Protein AF-0000000068096089 (afdb_homodimer)

Nearest PDB structures (foldseek):
  8eea-assembly1_E  TM=4.273E-01  e=1.072E-08  Escherichia coli
  6p74-assembly1_A-2  TM=4.137E-01  e=1.822E-05  Thermus scotoductus
  3ux8-assembly1_A-2  TM=4.047E-01  e=7.554E-05  Geobacillus sp. Y412MC52
  2vf7-assembly2_C  TM=4.221E-01  e=2.256E-04  Deinococcus radiodurans
  3pih-assembly1_A  TM=4.199E-01  e=9.876E-04  Thermotoga maritima

Foldseek 3Di:
DKEFEDCDDDPFADALYKYWHFDPDDQVPQARFKTWIWTQHRVRDIAGQGIKGKDFQQAADPVPDDPVCRVVNRYDDDDRMDQADDLGMEMEGDALSNLQLLLVDDPVSLVSVCRRRHYCLQPVVSCVVCVPPPCNVRPRCVPPAPCCSPPPSNCSNVVHDPQDKDWKKKWALFAFPVRHIDIDIATFDFPDVVGRQEFEEAADPPLQLLVQVVQCVCQLLVQCPPVPRNHIFIWDQDPVGDTDGDSLLFQEEEEEEADQPDPDADDDPVSGDPRYHYYYHYQWDADPPPPPPPGDIGGDDPVRLLVLQVVLLVQCLHGPSLVLLLVLLVLLCVDVVSVVLVVSCSSVDDQPPPPPPPPCPNVPVSVVSVVSLVPDDPLVNSLSSRLSNCSRPQAARYEYEYEANCVVHDLVSLLSSLVSVSSSCSNHSHHYYYYHHALSSLLSHWQSSYWAWDDDVSRIDIDTFPDTSHNDDRVVSNCRRPVVPVCCDDLNVVLLVLLVVDLDLVVSCVVVVVPDDDVSSVSNVVSNVVVVVD/DKEFEDCDDDPFADALYKYWHFDPDDQVPQARFKTWIWTQHRVRDIAGQGIKGKDFQQADDPVPDDPVCRVVNRYDDDDRMDQADDLGMEMEGDALSNLQLLLVDDPVSLVSVCRRRHYCLQPVVSCVVCVPPPCNVRPRCVPPAPCCSPPPSNCSNVVHDPQDKDWKKKWALFAFPVRHIDIDIATFDFPDVVGRQEFEEAADPPLQLLVQVVQQVCQLLVQCPPPPGSRIFIWDQDPVGDTDGDSLLFQEEEEEEADQPDPDADDDPVSGDPRYHYYYHYQWDADPPPPPPPGDIGGDDPVRLLVLQVVLLVQCLHGPSLVLLLVLLVLLCVDVVSVVLVVSCSSVDDQPPPPPPPPCPNVPVSVVSVVSLVPDDPLVNSLSSRLSNCSRPQAARYEYEYEANCVVHDLVSLLSSLVSVSSSCSNHSHHYYYYHHFLSNLLSHWQSSYWAWDDDVSRIDIDTFPDTSHNDDRVVSNCRRPVVPVCCDDLNVVLLVLLVVDLDLVVSCVVVVVPDDDVSSVSNVVSNVVVVVD

Sequence (1068 aa):
MEFRNVKNVPAQANPKTVYLLKDNWNDWFFWETRFTMFYSDADCMLHKIGELKIAERRMKKESDCTPDEKSSACQPEIPDSFPSLNQDFFSLGQSENYYETLNALPEADKRDILEGIRDCAFNRSIYDTYQNHPAMMESLLRSVSHRTVVDAWHELAYGLEFNKAFHFSYLFPLADYNDDEIRLTFNVTPGNIPASNIQAIIGRNGVGKTTLFAGVIKGIINQKAMEAQHVGLLQVPDEDGQWKNNHTYFSSLTLLSYSPFDRFGPVEANEIPSGVKYQYIGLMIKDEHNPVSQSRLRPKTFDELHYEFCQSMSQCLVGARKQRWQDCLKILENDPLFSEADVSKLADFKPEAHDENAGDQANSWTELVRQFLTKLSSGHLVTLLSITRLIEVTEDRSLTLIDEPEAHLHPPLISAYIRAVSHLMSERNGVAIVATHSPVVLQEVRSDCVWILNRTGKYVSADRPEIETFGENVGTLTREVFSHEVVNTGFYKMINDAAGTYDNFEKLDSYFNNKLGGEARALARTLIKTKNKEMEFRNVKNVPAQANPKTVYLLKDNWNDWFFWETRFTMFYSDADCMLHKIGELKIAERRMKKESDCTPDEKSSACQPEIPDSFPSLNQDFFSLGQSENYYETLNALPEADKRDILEGIRDCAFNRSIYDTYQNHPAMMESLLRSVSHRTVVDAWHELAYGLEFNKAFHFSYLFPLADYNDDEIRLTFNVTPGNIPASNIQAIIGRNGVGKTTLFAGVIKGIINQKAMEAQHVGLLQVPDEDGQWKNNHTYFSSLTLLSYSPFDRFGPVEANEIPSGVKYQYIGLMIKDEHNPVSQSRLRPKTFDELHYEFCQSMSQCLVGARKQRWQDCLKILENDPLFSEADVSKLADFKPEAHDENAGDQANSWTELVRQFLTKLSSGHLVTLLSITRLIEVTEDRSLTLIDEPEAHLHPPLISAYIRAVSHLMSERNGVAIVATHSPVVLQEVRSDCVWILNRTGKYVSADRPEIETFGENVGTLTREVFSHEVVNTGFYKMINDAAGTYDNFEKLDSYFNNKLGGEARALARTLIKTKNKE

InterPro domains:
  IPR003959 ATPase, AAA-type, core [PF13304] (374-442)
  IPR027417 P-loop containing nucleoside triphosphate hydrolase [G3DSA:3.40.50.300] (177-483)
  IPR027417 P-loop containing nucleoside triphosphate hydrolase [SSF52540] (193-454)
  IPR051396 Bacterial Antiviral Defense Nuclease [PTHR43581] (180-459)

Radius of gyration: 33.82 Å; Cα contacts (8 Å, |Δi|>4): 2083; chains: 2; bounding box: 82×102×75 Å

Structure (mmCIF, N/CA/C/O backbone):
data_AF-0000000068096089-model_v1
#
loop_
_entity.id
_entity.type
_entity.pdbx_description
1 polymer 'ATPase AAA-type core domain-containing protein'
#
loop_
_atom_site.group_PDB
_atom_site.id
_atom_site.type_symbol
_atom_site.label_atom_id
_atom_site.label_alt_id
_atom_site.label_comp_id
_atom_site.label_asym_id
_atom_site.label_entity_id
_atom_site.label_seq_id
_atom_site.pdbx_PDB_ins_code
_atom_site.Cartn_x
_atom_site.Cartn_y
_atom_site.Cartn_z
_atom_site.occupancy
_atom_site.B_iso_or_equiv
_atom_site.auth_seq_id
_atom_site.auth_comp_id
_atom_site.auth_asym_id
_atom_site.auth_atom_id
_atom_site.pdbx_PDB_model_num
ATOM 1 N N . MET A 1 1 ? 7.812 46.281 28.625 1 88.94 1 MET A N 1
ATOM 2 C CA . MET A 1 1 ? 8.469 45.094 28.125 1 88.94 1 MET A CA 1
ATOM 3 C C . MET A 1 1 ? 9.977 45.281 28.047 1 88.94 1 MET A C 1
ATOM 5 O O . MET A 1 1 ? 10.445 46.344 27.656 1 88.94 1 MET A O 1
ATOM 9 N N . GLU A 1 2 ? 10.75 44.438 28.562 1 93.69 2 GLU A N 1
ATOM 10 C CA . GLU A 1 2 ? 12.203 44.5 28.5 1 93.69 2 GLU A CA 1
ATOM 11 C C . GLU A 1 2 ? 12.773 43.438 27.594 1 93.69 2 GLU A C 1
ATOM 13 O O . GLU A 1 2 ? 12.305 42.281 27.609 1 93.69 2 GLU A O 1
ATOM 18 N N . PHE A 1 3 ? 13.688 43.844 26.781 1 96.44 3 PHE A N 1
ATOM 19 C CA . PHE A 1 3 ? 14.391 42.938 25.906 1 96.44 3 PHE A CA 1
ATOM 20 C C . PHE A 1 3 ? 15.828 42.719 26.359 1 96.44 3 PHE A C 1
ATOM 22 O O . PHE A 1 3 ? 16.484 43.688 26.781 1 96.44 3 PHE A O 1
ATOM 29 N N . ARG A 1 4 ? 16.281 41.531 26.297 1 94.94 4 ARG A N 1
ATOM 30 C CA . ARG A 1 4 ? 17.656 41.219 26.672 1 94.94 4 ARG A CA 1
ATOM 31 C C . ARG A 1 4 ? 18.328 40.344 25.625 1 94.94 4 ARG A C 1
ATOM 33 O O . ARG A 1 4 ? 17.734 39.344 25.172 1 94.94 4 ARG A O 1
ATOM 40 N N . ASN A 1 5 ? 19.469 40.719 25.219 1 93.94 5 ASN A N 1
ATOM 41 C CA . ASN A 1 5 ? 20.328 39.906 24.359 1 93.94 5 ASN A CA 1
ATOM 42 C C . ASN A 1 5 ? 21.219 38.969 25.172 1 93.94 5 ASN A C 1
ATOM 44 O O . ASN A 1 5 ? 22.078 39.438 25.938 1 93.94 5 ASN A O 1
ATOM 48 N N . VAL A 1 6 ? 21.047 37.688 25.016 1 91.5 6 VAL A N 1
ATOM 49 C CA . VAL A 1 6 ? 21.719 36.75 25.922 1 91.5 6 VAL A CA 1
ATOM 50 C C . VAL A 1 6 ? 22.453 35.688 25.094 1 91.5 6 VAL A C 1
ATOM 52 O O . VAL A 1 6 ? 22.094 35.438 23.953 1 91.5 6 VAL A O 1
ATOM 55 N N . LYS A 1 7 ? 23.469 35.094 25.688 1 87.44 7 LYS A N 1
ATOM 56 C CA . LYS A 1 7 ? 24.203 34 25.062 1 87.44 7 LYS A CA 1
ATOM 57 C C . LYS A 1 7 ? 23.578 32.656 25.406 1 87.44 7 LYS A C 1
ATOM 59 O O . LYS A 1 7 ? 23.719 31.688 24.641 1 87.44 7 LYS A O 1
ATOM 64 N N . ASN A 1 8 ? 22.953 32.688 26.594 1 87.44 8 ASN A N 1
ATOM 65 C CA . ASN A 1 8 ? 22.234 31.484 27.047 1 87.44 8 ASN A CA 1
ATOM 66 C C . ASN A 1 8 ? 20.906 31.844 27.703 1 87.44 8 ASN A C 1
ATOM 68 O O . ASN A 1 8 ? 20.766 32.938 28.234 1 87.44 8 ASN A O 1
ATOM 72 N N . VAL A 1 9 ? 20 30.953 27.562 1 83.94 9 VAL A N 1
ATOM 73 C CA . VAL A 1 9 ? 18.719 31.172 28.203 1 83.94 9 VAL A CA 1
ATOM 74 C C . VAL A 1 9 ? 18.891 31.172 29.719 1 83.94 9 VAL A C 1
ATOM 76 O O . VAL A 1 9 ? 19.484 30.25 30.297 1 83.94 9 VAL A O 1
ATOM 79 N N . PRO A 1 10 ? 18.469 32.188 30.328 1 82.25 10 PRO A N 1
ATOM 80 C CA . PRO A 1 10 ? 18.656 32.25 31.781 1 82.25 10 PRO A CA 1
ATOM 81 C C . PRO A 1 10 ? 17.828 31.219 32.531 1 82.25 10 PRO A C 1
ATOM 83 O O . PRO A 1 10 ? 16.719 30.875 32.125 1 82.25 10 PRO A O 1
ATOM 86 N N . ALA A 1 11 ? 18.438 30.672 33.562 1 80.81 11 ALA A N 1
ATOM 87 C CA . ALA A 1 11 ? 17.75 29.734 34.438 1 80.81 11 ALA A CA 1
ATOM 88 C C . ALA A 1 11 ? 16.562 30.391 35.125 1 80.81 11 ALA A C 1
ATOM 90 O O . ALA A 1 11 ? 15.508 29.766 35.281 1 80.81 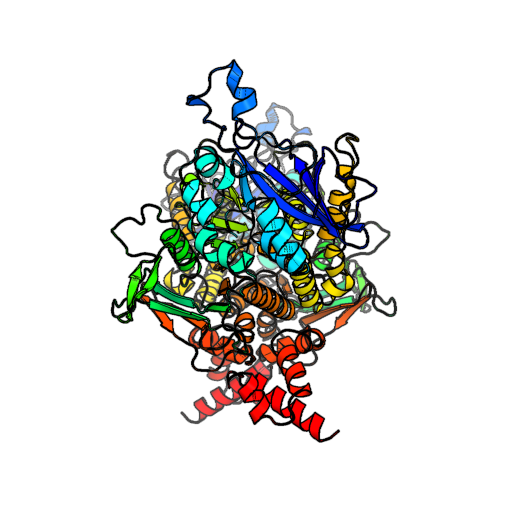11 ALA A O 1
ATOM 91 N N . GLN A 1 12 ? 16.844 31.625 35.562 1 81.94 12 GLN A N 1
ATOM 92 C CA . GLN A 1 12 ? 15.781 32.406 36.188 1 81.94 12 GLN A CA 1
ATOM 93 C C . GLN A 1 12 ? 15.398 33.594 35.312 1 81.94 12 GLN A C 1
ATOM 95 O O . GLN A 1 12 ? 16.234 34.469 35.062 1 81.94 12 GLN A O 1
ATOM 100 N N . ALA A 1 13 ? 14.148 33.562 34.812 1 85 13 ALA A N 1
ATOM 101 C CA . ALA A 1 13 ? 13.703 34.594 33.906 1 85 13 ALA A CA 1
ATOM 102 C C . ALA A 1 13 ? 13.008 35.719 34.656 1 85 13 ALA A C 1
ATOM 104 O O . ALA A 1 13 ? 12.43 35.531 35.719 1 85 13 ALA A O 1
ATOM 105 N N . ASN A 1 14 ? 13.234 36.969 34.219 1 91.19 14 ASN A N 1
ATOM 106 C CA . ASN A 1 14 ? 12.523 38.156 34.719 1 91.19 14 ASN A CA 1
ATOM 107 C C . ASN A 1 14 ? 11.117 38.25 34.125 1 91.19 14 ASN A C 1
ATOM 109 O O . ASN A 1 14 ? 10.867 37.75 33.031 1 91.19 14 ASN A O 1
ATOM 113 N N . PRO A 1 15 ? 10.211 38.719 34.938 1 92.81 15 PRO A N 1
ATOM 114 C CA . PRO A 1 15 ? 8.852 38.875 34.406 1 92.81 15 PRO A CA 1
ATOM 115 C C . PRO A 1 15 ? 8.773 39.844 33.25 1 92.81 15 PRO A C 1
ATOM 117 O O . PRO A 1 15 ? 9.469 40.875 33.25 1 92.81 15 PRO A O 1
ATOM 120 N N . LYS A 1 16 ? 7.969 39.594 32.312 1 93.94 16 LYS A N 1
ATOM 121 C CA . LYS A 1 16 ? 7.684 40.438 31.156 1 93.94 16 LYS A CA 1
ATOM 122 C C . LYS A 1 16 ? 8.969 40.812 30.438 1 93.94 16 LYS A C 1
ATOM 124 O O . LYS A 1 16 ? 9.211 42 30.188 1 93.94 16 LYS A O 1
ATOM 129 N N . THR A 1 17 ? 9.75 39.844 30.156 1 95.31 17 THR A N 1
ATOM 130 C CA . THR A 1 17 ? 11.047 40.062 29.516 1 95.31 17 THR A CA 1
ATOM 131 C C . THR A 1 17 ? 11.203 39.125 28.297 1 95.31 17 THR A C 1
ATOM 133 O O . THR A 1 17 ? 10.82 37.969 28.344 1 95.31 17 THR A O 1
ATOM 136 N N . VAL A 1 18 ? 11.68 39.688 27.234 1 96.38 18 VAL A N 1
ATOM 137 C CA . VAL A 1 18 ? 11.977 38.938 26.016 1 96.38 18 VAL A CA 1
ATOM 138 C C . VAL A 1 18 ? 13.477 38.688 25.922 1 96.38 18 VAL A C 1
ATOM 140 O O . VAL A 1 18 ? 14.289 39.594 26.078 1 96.38 18 VAL A O 1
ATOM 143 N N . TYR A 1 19 ? 13.844 37.5 25.766 1 95.12 19 TYR A N 1
ATOM 144 C CA . TYR A 1 19 ? 15.234 37.094 25.625 1 95.12 19 TYR A CA 1
ATOM 145 C C . TYR A 1 19 ? 15.555 36.75 24.172 1 95.12 19 TYR A C 1
ATOM 147 O O . TYR A 1 19 ? 14.844 35.938 23.562 1 95.12 19 TYR A O 1
ATOM 155 N N . LEU A 1 20 ? 16.547 37.312 23.625 1 94.75 20 LEU A N 1
ATOM 156 C CA . LEU A 1 20 ? 17.031 37.031 22.281 1 94.75 20 LEU A CA 1
ATOM 157 C C . LEU A 1 20 ? 18.328 36.25 22.328 1 94.75 20 LEU A C 1
ATOM 159 O O . LEU A 1 20 ? 19.344 36.75 22.828 1 94.75 20 LEU A O 1
ATOM 163 N N . LEU A 1 21 ? 18.266 35.094 21.875 1 92.44 21 LEU A N 1
ATOM 164 C CA . LEU A 1 21 ? 19.438 34.219 21.844 1 92.44 21 LEU A CA 1
ATOM 165 C C . LEU A 1 21 ? 20.031 34.188 20.438 1 92.44 21 LEU A C 1
ATOM 167 O O . LEU A 1 21 ? 19.375 33.75 19.5 1 92.44 21 LEU A O 1
ATOM 171 N N . LYS A 1 22 ? 21.25 34.562 20.328 1 87.06 22 LYS A N 1
ATOM 172 C CA . LYS A 1 22 ? 21.906 34.531 19.031 1 87.06 22 LYS A CA 1
ATOM 173 C C . LYS A 1 22 ? 22.266 33.125 18.609 1 87.06 22 LYS A C 1
ATOM 175 O O . LYS A 1 22 ? 22.766 32.344 19.422 1 87.06 22 LYS A O 1
ATOM 180 N N . ASP A 1 23 ? 21.797 32.75 17.469 1 75.81 23 ASP A N 1
ATOM 181 C CA . ASP A 1 23 ? 22.141 31.438 16.906 1 75.81 23 ASP A CA 1
ATOM 182 C C . ASP A 1 23 ? 23.438 31.516 16.109 1 75.81 23 ASP A C 1
ATOM 184 O O . ASP A 1 23 ? 23.688 32.5 15.422 1 75.81 23 ASP A O 1
ATOM 188 N N . ASN A 1 24 ? 24.484 30.797 16.516 1 61 24 ASN A N 1
ATOM 189 C CA . ASN A 1 24 ? 25.781 30.844 15.859 1 61 24 ASN A CA 1
ATOM 190 C C . ASN A 1 24 ? 25.688 30.375 14.406 1 61 24 ASN A C 1
ATOM 192 O O . ASN A 1 24 ? 26.703 30.031 13.797 1 61 24 ASN A O 1
ATOM 196 N N . TRP A 1 25 ? 24.594 30.406 13.883 1 56.5 25 TRP A N 1
ATOM 197 C CA . TRP A 1 25 ? 24.484 30 12.484 1 56.5 25 TRP A CA 1
ATOM 198 C C . TRP A 1 25 ? 24.766 31.156 11.547 1 56.5 25 TRP A C 1
ATOM 200 O O . TRP A 1 25 ? 24.297 32.281 11.758 1 56.5 25 TRP A O 1
ATOM 210 N N . ASN A 1 26 ? 25.766 31 10.727 1 54.31 26 ASN A N 1
ATOM 211 C CA . ASN A 1 26 ? 26.078 31.953 9.672 1 54.31 26 ASN A CA 1
ATOM 212 C C . ASN A 1 26 ? 25.234 31.703 8.422 1 54.31 26 ASN A C 1
ATOM 214 O O . ASN A 1 26 ? 25.266 30.609 7.855 1 54.31 26 ASN A O 1
ATOM 218 N N . ASP A 1 27 ? 24.25 32.562 8.195 1 55 27 ASP A N 1
ATOM 219 C CA . ASP A 1 27 ? 23.469 32.5 6.969 1 55 27 ASP A CA 1
ATOM 220 C C . ASP A 1 27 ? 24.344 32.688 5.738 1 55 27 ASP A C 1
ATOM 222 O O . ASP A 1 27 ? 24.734 33.812 5.414 1 55 27 ASP A O 1
ATOM 226 N N . TRP A 1 28 ? 24.656 31.656 4.949 1 51.09 28 TRP A N 1
ATOM 227 C CA . TRP A 1 28 ? 25.5 31.562 3.762 1 51.09 28 TRP A CA 1
ATOM 228 C C . TRP A 1 28 ? 26.844 32.25 3.984 1 51.09 28 TRP A C 1
ATOM 230 O O . TRP A 1 28 ? 27.266 33.062 3.158 1 51.09 28 TRP A O 1
ATOM 240 N N . PHE A 1 29 ? 27.359 32.125 5.211 1 61.69 29 PHE A N 1
ATOM 241 C CA . PHE A 1 29 ? 28.734 32.375 5.602 1 61.69 29 PHE A CA 1
ATOM 242 C C . PHE A 1 29 ? 28.984 33.875 5.707 1 61.69 29 PHE A C 1
ATOM 244 O O . PHE A 1 29 ? 30.125 34.344 5.574 1 61.69 29 PHE A O 1
ATOM 251 N N . PHE A 1 30 ? 27.969 34.719 5.746 1 77.12 30 PHE A N 1
ATOM 252 C CA . PHE A 1 30 ? 28.25 36.156 5.902 1 77.12 30 PHE A CA 1
ATOM 253 C C . PHE A 1 30 ? 27.297 36.781 6.914 1 77.12 30 PHE A C 1
ATOM 255 O O . PHE A 1 30 ? 27.719 37.25 7.969 1 77.12 30 PHE A O 1
ATOM 262 N N . TRP A 1 31 ? 26 36.562 6.75 1 86.69 31 TRP A N 1
ATOM 263 C CA . TRP A 1 31 ? 25.031 37.281 7.562 1 86.69 31 TRP A CA 1
ATOM 264 C C . TRP A 1 31 ? 24.812 36.594 8.898 1 86.69 31 TRP A C 1
ATOM 266 O O . TRP A 1 31 ? 24.578 35.375 8.945 1 86.69 31 TRP A O 1
ATOM 276 N N . GLU A 1 32 ? 24.938 37.219 9.945 1 88.44 32 GLU A N 1
ATOM 277 C CA . GLU A 1 32 ? 24.656 36.719 11.289 1 88.44 32 GLU A CA 1
ATOM 278 C C . GLU A 1 32 ? 23.438 37.438 11.883 1 88.44 32 GLU A C 1
ATOM 280 O O . GLU A 1 32 ? 23.562 38.156 12.883 1 88.44 32 GLU A O 1
ATOM 285 N N . THR A 1 33 ? 22.266 37.188 11.336 1 91.56 33 THR A N 1
ATOM 286 C CA . THR A 1 33 ? 21.047 37.938 11.688 1 91.56 33 THR A CA 1
ATOM 287 C C . THR A 1 33 ? 20.078 37.031 12.453 1 91.56 33 THR A C 1
ATOM 289 O O . THR A 1 33 ? 19.016 37.5 12.891 1 91.56 33 THR A O 1
ATOM 292 N N . ARG A 1 34 ? 20.344 35.781 12.656 1 91.81 34 ARG A N 1
ATOM 293 C CA . ARG A 1 34 ? 19.391 34.812 13.172 1 91.81 34 ARG A CA 1
ATOM 294 C C . ARG A 1 34 ? 19.391 34.781 14.695 1 91.81 34 ARG A C 1
ATOM 296 O O . ARG A 1 34 ? 20.469 34.719 15.32 1 91.81 34 ARG A O 1
ATOM 303 N N . PHE A 1 35 ? 18.281 34.938 15.312 1 92.88 35 PHE A N 1
ATOM 304 C CA . PHE A 1 35 ? 18.078 34.875 16.75 1 92.88 35 PHE A CA 1
ATOM 305 C C . PHE A 1 35 ? 16.906 33.938 17.094 1 92.88 35 PHE A C 1
ATOM 307 O O . PHE A 1 35 ? 16.047 33.719 16.266 1 92.88 35 PHE A O 1
ATOM 314 N N . THR A 1 36 ? 16.938 33.406 18.297 1 92.69 36 THR A N 1
ATOM 315 C CA . THR A 1 36 ? 15.789 32.719 18.859 1 92.69 36 THR A CA 1
ATOM 316 C C . THR A 1 36 ? 15.172 33.531 19.984 1 92.69 36 THR A C 1
ATOM 318 O O . THR A 1 36 ? 15.867 33.969 20.906 1 92.69 36 THR A O 1
ATOM 321 N N . MET A 1 37 ? 13.938 33.75 19.859 1 94.44 37 MET A N 1
ATOM 322 C CA . MET A 1 37 ? 13.242 34.594 20.844 1 94.44 37 MET A CA 1
ATOM 323 C C . MET A 1 37 ? 12.586 33.75 21.922 1 94.44 37 MET A C 1
ATOM 325 O O . MET A 1 37 ? 11.93 32.75 21.609 1 94.44 37 MET A O 1
ATOM 329 N N . PHE A 1 38 ? 12.82 34.094 23.125 1 94.44 38 PHE A N 1
ATOM 330 C CA . PHE A 1 38 ? 12.117 33.562 24.281 1 94.44 38 PHE A CA 1
ATOM 331 C C . PHE A 1 38 ? 11.383 34.656 25.031 1 94.44 38 PHE A C 1
ATOM 333 O O . PHE A 1 38 ? 11.867 35.812 25.109 1 94.44 38 PHE A O 1
ATOM 340 N N . TYR A 1 39 ? 10.18 34.375 25.547 1 95.12 39 TYR A N 1
ATOM 341 C CA . TYR A 1 39 ? 9.391 35.344 26.297 1 95.12 39 TYR A CA 1
ATOM 342 C C . TYR A 1 39 ? 9.055 34.812 27.688 1 95.12 39 TYR A C 1
ATOM 344 O O . TYR A 1 39 ? 8.57 33.688 27.828 1 95.12 39 TYR A O 1
ATOM 352 N N . SER A 1 40 ? 9.445 35.531 28.625 1 94.81 40 SER A N 1
ATOM 353 C CA . SER A 1 40 ? 9.055 35.25 30 1 94.81 40 SER A CA 1
ATOM 354 C C . SER A 1 40 ? 7.801 36.031 30.391 1 94.81 40 SER A C 1
ATOM 356 O O . SER A 1 40 ? 7.797 37.281 30.375 1 94.81 40 SER A O 1
ATOM 358 N N . ASP A 1 41 ? 6.824 35.312 30.828 1 92.69 41 ASP A N 1
ATOM 359 C CA . ASP A 1 41 ? 5.559 35.969 31.125 1 92.69 41 ASP A CA 1
ATOM 360 C C . ASP A 1 41 ? 5.578 36.594 32.531 1 92.69 41 ASP A C 1
ATOM 362 O O . ASP A 1 41 ? 6.633 36.688 33.156 1 92.69 41 ASP A O 1
ATOM 366 N N . ALA A 1 42 ? 4.391 37.125 32.938 1 91.44 42 ALA A N 1
ATOM 367 C CA . ALA A 1 42 ? 4.273 37.812 34.25 1 91.44 42 ALA A CA 1
ATOM 368 C C . ALA A 1 42 ? 4.605 36.844 35.375 1 91.44 42 ALA A C 1
ATOM 370 O O . ALA A 1 42 ? 5.082 37.281 36.438 1 91.44 42 ALA A O 1
ATOM 371 N N . ASP A 1 43 ? 4.414 35.5 35.219 1 92.25 43 ASP A N 1
ATOM 372 C CA . ASP A 1 43 ? 4.672 34.5 36.25 1 92.25 43 ASP A CA 1
ATOM 373 C C . ASP A 1 43 ? 6.074 33.906 36.094 1 92.25 43 ASP A C 1
ATOM 375 O O . ASP A 1 43 ? 6.391 32.875 36.688 1 92.25 43 ASP A O 1
ATOM 379 N N . CYS A 1 44 ? 6.895 34.438 35.156 1 89.19 44 CYS A N 1
ATOM 380 C CA . CYS A 1 44 ? 8.281 34.062 34.938 1 89.19 44 CYS A CA 1
ATOM 381 C C . CYS A 1 44 ? 8.367 32.688 34.25 1 89.19 44 CYS A C 1
ATOM 383 O O . CYS A 1 44 ? 9.336 31.969 34.438 1 89.19 44 CYS A O 1
ATOM 385 N N . MET A 1 45 ? 7.289 32.406 33.625 1 90.12 45 MET A N 1
ATOM 386 C CA . MET A 1 45 ? 7.336 31.203 32.812 1 90.12 45 MET A CA 1
ATOM 387 C C . MET A 1 45 ? 7.918 31.5 31.438 1 90.12 45 MET A C 1
ATOM 389 O O . MET A 1 45 ? 7.441 32.406 30.734 1 90.12 45 MET A O 1
ATOM 393 N N . LEU A 1 46 ? 8.852 30.734 31.031 1 90.19 46 LEU A N 1
ATOM 394 C CA . LEU A 1 46 ? 9.57 30.953 29.781 1 90.19 46 LEU A CA 1
ATOM 395 C C . LEU A 1 46 ? 8.883 30.219 28.625 1 90.19 46 LEU A C 1
ATOM 397 O O . LEU A 1 46 ? 8.625 29.016 28.703 1 90.19 46 LEU A O 1
ATOM 401 N N . HIS A 1 47 ? 8.586 30.969 27.625 1 89.62 47 HIS A N 1
ATOM 402 C CA . HIS A 1 47 ? 7.996 30.438 26.406 1 89.62 47 HIS A CA 1
ATOM 403 C C . HIS A 1 47 ? 8.922 30.625 25.203 1 89.62 47 HIS A C 1
ATOM 405 O O . HIS A 1 47 ? 9.367 31.75 24.938 1 89.62 47 HIS A O 1
ATOM 411 N N . LYS A 1 48 ? 9.234 29.578 24.594 1 89.94 48 LYS A N 1
ATOM 412 C CA . LYS A 1 48 ? 9.961 29.719 23.328 1 89.94 48 LYS A CA 1
ATOM 413 C C . LYS A 1 48 ? 9.031 30.203 22.219 1 89.94 48 LYS A C 1
ATOM 415 O O . LYS A 1 48 ? 8.047 29.531 21.891 1 89.94 48 LYS A O 1
ATOM 420 N N . ILE A 1 49 ? 9.289 31.312 21.625 1 91.25 49 ILE A N 1
ATOM 421 C CA . ILE A 1 49 ? 8.43 31.906 20.609 1 91.25 49 ILE A CA 1
ATOM 422 C C . ILE A 1 49 ? 8.844 31.391 19.234 1 91.25 49 ILE A C 1
ATOM 424 O O . ILE A 1 49 ? 8.023 30.859 18.484 1 91.25 49 ILE A O 1
ATOM 428 N N . GLY A 1 50 ? 10.148 31.547 18.938 1 90.06 50 GLY A N 1
ATOM 429 C CA . GLY A 1 50 ? 10.625 31.078 17.641 1 90.06 50 GLY A CA 1
ATOM 430 C C . GLY A 1 50 ? 11.836 31.828 17.141 1 90.06 50 GLY A C 1
ATOM 431 O O . GLY A 1 50 ? 12.461 32.594 17.891 1 90.06 50 GLY A O 1
ATOM 432 N N . GLU A 1 51 ? 12.07 31.562 15.852 1 90.06 51 GLU A N 1
ATOM 433 C CA . GLU A 1 51 ? 13.242 32.156 15.234 1 90.06 51 GLU A CA 1
ATOM 434 C C . GLU A 1 51 ? 12.883 33.469 14.539 1 90.06 51 GLU A C 1
ATOM 436 O O . GLU A 1 51 ? 11.82 33.594 13.93 1 90.06 51 GLU A O 1
ATOM 441 N N . LEU A 1 52 ? 13.734 34.375 14.703 1 93.75 52 LEU A N 1
ATOM 442 C CA . LEU A 1 52 ? 13.609 35.656 13.992 1 93.75 52 LEU A CA 1
ATOM 443 C C . LEU A 1 52 ? 14.977 36.125 13.516 1 93.75 52 LEU A C 1
ATOM 445 O O . LEU A 1 52 ? 16.016 35.656 13.992 1 93.75 52 LEU A O 1
ATOM 449 N N . LYS A 1 53 ? 14.945 36.938 12.539 1 94.31 53 LYS A N 1
ATOM 450 C CA . LYS A 1 53 ? 16.156 37.594 12.062 1 94.31 53 LYS A CA 1
ATOM 451 C C . LYS A 1 53 ? 16.094 39.094 12.305 1 94.31 53 LYS A C 1
ATOM 453 O O . LYS A 1 53 ? 15.039 39.719 12.102 1 94.31 53 LYS A O 1
ATOM 458 N N . ILE A 1 54 ? 17.172 39.656 12.828 1 95.81 54 ILE A N 1
ATOM 459 C CA . ILE A 1 54 ? 17.266 41.094 13.109 1 95.81 54 ILE A CA 1
ATOM 460 C C . ILE A 1 54 ? 18.422 41.688 12.312 1 95.81 54 ILE A C 1
ATOM 462 O O . ILE A 1 54 ? 19.516 41.125 12.273 1 95.81 54 ILE A O 1
ATOM 466 N N . ALA A 1 55 ? 18.094 42.75 11.656 1 95.75 55 ALA A N 1
ATOM 467 C CA . ALA A 1 55 ? 19.109 43.469 10.891 1 95.75 55 ALA A CA 1
ATOM 468 C C . ALA A 1 55 ? 19.141 44.938 11.258 1 95.75 55 ALA A C 1
ATOM 470 O O . ALA A 1 55 ? 18.266 45.438 11.977 1 95.75 55 ALA A O 1
ATOM 471 N N . GLU A 1 56 ? 20.219 45.594 10.836 1 95.81 56 GLU A N 1
ATOM 472 C CA . GLU A 1 56 ? 20.453 47 11.117 1 95.81 56 GLU A CA 1
ATOM 473 C C . GLU A 1 56 ? 20.828 47.75 9.852 1 95.81 56 GLU A C 1
ATOM 475 O O . GLU A 1 56 ? 21.453 47.219 8.945 1 95.81 56 GLU A O 1
ATOM 480 N N . ARG A 1 57 ? 20.469 48.969 9.844 1 94.38 57 ARG A N 1
ATOM 481 C CA . ARG A 1 57 ? 20.641 49.812 8.664 1 94.38 57 ARG A CA 1
ATOM 482 C C . ARG A 1 57 ? 22.094 49.844 8.227 1 94.38 57 ARG A C 1
ATOM 484 O O . ARG A 1 57 ? 22.391 49.906 7.031 1 94.38 57 ARG A O 1
ATOM 491 N N . ARG A 1 58 ? 23 49.812 9.102 1 92.44 58 ARG A N 1
ATOM 492 C CA . ARG A 1 58 ? 24.406 50 8.805 1 92.44 58 ARG A CA 1
ATOM 493 C C . ARG A 1 58 ? 25 48.781 8.117 1 92.44 58 ARG A C 1
ATOM 495 O O . ARG A 1 58 ? 26.094 48.844 7.535 1 92.44 58 ARG A O 1
ATOM 502 N N . MET A 1 59 ? 24.328 47.688 8.148 1 93 59 MET A N 1
ATOM 503 C CA . MET A 1 59 ? 24.844 46.438 7.617 1 93 59 MET A CA 1
ATOM 504 C C . MET A 1 59 ? 24.984 46.5 6.098 1 93 59 MET A C 1
ATOM 506 O O . MET A 1 59 ? 24.203 47.188 5.434 1 93 59 MET A O 1
ATOM 510 N N . LYS A 1 60 ? 26.031 45.906 5.543 1 89.81 60 LYS A N 1
ATOM 511 C CA . LYS A 1 60 ? 26.312 45.938 4.109 1 89.81 60 LYS A CA 1
ATOM 512 C C . LYS A 1 60 ? 26.625 44.531 3.57 1 89.81 60 LYS A C 1
ATOM 514 O O . LYS A 1 60 ? 26.953 43.625 4.336 1 89.81 60 LYS A O 1
ATOM 519 N N . LYS A 1 61 ? 26.547 44.469 2.279 1 87.62 61 LYS A N 1
ATOM 520 C CA . LYS A 1 61 ? 26.875 43.219 1.622 1 87.62 61 LYS A CA 1
ATOM 521 C C . LYS A 1 61 ? 28.375 42.938 1.66 1 87.62 61 LYS A C 1
ATOM 523 O O . LYS A 1 61 ? 29.172 43.875 1.72 1 87.62 61 LYS A O 1
ATOM 528 N N . GLU A 1 62 ? 28.625 41.719 1.574 1 82.88 62 GLU A N 1
ATOM 529 C CA . GLU A 1 62 ? 30.016 41.281 1.658 1 82.88 62 GLU A CA 1
ATOM 530 C C . GLU A 1 62 ? 30.875 41.969 0.604 1 82.88 62 GLU A C 1
ATOM 532 O O . GLU A 1 62 ? 32 42.375 0.879 1 82.88 62 GLU A O 1
ATOM 537 N N . SER A 1 63 ? 30.328 42.125 -0.588 1 81.69 63 SER A N 1
ATOM 538 C CA . SER A 1 63 ? 31.078 42.688 -1.714 1 81.69 63 SER A CA 1
ATOM 539 C C . SER A 1 63 ? 31.406 44.156 -1.477 1 81.69 63 SER A C 1
ATOM 541 O O . SER A 1 63 ? 32.375 44.688 -2.051 1 81.69 63 SER A O 1
ATOM 543 N N . ASP A 1 64 ? 30.625 44.75 -0.606 1 85 64 ASP A N 1
ATOM 544 C CA . ASP A 1 64 ? 30.781 46.188 -0.402 1 85 64 ASP A CA 1
ATOM 545 C C . ASP A 1 64 ? 31.594 46.469 0.853 1 85 64 ASP A C 1
ATOM 547 O O . ASP A 1 64 ? 31.766 47.625 1.239 1 85 64 ASP A O 1
ATOM 551 N N . CYS A 1 65 ? 32 45.406 1.438 1 82.69 65 CYS A N 1
ATOM 552 C CA . CYS A 1 65 ? 32.719 45.594 2.707 1 82.69 65 CYS A CA 1
ATOM 553 C C . CYS A 1 65 ? 34.219 45.5 2.518 1 82.69 65 CYS A C 1
ATOM 555 O O . CYS A 1 65 ? 34.688 44.75 1.68 1 82.69 65 CYS A O 1
ATOM 557 N N . THR A 1 66 ? 34.969 46.438 3.195 1 80.88 66 THR A N 1
ATOM 558 C CA . THR A 1 66 ? 36.406 46.25 3.354 1 80.88 66 THR A CA 1
ATOM 559 C C . THR A 1 66 ? 36.688 45.094 4.312 1 80.88 66 THR A C 1
ATOM 561 O O . THR A 1 66 ? 35.844 44.719 5.113 1 80.88 66 THR A O 1
ATOM 564 N N . PRO A 1 67 ? 37.844 44.438 4.176 1 81 67 PRO A N 1
ATOM 565 C CA . PRO A 1 67 ? 38.188 43.281 5.039 1 81 67 PRO A CA 1
ATOM 566 C C . PRO A 1 67 ? 38 43.594 6.52 1 81 67 PRO A C 1
ATOM 568 O O . PRO A 1 67 ? 37.594 42.719 7.293 1 81 67 PRO A O 1
ATOM 571 N N . ASP A 1 68 ? 38.188 44.812 6.93 1 78.62 68 ASP A N 1
ATOM 572 C CA . ASP A 1 68 ? 38.094 45.188 8.336 1 78.62 68 ASP A CA 1
ATOM 573 C C . ASP A 1 68 ? 36.625 45.375 8.758 1 78.62 68 ASP A C 1
ATOM 575 O O . ASP A 1 68 ? 36.312 45.281 9.945 1 78.62 68 ASP A O 1
ATOM 579 N N . GLU A 1 69 ? 35.812 45.625 7.77 1 80.56 69 GLU A N 1
ATOM 580 C CA . GLU A 1 69 ? 34.406 45.938 8.062 1 80.56 69 GLU A CA 1
ATOM 581 C C . GLU A 1 69 ? 33.562 44.688 8.023 1 80.56 69 GLU A C 1
ATOM 583 O O . GLU A 1 69 ? 32.375 44.719 8.414 1 80.56 69 GLU A O 1
ATOM 588 N N . LYS A 1 70 ? 34.094 43.625 7.547 1 79 70 LYS A N 1
ATOM 589 C CA . LYS A 1 70 ? 33.312 42.438 7.293 1 79 70 LYS A CA 1
ATOM 590 C C . LYS A 1 70 ? 32.688 41.875 8.586 1 79 70 LYS A C 1
ATOM 592 O O . LYS A 1 70 ? 31.531 41.469 8.594 1 79 70 LYS A O 1
ATOM 597 N N . SER A 1 71 ? 33.469 42.062 9.617 1 79.12 71 SER A N 1
ATOM 598 C CA . SER A 1 71 ? 33.031 41.469 10.883 1 79.12 71 SER A CA 1
ATOM 599 C C . SER A 1 71 ? 31.891 42.281 11.477 1 79.12 71 SER A C 1
ATOM 601 O O . SER A 1 71 ? 31 41.688 12.102 1 79.12 71 SER A O 1
ATOM 603 N N . SER A 1 72 ? 31.891 43.5 11.188 1 82.62 72 SER A N 1
ATOM 604 C CA . SER A 1 72 ? 30.844 44.344 11.766 1 82.62 72 SER A CA 1
ATOM 605 C C . SER A 1 72 ? 29.656 44.5 10.82 1 82.62 72 SER A C 1
ATOM 607 O O . SER A 1 72 ? 28.531 44.75 11.266 1 82.62 72 SER A O 1
ATOM 609 N N . ALA A 1 73 ? 29.859 44.312 9.617 1 86.56 73 ALA A N 1
ATOM 610 C CA . ALA A 1 73 ? 28.828 44.562 8.617 1 86.56 73 ALA A CA 1
ATOM 611 C C . ALA A 1 73 ? 27.859 43.375 8.523 1 86.56 73 ALA A C 1
ATOM 613 O O . ALA A 1 73 ? 26.734 43.531 8.047 1 86.56 73 ALA A O 1
ATOM 614 N N . CYS A 1 74 ? 28.312 42.281 9.047 1 87.88 74 CYS A N 1
ATOM 615 C CA . CYS A 1 74 ? 27.531 41.094 8.828 1 87.88 74 CYS A CA 1
ATOM 616 C C . CYS A 1 74 ? 26.562 40.844 9.969 1 87.88 74 CYS A C 1
ATOM 618 O O . CYS A 1 74 ? 25.688 39.969 9.875 1 87.88 74 CYS A O 1
ATOM 620 N N . GLN A 1 75 ? 26.719 41.594 11.102 1 90.44 75 GLN A N 1
ATOM 621 C CA . GLN A 1 75 ? 25.875 41.344 12.266 1 90.44 75 GLN A CA 1
ATOM 622 C C . GLN A 1 75 ? 25.312 42.656 12.828 1 90.44 75 GLN A C 1
ATOM 624 O O . GLN A 1 75 ? 25.953 43.688 12.773 1 90.44 75 GLN A O 1
ATOM 629 N N . PRO A 1 76 ? 24.109 42.594 13.352 1 92.75 76 PRO A N 1
ATOM 630 C CA . PRO A 1 76 ? 23.547 43.781 14.016 1 92.75 76 PRO A CA 1
ATOM 631 C C . PRO A 1 76 ? 24.141 44 15.406 1 92.75 76 PRO A C 1
ATOM 633 O O . PRO A 1 76 ? 24.5 43.031 16.094 1 92.75 76 PRO A O 1
ATOM 636 N N . GLU A 1 77 ? 24.312 45.219 15.789 1 92.25 77 GLU A N 1
ATOM 637 C CA . GLU A 1 77 ? 24.781 45.562 17.125 1 92.25 77 GLU A CA 1
ATOM 638 C C . GLU A 1 77 ? 23.609 45.812 18.078 1 92.25 77 GLU A C 1
ATOM 640 O O . GLU A 1 77 ? 23.297 46.938 18.391 1 92.25 77 GLU A O 1
ATOM 645 N N . ILE A 1 78 ? 23.125 44.75 18.594 1 94.06 78 ILE A N 1
ATOM 646 C CA . ILE A 1 78 ? 21.984 44.812 19.484 1 94.06 78 ILE A CA 1
ATOM 647 C C . ILE A 1 78 ? 22.453 45.125 20.906 1 94.06 78 ILE A C 1
ATOM 649 O O . ILE A 1 78 ? 23.391 44.469 21.406 1 94.06 78 ILE A O 1
ATOM 653 N N . PRO A 1 79 ? 21.859 46.094 21.531 1 93.62 79 PRO A N 1
ATOM 654 C CA . PRO A 1 79 ? 22.219 46.344 22.922 1 93.62 79 PRO A CA 1
ATOM 655 C C . PRO A 1 79 ? 21.922 45.188 23.859 1 93.62 79 PRO A C 1
ATOM 657 O O . PRO A 1 79 ? 21.078 44.344 23.547 1 93.62 79 PRO A O 1
ATOM 660 N N . ASP A 1 80 ? 22.609 45.125 24.953 1 93.56 80 ASP A N 1
ATOM 661 C CA . ASP A 1 80 ? 22.438 44.062 25.922 1 93.56 80 ASP A CA 1
ATOM 662 C C . ASP A 1 80 ? 21.016 44.062 26.5 1 93.56 80 ASP A C 1
ATOM 664 O O . ASP A 1 80 ? 20.422 43.031 26.703 1 93.56 80 ASP A O 1
ATOM 668 N N . SER A 1 81 ? 20.562 45.25 26.766 1 94.88 81 SER A N 1
ATOM 669 C CA . SER A 1 81 ? 19.203 45.438 27.234 1 94.88 81 SER A CA 1
ATOM 670 C C . SER A 1 81 ? 18.562 46.688 26.625 1 94.88 81 SER A C 1
ATOM 672 O O . SER A 1 81 ? 19.234 47.719 26.453 1 94.88 81 SER A O 1
ATOM 674 N N . PHE A 1 82 ? 17.281 46.562 26.234 1 94.69 82 PHE A N 1
ATOM 675 C CA . PHE A 1 82 ? 16.609 47.688 25.625 1 94.69 82 PHE A CA 1
ATOM 676 C C . PHE A 1 82 ? 15.094 47.562 25.734 1 94.69 82 PHE A C 1
ATOM 678 O O . PHE A 1 82 ? 14.578 46.438 25.75 1 94.69 82 PHE A O 1
ATOM 685 N N . PRO A 1 83 ? 14.422 48.656 25.875 1 94.38 83 PRO A N 1
ATOM 686 C CA . PRO A 1 83 ? 12.961 48.594 25.844 1 94.38 83 PRO A CA 1
ATOM 687 C C . PRO A 1 83 ? 12.391 48.406 24.438 1 94.38 83 PRO A C 1
ATOM 689 O O . PRO A 1 83 ? 11.391 47.719 24.25 1 94.38 83 PRO A O 1
ATOM 692 N N . SER A 1 84 ? 12.992 49.062 23.484 1 95.44 84 SER A N 1
ATOM 693 C CA . SER A 1 84 ? 12.648 48.938 22.078 1 95.44 84 SER A CA 1
ATOM 694 C C . SER A 1 84 ? 13.859 49.25 21.188 1 95.44 84 SER A C 1
ATOM 696 O O . SER A 1 84 ? 14.734 50.031 21.562 1 95.44 84 SER A O 1
ATOM 698 N N . LEU A 1 85 ? 13.891 48.594 20.109 1 95.31 85 LEU A N 1
ATOM 699 C CA . LEU A 1 85 ? 14.969 48.875 19.156 1 95.31 85 LEU A CA 1
ATOM 700 C C . LEU A 1 85 ? 14.734 50.188 18.438 1 95.31 85 LEU A C 1
ATOM 702 O O . LEU A 1 85 ? 13.594 50.594 18.203 1 95.31 85 LEU A O 1
ATOM 706 N N . ASN A 1 86 ? 15.852 50.844 18.156 1 93.75 86 ASN A N 1
ATOM 707 C CA . ASN A 1 86 ? 15.727 52.125 17.5 1 93.75 86 ASN A CA 1
ATOM 708 C C . ASN A 1 86 ? 15.367 51.969 16.016 1 93.75 86 ASN A C 1
ATOM 710 O O . ASN A 1 86 ? 15.219 50.844 15.531 1 93.75 86 ASN A O 1
ATOM 714 N N . GLN A 1 87 ? 15.242 53.094 15.289 1 93.62 87 GLN A N 1
ATOM 715 C CA . GLN A 1 87 ? 14.688 53.125 13.938 1 93.62 87 GLN A CA 1
ATOM 716 C C . GLN A 1 87 ? 15.641 52.469 12.938 1 93.62 87 GLN A C 1
ATOM 718 O O . GLN A 1 87 ? 15.234 52.125 11.828 1 93.62 87 GLN A O 1
ATOM 723 N N . ASP A 1 88 ? 16.812 52.25 13.367 1 94.88 88 ASP A N 1
ATOM 724 C CA . ASP A 1 88 ? 17.797 51.688 12.445 1 94.88 88 ASP A CA 1
ATOM 725 C C . ASP A 1 88 ? 17.672 50.156 12.352 1 94.88 88 ASP A C 1
ATOM 727 O O . ASP A 1 88 ? 18.234 49.531 11.453 1 94.88 88 ASP A O 1
ATOM 731 N N . PHE A 1 89 ? 16.938 49.625 13.188 1 97.31 89 PHE A N 1
ATOM 732 C CA . PHE A 1 89 ? 16.828 48.156 13.227 1 97.31 89 PHE A CA 1
ATOM 733 C C . PHE A 1 89 ? 15.523 47.719 12.57 1 97.31 89 PHE A C 1
ATOM 735 O O . PHE A 1 89 ? 14.555 48.469 12.5 1 97.31 89 PHE A O 1
ATOM 742 N N . PHE A 1 90 ? 15.492 46.531 12 1 97 90 PHE A N 1
ATOM 743 C CA . PHE A 1 90 ? 14.305 45.875 11.484 1 97 90 PHE A CA 1
ATOM 744 C C . PHE A 1 90 ? 14.414 44.344 11.664 1 97 90 PHE A C 1
ATOM 746 O O . PHE A 1 90 ? 15.516 43.812 11.625 1 97 90 PHE A O 1
ATOM 753 N N . SER A 1 91 ? 13.289 43.75 11.93 1 97 91 SER A N 1
ATOM 754 C CA . SER A 1 91 ? 13.281 42.312 12.211 1 97 91 SER A CA 1
ATOM 755 C C . SER A 1 91 ? 12.133 41.625 11.5 1 97 91 SER A C 1
ATOM 757 O O . SER A 1 91 ? 11.188 42.281 11.047 1 97 91 SER A O 1
ATOM 759 N N . LEU A 1 92 ? 12.289 40.344 11.312 1 95 92 LEU A N 1
ATOM 760 C CA . LEU A 1 92 ? 11.273 39.531 10.656 1 95 92 LEU A CA 1
ATOM 761 C C . LEU A 1 92 ? 11.266 38.125 11.219 1 95 92 LEU A C 1
ATOM 763 O O . LEU A 1 92 ? 12.305 37.469 11.281 1 95 92 LEU A O 1
ATOM 767 N N . GLY A 1 93 ? 10.086 37.75 11.688 1 92.81 93 GLY A N 1
ATOM 768 C CA . GLY A 1 93 ? 9.961 36.344 12.023 1 92.81 93 GLY A CA 1
ATOM 769 C C . GLY A 1 93 ? 10.258 35.406 10.852 1 92.81 93 GLY A C 1
ATOM 770 O O . GLY A 1 93 ? 10.07 35.781 9.695 1 92.81 93 GLY A O 1
ATOM 771 N N . GLN A 1 94 ? 10.648 34.188 11.141 1 87.19 94 GLN A N 1
ATOM 772 C CA . GLN A 1 94 ? 11.109 33.312 10.062 1 87.19 94 GLN A CA 1
ATOM 773 C C . GLN A 1 94 ? 10.086 32.219 9.781 1 87.19 94 GLN A C 1
ATOM 775 O O . GLN A 1 94 ? 10.289 31.406 8.891 1 87.19 94 GLN A O 1
ATOM 780 N N . SER A 1 95 ? 9.055 32.281 10.516 1 84.62 95 SER A N 1
ATOM 781 C CA . SER A 1 95 ? 8.016 31.281 10.281 1 84.62 95 SER A CA 1
ATOM 782 C C . SER A 1 95 ? 6.645 31.797 10.703 1 84.62 95 SER A C 1
ATOM 784 O O . SER A 1 95 ? 6.551 32.75 11.461 1 84.62 95 SER A O 1
ATOM 786 N N . GLU A 1 96 ? 5.641 31.188 10.133 1 83.56 96 GLU A N 1
ATOM 787 C CA . GLU A 1 96 ? 4.277 31.5 10.547 1 83.56 96 GLU A CA 1
ATOM 788 C C . GLU A 1 96 ? 4.059 31.156 12.023 1 83.56 96 GLU A C 1
ATOM 790 O O . GLU A 1 96 ? 3.316 31.859 12.719 1 83.56 96 GLU A O 1
ATOM 795 N N . ASN A 1 97 ? 4.734 30.156 12.438 1 85.06 97 ASN A N 1
ATOM 796 C CA . ASN A 1 97 ? 4.629 29.703 13.82 1 85.06 97 ASN A CA 1
ATOM 797 C C . ASN A 1 97 ? 5.062 30.797 14.797 1 85.06 97 ASN A C 1
ATOM 799 O O . ASN A 1 97 ? 4.52 30.906 15.898 1 85.06 97 ASN A O 1
ATOM 803 N N . TYR A 1 98 ? 6 31.609 14.375 1 90 98 TYR A N 1
ATOM 804 C CA . TYR A 1 98 ? 6.477 32.719 15.18 1 90 98 TYR A CA 1
ATOM 805 C C . TYR A 1 98 ? 5.34 33.688 15.508 1 90 98 TYR A C 1
ATOM 807 O O . TYR A 1 98 ? 5.102 34 16.672 1 90 98 TYR A O 1
ATOM 815 N N . TYR A 1 99 ? 4.566 34.031 14.594 1 89.69 99 TYR A N 1
ATOM 816 C CA . TYR A 1 99 ? 3.48 35 14.766 1 89.69 99 TYR A CA 1
ATOM 817 C C . TYR A 1 99 ? 2.293 34.344 15.477 1 89.69 99 TYR A C 1
ATOM 819 O O . TYR A 1 99 ? 1.637 34.969 16.297 1 89.69 99 TYR A O 1
ATOM 827 N N . GLU A 1 100 ? 2.066 33.094 15.133 1 87.31 100 GLU A N 1
ATOM 828 C CA . GLU A 1 100 ? 0.975 32.375 15.781 1 87.31 100 GLU A CA 1
ATOM 829 C C . GLU A 1 100 ? 1.23 32.219 17.281 1 87.31 100 GLU A C 1
ATOM 831 O O . GLU A 1 100 ? 0.305 32.344 18.094 1 87.31 100 GLU A O 1
ATOM 836 N N . THR A 1 101 ? 2.445 31.922 17.578 1 88.81 101 THR A N 1
ATOM 837 C CA . THR A 1 101 ? 2.816 31.781 18.984 1 88.81 101 THR A CA 1
ATOM 838 C C . THR A 1 101 ? 2.67 33.125 19.719 1 88.81 101 THR A C 1
ATOM 840 O O . THR A 1 101 ? 2.219 33.156 20.859 1 88.81 101 THR A O 1
ATOM 843 N N . LEU A 1 102 ? 3.002 34.156 19.078 1 92.5 102 LEU A N 1
ATOM 844 C CA . LEU A 1 102 ? 2.844 35.469 19.656 1 92.5 102 LEU A CA 1
ATOM 845 C C . LEU A 1 102 ? 1.37 35.812 19.859 1 92.5 102 LEU A C 1
ATOM 847 O O . LEU A 1 102 ? 1.009 36.5 20.828 1 92.5 102 LEU A O 1
ATOM 851 N N . ASN A 1 103 ? 0.537 35.281 18.953 1 89.38 103 ASN A N 1
ATOM 852 C CA . ASN A 1 103 ? -0.896 35.531 19.031 1 89.38 103 ASN A CA 1
ATOM 853 C C . ASN A 1 103 ? -1.524 34.844 20.234 1 89.38 103 ASN A C 1
ATOM 855 O O . ASN A 1 103 ? -2.621 35.188 20.656 1 89.38 103 ASN A O 1
ATOM 859 N N . ALA A 1 104 ? -0.868 33.844 20.734 1 87.31 104 ALA A N 1
ATOM 860 C CA . ALA A 1 104 ? -1.363 33.125 21.891 1 87.31 104 ALA A CA 1
ATOM 861 C C . ALA A 1 104 ? -1.096 33.906 23.172 1 87.31 104 ALA A C 1
ATOM 863 O O . ALA A 1 104 ? -1.67 33.625 24.234 1 87.31 104 ALA A O 1
ATOM 864 N N . LEU A 1 105 ? -0.25 34.969 23.125 1 90.38 105 LEU A N 1
ATOM 865 C CA . LEU A 1 105 ? 0.058 35.844 24.266 1 90.38 105 LEU A CA 1
ATOM 866 C C . LEU A 1 105 ? -1 36.938 24.422 1 90.38 105 LEU A C 1
ATOM 868 O O . LEU A 1 105 ? -1.777 37.188 23.5 1 90.38 105 LEU A O 1
ATOM 872 N N . PRO A 1 106 ? -1.095 37.438 25.609 1 90.5 106 PRO A N 1
ATOM 873 C CA . PRO A 1 106 ? -1.98 38.594 25.75 1 90.5 106 PRO A CA 1
ATOM 874 C C . PRO A 1 106 ? -1.699 39.688 24.734 1 90.5 106 PRO A C 1
ATOM 876 O O . PRO A 1 106 ? -0.538 39.969 24.406 1 90.5 106 PRO A O 1
ATOM 879 N N . GLU A 1 107 ? -2.701 40.312 24.203 1 91.38 107 GLU A N 1
ATOM 880 C CA . GLU A 1 107 ? -2.615 41.281 23.109 1 91.38 107 GLU A CA 1
ATOM 881 C C . GLU A 1 107 ? -1.621 42.375 23.422 1 91.38 107 GLU A C 1
ATOM 883 O O . GLU A 1 107 ? -0.88 42.812 22.531 1 91.38 107 GLU A O 1
ATOM 888 N N . ALA A 1 108 ? -1.665 42.844 24.609 1 92.69 108 ALA A N 1
ATOM 889 C CA . ALA A 1 108 ? -0.771 43.938 24.984 1 92.69 108 ALA A CA 1
ATOM 890 C C . ALA A 1 108 ? 0.69 43.531 24.891 1 92.69 108 ALA A C 1
ATOM 892 O O . ALA A 1 108 ? 1.535 44.281 24.406 1 92.69 108 ALA A O 1
ATOM 893 N N . ASP A 1 109 ? 0.954 42.375 25.359 1 94.56 109 ASP A N 1
ATOM 894 C CA . ASP A 1 109 ? 2.32 41.875 25.328 1 94.56 109 ASP A CA 1
ATOM 895 C C . ASP A 1 109 ? 2.781 41.625 23.891 1 94.56 109 ASP A C 1
ATOM 897 O O . ASP A 1 109 ? 3.918 41.938 23.547 1 94.56 109 ASP A O 1
ATOM 901 N N . LYS A 1 110 ? 1.928 41.031 23.156 1 94.69 110 LYS A N 1
ATOM 902 C CA . LYS A 1 110 ? 2.234 40.781 21.75 1 94.69 110 LYS A CA 1
ATOM 903 C C . LYS A 1 110 ? 2.602 42.062 21.016 1 94.69 110 LYS A C 1
ATOM 905 O O . LYS A 1 110 ? 3.607 42.125 20.312 1 94.69 110 LYS A O 1
ATOM 910 N N . ARG A 1 111 ? 1.796 43.031 21.188 1 93.75 111 ARG A N 1
ATOM 911 C CA . ARG A 1 111 ? 2.025 44.312 20.516 1 93.75 111 ARG A CA 1
ATOM 912 C C . ARG A 1 111 ? 3.34 44.938 20.984 1 93.75 111 ARG A C 1
ATOM 914 O O . ARG A 1 111 ? 4.094 45.469 20.156 1 93.75 111 ARG A O 1
ATOM 921 N N . ASP A 1 112 ? 3.564 44.875 22.281 1 95.25 112 ASP A N 1
ATOM 922 C CA . ASP A 1 112 ? 4.805 45.438 22.828 1 95.25 112 ASP A CA 1
ATOM 923 C C . ASP A 1 112 ? 6.023 44.719 22.219 1 95.25 112 ASP A C 1
ATOM 925 O O . ASP A 1 112 ? 7.031 45.375 21.922 1 95.25 112 ASP A O 1
ATOM 929 N N . ILE A 1 113 ? 5.914 43.469 22.062 1 96.31 113 ILE A N 1
ATOM 930 C CA . ILE A 1 113 ? 7.027 42.688 21.547 1 96.31 113 ILE A CA 1
ATOM 931 C C . ILE A 1 113 ? 7.277 43.062 20.094 1 96.31 113 ILE A C 1
ATOM 933 O O . ILE A 1 113 ? 8.406 43.344 19.703 1 96.31 113 ILE A O 1
ATOM 937 N N . LEU A 1 114 ? 6.199 43.031 19.297 1 96.38 114 LEU A N 1
ATOM 938 C CA . LEU A 1 114 ? 6.332 43.25 17.859 1 96.38 114 LEU A CA 1
ATOM 939 C C . LEU A 1 114 ? 6.77 44.688 17.562 1 96.38 114 LEU A C 1
ATOM 941 O O . LEU A 1 114 ? 7.547 44.906 16.641 1 96.38 114 LEU A O 1
ATOM 945 N N . GLU A 1 115 ? 6.297 45.562 18.344 1 95.25 115 GLU A N 1
ATOM 946 C CA . GLU A 1 115 ? 6.715 46.969 18.188 1 95.25 115 GLU A CA 1
ATOM 947 C C . GLU A 1 115 ? 8.141 47.188 18.688 1 95.25 115 GLU A C 1
ATOM 949 O O . GLU A 1 115 ? 8.922 47.906 18.062 1 95.25 115 GLU A O 1
ATOM 954 N N . GLY A 1 116 ? 8.422 46.531 19.781 1 95.69 116 GLY A N 1
ATOM 955 C CA . GLY A 1 116 ? 9.734 46.688 20.375 1 95.69 116 GLY A CA 1
ATOM 956 C C . GLY A 1 116 ? 10.859 46.156 19.516 1 95.69 116 GLY A C 1
ATOM 957 O O . GLY A 1 116 ? 11.969 46.688 19.531 1 95.69 116 GLY A O 1
ATOM 958 N N . ILE A 1 117 ? 10.578 45.094 18.875 1 96.62 117 ILE A N 1
ATOM 959 C CA . ILE A 1 117 ? 11.617 44.469 18.062 1 96.62 117 ILE A CA 1
ATOM 960 C C . ILE A 1 117 ? 11.555 45 16.641 1 96.62 117 ILE A C 1
ATOM 962 O O . ILE A 1 117 ? 12.344 44.594 15.781 1 96.62 117 ILE A O 1
ATOM 966 N N . ARG A 1 118 ? 10.57 45.875 16.297 1 96 118 ARG A N 1
ATOM 967 C CA . ARG A 1 118 ? 10.375 46.5 15 1 96 118 ARG A CA 1
ATOM 968 C C . ARG A 1 118 ? 10.164 45.469 13.906 1 96 118 ARG A C 1
ATOM 970 O O . ARG A 1 118 ? 10.883 45.469 12.898 1 96 118 ARG A O 1
ATOM 977 N N . ASP A 1 119 ? 9.195 44.719 14.156 1 96.69 119 ASP A N 1
ATOM 978 C CA . ASP A 1 119 ? 8.852 43.656 13.234 1 96.69 119 ASP A CA 1
ATOM 979 C C . ASP A 1 119 ? 8.273 44.188 11.938 1 96.69 119 ASP A C 1
ATOM 981 O O . ASP A 1 119 ? 7.332 45 11.953 1 96.69 119 ASP A O 1
ATOM 985 N N . CYS A 1 120 ? 8.797 43.656 10.836 1 94.94 120 CYS A N 1
ATOM 986 C CA . CYS A 1 120 ? 8.445 44.156 9.508 1 94.94 120 CYS A CA 1
ATOM 987 C C . CYS A 1 120 ? 7.059 43.656 9.094 1 94.94 120 CYS A C 1
ATOM 989 O O . CYS A 1 120 ? 6.395 44.312 8.281 1 94.94 120 CYS A O 1
ATOM 991 N N . ALA A 1 121 ? 6.637 42.562 9.547 1 93.25 121 ALA A N 1
ATOM 992 C CA . ALA A 1 121 ? 5.316 42.062 9.203 1 93.25 121 ALA A CA 1
ATOM 993 C C . ALA A 1 121 ? 4.219 42.812 9.945 1 93.25 121 ALA A C 1
ATOM 995 O O . ALA A 1 121 ? 3.129 43.031 9.406 1 93.25 121 ALA A O 1
ATOM 996 N N . PHE A 1 122 ? 4.484 43.188 11.141 1 93.62 122 PHE A N 1
ATOM 997 C CA . PHE A 1 122 ? 3.523 43.938 11.953 1 93.62 122 PHE A CA 1
ATOM 998 C C . PHE A 1 122 ? 3.393 45.375 11.469 1 93.62 122 PHE A C 1
ATOM 1000 O O . PHE A 1 122 ? 2.283 45.906 11.383 1 93.62 122 PHE A O 1
ATOM 1007 N N . ASN A 1 123 ? 4.512 45.969 11.25 1 93.5 123 ASN A N 1
ATOM 1008 C CA . ASN A 1 123 ? 4.543 47.312 10.719 1 93.5 123 ASN A CA 1
ATOM 1009 C C . ASN A 1 123 ? 5.043 47.344 9.273 1 93.5 123 ASN A C 1
ATOM 1011 O O . ASN A 1 123 ? 6.254 47.375 9.031 1 93.5 123 ASN A O 1
ATOM 1015 N N . ARG A 1 124 ? 4.188 47.5 8.406 1 91.44 124 ARG A N 1
ATOM 1016 C CA . ARG A 1 124 ? 4.496 47.438 6.977 1 91.44 124 ARG A CA 1
ATOM 1017 C C . ARG A 1 124 ? 5.391 48.594 6.555 1 91.44 124 ARG A C 1
ATOM 1019 O O . ARG A 1 124 ? 6.109 48.5 5.559 1 91.44 124 ARG A O 1
ATOM 1026 N N . SER A 1 125 ? 5.312 49.688 7.223 1 93.12 125 SER A N 1
ATOM 1027 C CA . SER A 1 125 ? 6.148 50.812 6.879 1 93.12 125 SER A CA 1
ATOM 1028 C C . SER A 1 125 ? 7.629 50.5 7.027 1 93.12 125 SER A C 1
ATOM 1030 O O . SER A 1 125 ? 8.461 50.969 6.254 1 93.12 125 SER A O 1
ATOM 1032 N N . ILE A 1 126 ? 7.898 49.719 8.023 1 94.88 126 ILE A N 1
ATOM 1033 C CA . ILE A 1 126 ? 9.281 49.312 8.227 1 94.88 126 ILE A CA 1
ATOM 1034 C C . ILE A 1 126 ? 9.727 48.438 7.055 1 94.88 126 ILE A C 1
ATOM 1036 O O . ILE A 1 126 ? 10.828 48.594 6.535 1 94.88 126 ILE A O 1
ATOM 1040 N N . TYR A 1 127 ? 8.836 47.5 6.688 1 94.25 127 TYR A N 1
ATOM 1041 C CA . TYR A 1 127 ? 9.125 46.625 5.551 1 94.25 127 TYR A CA 1
ATOM 1042 C C . TYR A 1 127 ? 9.383 47.469 4.293 1 94.25 127 TYR A C 1
ATOM 1044 O O . TYR A 1 127 ? 10.344 47.219 3.559 1 94.25 127 TYR A O 1
ATOM 1052 N N . ASP A 1 128 ? 8.547 48.438 4.043 1 92.94 128 ASP A N 1
ATOM 1053 C CA . ASP A 1 128 ? 8.648 49.281 2.85 1 92.94 128 ASP A CA 1
ATOM 1054 C C . ASP A 1 128 ? 9.953 50.062 2.852 1 92.94 128 ASP A C 1
ATOM 1056 O O . ASP A 1 128 ? 10.555 50.281 1.798 1 92.94 128 ASP A O 1
ATOM 1060 N N . THR A 1 129 ? 10.367 50.5 3.967 1 93.69 129 THR A N 1
ATOM 1061 C CA . THR A 1 129 ? 11.578 51.312 4.113 1 93.69 129 THR A CA 1
ATOM 1062 C C . THR A 1 129 ? 12.82 50.469 3.812 1 93.69 129 THR A C 1
ATOM 1064 O O . THR A 1 129 ? 13.766 50.938 3.191 1 93.69 129 THR A O 1
ATOM 1067 N N . TYR A 1 130 ? 12.797 49.188 4.188 1 94.31 130 TYR A N 1
ATOM 1068 C CA . TYR A 1 130 ? 14.031 48.438 4.152 1 94.31 130 TYR A CA 1
ATOM 1069 C C . TYR A 1 130 ? 13.938 47.281 3.139 1 94.31 130 TYR A C 1
ATOM 1071 O O . TYR A 1 130 ? 14.812 46.438 3.084 1 94.31 130 TYR A O 1
ATOM 1079 N N . GLN A 1 131 ? 12.922 47.219 2.334 1 91.62 131 GLN A N 1
ATOM 1080 C CA . GLN A 1 131 ? 12.672 46.094 1.425 1 91.62 131 GLN A CA 1
ATOM 1081 C C . GLN A 1 131 ? 13.844 45.875 0.469 1 91.62 131 GLN A C 1
ATOM 1083 O O . GLN A 1 131 ? 14.125 44.75 0.053 1 91.62 131 GLN A O 1
ATOM 1088 N N . ASN A 1 132 ? 14.586 46.969 0.156 1 90.75 132 ASN A N 1
ATOM 1089 C CA . ASN A 1 132 ? 15.688 46.875 -0.792 1 90.75 132 ASN A CA 1
ATOM 1090 C C . ASN A 1 132 ? 17.031 46.812 -0.079 1 90.75 132 ASN A C 1
ATOM 1092 O O . ASN A 1 132 ? 18.078 46.844 -0.725 1 90.75 132 ASN A O 1
ATOM 1096 N N . HIS A 1 133 ? 17.031 46.844 1.198 1 93.19 133 HIS A N 1
ATOM 1097 C CA . HIS A 1 133 ? 18.266 46.719 1.952 1 93.19 133 HIS A CA 1
ATOM 1098 C C . HIS A 1 133 ? 18.906 45.375 1.718 1 93.19 133 HIS A C 1
ATOM 1100 O O . HIS A 1 133 ? 18.219 44.344 1.639 1 93.19 133 HIS A O 1
ATOM 1106 N N . PRO A 1 134 ? 20.203 45.312 1.599 1 91.06 134 PRO A N 1
ATOM 1107 C CA . PRO A 1 134 ? 20.891 44.031 1.305 1 91.06 134 PRO A CA 1
ATOM 1108 C C . PRO A 1 134 ? 20.609 42.969 2.354 1 91.06 134 PRO A C 1
ATOM 1110 O O . PRO A 1 134 ? 20.406 41.781 2.008 1 91.06 134 PRO A O 1
ATOM 1113 N N . ALA A 1 135 ? 20.594 43.312 3.578 1 92.25 135 ALA A N 1
ATOM 1114 C CA . ALA A 1 135 ? 20.344 42.344 4.641 1 92.25 135 ALA A CA 1
ATOM 1115 C C . ALA A 1 135 ? 18.922 41.812 4.562 1 92.25 135 ALA A C 1
ATOM 1117 O O . ALA A 1 135 ? 18.672 40.656 4.938 1 92.25 135 ALA A O 1
ATOM 1118 N N . MET A 1 136 ? 18 42.625 4.164 1 92.44 136 MET A N 1
ATOM 1119 C CA . MET A 1 136 ? 16.625 42.188 3.982 1 92.44 136 MET A CA 1
ATOM 1120 C C . MET A 1 136 ? 16.516 41.188 2.828 1 92.44 136 MET A C 1
ATOM 1122 O O . MET A 1 136 ? 15.984 40.094 2.994 1 92.44 136 MET A O 1
ATOM 1126 N N . MET A 1 137 ? 17.109 41.5 1.755 1 86.69 137 MET A N 1
ATOM 1127 C CA . MET A 1 137 ? 17 40.719 0.525 1 86.69 137 MET A CA 1
ATOM 1128 C C . MET A 1 137 ? 17.781 39.438 0.633 1 86.69 137 MET A C 1
ATOM 1130 O O . MET A 1 137 ? 17.312 38.375 0.192 1 86.69 137 MET A O 1
ATOM 1134 N N . GLU A 1 138 ? 18.891 39.531 1.262 1 85.88 138 GLU A N 1
ATOM 1135 C CA . GLU A 1 138 ? 19.797 38.375 1.209 1 85.88 138 GLU A CA 1
ATOM 1136 C C . GLU A 1 138 ? 19.641 37.5 2.457 1 85.88 138 GLU A C 1
ATOM 1138 O O . GLU A 1 138 ? 20.062 36.344 2.465 1 85.88 138 GLU A O 1
ATOM 1143 N N . SER A 1 139 ? 19.078 38 3.502 1 88.75 139 SER A N 1
ATOM 1144 C CA . SER A 1 139 ? 19.047 37.219 4.742 1 88.75 139 SER A CA 1
ATOM 1145 C C . SER A 1 139 ? 17.609 37.062 5.242 1 88.75 139 SER A C 1
ATOM 1147 O O . SER A 1 139 ? 17.062 35.969 5.199 1 88.75 139 SER A O 1
ATOM 1149 N N . LEU A 1 140 ? 16.953 38.188 5.629 1 90.44 140 LEU A N 1
ATOM 1150 C CA . LEU A 1 140 ? 15.641 38.094 6.266 1 90.44 140 LEU A CA 1
ATOM 1151 C C . LEU A 1 140 ? 14.633 37.438 5.336 1 90.44 140 LEU A C 1
ATOM 1153 O O . LEU A 1 140 ? 13.781 36.656 5.789 1 90.44 140 LEU A O 1
ATOM 1157 N N . LEU A 1 141 ? 14.789 37.688 4.012 1 83.31 141 LEU A N 1
ATOM 1158 C CA . LEU A 1 141 ? 13.82 37.156 3.051 1 83.31 141 LEU A CA 1
ATOM 1159 C C . LEU A 1 141 ? 14.383 35.938 2.309 1 83.31 141 LEU A C 1
ATOM 1161 O O . LEU A 1 141 ? 13.844 35.562 1.275 1 83.31 141 LEU A O 1
ATOM 1165 N N . ARG A 1 142 ? 15.422 35.469 2.775 1 74.75 142 ARG A N 1
ATOM 1166 C CA . ARG A 1 142 ? 16.078 34.375 2.07 1 74.75 142 ARG A CA 1
ATOM 1167 C C . ARG A 1 142 ? 15.117 33.188 1.896 1 74.75 142 ARG A C 1
ATOM 1169 O O . ARG A 1 142 ? 15.094 32.562 0.838 1 74.75 142 ARG A O 1
ATOM 1176 N N . SER A 1 143 ? 14.43 32.906 2.934 1 69.31 143 SER A N 1
ATOM 1177 C CA . SER A 1 143 ? 13.562 31.719 2.893 1 69.31 143 SER A CA 1
ATOM 1178 C C . SER A 1 143 ? 12.094 32.125 2.957 1 69.31 143 SER A C 1
ATOM 1180 O O . SER A 1 143 ? 11.227 31.266 3.193 1 69.31 143 SER A O 1
ATOM 1182 N N . VAL A 1 144 ? 11.852 33.438 2.914 1 77.69 144 VAL A N 1
ATOM 1183 C CA . VAL A 1 144 ? 10.484 33.938 3.033 1 77.69 144 VAL A CA 1
ATOM 1184 C C . VAL A 1 144 ? 10.18 34.875 1.863 1 77.69 144 VAL A C 1
ATOM 1186 O O . VAL A 1 144 ? 11 35.719 1.498 1 77.69 144 VAL A O 1
ATOM 1189 N N . SER A 1 145 ? 9.031 34.656 1.339 1 74.31 145 SER A N 1
ATOM 1190 C CA . SER A 1 145 ? 8.664 35.5 0.197 1 74.31 145 SER A CA 1
ATOM 1191 C C . SER A 1 145 ? 8.086 36.812 0.648 1 74.31 145 SER A C 1
ATOM 1193 O O . SER A 1 145 ? 7.535 36.938 1.748 1 74.31 145 SER A O 1
ATOM 1195 N N . HIS A 1 146 ? 8.297 37.812 -0.248 1 76.75 146 HIS A N 1
ATOM 1196 C CA . HIS A 1 146 ? 7.695 39.125 -0.025 1 76.75 146 HIS A CA 1
ATOM 1197 C C . HIS A 1 146 ? 6.188 39 0.172 1 76.75 146 HIS A C 1
ATOM 1199 O O . HIS A 1 146 ? 5.629 39.625 1.079 1 76.75 146 HIS A O 1
ATOM 1205 N N . ARG A 1 147 ? 5.602 38.188 -0.601 1 72.81 147 ARG A N 1
ATOM 1206 C CA . ARG A 1 147 ? 4.148 38.031 -0.555 1 72.81 147 ARG A CA 1
ATOM 1207 C C . ARG A 1 147 ? 3.701 37.469 0.791 1 72.81 147 ARG A C 1
ATOM 1209 O O . ARG A 1 147 ? 2.684 37.906 1.339 1 72.81 147 ARG A O 1
ATOM 1216 N N . THR A 1 148 ? 4.422 36.625 1.276 1 78.12 148 THR A N 1
ATOM 1217 C CA . THR A 1 148 ? 4.09 36 2.551 1 78.12 148 THR A CA 1
ATOM 1218 C C . THR A 1 148 ? 4.125 37.031 3.682 1 78.12 148 THR A C 1
ATOM 1220 O O . THR A 1 148 ? 3.244 37.031 4.543 1 78.12 148 THR A O 1
ATOM 1223 N N . VAL A 1 149 ? 5.098 37.875 3.623 1 84.88 149 VAL A N 1
ATOM 1224 C CA . VAL A 1 149 ? 5.273 38.875 4.688 1 84.88 149 VAL A CA 1
ATOM 1225 C C . VAL A 1 149 ? 4.145 39.906 4.637 1 84.88 149 VAL A C 1
ATOM 1227 O O . VAL A 1 149 ? 3.518 40.188 5.656 1 84.88 149 VAL A O 1
ATOM 1230 N N . VAL A 1 150 ? 3.848 40.312 3.445 1 81.25 150 VAL A N 1
ATOM 1231 C CA . VAL A 1 150 ? 2.955 41.469 3.295 1 81.25 150 VAL A CA 1
ATOM 1232 C C . VAL A 1 150 ? 1.503 41 3.381 1 81.25 150 VAL A C 1
ATOM 1234 O O . VAL A 1 150 ? 0.656 41.688 3.945 1 81.25 150 VAL A O 1
ATOM 1237 N N . ASP A 1 151 ? 1.196 39.906 2.902 1 73.62 151 ASP A N 1
ATOM 1238 C CA . ASP A 1 151 ? -0.192 39.469 2.828 1 73.62 151 ASP A CA 1
ATOM 1239 C C . ASP A 1 151 ? -0.543 38.562 4.008 1 73.62 151 ASP A C 1
ATOM 1241 O O . ASP A 1 151 ? -1.475 38.844 4.762 1 73.62 151 ASP A O 1
ATOM 1245 N N . ALA A 1 152 ? 0.199 37.594 4.254 1 76.56 152 ALA A N 1
ATOM 1246 C CA . ALA A 1 152 ? -0.172 36.562 5.227 1 76.56 152 ALA A CA 1
ATOM 1247 C C . ALA A 1 152 ? 0.315 36.938 6.625 1 76.56 152 ALA A C 1
ATOM 1249 O O . ALA A 1 152 ? -0.476 37 7.57 1 76.56 152 ALA A O 1
ATOM 1250 N N . TRP A 1 153 ? 1.568 37.281 6.758 1 86.88 153 TRP A N 1
ATOM 1251 C CA . TRP A 1 153 ? 2.143 37.469 8.086 1 86.88 153 TRP A CA 1
ATOM 1252 C C . TRP A 1 153 ? 1.706 38.812 8.688 1 86.88 153 TRP A C 1
ATOM 1254 O O . TRP A 1 153 ? 1.587 38.938 9.914 1 86.88 153 TRP A O 1
ATOM 1264 N N . HIS A 1 154 ? 1.44 39.719 7.793 1 87.25 154 HIS A N 1
ATOM 1265 C CA . HIS A 1 154 ? 0.914 41 8.305 1 87.25 154 HIS A CA 1
ATOM 1266 C C . HIS A 1 154 ? -0.431 40.781 8.992 1 87.25 154 HIS A C 1
ATOM 1268 O O . HIS A 1 154 ? -0.646 41.281 10.102 1 87.25 154 HIS A O 1
ATOM 1274 N N . GLU A 1 155 ? -1.301 40.062 8.328 1 82.81 155 GLU A N 1
ATOM 1275 C CA . GLU A 1 155 ? -2.607 39.75 8.906 1 82.81 155 GLU A CA 1
ATOM 1276 C C . GLU A 1 155 ? -2.471 38.906 10.156 1 82.81 155 GLU A C 1
ATOM 1278 O O . GLU A 1 155 ? -3.176 39.125 11.148 1 82.81 155 GLU A O 1
ATOM 1283 N N . LEU A 1 156 ? -1.636 38 10.086 1 84.62 156 LEU A N 1
ATOM 1284 C CA . LEU A 1 156 ? -1.399 37.125 11.219 1 84.62 156 LEU A CA 1
ATOM 1285 C C . LEU A 1 156 ? -0.86 37.906 12.414 1 84.62 156 LEU A C 1
ATOM 1287 O O . LEU A 1 156 ? -1.21 37.594 13.555 1 84.62 156 LEU A O 1
ATOM 1291 N N . ALA A 1 157 ? 0.02 38.812 12.117 1 87.25 157 ALA A N 1
ATOM 1292 C CA . ALA A 1 157 ? 0.616 39.625 13.188 1 87.25 157 ALA A CA 1
ATOM 1293 C C . ALA A 1 157 ? -0.442 40.469 13.898 1 87.25 157 ALA A C 1
ATOM 1295 O O . ALA A 1 157 ? -0.306 40.75 15.086 1 87.25 157 ALA A O 1
ATOM 1296 N N . TYR A 1 158 ? -1.526 40.719 13.125 1 85 158 TYR A N 1
ATOM 1297 C CA . TYR A 1 158 ? -2.611 41.5 13.727 1 85 158 TYR A CA 1
ATOM 1298 C C . TYR A 1 158 ? -3.656 40.562 14.336 1 85 158 TYR A C 1
ATOM 1300 O O . TYR A 1 158 ? -4.672 41.031 14.867 1 85 158 TYR A O 1
ATOM 1308 N N . GLY A 1 159 ? -3.455 39.312 14.281 1 76.56 159 GLY A N 1
ATOM 1309 C CA . GLY A 1 159 ? -4.34 38.312 14.898 1 76.56 159 GLY A CA 1
ATOM 1310 C C . GLY A 1 159 ? -5.531 37.969 14.023 1 76.56 159 GLY A C 1
ATOM 1311 O O . GLY A 1 159 ? -6.52 37.406 14.516 1 76.56 159 GLY A O 1
ATOM 1312 N N . LEU A 1 160 ? -5.555 38.438 12.828 1 71 160 LEU A N 1
ATOM 1313 C CA . LEU A 1 160 ? -6.68 38.156 11.945 1 71 160 LEU A CA 1
ATOM 1314 C C . LEU A 1 160 ? -6.57 36.75 11.367 1 71 160 LEU A C 1
ATOM 1316 O O . LEU A 1 160 ? -5.465 36.25 11.133 1 71 160 LEU A O 1
ATOM 1320 N N . GLU A 1 161 ? -7.703 36.094 11.539 1 63.97 161 GLU A N 1
ATOM 1321 C CA . GLU A 1 161 ? -7.75 34.719 11.031 1 63.97 161 GLU A CA 1
ATOM 1322 C C . GLU A 1 161 ? -7.852 34.688 9.516 1 63.97 161 GLU A C 1
ATOM 1324 O O . GLU A 1 161 ? -8.492 35.562 8.914 1 63.97 161 GLU A O 1
ATOM 1329 N N . PHE A 1 162 ? -6.91 33.969 8.906 1 63.28 162 PHE A N 1
ATOM 1330 C CA . PHE A 1 162 ? -6.91 33.906 7.449 1 63.28 162 PHE A CA 1
ATOM 1331 C C . PHE A 1 162 ? -7.609 32.656 6.945 1 63.28 162 PHE A C 1
ATOM 1333 O O . PHE A 1 162 ? -6.961 31.734 6.43 1 63.28 162 PHE A O 1
ATOM 1340 N N . ASN A 1 163 ? -8.828 32.406 7.352 1 75.44 163 ASN A N 1
ATOM 1341 C CA . ASN A 1 163 ? -9.469 31.281 6.664 1 75.44 163 ASN A CA 1
ATOM 1342 C C . ASN A 1 163 ? -10.242 31.75 5.434 1 75.44 163 ASN A C 1
ATOM 1344 O O . ASN A 1 163 ? -11.375 32.219 5.555 1 75.44 163 ASN A O 1
ATOM 1348 N N . LYS A 1 164 ? -9.5 31.75 4.297 1 80.75 164 LYS A N 1
ATOM 1349 C CA . LYS A 1 164 ? -10.109 32.188 3.047 1 80.75 164 LYS A CA 1
ATOM 1350 C C . LYS A 1 164 ? -10.531 31 2.193 1 80.75 164 LYS A C 1
ATOM 1352 O O . LYS A 1 164 ? -9.977 29.906 2.324 1 80.75 164 LYS A O 1
ATOM 1357 N N . ALA A 1 165 ? -11.539 31.281 1.43 1 89.31 165 ALA A N 1
ATOM 1358 C CA . ALA A 1 165 ? -12.031 30.25 0.514 1 89.31 165 ALA A CA 1
ATOM 1359 C C . ALA A 1 165 ? -11.062 30.047 -0.649 1 89.31 165 ALA A C 1
ATOM 1361 O O . ALA A 1 165 ? -10.266 30.922 -0.959 1 89.31 165 ALA A O 1
ATOM 1362 N N . PHE A 1 166 ? -11.023 28.906 -1.181 1 91.94 166 PHE A N 1
ATOM 1363 C CA . PHE A 1 166 ? -10.234 28.578 -2.367 1 91.94 166 PHE A CA 1
ATOM 1364 C C . PHE A 1 166 ? -11.148 28.234 -3.541 1 91.94 166 PHE A C 1
ATOM 1366 O O . PHE A 1 166 ? -12.172 27.578 -3.365 1 91.94 166 PHE A O 1
ATOM 1373 N N . HIS A 1 167 ? -10.906 28.797 -4.617 1 92.44 167 HIS A N 1
ATOM 1374 C CA . HIS A 1 167 ? -11.555 28.469 -5.883 1 92.44 167 HIS A CA 1
ATOM 1375 C C . HIS A 1 167 ? -10.547 28.438 -7.023 1 92.44 167 HIS A C 1
ATOM 1377 O O . HIS A 1 167 ? -10.148 29.469 -7.543 1 92.44 167 HIS A O 1
ATOM 1383 N N . PHE A 1 168 ? -10.195 27.234 -7.406 1 91.69 168 PHE A N 1
ATOM 1384 C CA . PHE A 1 168 ? -9.172 27.078 -8.438 1 91.69 168 PHE A CA 1
ATOM 1385 C C . PHE A 1 168 ? -9.445 25.844 -9.281 1 91.69 168 PHE A C 1
ATOM 1387 O O . PHE A 1 168 ? -10.352 25.062 -8.984 1 91.69 168 PHE A O 1
ATOM 1394 N N . SER A 1 169 ? -8.773 25.797 -10.406 1 91.06 169 SER A N 1
ATOM 1395 C CA . SER A 1 169 ? -8.953 24.656 -11.305 1 91.06 169 SER A CA 1
ATOM 1396 C C . SER A 1 169 ? -7.621 24.219 -11.898 1 91.06 169 SER A C 1
ATOM 1398 O O . SER A 1 169 ? -6.641 24.953 -11.867 1 91.06 169 SER A O 1
ATOM 1400 N N . TYR A 1 170 ? -7.707 23 -12.242 1 86.38 170 TYR A N 1
ATOM 1401 C CA . TYR A 1 170 ? -6.57 22.406 -12.922 1 86.38 170 TYR A CA 1
ATOM 1402 C C . TYR A 1 170 ? -6.996 21.781 -14.25 1 86.38 170 TYR A C 1
ATOM 1404 O O . TYR A 1 170 ? -8.039 21.125 -14.328 1 86.38 170 TYR A O 1
ATOM 1412 N N . LEU A 1 171 ? -6.137 22.078 -15.234 1 82.06 171 LEU A N 1
ATOM 1413 C CA . LEU A 1 171 ? -6.402 21.469 -16.531 1 82.06 171 LEU A CA 1
ATOM 1414 C C . LEU A 1 171 ? -5.613 20.188 -16.703 1 82.06 171 LEU A C 1
ATOM 1416 O O . LEU A 1 171 ? -4.383 20.188 -16.609 1 82.06 171 LEU A O 1
ATOM 1420 N N . PHE A 1 172 ? -6.391 19.141 -16.953 1 77.06 172 PHE A N 1
ATOM 1421 C CA . PHE A 1 172 ? -5.762 17.844 -17.156 1 77.06 172 PHE A CA 1
ATOM 1422 C C . PHE A 1 172 ? -5 17.812 -18.484 1 77.06 172 PHE A C 1
ATOM 1424 O O . PHE A 1 172 ? -5.465 18.359 -19.484 1 77.06 172 PHE A O 1
ATOM 1431 N N . PRO A 1 173 ? -3.824 17.203 -18.578 1 70.38 173 PRO A N 1
ATOM 1432 C CA . PRO A 1 173 ? -3.014 17.203 -19.797 1 70.38 173 PRO A CA 1
ATOM 1433 C C . PRO A 1 173 ? -3.635 16.359 -20.906 1 70.38 173 PRO A C 1
ATOM 1435 O O . PRO A 1 173 ? -3.305 16.547 -22.094 1 70.38 173 PRO A O 1
ATOM 1438 N N . LEU A 1 174 ? -4.523 15.422 -20.594 1 72.81 174 LEU A N 1
ATOM 1439 C CA . LEU A 1 174 ? -5.145 14.562 -21.594 1 72.81 174 LEU A CA 1
ATOM 1440 C C . LEU A 1 174 ? -6.547 15.055 -21.938 1 72.81 174 LEU A C 1
ATOM 1442 O O . LEU A 1 174 ? -7.172 15.766 -21.156 1 72.81 174 LEU A O 1
ATOM 1446 N N . ALA A 1 175 ? -6.941 14.711 -23.188 1 74.88 175 ALA A N 1
ATOM 1447 C CA . ALA A 1 175 ? -8.258 15.141 -23.656 1 74.88 175 ALA A CA 1
ATOM 1448 C C . ALA A 1 175 ? -9.273 14.008 -23.531 1 74.88 175 ALA A C 1
ATOM 1450 O O . ALA A 1 175 ? -8.914 12.859 -23.281 1 74.88 175 ALA A O 1
ATOM 1451 N N . ASP A 1 176 ? -10.508 14.375 -23.531 1 77.94 176 ASP A N 1
ATOM 1452 C CA . ASP A 1 176 ? -11.578 13.375 -23.484 1 77.94 176 ASP A CA 1
ATOM 1453 C C . ASP A 1 176 ? -11.859 12.805 -24.859 1 77.94 176 ASP A C 1
ATOM 1455 O O . ASP A 1 176 ? -11.109 13.062 -25.812 1 77.94 176 ASP A O 1
ATOM 1459 N N . TYR A 1 177 ? -12.859 11.961 -24.859 1 75.12 177 TYR A N 1
ATOM 1460 C CA . TYR A 1 177 ? -13.188 11.266 -26.094 1 75.12 177 TYR A CA 1
ATOM 1461 C C . TYR A 1 177 ? -13.531 12.258 -27.203 1 75.12 177 TYR A C 1
ATOM 1463 O O . TYR A 1 177 ? -13.336 11.969 -28.391 1 75.12 177 TYR A O 1
ATOM 1471 N N . ASN A 1 178 ? -14.023 13.453 -26.828 1 78.44 178 ASN A N 1
ATOM 1472 C CA . ASN A 1 178 ? -14.367 14.484 -27.812 1 78.44 178 ASN A CA 1
ATOM 1473 C C . ASN A 1 178 ? -13.211 15.461 -28.031 1 78.44 178 ASN A C 1
ATOM 1475 O O . ASN A 1 178 ? -13.391 16.516 -28.641 1 78.44 178 ASN A O 1
ATOM 1479 N N . ASP A 1 179 ? -12.078 15.172 -27.438 1 76.44 179 ASP A N 1
ATOM 1480 C CA . ASP A 1 179 ? -10.875 15.992 -27.531 1 76.44 179 ASP A CA 1
ATOM 1481 C C . ASP A 1 179 ? -11.062 17.312 -26.797 1 76.44 179 ASP A C 1
ATOM 1483 O O . ASP A 1 179 ? -10.484 18.328 -27.172 1 76.44 179 ASP A O 1
ATOM 1487 N N . ASP A 1 180 ? -12 17.219 -25.906 1 82.75 180 ASP A N 1
ATOM 1488 C CA . ASP A 1 180 ? -12.219 18.406 -25.078 1 82.75 180 ASP A CA 1
ATOM 1489 C C . ASP A 1 180 ? -11.297 18.391 -23.859 1 82.75 180 ASP A C 1
ATOM 1491 O O . ASP A 1 180 ? -10.859 17.328 -23.406 1 82.75 180 ASP A O 1
ATOM 1495 N N . GLU A 1 181 ? -11.008 19.609 -23.484 1 82.62 181 GLU A N 1
ATOM 1496 C CA . GLU A 1 181 ? -10.195 19.75 -22.281 1 82.62 181 GLU A CA 1
ATOM 1497 C C . GLU A 1 181 ? -10.961 19.297 -21.047 1 82.62 181 GLU A C 1
ATOM 1499 O O . GLU A 1 181 ? -12.18 19.453 -20.969 1 82.62 181 GLU A O 1
ATOM 1504 N N . ILE A 1 182 ? -10.211 18.703 -20.188 1 86.19 182 ILE A N 1
ATOM 1505 C CA . ILE A 1 182 ? -10.781 18.281 -18.922 1 86.19 182 ILE A CA 1
ATOM 1506 C C . ILE A 1 182 ? -10.32 19.203 -17.797 1 86.19 182 ILE A C 1
ATOM 1508 O O . ILE A 1 182 ? -9.125 19.297 -17.516 1 86.19 182 ILE A O 1
ATOM 1512 N N . ARG A 1 183 ? -11.242 19.922 -17.25 1 89.12 183 ARG A N 1
ATOM 1513 C CA . ARG A 1 183 ? -10.961 20.844 -16.156 1 89.12 183 ARG A CA 1
ATOM 1514 C C . ARG A 1 183 ? -11.477 20.297 -14.82 1 89.12 183 ARG A C 1
ATOM 1516 O O . ARG A 1 183 ? -12.664 19.969 -14.703 1 89.12 183 ARG A O 1
ATOM 1523 N N . LEU A 1 184 ? -10.586 20.156 -13.898 1 92.44 184 LEU A N 1
ATOM 1524 C CA . LEU A 1 184 ? -10.969 19.797 -12.539 1 92.44 184 LEU A CA 1
ATOM 1525 C C . LEU A 1 184 ? -11.094 21.047 -11.664 1 92.44 184 LEU A C 1
ATOM 1527 O O . LEU A 1 184 ? -10.109 21.75 -11.445 1 92.44 184 LEU A O 1
ATOM 1531 N N . THR A 1 185 ? -12.242 21.281 -11.219 1 94 185 THR A N 1
ATOM 1532 C CA . THR A 1 185 ? -12.469 22.453 -10.383 1 94 185 THR A CA 1
ATOM 1533 C C . THR A 1 185 ? -12.484 22.078 -8.906 1 94 185 THR A C 1
ATOM 1535 O O . THR A 1 185 ? -13.031 21.031 -8.531 1 94 185 THR A O 1
ATOM 1538 N N . PHE A 1 186 ? -11.867 22.906 -8.102 1 95.12 186 PHE A N 1
ATOM 1539 C CA . PHE A 1 186 ? -11.781 22.688 -6.66 1 95.12 186 PHE A CA 1
ATOM 1540 C C . PHE A 1 186 ? -12.305 23.906 -5.898 1 95.12 186 PHE A C 1
ATOM 1542 O O . PHE A 1 186 ? -11.867 25.031 -6.133 1 95.12 186 PHE A O 1
ATOM 1549 N N . ASN A 1 187 ? -13.258 23.625 -5.098 1 94.88 187 ASN A N 1
ATOM 1550 C CA . ASN A 1 187 ? -13.844 24.656 -4.254 1 94.88 187 ASN A CA 1
ATOM 1551 C C . ASN A 1 187 ? -13.742 24.297 -2.775 1 94.88 187 ASN A C 1
ATOM 1553 O O . ASN A 1 187 ? -14.086 23.188 -2.377 1 94.88 187 ASN A O 1
ATOM 1557 N N . VAL A 1 188 ? -13.172 25.172 -2.008 1 94.5 188 VAL A N 1
ATOM 1558 C CA . VAL A 1 188 ? -13.055 24.969 -0.567 1 94.5 188 VAL A CA 1
ATOM 1559 C C . VAL A 1 188 ? -13.68 26.156 0.167 1 94.5 188 VAL A C 1
ATOM 1561 O O . VAL A 1 188 ? -13.297 27.312 -0.061 1 94.5 188 VAL A O 1
ATOM 1564 N N . THR A 1 189 ? -14.625 25.875 0.953 1 91.56 189 THR A N 1
ATOM 1565 C CA . THR A 1 189 ? -15.281 26.891 1.767 1 91.56 189 THR A CA 1
ATOM 1566 C C . THR A 1 189 ? -15.008 26.656 3.25 1 91.56 189 THR A C 1
ATOM 1568 O O . THR A 1 189 ? -15.414 25.641 3.803 1 91.56 189 THR A O 1
ATOM 1571 N N . PRO A 1 190 ? -14.398 27.625 3.863 1 88.56 190 PRO A N 1
ATOM 1572 C CA . PRO A 1 190 ? -14.109 27.469 5.289 1 88.56 190 PRO A CA 1
ATOM 1573 C C . PRO A 1 190 ? -15.375 27.297 6.133 1 88.56 190 PRO A C 1
ATOM 1575 O O . PRO A 1 190 ? -16.391 27.953 5.863 1 88.56 190 PRO A O 1
ATOM 1578 N N . GLY A 1 191 ? -15.422 26.422 7.086 1 85.88 191 GLY A N 1
ATOM 1579 C CA . GLY A 1 191 ? -16.531 26.266 8.023 1 85.88 191 GLY A CA 1
ATOM 1580 C C . GLY A 1 191 ? -17.516 25.203 7.605 1 85.88 191 GLY A C 1
ATOM 1581 O O . GLY A 1 191 ? -18.375 24.812 8.398 1 85.88 191 GLY A O 1
ATOM 1582 N N . ASN A 1 192 ? -17.422 24.812 6.367 1 89.25 192 ASN A N 1
ATOM 1583 C CA . ASN A 1 192 ? -18.297 23.719 5.926 1 89.25 192 ASN A CA 1
ATOM 1584 C C . ASN A 1 192 ? -18.109 22.484 6.789 1 89.25 192 ASN A C 1
ATOM 1586 O O . ASN A 1 192 ? -17 22.172 7.219 1 89.25 192 ASN A O 1
ATOM 1590 N N . ILE A 1 193 ? -19.25 21.781 7.039 1 91.56 193 ILE A N 1
ATOM 1591 C CA . ILE A 1 193 ? -19.25 20.469 7.664 1 91.56 193 ILE A CA 1
ATOM 1592 C C . ILE A 1 193 ? -20.062 19.5 6.816 1 91.56 193 ILE A C 1
ATOM 1594 O O . ILE A 1 193 ? -21.266 19.719 6.582 1 91.56 193 ILE A O 1
ATOM 1598 N N . PRO A 1 194 ? -19.516 18.391 6.398 1 93.38 194 PRO A N 1
ATOM 1599 C CA . PRO A 1 194 ? -18.109 18.047 6.484 1 93.38 194 PRO A CA 1
ATOM 1600 C C . PRO A 1 194 ? -17.203 19.031 5.746 1 93.38 194 PRO A C 1
ATOM 1602 O O . PRO A 1 194 ? -17.641 19.656 4.777 1 93.38 194 PRO A O 1
ATOM 1605 N N . ALA A 1 195 ? -16.016 19.125 6.23 1 94.19 195 ALA A N 1
ATOM 1606 C CA . ALA A 1 195 ? -15.07 20.109 5.684 1 94.19 195 ALA A CA 1
ATOM 1607 C C . ALA A 1 195 ? -14.797 19.828 4.207 1 94.19 195 ALA A C 1
ATOM 1609 O O . ALA A 1 195 ? -14.766 18.672 3.777 1 94.19 195 ALA A O 1
ATOM 1610 N N . SER A 1 196 ? -14.602 20.891 3.471 1 95.94 196 SER A N 1
ATOM 1611 C CA . SER A 1 196 ? -14.336 20.766 2.041 1 95.94 196 SER A CA 1
ATOM 1612 C C . SER A 1 196 ? -12.852 20.922 1.738 1 95.94 196 SER A C 1
ATOM 1614 O O . SER A 1 196 ? -12.453 21.016 0.574 1 95.94 196 SER A O 1
ATOM 1616 N N . ASN A 1 197 ? -12.023 20.922 2.762 1 96 197 ASN A N 1
ATOM 1617 C CA . ASN A 1 197 ? -10.602 21.203 2.59 1 96 197 ASN A CA 1
ATOM 1618 C C . ASN A 1 197 ? -9.828 19.969 2.152 1 96 197 ASN A C 1
ATOM 1620 O O . ASN A 1 197 ? -8.633 20.031 1.866 1 96 197 ASN A O 1
ATOM 1624 N N . ILE A 1 198 ? -10.492 18.812 2.115 1 97.62 198 ILE A N 1
ATOM 1625 C CA . ILE A 1 198 ? -9.938 17.609 1.52 1 97.62 198 ILE A CA 1
ATOM 1626 C C . ILE A 1 198 ? -10.648 17.312 0.201 1 97.62 198 ILE A C 1
ATOM 1628 O O . ILE A 1 198 ? -11.867 17.094 0.178 1 97.62 198 ILE A O 1
ATOM 1632 N N . GLN A 1 199 ? -9.883 17.344 -0.824 1 97.75 199 GLN A N 1
ATOM 1633 C CA . GLN A 1 199 ? -10.367 17 -2.156 1 97.75 199 GLN A CA 1
ATOM 1634 C C . GLN A 1 199 ? -9.82 15.656 -2.609 1 97.75 199 GLN A C 1
ATOM 1636 O O . GLN A 1 199 ? -8.633 15.383 -2.459 1 97.75 199 GLN A O 1
ATOM 1641 N N . ALA A 1 200 ? -10.703 14.812 -3.137 1 97.81 200 ALA A N 1
ATOM 1642 C CA . ALA A 1 200 ? -10.25 13.469 -3.494 1 97.81 200 ALA A CA 1
ATOM 1643 C C . ALA A 1 200 ? -10.336 13.242 -5 1 97.81 200 ALA A C 1
ATOM 1645 O O . ALA A 1 200 ? -11.305 13.664 -5.645 1 97.81 200 ALA A O 1
ATOM 1646 N N . ILE A 1 201 ? -9.32 12.75 -5.551 1 96.5 201 ILE A N 1
ATOM 1647 C CA . ILE A 1 201 ? -9.281 12.234 -6.91 1 96.5 201 ILE A CA 1
ATOM 1648 C C . ILE A 1 201 ? -9.117 10.711 -6.879 1 96.5 201 ILE A C 1
ATOM 1650 O O . ILE A 1 201 ? -8.078 10.203 -6.449 1 96.5 201 ILE A O 1
ATOM 1654 N N . ILE A 1 202 ? -10.125 9.992 -7.344 1 96.5 202 ILE A N 1
ATOM 1655 C CA . ILE A 1 202 ? -10.094 8.539 -7.242 1 96.5 202 ILE A CA 1
ATOM 1656 C C . ILE A 1 202 ? -10.195 7.926 -8.641 1 96.5 202 ILE A C 1
ATOM 1658 O O . ILE A 1 202 ? -10.742 8.539 -9.555 1 96.5 202 ILE A O 1
ATOM 1662 N N . GLY A 1 203 ? -9.617 6.793 -8.797 1 92.19 203 GLY A N 1
ATOM 1663 C CA . GLY A 1 203 ? -9.641 6.035 -10.039 1 92.19 203 GLY A CA 1
ATOM 1664 C C . GLY A 1 203 ? -8.773 4.793 -9.992 1 92.19 203 GLY A C 1
ATOM 1665 O O . GLY A 1 203 ? -8.055 4.562 -9.016 1 92.19 203 GLY A O 1
ATOM 1666 N N . ARG A 1 204 ? -8.828 4.082 -11.039 1 89.31 204 ARG A N 1
ATOM 1667 C CA . ARG A 1 204 ? -8.055 2.85 -11.148 1 89.31 204 ARG A CA 1
ATOM 1668 C C . ARG A 1 204 ? -6.562 3.146 -11.219 1 89.31 204 ARG A C 1
ATOM 1670 O O . ARG A 1 204 ? -6.16 4.285 -11.461 1 89.31 204 ARG A O 1
ATOM 1677 N N . ASN A 1 205 ? -5.84 2.018 -11.047 1 85.69 205 ASN A N 1
ATOM 1678 C CA . ASN A 1 205 ? -4.398 2.154 -11.242 1 85.69 205 ASN A CA 1
ATOM 1679 C C . ASN A 1 205 ? -4.07 2.539 -12.688 1 85.69 205 ASN A C 1
ATOM 1681 O O . ASN A 1 205 ? -4.68 2.025 -13.625 1 85.69 205 ASN A O 1
ATOM 1685 N N . GLY A 1 206 ? -3.193 3.516 -12.836 1 81.44 206 GLY A N 1
ATOM 1686 C CA . GLY A 1 206 ? -2.713 3.867 -14.164 1 81.44 206 GLY A CA 1
ATOM 1687 C C . GLY A 1 206 ? -3.637 4.82 -14.898 1 81.44 206 GLY A C 1
ATOM 1688 O O . GLY A 1 206 ? -3.424 5.113 -16.078 1 81.44 206 GLY A O 1
ATOM 1689 N N . VAL A 1 207 ? -4.625 5.309 -14.227 1 84.19 207 VAL A N 1
ATOM 1690 C CA . VAL A 1 207 ? -5.609 6.148 -14.906 1 84.19 207 VAL A CA 1
ATOM 1691 C C . VAL A 1 207 ? -5.039 7.551 -15.109 1 84.19 207 VAL A C 1
ATOM 1693 O O . VAL A 1 207 ? -5.555 8.32 -15.922 1 84.19 207 VAL A O 1
ATOM 1696 N N . GLY A 1 208 ? -3.994 7.898 -14.305 1 80.44 208 GLY A N 1
ATOM 1697 C CA . GLY A 1 208 ? -3.363 9.188 -14.531 1 80.44 208 GLY A CA 1
ATOM 1698 C C . GLY A 1 208 ? -3.273 10.039 -13.273 1 80.44 208 GLY A C 1
ATOM 1699 O O . GLY A 1 208 ? -2.977 11.234 -13.344 1 80.44 208 GLY A O 1
ATOM 1700 N N . LYS A 1 209 ? -3.504 9.539 -12.094 1 85.75 209 LYS A N 1
ATOM 1701 C CA . LYS A 1 209 ? -3.471 10.289 -10.844 1 85.75 209 LYS A CA 1
ATOM 1702 C C . LYS A 1 209 ? -2.076 10.844 -10.578 1 85.75 209 LYS A C 1
ATOM 1704 O O . LYS A 1 209 ? -1.926 12.023 -10.242 1 85.75 209 LYS A O 1
ATOM 1709 N N . THR A 1 210 ? -1.057 9.961 -10.789 1 78.06 210 THR A N 1
ATOM 1710 C CA . THR A 1 210 ? 0.322 10.391 -10.578 1 78.06 210 THR A CA 1
ATOM 1711 C C . THR A 1 210 ? 0.729 11.43 -11.617 1 78.06 210 THR A C 1
ATOM 1713 O O . THR A 1 210 ? 1.466 12.367 -11.305 1 78.06 210 THR A O 1
ATOM 1716 N N . THR A 1 211 ? 0.268 11.281 -12.805 1 76.44 211 THR A N 1
ATOM 1717 C CA . THR A 1 211 ? 0.536 12.25 -13.867 1 76.44 211 THR A CA 1
ATOM 1718 C C . THR A 1 211 ? -0.1 13.594 -13.539 1 76.44 211 THR A C 1
ATOM 1720 O O . THR A 1 211 ? 0.481 14.648 -13.828 1 76.44 211 THR A O 1
ATOM 1723 N N . LEU A 1 212 ? -1.263 13.477 -13.023 1 81.94 212 LEU A N 1
ATOM 1724 C CA . LEU A 1 212 ? -1.943 14.695 -12.602 1 81.94 212 LEU A CA 1
ATOM 1725 C C . LEU A 1 212 ? -1.125 15.438 -11.555 1 81.94 212 LEU A C 1
ATOM 1727 O O . LEU A 1 212 ? -0.925 16.656 -11.656 1 81.94 212 LEU A O 1
ATOM 1731 N N . PHE A 1 213 ? -0.631 14.766 -10.57 1 84.88 213 PHE A N 1
ATOM 1732 C CA . PHE A 1 213 ? 0.155 15.391 -9.508 1 84.88 213 PHE A CA 1
ATOM 1733 C C . PHE A 1 213 ? 1.444 15.977 -10.07 1 84.88 213 PHE A C 1
ATOM 1735 O O . PHE A 1 213 ? 1.839 17.094 -9.703 1 84.88 213 PHE A O 1
ATOM 1742 N N . ALA A 1 214 ? 2.07 15.211 -10.977 1 78.56 214 ALA A N 1
ATOM 1743 C CA . ALA A 1 214 ? 3.275 15.719 -11.625 1 78.56 214 ALA A CA 1
ATOM 1744 C C . ALA A 1 214 ? 2.977 16.984 -12.422 1 78.56 214 ALA A C 1
ATOM 1746 O O . ALA A 1 214 ? 3.773 17.922 -12.414 1 78.56 214 ALA A O 1
ATOM 1747 N N . GLY A 1 215 ? 1.872 16.969 -13.047 1 77.44 215 GLY A N 1
ATOM 1748 C CA . GLY A 1 215 ? 1.453 18.141 -13.805 1 77.44 215 GLY A CA 1
ATOM 1749 C C . GLY A 1 215 ? 1.208 19.359 -12.922 1 77.44 215 GLY A C 1
ATOM 1750 O O . GLY A 1 215 ? 1.623 20.469 -13.266 1 77.44 215 GLY A O 1
ATOM 1751 N N . VAL A 1 216 ? 0.534 19.141 -11.82 1 79.56 216 VAL A N 1
ATOM 1752 C CA . VAL A 1 216 ? 0.259 20.219 -10.883 1 79.56 216 VAL A CA 1
ATOM 1753 C C . VAL A 1 216 ? 1.572 20.812 -10.367 1 79.56 216 VAL A C 1
ATOM 1755 O O . VAL A 1 216 ? 1.732 22.031 -10.32 1 79.56 216 VAL A O 1
ATOM 1758 N N . ILE A 1 217 ? 2.475 19.953 -10.062 1 79.69 217 ILE A N 1
ATOM 1759 C CA . ILE A 1 217 ? 3.756 20.391 -9.508 1 79.69 217 ILE A CA 1
ATOM 1760 C C . ILE A 1 217 ? 4.531 21.172 -10.562 1 79.69 217 ILE A C 1
ATOM 1762 O O . ILE A 1 217 ? 5.043 22.266 -10.289 1 79.69 217 ILE A O 1
ATOM 1766 N N . LYS A 1 218 ? 4.582 20.641 -11.664 1 74.88 218 LYS A N 1
ATOM 1767 C CA . LYS A 1 218 ? 5.297 21.297 -12.758 1 74.88 218 LYS A CA 1
ATOM 1768 C C . LYS A 1 218 ? 4.672 22.656 -13.086 1 74.88 218 LYS A C 1
ATOM 1770 O O . LYS A 1 218 ? 5.383 23.609 -13.43 1 74.88 218 LYS A O 1
ATOM 1775 N N . GLY A 1 219 ? 3.402 22.719 -13.078 1 71.75 219 GLY A N 1
ATOM 1776 C CA . GLY A 1 219 ? 2.709 23.969 -13.328 1 71.75 219 GLY A CA 1
ATOM 1777 C C . GLY A 1 219 ? 3.018 25.031 -12.305 1 71.75 219 GLY A C 1
ATOM 1778 O O . GLY A 1 219 ? 3.172 26.203 -12.641 1 71.75 219 GLY A O 1
ATOM 1779 N N . ILE A 1 220 ? 3.125 24.641 -11.148 1 72.81 220 ILE A N 1
ATOM 1780 C CA . ILE A 1 220 ? 3.336 25.578 -10.055 1 72.81 220 ILE A CA 1
ATOM 1781 C C . ILE A 1 220 ? 4.805 26 -10.008 1 72.81 220 ILE A C 1
ATOM 1783 O O . ILE A 1 220 ? 5.121 27.172 -9.789 1 72.81 220 ILE A O 1
ATOM 1787 N N . ILE A 1 221 ? 5.797 25.062 -10.18 1 66.62 221 ILE A N 1
ATOM 1788 C CA . ILE A 1 221 ? 7.219 25.375 -10.102 1 66.62 221 ILE A CA 1
ATOM 1789 C C . ILE A 1 221 ? 7.695 25.953 -11.43 1 66.62 221 ILE A C 1
ATOM 1791 O O . ILE A 1 221 ? 8.82 26.469 -11.523 1 66.62 221 ILE A O 1
ATOM 1795 N N . ASN A 1 222 ? 6.859 26.5 -12.156 1 58.81 222 ASN A N 1
ATOM 1796 C CA . ASN A 1 222 ? 7.109 27.172 -13.43 1 58.81 222 ASN A CA 1
ATOM 1797 C C . ASN A 1 222 ? 8.25 26.516 -14.195 1 58.81 222 ASN A C 1
ATOM 1799 O O . ASN A 1 222 ? 9.086 27.203 -14.789 1 58.81 222 ASN A O 1
ATOM 1803 N N . GLN A 1 223 ? 8.805 25.484 -13.75 1 51.75 223 GLN A N 1
ATOM 1804 C CA . GLN A 1 223 ? 9.797 24.938 -14.672 1 51.75 223 GLN A CA 1
ATOM 1805 C C . GLN A 1 223 ? 9.25 24.891 -16.094 1 51.75 223 GLN A C 1
ATOM 1807 O O . GLN A 1 223 ? 8.039 24.797 -16.297 1 51.75 223 GLN A O 1
ATOM 1812 N N . LYS A 1 224 ? 10.141 25.422 -17.109 1 43.94 224 LYS A N 1
ATOM 1813 C CA . LYS A 1 224 ? 9.789 25.406 -18.531 1 43.94 224 LYS A CA 1
ATOM 1814 C C . LYS A 1 224 ? 8.664 24.422 -18.812 1 43.94 224 LYS A C 1
ATOM 1816 O O . LYS A 1 224 ? 8.898 23.219 -18.938 1 43.94 224 LYS A O 1
ATOM 1821 N N . ALA A 1 225 ? 7.691 24.719 -18.078 1 43.03 225 ALA A N 1
ATOM 1822 C CA . ALA A 1 225 ? 6.508 24.031 -18.594 1 43.03 225 ALA A CA 1
ATOM 1823 C C . ALA A 1 225 ? 6.586 23.859 -20.109 1 43.03 225 ALA A C 1
ATOM 1825 O O . ALA A 1 225 ? 6.773 24.828 -20.844 1 43.03 225 ALA A O 1
ATOM 1826 N N . MET A 1 226 ? 7.262 23.141 -20.625 1 37.72 226 MET A N 1
ATOM 1827 C CA . MET A 1 226 ? 7.266 23.109 -22.094 1 37.72 226 MET A CA 1
ATOM 1828 C C . MET A 1 226 ? 5.984 23.719 -22.641 1 37.72 226 MET A C 1
ATOM 1830 O O . MET A 1 226 ? 4.887 23.375 -22.203 1 37.72 226 MET A O 1
ATOM 1834 N N . GLU A 1 227 ? 5.969 25.172 -23.234 1 38.19 227 GLU A N 1
ATOM 1835 C CA . GLU A 1 227 ? 4.969 25.75 -24.125 1 38.19 227 GLU A CA 1
ATOM 1836 C C . GLU A 1 227 ? 4.027 24.672 -24.672 1 38.19 227 GLU A C 1
ATOM 1838 O O . GLU A 1 227 ? 2.885 24.969 -25.031 1 38.19 227 GLU A O 1
ATOM 1843 N N . ALA A 1 228 ? 4.672 23.859 -25.422 1 39.25 228 ALA A N 1
ATOM 1844 C CA . ALA A 1 228 ? 3.791 23.031 -26.25 1 39.25 228 ALA A CA 1
ATOM 1845 C C . ALA A 1 228 ? 2.672 22.422 -25.406 1 39.25 228 ALA A C 1
ATOM 1847 O O . ALA A 1 228 ? 1.506 22.438 -25.812 1 39.25 228 ALA A O 1
ATOM 1848 N N . GLN A 1 229 ? 2.855 21.203 -24.719 1 41.38 229 GLN A N 1
ATOM 1849 C CA . GLN A 1 229 ? 1.693 20.531 -24.141 1 41.38 229 GLN A CA 1
ATOM 1850 C C . GLN A 1 229 ? 1.305 21.141 -22.797 1 41.38 229 GLN A C 1
ATOM 1852 O O . GLN A 1 229 ? 2.145 21.281 -21.906 1 41.38 229 GLN A O 1
ATOM 1857 N N . HIS A 1 230 ? 0.743 22.391 -22.578 1 43.75 230 HIS A N 1
ATOM 1858 C CA . HIS A 1 230 ? -0.056 22.922 -21.484 1 43.75 230 HIS A CA 1
ATOM 1859 C C . HIS A 1 230 ? -0.316 21.875 -20.422 1 43.75 230 HIS A C 1
ATOM 1861 O O . HIS A 1 230 ? -1.469 21.547 -20.141 1 43.75 230 HIS A O 1
ATOM 1867 N N . VAL A 1 231 ? 0.391 21.016 -20.094 1 49.53 231 VAL A N 1
ATOM 1868 C CA . VAL A 1 231 ? 0.094 19.984 -19.094 1 49.53 231 VAL A CA 1
ATOM 1869 C C . VAL A 1 231 ? 0.207 20.578 -17.703 1 49.53 231 VAL A C 1
ATOM 1871 O O . VAL A 1 231 ? 1.167 21.297 -17.391 1 49.53 231 VAL A O 1
ATOM 1874 N N . GLY A 1 232 ? -0.859 20.875 -16.906 1 58.94 232 GLY A N 1
ATOM 1875 C CA . GLY A 1 232 ? -1.184 21 -15.492 1 58.94 232 GLY A CA 1
ATOM 1876 C C . GLY A 1 232 ? -1.204 22.438 -15.008 1 58.94 232 GLY A C 1
ATOM 1877 O O . GLY A 1 232 ? -0.606 22.766 -13.984 1 58.94 232 GLY A O 1
ATOM 1878 N N . LEU A 1 233 ? -1.918 23.406 -15.703 1 69.25 233 LEU A N 1
ATOM 1879 C CA . LEU A 1 233 ? -1.947 24.812 -15.281 1 69.25 233 LEU A CA 1
ATOM 1880 C C . LEU A 1 233 ? -2.975 25.016 -14.172 1 69.25 233 LEU A C 1
ATOM 1882 O O . LEU A 1 233 ? -4.117 24.562 -14.281 1 69.25 233 LEU A O 1
ATOM 1886 N N . LEU A 1 234 ? -2.439 25.609 -13.125 1 80.38 234 LEU A N 1
ATOM 1887 C CA . LEU A 1 234 ? -3.33 26.062 -12.062 1 80.38 234 LEU A CA 1
ATOM 1888 C C . LEU A 1 234 ? -4.02 27.375 -12.453 1 80.38 234 LEU A C 1
ATOM 1890 O O . LEU A 1 234 ? -3.352 28.359 -12.742 1 80.38 234 LEU A O 1
ATOM 1894 N N . GLN A 1 235 ? -5.328 27.328 -12.547 1 86.44 235 GLN A N 1
ATOM 1895 C CA . GLN A 1 235 ? -6.09 28.5 -12.992 1 86.44 235 GLN A CA 1
ATOM 1896 C C . GLN A 1 235 ? -7.059 28.969 -11.906 1 86.44 235 GLN A C 1
ATOM 1898 O O . GLN A 1 235 ? -7.566 28.156 -11.133 1 86.44 235 GLN A O 1
ATOM 1903 N N . VAL A 1 236 ? -7.145 30.266 -11.852 1 89.19 236 VAL A N 1
ATOM 1904 C CA . VAL A 1 236 ? -8.062 30.906 -10.914 1 89.19 236 VAL A CA 1
ATOM 1905 C C . VAL A 1 236 ? -8.969 31.891 -11.664 1 89.19 236 VAL A C 1
ATOM 1907 O O . VAL A 1 236 ? -8.531 32.531 -12.617 1 89.19 236 VAL A O 1
ATOM 1910 N N . PRO A 1 237 ? -10.25 31.828 -11.305 1 88.56 237 PRO A N 1
ATOM 1911 C CA . PRO A 1 237 ? -11.148 32.75 -11.992 1 88.56 237 PRO A CA 1
ATOM 1912 C C . PRO A 1 237 ? -10.812 34.219 -11.695 1 88.56 237 PRO A C 1
ATOM 1914 O O . PRO A 1 237 ? -10.484 34.562 -10.555 1 88.56 237 PRO A O 1
ATOM 1917 N N . ASP A 1 238 ? -10.875 35.031 -12.742 1 85.75 238 ASP A N 1
ATOM 1918 C CA . ASP A 1 238 ? -10.695 36.469 -12.562 1 85.75 238 ASP A CA 1
ATOM 1919 C C . ASP A 1 238 ? -12.016 37.156 -12.211 1 85.75 238 ASP A C 1
ATOM 1921 O O . ASP A 1 238 ? -13 36.5 -11.891 1 85.75 238 ASP A O 1
ATOM 1925 N N . GLU A 1 239 ? -11.969 38.438 -12.195 1 83.62 239 GLU A N 1
ATOM 1926 C CA . GLU A 1 239 ? -13.141 39.219 -11.812 1 83.62 239 GLU A CA 1
ATOM 1927 C C . GLU A 1 239 ? -14.312 38.938 -12.75 1 83.62 239 GLU A C 1
ATOM 1929 O O . GLU A 1 239 ? -15.469 39 -12.336 1 83.62 239 GLU A O 1
ATOM 1934 N N . ASP A 1 240 ? -14.062 38.531 -13.977 1 87.06 240 ASP A N 1
ATOM 1935 C CA . ASP A 1 240 ? -15.094 38.281 -14.969 1 87.06 240 ASP A CA 1
ATOM 1936 C C . ASP A 1 240 ? -15.461 36.781 -15.008 1 87.06 240 ASP A C 1
ATOM 1938 O O . ASP A 1 240 ? -16.281 36.375 -15.828 1 87.06 240 ASP A O 1
ATOM 1942 N N . GLY A 1 241 ? -14.766 36.031 -14.195 1 86 241 GLY A N 1
ATOM 1943 C CA . GLY A 1 241 ? -15.07 34.625 -14.117 1 86 241 GLY A CA 1
ATOM 1944 C C . GLY A 1 241 ? -14.258 33.781 -15.094 1 86 241 GLY A C 1
ATOM 1945 O O . GLY A 1 241 ? -14.484 32.594 -15.227 1 86 241 GLY A O 1
ATOM 1946 N N . GLN A 1 242 ? -13.391 34.469 -15.766 1 88.94 242 GLN A N 1
ATOM 1947 C CA . GLN A 1 242 ? -12.57 33.719 -16.734 1 88.94 242 GLN A CA 1
ATOM 1948 C C . GLN A 1 242 ? -11.359 33.094 -16.062 1 88.94 242 GLN A C 1
ATOM 1950 O O . GLN A 1 242 ? -10.727 33.719 -15.195 1 88.94 242 GLN A O 1
ATOM 1955 N N . TRP A 1 243 ? -11.031 31.906 -16.391 1 87.94 243 TRP A N 1
ATOM 1956 C CA . TRP A 1 243 ? -9.914 31.172 -15.797 1 87.94 243 TRP A CA 1
ATOM 1957 C C . TRP A 1 243 ? -8.578 31.688 -16.297 1 87.94 243 TRP A C 1
ATOM 1959 O O . TRP A 1 243 ? -8.359 31.797 -17.516 1 87.94 243 TRP A O 1
ATOM 1969 N N . LYS A 1 244 ? -7.746 32.094 -15.414 1 84.81 244 LYS A N 1
ATOM 1970 C CA . LYS A 1 244 ? -6.406 32.594 -15.75 1 84.81 244 LYS A CA 1
ATOM 1971 C C . LYS A 1 244 ? -5.34 31.844 -14.945 1 84.81 244 LYS A C 1
ATOM 1973 O O . LYS A 1 244 ? -5.574 31.453 -13.797 1 84.81 244 LYS A O 1
ATOM 1978 N N . ASN A 1 245 ? -4.246 31.719 -15.539 1 79.69 245 ASN A N 1
ATOM 1979 C CA . ASN A 1 245 ? -3.133 31.078 -14.859 1 79.69 245 ASN A CA 1
ATOM 1980 C C . ASN A 1 245 ? -2.635 31.906 -13.68 1 79.69 245 ASN A C 1
ATOM 1982 O O . ASN A 1 245 ? -2.5 33.125 -13.789 1 79.69 245 ASN A O 1
ATOM 1986 N N . ASN A 1 246 ? -2.543 31.281 -12.531 1 79.12 246 ASN A N 1
ATOM 1987 C CA . ASN A 1 246 ? -2.004 31.922 -11.336 1 79.12 246 ASN A CA 1
ATOM 1988 C C . ASN A 1 246 ? -1.078 30.984 -10.57 1 79.12 246 ASN A C 1
ATOM 1990 O O . ASN A 1 246 ? -1.523 30.25 -9.68 1 79.12 246 ASN A O 1
ATOM 1994 N N . HIS A 1 247 ? 0.178 31.062 -10.742 1 70.12 247 HIS A N 1
ATOM 1995 C CA . HIS A 1 247 ? 1.146 30.172 -10.125 1 70.12 247 HIS A CA 1
ATOM 1996 C C . HIS A 1 247 ? 1.428 30.578 -8.68 1 70.12 247 HIS A C 1
ATOM 1998 O O . HIS A 1 247 ? 2.014 29.812 -7.914 1 70.12 247 HIS A O 1
ATOM 2004 N N . THR A 1 248 ? 0.952 31.734 -8.289 1 71.88 248 THR A N 1
ATOM 2005 C CA . THR A 1 248 ? 1.242 32.219 -6.945 1 71.88 248 THR A CA 1
ATOM 2006 C C . THR A 1 248 ? -0 32.125 -6.062 1 71.88 248 THR A C 1
ATOM 2008 O O . THR A 1 248 ? -0.07 32.781 -5.016 1 71.88 248 THR A O 1
ATOM 2011 N N . TYR A 1 249 ? -0.949 31.391 -6.629 1 80.62 249 TYR A N 1
ATOM 2012 C CA . TYR A 1 249 ? -2.193 31.266 -5.875 1 80.62 249 TYR A CA 1
ATOM 2013 C C . TYR A 1 249 ? -1.942 30.641 -4.508 1 80.62 249 TYR A C 1
ATOM 2015 O O . TYR A 1 249 ? -2.572 31.031 -3.52 1 80.62 249 TYR A O 1
ATOM 2023 N N . PHE A 1 250 ? -0.99 29.688 -4.461 1 83.75 250 PHE A N 1
ATOM 2024 C CA . PHE A 1 250 ? -0.596 29.047 -3.215 1 83.75 250 PHE A CA 1
ATOM 2025 C C . PHE A 1 250 ? 0.805 29.484 -2.799 1 83.75 250 PHE A C 1
ATOM 2027 O O . PHE A 1 250 ? 1.679 29.672 -3.648 1 83.75 250 PHE A O 1
ATOM 2034 N N . SER A 1 251 ? 0.984 29.625 -1.531 1 77.19 251 SER A N 1
ATOM 2035 C CA . SER A 1 251 ? 2.279 30.031 -1.004 1 77.19 251 SER A CA 1
ATOM 2036 C C . SER A 1 251 ? 3.215 28.844 -0.83 1 77.19 251 SER A C 1
ATOM 2038 O O . SER A 1 251 ? 4.438 29 -0.812 1 77.19 251 SER A O 1
ATOM 2040 N N . SER A 1 252 ? 2.578 27.719 -0.701 1 83.62 252 SER A N 1
ATOM 2041 C CA . SER A 1 252 ? 3.391 26.531 -0.498 1 83.62 252 SER A CA 1
ATOM 2042 C C . SER A 1 252 ? 2.742 25.312 -1.132 1 83.62 252 SER A C 1
ATOM 2044 O O . SER A 1 252 ? 1.515 25.203 -1.171 1 83.62 252 SER A O 1
ATOM 2046 N N . LEU A 1 253 ? 3.65 24.5 -1.693 1 88.69 253 LEU A N 1
ATOM 2047 C CA . LEU A 1 253 ? 3.242 23.234 -2.291 1 88.69 253 LEU A CA 1
ATOM 2048 C C . LEU A 1 253 ? 3.979 22.062 -1.646 1 88.69 253 LEU A C 1
ATOM 2050 O O . LEU A 1 253 ? 5.207 22.078 -1.541 1 88.69 253 LEU A O 1
ATOM 2054 N N . THR A 1 254 ? 3.172 21.109 -1.113 1 92 254 THR A N 1
ATOM 2055 C CA . THR A 1 254 ? 3.76 19.938 -0.498 1 92 254 THR A CA 1
ATOM 2056 C C . THR A 1 254 ? 3.277 18.656 -1.195 1 92 254 THR A C 1
ATOM 2058 O O . THR A 1 254 ? 2.08 18.5 -1.448 1 92 254 THR A O 1
ATOM 2061 N N . LEU A 1 255 ? 4.203 17.859 -1.616 1 92.44 255 LEU A N 1
ATOM 2062 C CA . LEU A 1 255 ? 3.871 16.531 -2.125 1 92.44 255 LEU A CA 1
ATOM 2063 C C . LEU A 1 255 ? 4.176 15.453 -1.086 1 92.44 255 LEU A C 1
ATOM 2065 O O . LEU A 1 255 ? 5.305 15.352 -0.6 1 92.44 255 LEU A O 1
ATOM 2069 N N . LEU A 1 256 ? 3.166 14.742 -0.728 1 94.31 256 LEU A N 1
ATOM 2070 C CA . LEU A 1 256 ? 3.297 13.633 0.211 1 94.31 256 LEU A CA 1
ATOM 2071 C C . LEU A 1 256 ? 3.078 12.297 -0.492 1 94.31 256 LEU A C 1
ATOM 2073 O O . LEU A 1 256 ? 1.991 12.039 -1.013 1 94.31 256 LEU A O 1
ATOM 2077 N N . SER A 1 257 ? 4.145 11.484 -0.567 1 90.25 257 SER A N 1
ATOM 2078 C CA . SER A 1 257 ? 4.059 10.164 -1.185 1 90.25 257 SER A CA 1
ATOM 2079 C C . SER A 1 257 ? 5.07 9.203 -0.572 1 90.25 257 SER A C 1
ATOM 2081 O O . SER A 1 257 ? 6.262 9.508 -0.496 1 90.25 257 SER A O 1
ATOM 2083 N N . TYR A 1 258 ? 4.637 8.039 -0.159 1 86.06 258 TYR A N 1
ATOM 2084 C CA . TYR A 1 258 ? 5.547 7.051 0.412 1 86.06 258 TYR A CA 1
ATOM 2085 C C . TYR A 1 258 ? 5.605 5.797 -0.453 1 86.06 258 TYR A C 1
ATOM 2087 O O . TYR A 1 258 ? 5.902 4.707 0.042 1 86.06 258 TYR A O 1
ATOM 2095 N N . SER A 1 259 ? 5.344 5.922 -1.688 1 79.19 259 SER A N 1
ATOM 2096 C CA . SER A 1 259 ? 5.473 4.805 -2.619 1 79.19 259 SER A CA 1
ATOM 2097 C C . SER A 1 259 ? 6.93 4.57 -3.006 1 79.19 259 SER A C 1
ATOM 2099 O O . SER A 1 259 ? 7.645 5.516 -3.346 1 79.19 259 SER A O 1
ATOM 2101 N N . PRO A 1 260 ? 7.363 3.336 -2.953 1 78 260 PRO A N 1
ATOM 2102 C CA . PRO A 1 260 ? 8.734 3.035 -3.373 1 78 260 PRO A CA 1
ATOM 2103 C C . PRO A 1 260 ? 8.914 3.092 -4.887 1 78 260 PRO A C 1
ATOM 2105 O O . PRO A 1 260 ? 10.039 3.014 -5.383 1 78 260 PRO A O 1
ATOM 2108 N N . PHE A 1 261 ? 7.879 3.326 -5.598 1 73.56 261 PHE A N 1
ATOM 2109 C CA . PHE A 1 261 ? 7.934 3.287 -7.055 1 73.56 261 PHE A CA 1
ATOM 2110 C C . PHE A 1 261 ? 7.727 4.676 -7.645 1 73.56 261 PHE A C 1
ATOM 2112 O O . PHE A 1 261 ? 7.539 4.824 -8.852 1 73.56 261 PHE A O 1
ATOM 2119 N N . ASP A 1 262 ? 7.809 5.605 -6.723 1 72.19 262 ASP A N 1
ATOM 2120 C CA . ASP A 1 262 ? 7.617 6.98 -7.168 1 72.19 262 ASP A CA 1
ATOM 2121 C C . ASP A 1 262 ? 8.688 7.387 -8.172 1 72.19 262 ASP A C 1
ATOM 2123 O O . ASP A 1 262 ? 9.867 7.059 -8 1 72.19 262 ASP A O 1
ATOM 2127 N N . ARG A 1 263 ? 8.195 8.047 -9.172 1 64.56 263 ARG A N 1
ATOM 2128 C CA . ARG A 1 263 ? 9.109 8.547 -10.188 1 64.56 263 ARG A CA 1
ATOM 2129 C C . ARG A 1 263 ? 9.383 10.039 -9.992 1 64.56 263 ARG A C 1
ATOM 2131 O O . ARG A 1 263 ? 10.266 10.602 -10.641 1 64.56 263 ARG A O 1
ATOM 2138 N N . PHE A 1 264 ? 8.492 10.625 -9.164 1 65.12 264 PHE A N 1
ATOM 2139 C CA . PHE A 1 264 ? 8.68 12.039 -8.867 1 65.12 264 PHE A CA 1
ATOM 2140 C C . PHE A 1 264 ? 9.227 12.227 -7.457 1 65.12 264 PHE A C 1
ATOM 2142 O O . PHE A 1 264 ? 8.805 11.547 -6.523 1 65.12 264 PHE A O 1
ATOM 2149 N N . GLY A 1 265 ? 10.344 12.773 -7.34 1 64.75 265 GLY A N 1
ATOM 2150 C CA . GLY A 1 265 ? 11 12.984 -6.059 1 64.75 265 GLY A CA 1
ATOM 2151 C C . GLY A 1 265 ? 11.281 14.445 -5.77 1 64.75 265 GLY A C 1
ATOM 2152 O O . GLY A 1 265 ? 10.57 15.336 -6.254 1 64.75 265 GLY A O 1
ATOM 2153 N N . PRO A 1 266 ? 12.133 14.711 -4.934 1 67.62 266 PRO A N 1
ATOM 2154 C CA . PRO A 1 266 ? 12.5 16.078 -4.559 1 67.62 266 PRO A CA 1
ATOM 2155 C C . PRO A 1 266 ? 12.992 16.906 -5.742 1 67.62 266 PRO A C 1
ATOM 2157 O O . PRO A 1 266 ? 13.547 16.344 -6.695 1 67.62 266 PRO A O 1
ATOM 2160 N N . VAL A 1 267 ? 12.516 18.031 -5.781 1 69.12 267 VAL A N 1
ATOM 2161 C CA . VAL A 1 267 ? 12.922 18.969 -6.824 1 69.12 267 VAL A CA 1
ATOM 2162 C C . VAL A 1 267 ? 14.062 19.844 -6.312 1 69.12 267 VAL A C 1
ATOM 2164 O O . VAL A 1 267 ? 14.102 20.188 -5.129 1 69.12 267 VAL A O 1
ATOM 2167 N N . GLU A 1 268 ? 14.922 20.062 -7.141 1 64.88 268 GLU A N 1
ATOM 2168 C CA . GLU A 1 268 ? 16.047 20.922 -6.777 1 64.88 268 GLU A CA 1
ATOM 2169 C C . GLU A 1 268 ? 15.594 22.359 -6.543 1 64.88 268 GLU A C 1
ATOM 2171 O O . GLU A 1 268 ? 14.672 22.844 -7.199 1 64.88 268 GLU A O 1
ATOM 2176 N N . ALA A 1 269 ? 16.219 22.984 -5.633 1 62.44 269 ALA A N 1
ATOM 2177 C CA . ALA A 1 269 ? 15.883 24.344 -5.207 1 62.44 269 ALA A CA 1
ATOM 2178 C C . ALA A 1 269 ? 15.906 25.312 -6.383 1 62.44 269 ALA A C 1
ATOM 2180 O O . ALA A 1 269 ? 15.094 26.234 -6.453 1 62.44 269 ALA A O 1
ATOM 2181 N N . ASN A 1 270 ? 16.812 25.062 -7.246 1 60.66 270 ASN A N 1
ATOM 2182 C CA . ASN A 1 270 ? 16.969 25.984 -8.367 1 60.66 270 ASN A CA 1
ATOM 2183 C C . ASN A 1 270 ? 15.805 25.891 -9.344 1 60.66 270 ASN A C 1
ATOM 2185 O O . ASN A 1 270 ? 15.594 26.781 -10.156 1 60.66 270 ASN A O 1
ATOM 2189 N N . GLU A 1 271 ? 15.094 24.906 -9.172 1 64.81 271 GLU A N 1
ATOM 2190 C CA . GLU A 1 271 ? 13.969 24.688 -10.078 1 64.81 271 GLU A CA 1
ATOM 2191 C C . GLU A 1 271 ? 12.68 25.266 -9.492 1 64.81 271 GLU A C 1
ATOM 2193 O O . GLU A 1 271 ? 11.656 25.312 -10.18 1 64.81 271 GLU A O 1
ATOM 2198 N N . ILE A 1 272 ? 12.828 25.75 -8.328 1 67.25 272 ILE A N 1
ATOM 2199 C CA . ILE A 1 272 ? 11.641 26.266 -7.641 1 67.25 272 ILE A CA 1
ATOM 2200 C C . ILE A 1 272 ? 11.539 27.766 -7.84 1 67.25 272 ILE A C 1
ATOM 2202 O O . ILE A 1 272 ? 12.484 28.5 -7.559 1 67.25 272 ILE A O 1
ATOM 2206 N N . PRO A 1 273 ? 10.391 28.125 -8.547 1 62.66 273 PRO A N 1
ATOM 2207 C CA . PRO A 1 273 ? 10.219 29.562 -8.711 1 62.66 273 PRO A CA 1
ATOM 2208 C C . PRO A 1 273 ? 10.273 30.328 -7.387 1 62.66 273 PRO A C 1
ATOM 2210 O O . PRO A 1 273 ? 9.977 29.75 -6.336 1 62.66 273 PRO A O 1
ATOM 2213 N N . SER A 1 274 ? 10.586 31.594 -7.551 1 60.75 274 SER A N 1
ATOM 2214 C CA . SER A 1 274 ? 10.648 32.438 -6.375 1 60.75 274 SER A CA 1
ATOM 2215 C C . SER A 1 274 ? 9.266 32.656 -5.758 1 60.75 274 SER A C 1
ATOM 2217 O O . SER A 1 274 ? 8.273 32.781 -6.473 1 60.75 274 SER A O 1
ATOM 2219 N N . GLY A 1 275 ? 9.094 32.438 -4.555 1 62.28 275 GLY A N 1
ATOM 2220 C CA . GLY A 1 275 ? 7.871 32.75 -3.834 1 62.28 275 GLY A CA 1
ATOM 2221 C C . GLY A 1 275 ? 7.094 31.516 -3.424 1 62.28 275 GLY A C 1
ATOM 2222 O O . GLY A 1 275 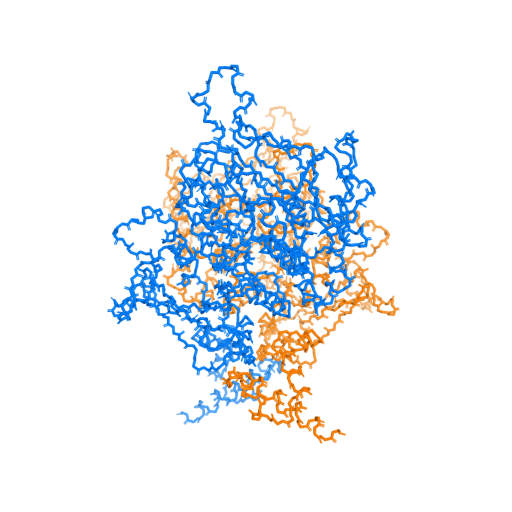? 6.137 31.609 -2.648 1 62.28 275 GLY A O 1
ATOM 2223 N N . VAL A 1 276 ? 7.41 30.375 -4.113 1 70.19 276 VAL A N 1
ATOM 2224 C CA . VAL A 1 276 ? 6.68 29.172 -3.721 1 70.19 276 VAL A CA 1
ATOM 2225 C C . VAL A 1 276 ? 7.629 28.188 -3.037 1 70.19 276 VAL A C 1
ATOM 2227 O O . VAL A 1 276 ? 8.734 27.938 -3.527 1 70.19 276 VAL A O 1
ATOM 2230 N N . LYS A 1 277 ? 7.195 27.828 -1.895 1 77.06 277 LYS A N 1
ATOM 2231 C CA . LYS A 1 277 ? 7.949 26.812 -1.183 1 77.06 277 LYS A CA 1
ATOM 2232 C C . LYS A 1 277 ? 7.484 25.406 -1.573 1 77.06 277 LYS A C 1
ATOM 2234 O O . LYS A 1 277 ? 6.281 25.141 -1.598 1 77.06 277 LYS A O 1
ATOM 2239 N N . TYR A 1 278 ? 8.383 24.641 -2.049 1 82.31 278 TYR A N 1
ATOM 2240 C CA . TYR A 1 278 ? 8.055 23.266 -2.404 1 82.31 278 TYR A CA 1
ATOM 2241 C C . TYR A 1 278 ? 8.703 22.281 -1.435 1 82.31 278 TYR A C 1
ATOM 2243 O O . TYR A 1 278 ? 9.891 22.391 -1.126 1 82.31 278 TYR A O 1
ATOM 2251 N N . GLN A 1 279 ? 7.871 21.453 -0.915 1 85.44 279 GLN A N 1
ATOM 2252 C CA . GLN A 1 279 ? 8.359 20.438 0.014 1 85.44 279 GLN A CA 1
ATOM 2253 C C . GLN A 1 279 ? 7.945 19.047 -0.431 1 85.44 279 GLN A C 1
ATOM 2255 O O . GLN A 1 279 ? 6.816 18.844 -0.884 1 85.44 279 GLN A O 1
ATOM 2260 N N . TYR A 1 280 ? 8.898 18.141 -0.397 1 89.06 280 TYR A N 1
ATOM 2261 C CA . TYR A 1 280 ? 8.617 16.719 -0.644 1 89.06 280 TYR A CA 1
ATOM 2262 C C . TYR A 1 280 ? 8.703 15.922 0.646 1 89.06 280 TYR A C 1
ATOM 2264 O O . TYR A 1 280 ? 9.727 15.953 1.339 1 89.06 280 TYR A O 1
ATOM 2272 N N . ILE A 1 281 ? 7.621 15.273 0.981 1 91.88 281 ILE A N 1
ATOM 2273 C CA . ILE A 1 281 ? 7.57 14.344 2.1 1 91.88 281 ILE A CA 1
ATOM 2274 C C . ILE A 1 281 ? 7.371 12.922 1.577 1 91.88 281 ILE A C 1
ATOM 2276 O O . ILE A 1 281 ? 6.324 12.602 1.013 1 91.88 281 ILE A O 1
ATOM 2280 N N . GLY A 1 282 ? 8.383 12.109 1.702 1 89.31 282 GLY A N 1
ATOM 2281 C CA . GLY A 1 282 ? 8.188 10.781 1.153 1 89.31 282 GLY A CA 1
ATOM 2282 C C . GLY A 1 282 ? 9.375 9.859 1.395 1 89.31 282 GLY A C 1
ATOM 2283 O O . GLY A 1 282 ? 10.203 10.125 2.262 1 89.31 282 GLY A O 1
ATOM 2284 N N . LEU A 1 283 ? 9.352 8.742 0.66 1 86.38 283 LEU A N 1
ATOM 2285 C CA . LEU A 1 283 ? 10.297 7.656 0.878 1 86.38 283 LEU A CA 1
ATOM 2286 C C . LEU A 1 283 ? 11.539 7.832 0.007 1 86.38 283 LEU A C 1
ATOM 2288 O O . LEU A 1 283 ? 12.594 7.262 0.295 1 86.38 283 LEU A O 1
ATOM 2292 N N . MET A 1 284 ? 11.438 8.617 -0.999 1 83.31 284 MET A N 1
ATOM 2293 C CA . MET A 1 284 ? 12.508 8.625 -1.997 1 83.31 284 MET A CA 1
ATOM 2294 C C . MET A 1 284 ? 13.477 9.773 -1.74 1 83.31 284 MET A C 1
ATOM 2296 O O . MET A 1 284 ? 13.078 10.828 -1.246 1 83.31 284 MET A O 1
ATOM 2300 N N . ILE A 1 285 ? 14.703 9.547 -2.033 1 81.75 285 ILE A N 1
ATOM 2301 C CA . ILE A 1 285 ? 15.742 10.57 -1.957 1 81.75 285 ILE A CA 1
ATOM 2302 C C . ILE A 1 285 ? 16.672 10.453 -3.162 1 81.75 285 ILE A C 1
ATOM 2304 O O . ILE A 1 285 ? 16.781 9.391 -3.773 1 81.75 285 ILE A O 1
ATOM 2308 N N . LYS A 1 286 ? 17.281 11.57 -3.486 1 76.81 286 LYS A N 1
ATOM 2309 C CA . LYS A 1 286 ? 18.219 11.539 -4.598 1 76.81 286 LYS A CA 1
ATOM 2310 C C . LYS A 1 286 ? 19.484 10.758 -4.227 1 76.81 286 LYS A C 1
ATOM 2312 O O . LYS A 1 286 ? 19.984 10.883 -3.109 1 76.81 286 LYS A O 1
ATOM 2317 N N . ASP A 1 287 ? 19.859 9.789 -5.145 1 68.94 287 ASP A N 1
ATOM 2318 C CA . ASP A 1 287 ? 21.062 8.992 -4.91 1 68.94 287 ASP A CA 1
ATOM 2319 C C . ASP A 1 287 ? 22.328 9.781 -5.242 1 68.94 287 ASP A C 1
ATOM 2321 O O . ASP A 1 287 ? 22.609 10.047 -6.414 1 68.94 287 ASP A O 1
ATOM 2325 N N . GLU A 1 288 ? 22.984 10.367 -4.301 1 60.66 288 GLU A N 1
ATOM 2326 C CA . GLU A 1 288 ? 24.172 11.188 -4.531 1 60.66 288 GLU A CA 1
ATOM 2327 C C . GLU A 1 288 ? 25.359 10.336 -4.953 1 60.66 288 GLU A C 1
ATOM 2329 O O . GLU A 1 288 ? 26.312 10.836 -5.559 1 60.66 288 GLU A O 1
ATOM 2334 N N . HIS A 1 289 ? 25.531 9.102 -4.668 1 54.38 289 HIS A N 1
ATOM 2335 C CA . HIS A 1 289 ? 26.75 8.312 -4.855 1 54.38 289 HIS A CA 1
ATOM 2336 C C . HIS A 1 289 ? 26.844 7.77 -6.277 1 54.38 289 HIS A C 1
ATOM 2338 O O . HIS A 1 289 ? 27.844 7.172 -6.656 1 54.38 289 HIS A O 1
ATOM 2344 N N . ASN A 1 290 ? 26 7.707 -7.086 1 49.84 290 ASN A N 1
ATOM 2345 C CA . ASN A 1 290 ? 26.203 7.203 -8.438 1 49.84 290 ASN A CA 1
ATOM 2346 C C . ASN A 1 290 ? 26.297 8.344 -9.453 1 49.84 290 ASN A C 1
ATOM 2348 O O . ASN A 1 290 ? 25.281 8.914 -9.844 1 49.84 290 ASN A O 1
ATOM 2352 N N . PRO A 1 291 ? 27.594 8.82 -9.656 1 43.97 291 PRO A N 1
ATOM 2353 C CA . PRO A 1 291 ? 27.891 9.953 -10.539 1 43.97 291 PRO A CA 1
ATOM 2354 C C . PRO A 1 291 ? 27.328 9.773 -11.945 1 43.97 291 PRO A C 1
ATOM 2356 O O . PRO A 1 291 ? 27.297 10.727 -12.727 1 43.97 291 PRO A O 1
ATOM 2359 N N . VAL A 1 292 ? 27.688 8.609 -12.547 1 42.84 292 VAL A N 1
ATOM 2360 C CA . VAL A 1 292 ? 27.453 8.586 -13.984 1 42.84 292 VAL A CA 1
ATOM 2361 C C . VAL A 1 292 ? 26.031 9.055 -14.289 1 42.84 292 VAL A C 1
ATOM 2363 O O . VAL A 1 292 ? 25.812 9.789 -15.25 1 42.84 292 VAL A O 1
ATOM 2366 N N . SER A 1 293 ? 25.016 8.148 -14.031 1 43.34 293 SER A N 1
ATOM 2367 C CA . SER A 1 293 ? 23.688 8.438 -14.539 1 43.34 293 SER A CA 1
ATOM 2368 C C . SER A 1 293 ? 22.938 9.383 -13.602 1 43.34 293 SER A C 1
ATOM 2370 O O . SER A 1 293 ? 22.953 9.203 -12.383 1 43.34 293 SER A O 1
ATOM 2372 N N . GLN A 1 294 ? 22.75 10.664 -13.859 1 45.47 294 GLN A N 1
ATOM 2373 C CA . GLN A 1 294 ? 22.047 11.773 -13.227 1 45.47 294 GLN A CA 1
ATOM 2374 C C . GLN A 1 294 ? 21.156 11.281 -12.086 1 45.47 294 GLN A C 1
ATOM 2376 O O . GLN A 1 294 ? 21.109 10.086 -11.805 1 45.47 294 GLN A O 1
ATOM 2381 N N . SER A 1 295 ? 19.625 11.594 -12.141 1 52.62 295 SER A N 1
ATOM 2382 C CA . SER A 1 295 ? 18.406 11.844 -11.383 1 52.62 295 SER A CA 1
ATOM 2383 C C . SER A 1 295 ? 17.844 10.555 -10.797 1 52.62 295 SER A C 1
ATOM 2385 O O . SER A 1 295 ? 16.641 10.297 -10.867 1 52.62 295 SER A O 1
ATOM 2387 N N . ARG A 1 296 ? 18.719 9.641 -10.273 1 65.06 296 ARG A N 1
ATOM 2388 C CA . ARG A 1 296 ? 18.078 8.398 -9.867 1 65.06 296 ARG A CA 1
ATOM 2389 C C . ARG A 1 296 ? 17.594 8.477 -8.422 1 65.06 296 ARG A C 1
ATOM 2391 O O . ARG A 1 296 ? 18.312 8.969 -7.551 1 65.06 296 ARG A O 1
ATOM 2398 N N . LEU A 1 297 ? 16.359 8.211 -8.109 1 76.88 297 LEU A N 1
ATOM 2399 C CA . LEU A 1 297 ? 15.695 8.188 -6.816 1 76.88 297 LEU A CA 1
ATOM 2400 C C . LEU A 1 297 ? 15.859 6.828 -6.141 1 76.88 297 LEU A C 1
ATOM 2402 O O . LEU A 1 297 ? 15.867 5.793 -6.812 1 76.88 297 LEU A O 1
ATOM 2406 N N . ARG A 1 298 ? 16.297 6.828 -4.91 1 77.88 298 ARG A N 1
ATOM 2407 C CA . ARG A 1 298 ? 16.328 5.625 -4.086 1 77.88 298 ARG A CA 1
ATOM 2408 C C . ARG A 1 298 ? 15.461 5.793 -2.838 1 77.88 298 ARG A C 1
ATOM 2410 O O . ARG A 1 298 ? 15.281 6.91 -2.35 1 77.88 298 ARG A O 1
ATOM 2417 N N . PRO A 1 299 ? 14.977 4.734 -2.338 1 80.75 299 PRO A N 1
ATOM 2418 C CA . PRO A 1 299 ? 14.211 4.844 -1.094 1 80.75 299 PRO A CA 1
ATOM 2419 C C . PRO A 1 299 ? 15.094 5.129 0.119 1 80.75 299 PRO A C 1
ATOM 2421 O O . PRO A 1 299 ? 16.234 4.672 0.176 1 80.75 299 PRO A O 1
ATOM 2424 N N . LYS A 1 300 ? 14.594 5.891 1.09 1 83.56 300 LYS A N 1
ATOM 2425 C CA . LYS A 1 300 ? 15.273 6.203 2.344 1 83.56 300 LYS A CA 1
ATOM 2426 C C . LYS A 1 300 ? 15.406 4.961 3.221 1 83.56 300 LYS A C 1
ATOM 2428 O O . LYS A 1 300 ? 14.531 4.098 3.219 1 83.56 300 LYS A O 1
ATOM 2433 N N . THR A 1 301 ? 16.469 4.902 3.98 1 80.62 301 THR A N 1
ATOM 2434 C CA . THR A 1 301 ? 16.641 3.883 5.008 1 80.62 301 THR A CA 1
ATOM 2435 C C . THR A 1 301 ? 15.883 4.27 6.277 1 80.62 301 THR A C 1
ATOM 2437 O O . THR A 1 301 ? 15.445 5.41 6.422 1 80.6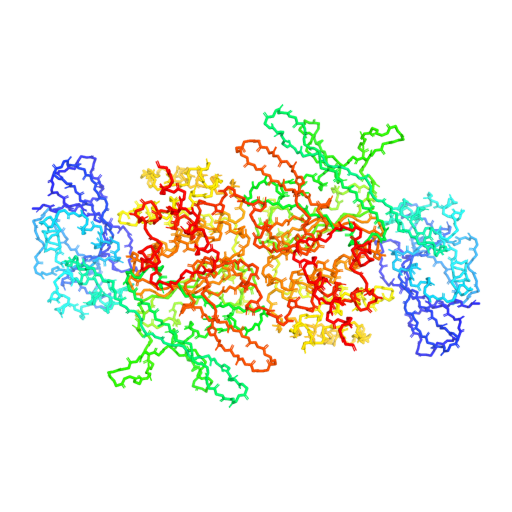2 301 THR A O 1
ATOM 2440 N N . PHE A 1 302 ? 15.766 3.361 7.191 1 82.75 302 PHE A N 1
ATOM 2441 C CA . PHE A 1 302 ? 15.117 3.643 8.469 1 82.75 302 PHE A CA 1
ATOM 2442 C C . PHE A 1 302 ? 15.867 4.723 9.234 1 82.75 302 PHE A C 1
ATOM 2444 O O . PHE A 1 302 ? 15.258 5.551 9.906 1 82.75 302 PHE A O 1
ATOM 2451 N N . ASP A 1 303 ? 17.156 4.691 9.102 1 83.62 303 ASP A N 1
ATOM 2452 C CA . ASP A 1 303 ? 17.969 5.684 9.797 1 83.62 303 ASP A CA 1
ATOM 2453 C C . ASP A 1 303 ? 17.688 7.09 9.281 1 83.62 303 ASP A C 1
ATOM 2455 O O . ASP A 1 303 ? 17.625 8.047 10.055 1 83.62 303 ASP A O 1
ATOM 2459 N N . GLU A 1 304 ? 17.547 7.16 8.062 1 86.69 304 GLU A N 1
ATOM 2460 C CA . GLU A 1 304 ? 17.234 8.453 7.449 1 86.69 304 GLU A CA 1
ATOM 2461 C C . GLU A 1 304 ? 15.844 8.93 7.836 1 86.69 304 GLU A C 1
ATOM 2463 O O . GLU A 1 304 ? 15.641 10.125 8.086 1 86.69 304 GLU A O 1
ATOM 2468 N N . LEU A 1 305 ? 14.922 8.031 7.867 1 88.81 305 LEU A N 1
ATOM 2469 C CA . LEU A 1 305 ? 13.562 8.367 8.281 1 88.81 305 LEU A CA 1
ATOM 2470 C C . LEU A 1 305 ? 13.539 8.797 9.742 1 88.81 305 LEU A C 1
ATOM 2472 O O . LEU A 1 305 ? 12.844 9.75 10.102 1 88.81 305 LEU A O 1
ATOM 2476 N N . HIS A 1 306 ? 14.305 8.078 10.555 1 89.69 306 HIS A N 1
ATOM 2477 C CA . HIS A 1 306 ? 14.422 8.406 11.969 1 89.69 306 HIS A CA 1
ATOM 2478 C C . HIS A 1 306 ? 15 9.797 12.164 1 89.69 306 HIS A C 1
ATOM 2480 O O . HIS A 1 306 ? 14.5 10.578 12.977 1 89.69 306 HIS A O 1
ATOM 2486 N N . TYR A 1 307 ? 15.992 10.078 11.445 1 89.94 307 TYR A N 1
ATOM 2487 C CA . TYR A 1 307 ? 16.625 11.391 11.531 1 89.94 307 TYR A CA 1
ATOM 2488 C C . TYR A 1 307 ? 15.656 12.492 11.133 1 89.94 307 TYR A C 1
ATOM 2490 O O . TYR A 1 307 ? 15.523 13.492 11.836 1 89.94 307 TYR A O 1
ATOM 2498 N N . GLU A 1 308 ? 15 12.273 10.047 1 90 308 GLU A N 1
ATOM 2499 C CA . GLU A 1 308 ? 14.031 13.25 9.562 1 90 308 GLU A CA 1
ATOM 2500 C C . GLU A 1 308 ? 12.906 13.469 10.578 1 90 308 GLU A C 1
ATOM 2502 O O . GLU A 1 308 ? 12.461 14.602 10.773 1 90 308 GLU A O 1
ATOM 2507 N N . PHE A 1 309 ? 12.523 12.383 11.156 1 93.44 309 PHE A N 1
ATOM 2508 C CA . PHE A 1 309 ? 11.453 12.484 12.141 1 93.44 309 PHE A CA 1
ATOM 2509 C C . PHE A 1 309 ? 11.906 13.305 13.344 1 93.44 309 PHE A C 1
ATOM 2511 O O . PHE A 1 309 ? 11.156 14.148 13.844 1 93.44 309 PHE A O 1
ATOM 2518 N N . CYS A 1 310 ? 13.055 13.062 13.812 1 90.06 310 CYS A N 1
ATOM 2519 C CA . CYS A 1 310 ? 13.578 13.789 14.969 1 90.06 310 CYS A CA 1
ATOM 2520 C C . CYS A 1 310 ? 13.68 15.281 14.672 1 90.06 310 CYS A C 1
ATOM 2522 O O . CYS A 1 310 ? 13.359 16.109 15.523 1 90.06 310 CYS A O 1
ATOM 2524 N N . GLN A 1 311 ? 14.078 15.594 13.484 1 88.44 311 GLN A N 1
ATOM 2525 C CA . GLN A 1 311 ? 14.156 17 13.086 1 88.44 311 GLN A CA 1
ATOM 2526 C C . GLN A 1 311 ? 12.781 17.641 13.062 1 88.44 311 GLN A C 1
ATOM 2528 O O . GLN A 1 311 ? 12.594 18.734 13.602 1 88.44 311 GLN A O 1
ATOM 2533 N N . SER A 1 312 ? 11.852 16.922 12.484 1 91.94 312 SER A N 1
ATOM 2534 C CA . SER A 1 312 ? 10.484 17.453 12.398 1 91.94 312 SER A CA 1
ATOM 2535 C C . SER A 1 312 ? 9.852 17.547 13.781 1 91.94 312 SER A C 1
ATOM 2537 O O . SER A 1 312 ? 9.141 18.516 14.07 1 91.94 312 SER A O 1
ATOM 2539 N N . MET A 1 313 ? 10.094 16.578 14.547 1 91.44 313 MET A N 1
ATOM 2540 C CA . MET A 1 313 ? 9.547 16.562 15.898 1 91.44 313 MET A CA 1
ATOM 2541 C C . MET A 1 313 ? 10.055 17.75 16.703 1 91.44 313 MET A C 1
ATOM 2543 O O . MET A 1 313 ? 9.289 18.375 17.438 1 91.44 313 MET A O 1
ATOM 2547 N N . SER A 1 314 ? 11.289 18.078 16.562 1 85.94 314 SER A N 1
ATOM 2548 C CA . SER A 1 314 ? 11.875 19.203 17.281 1 85.94 314 SER A CA 1
ATOM 2549 C C . SER A 1 314 ? 11.188 20.516 16.891 1 85.94 314 SER A C 1
ATOM 2551 O O . SER A 1 314 ? 11.016 21.391 17.734 1 85.94 314 SER A O 1
ATOM 2553 N N . GLN A 1 315 ? 10.789 20.578 15.656 1 83.81 315 GLN A N 1
ATOM 2554 C CA . GLN A 1 315 ? 10.086 21.766 15.188 1 83.81 315 GLN A CA 1
ATOM 2555 C C . GLN A 1 315 ? 8.648 21.797 15.688 1 83.81 315 GLN A C 1
ATOM 2557 O O . GLN A 1 315 ? 8.094 22.859 15.969 1 83.81 315 GLN A O 1
ATOM 2562 N N . CYS A 1 316 ? 8.055 20.672 15.82 1 90 316 CYS A N 1
ATOM 2563 C CA . CYS A 1 316 ? 6.656 20.562 16.203 1 90 316 CYS A CA 1
ATOM 2564 C C . CYS A 1 316 ? 6.484 20.797 17.703 1 90 316 CYS A C 1
ATOM 2566 O O . CYS A 1 316 ? 5.375 21.062 18.172 1 90 316 CYS A O 1
ATOM 2568 N N . LEU A 1 317 ? 7.594 20.766 18.422 1 86.38 317 LEU A N 1
ATOM 2569 C CA . LEU A 1 317 ? 7.516 20.906 19.875 1 86.38 317 LEU A CA 1
ATOM 2570 C C . LEU A 1 317 ? 7.543 22.375 20.281 1 86.38 317 LEU A C 1
ATOM 2572 O O . LEU A 1 317 ? 7.488 22.703 21.469 1 86.38 317 LEU A O 1
ATOM 2576 N N . VAL A 1 318 ? 7.457 23.234 19.359 1 77.56 318 VAL A N 1
ATOM 2577 C CA . VAL A 1 318 ? 7.645 24.656 19.656 1 77.56 318 VAL A CA 1
ATOM 2578 C C . VAL A 1 318 ? 6.355 25.422 19.344 1 77.56 318 VAL A C 1
ATOM 2580 O O . VAL A 1 318 ? 5.812 25.312 18.25 1 77.56 318 VAL A O 1
ATOM 2583 N N . GLY A 1 319 ? 5.828 26.141 20.344 1 78.75 319 GLY A N 1
ATOM 2584 C CA . GLY A 1 319 ? 4.793 27.141 20.125 1 78.75 319 GLY A CA 1
ATOM 2585 C C . GLY A 1 319 ? 3.471 26.547 19.688 1 78.75 319 GLY A C 1
ATOM 2586 O O . GLY A 1 319 ? 2.994 25.562 20.266 1 78.75 319 GLY A O 1
ATOM 2587 N N . ALA A 1 320 ? 2.857 27.203 18.672 1 80.12 320 ALA A N 1
ATOM 2588 C CA . ALA A 1 320 ? 1.53 26.828 18.188 1 80.12 320 ALA A CA 1
ATOM 2589 C C . ALA A 1 320 ? 1.556 25.469 17.5 1 80.12 320 ALA A C 1
ATOM 2591 O O . ALA A 1 320 ? 0.557 24.75 17.5 1 80.12 320 ALA A O 1
ATOM 2592 N N . ARG A 1 321 ? 2.695 25.141 16.969 1 86.56 321 ARG A N 1
ATOM 2593 C CA . ARG A 1 321 ? 2.83 23.859 16.312 1 86.56 321 ARG A CA 1
ATOM 2594 C C . ARG A 1 321 ? 2.629 22.703 17.297 1 86.56 321 ARG A C 1
ATOM 2596 O O . ARG A 1 321 ? 2.096 21.656 16.922 1 86.56 321 ARG A O 1
ATOM 2603 N N . LYS A 1 322 ? 3.055 22.922 18.453 1 87.81 322 LYS A N 1
ATOM 2604 C CA . LYS A 1 322 ? 2.922 21.891 19.469 1 87.81 322 LYS A CA 1
ATOM 2605 C C . LYS A 1 322 ? 1.459 21.531 19.688 1 87.81 322 LYS A C 1
ATOM 2607 O O . LYS A 1 322 ? 1.112 20.344 19.75 1 87.81 322 LYS A O 1
ATOM 2612 N N . GLN A 1 323 ? 0.665 22.5 19.812 1 88.12 323 GLN A N 1
ATOM 2613 C CA . GLN A 1 323 ? -0.757 22.25 20.031 1 88.12 323 GLN A CA 1
ATOM 2614 C C . GLN A 1 323 ? -1.391 21.562 18.812 1 88.12 323 GLN A C 1
ATOM 2616 O O . GLN A 1 323 ? -2.195 20.641 18.969 1 88.12 323 GLN A O 1
ATOM 2621 N N . ARG A 1 324 ? -1.065 22.047 17.672 1 91.38 324 ARG A N 1
ATOM 2622 C CA . ARG A 1 324 ? -1.586 21.422 16.453 1 91.38 324 ARG A CA 1
ATOM 2623 C C . ARG A 1 324 ? -1.183 19.953 16.359 1 91.38 324 ARG A C 1
ATOM 2625 O O . ARG A 1 324 ? -1.99 19.109 15.977 1 91.38 324 ARG A O 1
ATOM 2632 N N . TRP A 1 325 ? 0.089 19.734 16.656 1 94.44 325 TRP A N 1
ATOM 2633 C CA . TRP A 1 325 ? 0.598 18.375 16.625 1 94.44 325 TRP A CA 1
ATOM 2634 C C . TRP A 1 325 ? -0.145 17.5 17.625 1 94.44 325 TRP A C 1
ATOM 2636 O O . TRP A 1 325 ? -0.586 16.391 17.297 1 94.44 325 TRP A O 1
ATOM 2646 N N . GLN A 1 326 ? -0.347 17.969 18.828 1 94.31 326 GLN A N 1
ATOM 2647 C CA . GLN A 1 326 ? -1.055 17.234 19.859 1 94.31 326 GLN A CA 1
ATOM 2648 C C . GLN A 1 326 ? -2.484 16.922 19.438 1 94.31 326 GLN A C 1
ATOM 2650 O O . GLN A 1 326 ? -2.973 15.812 19.672 1 94.31 326 GLN A O 1
ATOM 2655 N N . ASP A 1 327 ? -3.139 17.875 18.875 1 94.62 327 ASP A N 1
ATOM 2656 C CA . ASP A 1 327 ? -4.508 17.672 18.406 1 94.62 327 ASP A CA 1
ATOM 2657 C C . ASP A 1 327 ? -4.582 16.547 17.375 1 94.62 327 ASP A C 1
ATOM 2659 O O . ASP A 1 327 ? -5.457 15.688 17.453 1 94.62 327 ASP A O 1
ATOM 2663 N N . CYS A 1 328 ? -3.693 16.594 16.406 1 96.12 328 CYS A N 1
ATOM 2664 C CA . CYS A 1 328 ? -3.678 15.578 15.367 1 96.12 328 CYS A CA 1
ATOM 2665 C C . CYS A 1 328 ? -3.352 14.211 15.945 1 96.12 328 CYS A C 1
ATOM 2667 O O . CYS A 1 328 ? -3.941 13.203 15.547 1 96.12 328 CYS A O 1
ATOM 2669 N N . LEU A 1 329 ? -2.383 14.18 16.891 1 96.31 329 LEU A N 1
ATOM 2670 C CA . LEU A 1 329 ? -2.018 12.914 17.516 1 96.31 329 LEU A CA 1
ATOM 2671 C C . LEU A 1 329 ? -3.188 12.344 18.312 1 96.31 329 LEU A C 1
ATOM 2673 O O . LEU A 1 329 ? -3.389 11.125 18.344 1 96.31 329 LEU A O 1
ATOM 2677 N N . LYS A 1 330 ? -3.984 13.18 18.922 1 94.5 330 LYS A N 1
ATOM 2678 C CA . LYS A 1 330 ? -5.164 12.727 19.656 1 94.5 330 LYS A CA 1
ATOM 2679 C C . LYS A 1 330 ? -6.195 12.109 18.719 1 94.5 330 LYS A C 1
ATOM 2681 O O . LYS A 1 330 ? -6.859 11.133 19.062 1 94.5 330 LYS A O 1
ATOM 2686 N N . ILE A 1 331 ? -6.363 12.703 17.562 1 93.56 331 ILE A N 1
ATOM 2687 C CA . ILE A 1 331 ? -7.262 12.148 16.562 1 93.56 331 ILE A CA 1
ATOM 2688 C C . ILE A 1 331 ? -6.789 10.758 16.156 1 93.56 331 ILE A C 1
ATOM 2690 O O . ILE A 1 331 ? -7.594 9.828 16.031 1 93.56 331 ILE A O 1
ATOM 2694 N N . LEU A 1 332 ? -5.457 10.609 15.977 1 93.62 332 LEU A N 1
ATOM 2695 C CA . LEU A 1 332 ? -4.883 9.328 15.57 1 93.62 332 LEU A CA 1
ATOM 2696 C C . LEU A 1 332 ? -5.039 8.289 16.672 1 93.62 332 LEU A C 1
ATOM 2698 O O . LEU A 1 332 ? -5.051 7.086 16.391 1 93.62 332 LEU A O 1
ATOM 2702 N N . GLU A 1 333 ? -5.137 8.727 17.922 1 92.19 333 GLU A N 1
ATOM 2703 C CA . GLU A 1 333 ? -5.262 7.812 19.047 1 92.19 333 GLU A CA 1
ATOM 2704 C C . GLU A 1 333 ? -6.617 7.113 19.047 1 92.19 333 GLU A C 1
ATOM 2706 O O . GLU A 1 333 ? -6.879 6.25 19.891 1 92.19 333 GLU A O 1
ATOM 2711 N N . ASN A 1 334 ? -7.469 7.473 18.156 1 85.62 334 ASN A N 1
ATOM 2712 C CA . ASN A 1 334 ? -8.672 6.668 17.953 1 85.62 334 ASN A CA 1
ATOM 2713 C C . ASN A 1 334 ? -8.328 5.25 17.516 1 85.62 334 ASN A C 1
ATOM 2715 O O . ASN A 1 334 ? -9.141 4.336 17.656 1 85.62 334 ASN A O 1
ATOM 2719 N N . ASP A 1 335 ? -7.145 5.117 16.938 1 85.81 335 ASP A N 1
ATOM 2720 C CA . ASP A 1 335 ? -6.594 3.789 16.688 1 85.81 335 ASP A CA 1
ATOM 2721 C C . ASP A 1 335 ? -6.066 3.156 17.969 1 85.81 335 ASP A C 1
ATOM 2723 O O . ASP A 1 335 ? -5.32 3.787 18.719 1 85.81 335 ASP A O 1
ATOM 2727 N N . PRO A 1 336 ? -6.41 1.948 18.234 1 82.94 336 PRO A N 1
ATOM 2728 C CA . PRO A 1 336 ? -6.039 1.312 19.5 1 82.94 336 PRO A CA 1
ATOM 2729 C C . PRO A 1 336 ? -4.527 1.227 19.703 1 82.94 336 PRO A C 1
ATOM 2731 O O . PRO A 1 336 ? -4.039 1.387 20.812 1 82.94 336 PRO A O 1
ATOM 2734 N N . LEU A 1 337 ? -3.834 0.974 18.703 1 83.94 337 LEU A N 1
ATOM 2735 C CA . LEU A 1 337 ? -2.393 0.818 18.859 1 83.94 337 LEU A CA 1
ATOM 2736 C C . LEU A 1 337 ? -1.728 2.164 19.125 1 83.94 337 LEU A C 1
ATOM 2738 O O . LEU A 1 337 ? -0.769 2.244 19.906 1 83.94 337 LEU A O 1
ATOM 2742 N N . PHE A 1 338 ? -2.193 3.158 18.453 1 89.12 338 PHE A N 1
ATOM 2743 C CA . PHE A 1 338 ? -1.697 4.496 18.75 1 89.12 338 PHE A CA 1
ATOM 2744 C C . PHE A 1 338 ? -2.076 4.918 20.172 1 89.12 338 PHE A C 1
ATOM 2746 O O . PHE A 1 338 ? -1.303 5.594 20.844 1 89.12 338 PHE A O 1
ATOM 2753 N N . SER A 1 339 ? -3.281 4.527 20.531 1 88.69 339 SER A N 1
ATOM 2754 C CA . SER A 1 339 ? -3.73 4.832 21.891 1 88.69 339 SER A CA 1
ATOM 2755 C C . SER A 1 339 ? -2.873 4.121 22.922 1 88.69 339 SER A C 1
ATOM 2757 O O . SER A 1 339 ? -2.441 4.73 23.906 1 88.69 339 SER A O 1
ATOM 2759 N N . GLU A 1 340 ? -2.578 2.867 22.703 1 87 340 GLU A N 1
ATOM 2760 C CA . GLU A 1 340 ? -1.761 2.07 23.609 1 87 340 GLU A CA 1
ATOM 2761 C C . GLU A 1 340 ? -0.335 2.609 23.688 1 87 340 GLU A C 1
ATOM 2763 O O . GLU A 1 340 ? 0.303 2.547 24.75 1 87 340 GLU A O 1
ATOM 2768 N N . ALA A 1 341 ? 0.121 3.092 22.609 1 86.88 341 ALA A N 1
ATOM 2769 C CA . ALA A 1 341 ? 1.478 3.631 22.547 1 86.88 341 ALA A CA 1
ATOM 2770 C C . ALA A 1 341 ? 1.537 5.027 23.156 1 86.88 341 ALA A C 1
ATOM 2772 O O . ALA A 1 341 ? 2.619 5.594 23.328 1 86.88 341 ALA A O 1
ATOM 2773 N N . ASP A 1 342 ? 0.426 5.613 23.469 1 88.38 342 ASP A N 1
ATOM 2774 C CA . ASP A 1 342 ? 0.349 6.969 24 1 88.38 342 ASP A CA 1
ATOM 2775 C C . ASP A 1 342 ? 1.089 7.957 23.094 1 88.38 342 ASP A C 1
ATOM 2777 O O . ASP A 1 342 ? 1.973 8.68 23.562 1 88.38 342 ASP A O 1
ATOM 2781 N N . VAL A 1 343 ? 0.713 7.973 21.875 1 91.25 343 VAL A N 1
ATOM 2782 C CA . VAL A 1 343 ? 1.459 8.711 20.875 1 91.25 343 VAL A CA 1
ATOM 2783 C C . VAL A 1 343 ? 1.361 10.211 21.141 1 91.25 343 VAL A C 1
ATOM 2785 O O . VAL A 1 343 ? 2.291 10.969 20.844 1 91.25 343 VAL A O 1
ATOM 2788 N N . SER A 1 344 ? 0.27 10.711 21.734 1 90.56 344 SER A N 1
ATOM 2789 C CA . SER A 1 344 ? 0.094 12.133 22 1 90.56 344 SER A CA 1
ATOM 2790 C C . SER A 1 344 ? 1.097 12.633 23.031 1 90.56 344 SER A C 1
ATOM 2792 O O . SER A 1 344 ? 1.366 13.836 23.109 1 90.56 344 SER A O 1
ATOM 2794 N N . LYS A 1 345 ? 1.71 11.734 23.781 1 86.56 345 LYS A N 1
ATOM 2795 C CA . LYS A 1 345 ? 2.703 12.109 24.797 1 86.56 345 LYS A CA 1
ATOM 2796 C C . LYS A 1 345 ? 4.012 12.539 24.141 1 86.56 345 LYS A C 1
ATOM 2798 O O . LYS A 1 345 ? 4.863 13.156 24.781 1 86.56 345 LYS A O 1
ATOM 2803 N N . LEU A 1 346 ? 4.133 12.18 22.906 1 88.12 346 LEU A N 1
ATOM 2804 C CA . LEU A 1 346 ? 5.305 12.648 22.172 1 88.12 346 LEU A CA 1
ATOM 2805 C C . LEU A 1 346 ? 5.367 14.172 22.156 1 88.12 346 LEU A C 1
ATOM 2807 O O . LEU A 1 346 ? 6.457 14.75 22.125 1 88.12 346 LEU A O 1
ATOM 2811 N N . ALA A 1 347 ? 4.203 14.797 22.203 1 88.81 347 ALA A N 1
ATOM 2812 C CA . ALA A 1 347 ? 4.141 16.25 22.156 1 88.81 347 ALA A CA 1
ATOM 2813 C C . ALA A 1 347 ? 4.625 16.875 23.469 1 88.81 347 ALA A C 1
ATOM 2815 O O . ALA A 1 347 ? 4.938 18.062 23.531 1 88.81 347 ALA A O 1
ATOM 2816 N N . ASP A 1 348 ? 4.703 16.078 24.5 1 84.38 348 ASP A N 1
ATOM 2817 C CA . ASP A 1 348 ? 5.152 16.562 25.797 1 84.38 348 ASP A CA 1
ATOM 2818 C C . ASP A 1 348 ? 6.633 16.25 26.016 1 84.38 348 ASP A C 1
ATOM 2820 O O . ASP A 1 348 ? 7.176 16.516 27.094 1 84.38 348 ASP A O 1
ATOM 2824 N N . PHE A 1 349 ? 7.156 15.727 25 1 82.12 349 PHE A N 1
ATOM 2825 C CA . PHE A 1 349 ? 8.562 15.359 25.094 1 82.12 349 PHE A CA 1
ATOM 2826 C C . PHE A 1 349 ? 9.438 16.594 25.266 1 82.12 349 PHE A C 1
ATOM 2828 O O . PHE A 1 349 ? 9.195 17.625 24.641 1 82.12 349 PHE A O 1
ATOM 2835 N N . LYS A 1 350 ? 10.352 16.75 26.281 1 74.12 350 LYS A N 1
ATOM 2836 C CA . LYS A 1 350 ? 11.297 17.844 26.5 1 74.12 350 LYS A CA 1
ATOM 2837 C C . LYS A 1 350 ? 12.703 17.438 26.094 1 74.12 350 LYS A C 1
ATOM 2839 O O . LYS A 1 350 ? 13.367 16.656 26.781 1 74.12 350 LYS A O 1
ATOM 2844 N N . PRO A 1 351 ? 12.93 17.781 24.812 1 62.16 351 PRO A N 1
ATOM 2845 C CA . PRO A 1 351 ? 14.305 17.469 24.422 1 62.16 351 PRO A CA 1
ATOM 2846 C C . PRO A 1 351 ? 15.344 18.125 25.328 1 62.16 351 PRO A C 1
ATOM 2848 O O . PRO A 1 351 ? 15.234 19.328 25.625 1 62.16 351 PRO A O 1
ATOM 2851 N N . GLU A 1 352 ? 15.516 17.75 26.547 1 53.34 352 GLU A N 1
ATOM 2852 C CA . GLU A 1 352 ? 16.5 18.406 27.406 1 53.34 352 GLU A CA 1
ATOM 2853 C C . GLU A 1 352 ? 17.656 18.984 26.594 1 53.34 352 GLU A C 1
ATOM 2855 O O . GLU A 1 352 ? 18.109 18.344 25.641 1 53.34 352 GLU A O 1
ATOM 2860 N N . ALA A 1 353 ? 17.734 20.422 26.625 1 45.72 353 ALA A N 1
ATOM 2861 C CA . ALA A 1 353 ? 18.922 21.141 26.156 1 45.72 353 ALA A CA 1
ATOM 2862 C C . ALA A 1 353 ? 20.188 20.328 26.391 1 45.72 353 ALA A C 1
ATOM 2864 O O . ALA A 1 353 ? 20.703 20.297 27.516 1 45.72 353 ALA A O 1
ATOM 2865 N N . HIS A 1 354 ? 20.328 19.172 26.141 1 39.25 354 HIS A N 1
ATOM 2866 C CA . HIS A 1 354 ? 21.656 18.641 26.391 1 39.25 354 HIS A CA 1
ATOM 2867 C C . HIS A 1 354 ? 22.734 19.547 25.828 1 39.25 354 HIS A C 1
ATOM 2869 O O . HIS A 1 354 ? 22.562 20.156 24.766 1 39.25 354 HIS A O 1
ATOM 2875 N N . ASP A 1 355 ? 23.641 20.078 26.672 1 36.69 355 ASP A N 1
ATOM 2876 C CA . ASP A 1 355 ? 24.891 20.797 26.5 1 36.69 355 ASP A CA 1
ATOM 2877 C C . ASP A 1 355 ? 25.578 20.406 25.188 1 36.69 355 ASP A C 1
ATOM 2879 O O . ASP A 1 355 ? 25.812 19.219 24.938 1 36.69 355 ASP A O 1
ATOM 2883 N N . GLU A 1 356 ? 25.562 21.203 24.234 1 39.47 356 GLU A N 1
ATOM 2884 C CA . GLU A 1 356 ? 26.453 21.109 23.078 1 39.47 356 GLU A CA 1
ATOM 2885 C C . GLU A 1 356 ? 27.766 20.406 23.453 1 39.47 356 GLU A C 1
ATOM 2887 O O . GLU A 1 356 ? 28.516 19.969 22.578 1 39.47 356 GLU A O 1
ATOM 2892 N N . ASN A 1 357 ? 28.406 20.75 24.625 1 37.34 357 ASN A N 1
ATOM 2893 C CA . ASN A 1 357 ? 29.719 20.25 25 1 37.34 357 ASN A CA 1
ATOM 2894 C C . ASN A 1 357 ? 29.672 18.766 25.344 1 37.34 357 ASN A C 1
ATOM 2896 O O . ASN A 1 357 ? 30.688 18.188 25.75 1 37.34 357 ASN A O 1
ATOM 2900 N N . ALA A 1 358 ? 28.703 18.312 26.078 1 35.72 358 ALA A N 1
ATOM 2901 C CA . ALA A 1 358 ? 28.906 16.922 26.453 1 35.72 358 ALA A CA 1
ATOM 2902 C C . ALA A 1 358 ? 28.609 15.984 25.281 1 35.72 358 ALA A C 1
ATOM 2904 O O . ALA A 1 358 ? 27.484 15.93 24.781 1 35.72 358 ALA A O 1
ATOM 2905 N N . GLY A 1 359 ? 29.359 15.719 24.406 1 38.19 359 GLY A N 1
ATOM 2906 C CA . GLY A 1 359 ? 29.578 14.891 23.219 1 38.19 359 GLY A CA 1
ATOM 2907 C C . GLY A 1 359 ? 28.594 13.742 23.109 1 38.19 359 GLY A C 1
ATOM 2908 O O . GLY A 1 359 ? 28.344 13.234 22.016 1 38.19 359 GLY A O 1
ATOM 2909 N N . ASP A 1 360 ? 28.312 12.914 24.109 1 40.41 360 ASP A N 1
ATOM 2910 C CA . ASP A 1 360 ? 27.766 11.562 24.125 1 40.41 360 ASP A CA 1
ATOM 2911 C C . ASP A 1 360 ? 26.25 11.594 24.297 1 40.41 360 ASP A C 1
ATOM 2913 O O . ASP A 1 360 ? 25.578 10.57 24.172 1 40.41 360 ASP A O 1
ATOM 2917 N N . GLN A 1 361 ? 25.5 12.617 24.859 1 40.56 361 GLN A N 1
ATOM 2918 C CA . GLN A 1 361 ? 24.156 12.57 25.422 1 40.56 361 GLN A CA 1
ATOM 2919 C C . GLN A 1 361 ? 23.109 12.977 24.375 1 40.56 361 GLN A C 1
ATOM 2921 O O . GLN A 1 361 ? 21.906 12.828 24.609 1 40.56 361 GLN A O 1
ATOM 2926 N N . ALA A 1 362 ? 23.281 14.086 23.516 1 45.66 362 ALA A N 1
ATOM 2927 C CA . ALA A 1 362 ? 22.406 14.344 22.375 1 45.66 362 ALA A CA 1
ATOM 2928 C C . ALA A 1 362 ? 21.828 13.047 21.828 1 45.66 362 ALA A C 1
ATOM 2930 O O . ALA A 1 362 ? 20.688 13.023 21.359 1 45.66 362 ALA A O 1
ATOM 2931 N N . ASN A 1 363 ? 22.594 12.016 21.969 1 56.34 363 ASN A N 1
ATOM 2932 C CA . ASN A 1 363 ? 22.438 10.641 21.5 1 56.34 363 ASN A CA 1
ATOM 2933 C C . ASN A 1 363 ? 21.281 9.938 22.203 1 56.34 363 ASN A C 1
ATOM 2935 O O . ASN A 1 363 ? 20.641 9.055 21.641 1 56.34 363 ASN A O 1
ATOM 2939 N N . SER A 1 364 ? 20.719 10.75 23.406 1 71.94 364 SER A N 1
ATOM 2940 C CA . SER A 1 364 ? 19.875 9.891 24.234 1 71.94 364 SER A CA 1
ATOM 2941 C C . SER A 1 364 ? 18.406 9.984 23.828 1 71.94 364 SER A C 1
ATOM 2943 O O . SER A 1 364 ? 17.734 8.969 23.656 1 71.94 364 SER A O 1
ATOM 2945 N N . TRP A 1 365 ? 17.984 11.414 23.5 1 79.94 365 TRP A N 1
ATOM 2946 C CA . TRP A 1 365 ? 16.547 11.453 23.234 1 79.94 365 TRP A CA 1
ATOM 2947 C C . TRP A 1 365 ? 16.219 10.875 21.859 1 79.94 365 TRP A C 1
ATOM 2949 O O . TRP A 1 365 ? 15.195 10.219 21.688 1 79.94 365 TRP A O 1
ATOM 2959 N N . THR A 1 366 ? 17.109 11.102 20.953 1 86.12 366 THR A N 1
ATOM 2960 C CA . THR A 1 366 ? 16.906 10.555 19.625 1 86.12 366 THR A CA 1
ATOM 2961 C C . THR A 1 366 ? 16.859 9.031 19.656 1 86.12 366 THR A C 1
ATOM 2963 O O . THR A 1 366 ? 16.141 8.406 18.875 1 86.12 366 THR A O 1
ATOM 2966 N N . GLU A 1 367 ? 17.562 8.531 20.609 1 86.88 367 GLU A N 1
ATOM 2967 C CA . GLU A 1 367 ? 17.531 7.082 20.75 1 86.88 367 GLU A CA 1
ATOM 296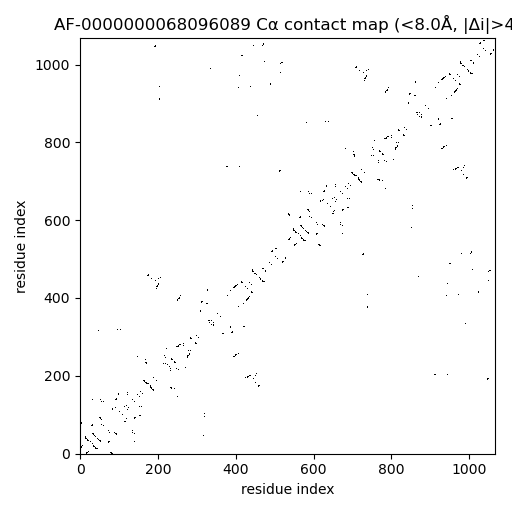8 C C . GLU A 1 367 ? 16.203 6.605 21.328 1 86.88 367 GLU A C 1
ATOM 2970 O O . GLU A 1 367 ? 15.719 5.527 20.984 1 86.88 367 GLU A O 1
ATOM 2975 N N . LEU A 1 368 ? 15.734 7.406 22.234 1 86.31 368 LEU A N 1
ATOM 2976 C CA . LEU A 1 368 ? 14.422 7.074 22.797 1 86.31 368 LEU A CA 1
ATOM 2977 C C . LEU A 1 368 ? 13.352 7.102 21.703 1 86.31 368 LEU A C 1
ATOM 2979 O O . LEU A 1 368 ? 12.469 6.246 21.672 1 86.31 368 LEU A O 1
ATOM 2983 N N . VAL A 1 369 ? 13.508 8.086 20.875 1 89.69 369 VAL A N 1
ATOM 2984 C CA . VAL A 1 369 ? 12.57 8.203 19.766 1 89.69 369 VAL A CA 1
ATOM 2985 C C . VAL A 1 369 ? 12.75 7.016 18.812 1 89.69 369 VAL A C 1
ATOM 2987 O O . VAL A 1 369 ? 11.766 6.469 18.312 1 89.69 369 VAL A O 1
ATOM 2990 N N . ARG A 1 370 ? 13.953 6.656 18.625 1 89.81 370 ARG A N 1
ATOM 2991 C CA . ARG A 1 370 ? 14.242 5.508 17.766 1 89.81 370 ARG A CA 1
ATOM 2992 C C . ARG A 1 370 ? 13.547 4.254 18.297 1 89.81 370 ARG A C 1
ATOM 2994 O O . ARG A 1 370 ? 12.922 3.518 17.531 1 89.81 370 ARG A O 1
ATOM 3001 N N . GLN A 1 371 ? 13.648 3.996 19.547 1 88.56 371 GLN A N 1
ATOM 3002 C CA . GLN A 1 371 ? 13.023 2.834 20.172 1 88.56 371 GLN A CA 1
ATOM 3003 C C . GLN A 1 371 ? 11.508 2.887 20.047 1 88.56 371 GLN A C 1
ATOM 3005 O O . GLN A 1 371 ? 10.867 1.861 19.812 1 88.56 371 GLN A O 1
ATOM 3010 N N . PHE A 1 372 ? 11.039 4.07 20.156 1 90.38 372 PHE A N 1
ATOM 3011 C CA . PHE A 1 372 ? 9.594 4.258 20.016 1 90.38 372 PHE A CA 1
ATOM 3012 C C . PHE A 1 372 ? 9.148 3.932 18.594 1 90.38 372 PHE A C 1
ATOM 3014 O O . PHE A 1 372 ? 8.188 3.184 18.406 1 90.38 372 PHE A O 1
ATOM 3021 N N . LEU A 1 373 ? 9.828 4.391 17.594 1 90.06 373 LEU A N 1
ATOM 3022 C CA . LEU A 1 373 ? 9.453 4.215 16.203 1 90.06 373 LEU A CA 1
ATOM 3023 C C . LEU A 1 373 ? 9.594 2.754 15.781 1 90.06 373 LEU A C 1
ATOM 3025 O O . LEU A 1 373 ? 8.812 2.266 14.953 1 90.06 373 LEU A O 1
ATOM 3029 N N . THR A 1 374 ? 10.547 2.064 16.344 1 85.88 374 THR A N 1
ATOM 3030 C CA . THR A 1 374 ? 10.812 0.679 15.977 1 85.88 374 THR A CA 1
ATOM 3031 C C . THR A 1 374 ? 9.672 -0.231 16.406 1 85.88 374 THR A C 1
ATOM 3033 O O . THR A 1 374 ? 9.477 -1.308 15.844 1 85.88 374 THR A O 1
ATOM 3036 N N . LYS A 1 375 ? 8.922 0.225 17.359 1 84 375 LYS A N 1
ATOM 3037 C CA . LYS A 1 375 ? 7.836 -0.587 17.891 1 84 375 LYS A CA 1
ATOM 3038 C C . LYS A 1 375 ? 6.566 -0.422 17.062 1 84 375 LYS A C 1
ATOM 3040 O O . LYS A 1 375 ? 5.629 -1.211 17.188 1 84 375 LYS A O 1
ATOM 3045 N N . LEU A 1 376 ? 6.59 0.522 16.219 1 87.38 376 LEU A N 1
ATOM 3046 C CA . LEU A 1 376 ? 5.398 0.795 15.414 1 87.38 376 LEU A CA 1
ATOM 3047 C C . LEU A 1 376 ? 5.359 -0.091 14.172 1 87.38 376 LEU A C 1
ATOM 3049 O O . LEU A 1 376 ? 6.406 -0.46 13.641 1 87.38 376 LEU A O 1
ATOM 3053 N N . SER A 1 377 ? 4.16 -0.495 13.797 1 84.62 377 SER A N 1
ATOM 3054 C CA . SER A 1 377 ? 4.008 -1.15 12.5 1 84.62 377 SER A CA 1
ATOM 3055 C C . SER A 1 377 ? 4.344 -0.2 11.352 1 84.62 377 SER A C 1
ATOM 3057 O O . SER A 1 377 ? 4.457 1.011 11.555 1 84.62 377 SER A O 1
ATOM 3059 N N . SER A 1 378 ? 4.477 -0.723 10.133 1 83.88 378 SER A N 1
ATOM 3060 C CA . SER A 1 378 ? 4.793 0.091 8.969 1 83.88 378 SER A CA 1
ATOM 3061 C C . SER A 1 378 ? 3.732 1.163 8.734 1 83.88 378 SER A C 1
ATOM 3063 O O . SER A 1 378 ? 4.062 2.32 8.469 1 83.88 378 SER A O 1
ATOM 3065 N N . GLY A 1 379 ? 2.461 0.787 8.828 1 89 379 GLY A N 1
ATOM 3066 C CA . GLY A 1 379 ? 1.384 1.744 8.641 1 89 379 GLY A CA 1
ATOM 3067 C C . GLY A 1 379 ? 1.384 2.854 9.68 1 89 379 GLY A C 1
ATOM 3068 O O . GLY A 1 379 ? 1.188 4.023 9.344 1 89 379 GLY A O 1
ATOM 3069 N N . HIS A 1 380 ? 1.621 2.514 10.883 1 91.62 380 HIS A N 1
ATOM 3070 C CA . HIS A 1 380 ? 1.655 3.504 11.953 1 91.62 380 HIS A CA 1
ATOM 3071 C C . HIS A 1 380 ? 2.859 4.43 11.812 1 91.62 380 HIS A C 1
ATOM 3073 O O . HIS A 1 380 ? 2.752 5.633 12.047 1 91.62 380 HIS A O 1
ATOM 3079 N N . LEU A 1 381 ? 3.932 3.812 11.461 1 91.38 381 LEU A N 1
ATOM 3080 C CA . LEU A 1 381 ? 5.148 4.598 11.266 1 91.38 381 LEU A CA 1
ATOM 3081 C C . LEU A 1 381 ? 4.949 5.648 10.18 1 91.38 381 LEU A C 1
ATOM 3083 O O . LEU A 1 381 ? 5.227 6.828 10.398 1 91.38 381 LEU A O 1
ATOM 3087 N N . VAL A 1 382 ? 4.434 5.273 9.102 1 90.94 382 VAL A N 1
ATOM 3088 C CA . VAL A 1 382 ? 4.246 6.168 7.961 1 90.94 382 VAL A CA 1
ATOM 3089 C C . VAL A 1 382 ? 3.246 7.266 8.328 1 90.94 382 VAL A C 1
ATOM 3091 O O . VAL A 1 382 ? 3.434 8.43 7.961 1 90.94 382 VAL A O 1
ATOM 3094 N N . THR A 1 383 ? 2.207 6.875 9.016 1 95.25 383 THR A N 1
ATOM 3095 C CA . THR A 1 383 ? 1.184 7.832 9.422 1 95.25 383 THR A CA 1
ATOM 3096 C C . THR A 1 383 ? 1.772 8.891 10.352 1 95.25 383 THR A C 1
ATOM 3098 O O . THR A 1 383 ? 1.541 10.086 10.164 1 95.25 383 THR A O 1
ATOM 3101 N N . LEU A 1 384 ? 2.564 8.43 11.297 1 95.69 384 LEU A N 1
ATOM 3102 C CA . LEU A 1 384 ? 3.17 9.344 12.266 1 95.69 384 LEU A CA 1
ATOM 3103 C C . LEU A 1 384 ? 4.184 10.258 11.586 1 95.69 384 LEU A C 1
ATOM 3105 O O . LEU A 1 384 ? 4.203 11.461 11.836 1 95.69 384 LEU A O 1
ATOM 3109 N N . LEU A 1 385 ? 5.004 9.68 10.758 1 94.94 385 LEU A N 1
ATOM 3110 C CA . LEU A 1 385 ? 5.992 10.461 10.023 1 94.94 385 LEU A CA 1
ATOM 3111 C C . LEU A 1 385 ? 5.316 11.531 9.172 1 94.94 385 LEU A C 1
ATOM 3113 O O . LEU A 1 385 ? 5.73 12.695 9.18 1 94.94 385 LEU A O 1
ATOM 3117 N N . SER A 1 386 ? 4.301 11.164 8.484 1 96 386 SER A N 1
ATOM 3118 C CA . SER A 1 386 ? 3.619 12.047 7.539 1 96 386 SER A CA 1
ATOM 3119 C C . SER A 1 386 ? 2.955 13.211 8.266 1 96 386 SER A C 1
ATOM 3121 O O . SER A 1 386 ? 3.129 14.375 7.871 1 96 386 SER A O 1
ATOM 3123 N N . ILE A 1 387 ? 2.211 12.891 9.336 1 96.81 387 ILE A N 1
ATOM 3124 C CA . ILE A 1 387 ? 1.476 13.938 10.039 1 96.81 387 ILE A CA 1
ATOM 3125 C C . ILE A 1 387 ? 2.459 14.906 10.695 1 96.81 387 ILE A C 1
ATOM 3127 O O . ILE A 1 387 ? 2.242 16.125 10.688 1 96.81 387 ILE A O 1
ATOM 3131 N N . THR A 1 388 ? 3.518 14.367 11.266 1 96.31 388 THR A N 1
ATOM 3132 C CA . THR A 1 388 ? 4.512 15.203 11.93 1 96.31 388 THR A CA 1
ATOM 3133 C C . THR A 1 388 ? 5.18 16.141 10.93 1 96.31 388 THR A C 1
ATOM 3135 O O . THR A 1 388 ? 5.324 17.344 11.195 1 96.31 388 THR A O 1
ATOM 3138 N N . ARG A 1 389 ? 5.5 15.609 9.82 1 95.94 389 ARG A N 1
ATOM 3139 C CA . ARG A 1 389 ? 6.121 16.422 8.781 1 95.94 389 ARG A CA 1
ATOM 3140 C C . ARG A 1 389 ? 5.148 17.453 8.242 1 95.94 389 ARG A C 1
ATOM 3142 O O . ARG A 1 389 ? 5.539 18.594 7.941 1 95.94 389 ARG A O 1
ATOM 3149 N N . LEU A 1 390 ? 3.959 17.094 8.062 1 95.88 390 LEU A N 1
ATOM 3150 C CA . LEU A 1 390 ? 2.951 18.031 7.566 1 95.88 390 LEU A CA 1
ATOM 3151 C C . LEU A 1 390 ? 2.777 19.203 8.523 1 95.88 390 LEU A C 1
ATOM 3153 O O . LEU A 1 390 ? 2.643 20.359 8.086 1 95.88 390 LEU A O 1
ATOM 3157 N N . ILE A 1 391 ? 2.77 18.891 9.781 1 93.94 391 ILE A N 1
ATOM 3158 C CA . ILE A 1 391 ? 2.627 19.953 10.781 1 93.94 391 ILE A CA 1
ATOM 3159 C C . ILE A 1 391 ? 3.799 20.922 10.672 1 93.94 391 ILE A C 1
ATOM 3161 O O . ILE A 1 391 ? 3.619 22.141 10.797 1 93.94 391 ILE A O 1
ATOM 3165 N N . GLU A 1 392 ? 4.898 20.375 10.43 1 89.88 392 GLU A N 1
ATOM 3166 C CA . GLU A 1 392 ? 6.117 21.172 10.336 1 89.88 392 GLU A CA 1
ATOM 3167 C C . GLU A 1 392 ? 6.055 22.125 9.141 1 89.88 392 GLU A C 1
ATOM 3169 O O . GLU A 1 392 ? 6.41 23.297 9.266 1 89.88 392 GLU A O 1
ATOM 3174 N N . VAL A 1 393 ? 5.52 21.656 8.008 1 88.19 393 VAL A N 1
ATOM 3175 C CA . VAL A 1 393 ? 5.805 22.375 6.77 1 88.19 393 VAL A CA 1
ATOM 3176 C C . VAL A 1 393 ? 4.566 23.141 6.32 1 88.19 393 VAL A C 1
ATOM 3178 O O . VAL A 1 393 ? 4.656 24.047 5.496 1 88.19 393 VAL A O 1
ATOM 3181 N N . THR A 1 394 ? 3.404 22.734 6.742 1 88 394 THR A N 1
ATOM 3182 C CA . THR A 1 394 ? 2.186 23.359 6.25 1 88 394 THR A CA 1
ATOM 3183 C C . THR A 1 394 ? 2.08 24.797 6.754 1 88 394 THR A C 1
ATOM 3185 O O . THR A 1 394 ? 2.16 25.047 7.961 1 88 394 THR A O 1
ATOM 3188 N N . GLU A 1 395 ? 1.952 25.703 5.848 1 79.88 395 GLU A N 1
ATOM 3189 C CA . GLU A 1 395 ? 1.793 27.125 6.141 1 79.88 395 GLU A CA 1
ATOM 3190 C C . GLU A 1 395 ? 0.452 27.641 5.633 1 79.88 395 GLU A C 1
ATOM 3192 O O . GLU A 1 395 ? -0.412 26.859 5.23 1 79.88 395 GLU A O 1
ATOM 3197 N N . ASP A 1 396 ? 0.314 28.938 5.738 1 79.75 396 ASP A N 1
ATOM 3198 C CA . ASP A 1 396 ? -0.915 29.547 5.242 1 79.75 396 ASP A CA 1
ATOM 3199 C C . ASP A 1 396 ? -1.031 29.391 3.727 1 79.75 396 ASP A C 1
ATOM 3201 O O . ASP A 1 396 ? -0.027 29.438 3.012 1 79.75 396 ASP A O 1
ATOM 3205 N N . ARG A 1 397 ? -2.266 29.141 3.258 1 82.94 397 ARG A N 1
ATOM 3206 C CA . ARG A 1 397 ? -2.594 29 1.844 1 82.94 397 ARG A CA 1
ATOM 3207 C C . ARG A 1 397 ? -1.726 27.922 1.188 1 82.94 397 ARG A C 1
ATOM 3209 O O . ARG A 1 397 ? -1.086 28.188 0.165 1 82.94 397 ARG A O 1
ATOM 3216 N N . SER A 1 398 ? -1.66 26.875 1.816 1 88.62 398 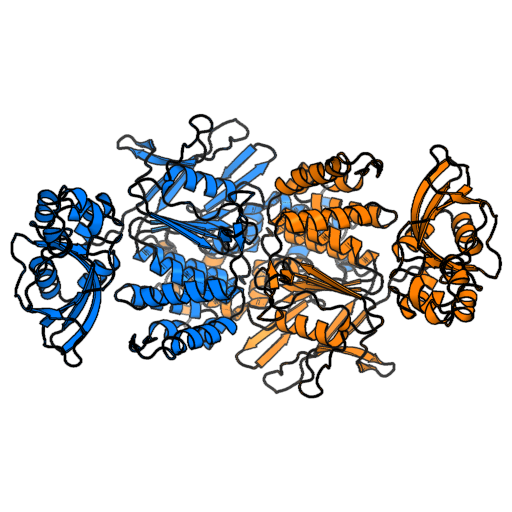SER A N 1
ATOM 3217 C CA . SER A 1 398 ? -0.841 25.766 1.346 1 88.62 398 SER A CA 1
ATOM 3218 C C . SER A 1 398 ? -1.675 24.75 0.561 1 88.62 398 SER A C 1
ATOM 3220 O O . SER A 1 398 ? -2.855 24.547 0.855 1 88.62 398 SER A O 1
ATOM 3222 N N . LEU A 1 399 ? -1.054 24.219 -0.477 1 92.81 399 LEU A N 1
ATOM 3223 C CA . LEU A 1 399 ? -1.604 23.078 -1.21 1 92.81 399 LEU A CA 1
ATOM 3224 C C . LEU A 1 399 ? -0.801 21.812 -0.933 1 92.81 399 LEU A C 1
ATOM 3226 O O . LEU A 1 399 ? 0.418 21.797 -1.121 1 92.81 399 LEU A O 1
ATOM 3230 N N . THR A 1 400 ? -1.474 20.859 -0.4 1 95.81 400 THR A N 1
ATOM 3231 C CA . THR A 1 400 ? -0.827 19.578 -0.129 1 95.81 400 THR A CA 1
ATOM 3232 C C . THR A 1 400 ? -1.378 18.484 -1.045 1 95.81 400 THR A C 1
ATOM 3234 O O . THR A 1 400 ? -2.588 18.266 -1.09 1 95.81 400 THR A O 1
ATOM 3237 N N . LEU A 1 401 ? -0.489 17.891 -1.82 1 95 401 LEU A N 1
ATOM 3238 C CA . LEU A 1 401 ? -0.833 16.719 -2.639 1 95 401 LEU A CA 1
ATOM 3239 C C . LEU A 1 401 ? -0.462 15.43 -1.929 1 95 401 LEU A C 1
ATOM 3241 O O . LEU A 1 401 ? 0.695 15.234 -1.552 1 95 401 LEU A O 1
ATOM 3245 N N . ILE A 1 402 ? -1.466 14.586 -1.734 1 96.19 402 ILE A N 1
ATOM 3246 C CA . ILE A 1 402 ? -1.239 13.328 -1.037 1 96.19 402 ILE A CA 1
ATOM 3247 C C . ILE A 1 402 ? -1.506 12.156 -1.983 1 96.19 402 ILE A C 1
ATOM 3249 O O . ILE A 1 402 ? -2.625 11.992 -2.473 1 96.19 402 ILE A O 1
ATOM 3253 N N . ASP A 1 403 ? -0.467 11.391 -2.178 1 92.81 403 ASP A N 1
ATOM 3254 C CA . ASP A 1 403 ? -0.586 10.25 -3.084 1 92.81 403 ASP A CA 1
ATOM 3255 C C . ASP A 1 403 ? -0.787 8.953 -2.309 1 92.81 403 ASP A C 1
ATOM 3257 O O . ASP A 1 403 ? 0.047 8.586 -1.479 1 92.81 403 ASP A O 1
ATOM 3261 N N . GLU A 1 404 ? -1.838 8.305 -2.516 1 91.62 404 GLU A N 1
ATOM 3262 C CA . GLU A 1 404 ? -2.191 6.98 -2.004 1 91.62 404 GLU A CA 1
ATOM 3263 C C . GLU A 1 404 ? -1.961 6.891 -0.499 1 91.62 404 GLU A C 1
ATOM 3265 O O . GLU A 1 404 ? -1.233 6.016 -0.028 1 91.62 404 GLU A O 1
ATOM 3270 N N . PRO A 1 405 ? -2.711 7.695 0.261 1 93.19 405 PRO A N 1
ATOM 3271 C CA . PRO A 1 405 ? -2.539 7.668 1.716 1 93.19 405 PRO A CA 1
ATOM 3272 C C . PRO A 1 405 ? -2.92 6.324 2.332 1 93.19 405 PRO A C 1
ATOM 3274 O O . PRO A 1 405 ? -2.506 6.016 3.453 1 93.19 405 PRO A O 1
ATOM 3277 N N . GLU A 1 406 ? -3.65 5.512 1.609 1 92.44 406 GLU A N 1
ATOM 3278 C CA . GLU A 1 406 ? -4.156 4.25 2.139 1 92.44 406 GLU A CA 1
ATOM 3279 C C . GLU A 1 406 ? -3.084 3.166 2.104 1 92.44 406 GLU A C 1
ATOM 3281 O O . GLU A 1 406 ? -3.256 2.096 2.691 1 92.44 406 GLU A O 1
ATOM 3286 N N . ALA A 1 407 ? -1.964 3.514 1.473 1 87.31 407 ALA A N 1
ATOM 3287 C CA . ALA A 1 407 ? -0.945 2.475 1.339 1 87.31 407 ALA A CA 1
ATOM 3288 C C . ALA A 1 407 ? -0.535 1.931 2.703 1 87.31 407 ALA A C 1
ATOM 3290 O O . ALA A 1 407 ? -0.189 2.697 3.605 1 87.31 407 ALA A O 1
ATOM 3291 N N . HIS A 1 408 ? -0.757 0.701 3.047 1 82.12 408 HIS A N 1
ATOM 3292 C CA . HIS A 1 408 ? -0.339 -0.059 4.219 1 82.12 408 HIS A CA 1
ATOM 3293 C C . HIS A 1 408 ? -1.262 0.204 5.402 1 82.12 408 HIS A C 1
ATOM 3295 O O . HIS A 1 408 ? -0.933 -0.143 6.543 1 82.12 408 HIS A O 1
ATOM 3301 N N . LEU A 1 409 ? -2.371 0.982 5.133 1 91.31 409 LEU A N 1
ATOM 3302 C CA . LEU A 1 409 ? -3.236 1.317 6.258 1 91.31 409 LEU A CA 1
ATOM 3303 C C . LEU A 1 409 ? -4.516 0.488 6.227 1 91.31 409 LEU A C 1
ATOM 3305 O O . LEU A 1 409 ? -5.07 0.232 5.156 1 91.31 409 LEU A O 1
ATOM 3309 N N . HIS A 1 410 ? -4.93 0.028 7.406 1 91.56 410 HIS A N 1
ATOM 3310 C CA . HIS A 1 410 ? -6.262 -0.558 7.508 1 91.56 410 HIS A CA 1
ATOM 3311 C C . HIS A 1 410 ? -7.34 0.521 7.512 1 91.56 410 HIS A C 1
ATOM 3313 O O . HIS A 1 410 ? -7.066 1.675 7.855 1 91.56 410 HIS A O 1
ATOM 3319 N N . PRO A 1 411 ? -8.586 0.267 7.223 1 92.06 411 PRO A N 1
ATOM 3320 C CA . PRO A 1 411 ? -9.625 1.252 6.914 1 92.06 411 PRO A CA 1
ATOM 3321 C C . PRO A 1 411 ? -9.844 2.256 8.047 1 92.06 411 PRO A C 1
ATOM 3323 O O . PRO A 1 411 ? -9.836 3.467 7.809 1 92.06 411 PRO A O 1
ATOM 3326 N N . PRO A 1 412 ? -9.969 1.86 9.32 1 91.56 412 PRO A N 1
ATOM 3327 C CA . PRO A 1 412 ? -10.18 2.855 10.375 1 91.56 412 PRO A CA 1
ATOM 3328 C C . PRO A 1 412 ? -9.008 3.834 10.5 1 91.56 412 PRO A C 1
ATOM 3330 O O . PRO A 1 412 ? -9.219 5.016 10.781 1 91.56 412 PRO A O 1
ATOM 3333 N N . LEU A 1 413 ? -7.852 3.322 10.312 1 92.88 413 LEU A N 1
ATOM 3334 C CA . LEU A 1 413 ? -6.691 4.203 10.406 1 92.88 413 LEU A CA 1
ATOM 3335 C C . LEU A 1 413 ? -6.648 5.168 9.227 1 92.88 413 LEU A C 1
ATOM 3337 O O . LEU A 1 413 ? -6.184 6.301 9.359 1 92.88 413 LEU A O 1
ATOM 3341 N N . ILE A 1 414 ? -7.148 4.719 8.039 1 95.12 414 ILE A N 1
ATOM 3342 C CA . ILE A 1 414 ? -7.289 5.625 6.902 1 95.12 414 ILE A CA 1
ATOM 3343 C C . ILE A 1 414 ? -8.203 6.785 7.277 1 95.12 414 ILE A C 1
ATOM 3345 O O . ILE A 1 414 ? -7.875 7.949 7.035 1 95.12 414 ILE A O 1
ATOM 3349 N N . SER A 1 415 ? -9.297 6.453 7.895 1 94.56 415 SER A N 1
ATOM 3350 C CA . SER A 1 415 ? -10.281 7.457 8.281 1 94.56 415 SER A CA 1
ATOM 3351 C C . SER A 1 415 ? -9.688 8.453 9.273 1 94.56 415 SER A C 1
ATOM 3353 O O . SER A 1 415 ? -9.852 9.664 9.117 1 94.56 415 SER A O 1
ATOM 3355 N N . ALA A 1 416 ? -9.008 7.906 10.25 1 93.94 416 ALA A N 1
ATOM 3356 C CA . ALA A 1 416 ? -8.391 8.758 11.266 1 93.94 416 ALA A CA 1
ATOM 3357 C C . ALA A 1 416 ? -7.34 9.672 10.641 1 93.94 416 ALA A C 1
ATOM 3359 O O . ALA A 1 416 ? -7.238 10.852 11 1 93.94 416 ALA A O 1
ATOM 3360 N N . TYR A 1 417 ? -6.625 9.102 9.758 1 96.06 417 TYR A N 1
ATOM 3361 C CA . TYR A 1 417 ? -5.57 9.852 9.078 1 96.06 417 TYR A CA 1
ATOM 3362 C C . TYR A 1 417 ? -6.156 11.008 8.273 1 96.06 417 TYR A C 1
ATOM 3364 O O . TYR A 1 417 ? -5.676 12.141 8.359 1 96.06 417 TYR A O 1
ATOM 3372 N N . ILE A 1 418 ? -7.18 10.781 7.508 1 97 418 ILE A N 1
ATOM 3373 C CA . ILE A 1 418 ? -7.824 11.797 6.691 1 97 418 ILE A CA 1
ATOM 3374 C C . ILE A 1 418 ? -8.422 12.883 7.59 1 97 418 ILE A C 1
ATOM 3376 O O . ILE A 1 418 ? -8.344 14.07 7.273 1 97 418 ILE A O 1
ATOM 3380 N N . ARG A 1 419 ? -8.945 12.508 8.711 1 95.88 419 ARG A N 1
ATOM 3381 C CA . ARG A 1 419 ? -9.508 13.469 9.656 1 95.88 419 ARG A CA 1
ATOM 3382 C C . ARG A 1 419 ? -8.422 14.352 10.25 1 95.88 419 ARG A C 1
ATOM 3384 O O . ARG A 1 419 ? -8.625 15.547 10.445 1 95.88 419 ARG A O 1
ATOM 3391 N N . ALA A 1 420 ? -7.328 13.703 10.562 1 96.5 420 ALA A N 1
ATOM 3392 C CA . ALA A 1 420 ? -6.207 14.477 11.094 1 96.5 420 ALA A CA 1
ATOM 3393 C C . ALA A 1 420 ? -5.711 15.5 10.078 1 96.5 420 ALA A C 1
ATOM 3395 O O . ALA A 1 420 ? -5.461 16.656 10.43 1 96.5 420 ALA A O 1
ATOM 3396 N N . VAL A 1 421 ? -5.598 15.117 8.844 1 97.5 421 VAL A N 1
ATOM 3397 C CA . VAL A 1 421 ? -5.152 16.016 7.789 1 97.5 421 VAL A CA 1
ATOM 3398 C C . VAL A 1 421 ? -6.176 17.141 7.598 1 97.5 421 VAL A C 1
ATOM 3400 O O . VAL A 1 421 ? -5.809 18.297 7.434 1 97.5 421 VAL A O 1
ATOM 3403 N N . SER A 1 422 ? -7.453 16.75 7.59 1 96.56 422 SER A N 1
ATOM 3404 C CA . SER A 1 422 ? -8.516 17.75 7.461 1 96.56 422 SER A CA 1
ATOM 3405 C C . SER A 1 422 ? -8.445 18.781 8.578 1 96.56 422 SER A C 1
ATOM 3407 O O . SER A 1 422 ? -8.609 19.984 8.328 1 96.56 422 SER A O 1
ATOM 3409 N N . HIS A 1 423 ? -8.203 18.312 9.758 1 94.44 423 HIS A N 1
ATOM 3410 C CA . HIS A 1 423 ? -8.07 19.219 10.898 1 94.44 423 HIS A CA 1
ATOM 3411 C C . HIS A 1 423 ? -6.91 20.188 10.703 1 94.44 423 HIS A C 1
ATOM 3413 O O . HIS A 1 423 ? -7.055 21.391 10.93 1 94.44 423 HIS A O 1
ATOM 3419 N N . LEU A 1 424 ? -5.828 19.672 10.281 1 94.5 424 LEU A N 1
ATOM 3420 C CA . LEU A 1 424 ? -4.645 20.484 10.047 1 94.5 424 LEU A CA 1
ATOM 3421 C C . LEU A 1 424 ? -4.914 21.531 8.969 1 94.5 424 LEU A C 1
ATOM 3423 O O . LEU A 1 424 ? -4.559 22.703 9.125 1 94.5 424 LEU A O 1
ATOM 3427 N N . MET A 1 425 ? -5.512 21.094 7.895 1 93.75 425 MET A N 1
ATOM 3428 C CA . MET A 1 425 ? -5.797 22.016 6.793 1 93.75 425 MET A CA 1
ATOM 3429 C C . MET A 1 425 ? -6.75 23.125 7.234 1 93.75 425 MET A C 1
ATOM 3431 O O . MET A 1 425 ? -6.648 24.25 6.77 1 93.75 425 MET A O 1
ATOM 3435 N N . SER A 1 426 ? -7.676 22.766 8.062 1 90.12 426 SER A N 1
ATOM 3436 C CA . SER A 1 426 ? -8.617 23.75 8.578 1 90.12 426 SER A CA 1
ATOM 3437 C C . SER A 1 426 ? -7.906 24.781 9.445 1 90.12 426 SER A C 1
ATOM 3439 O O . SER A 1 426 ? -8.242 25.969 9.422 1 90.12 426 SER A O 1
ATOM 3441 N N . GLU A 1 427 ? -6.969 24.328 10.148 1 84.69 427 GLU A N 1
ATOM 3442 C CA . GLU A 1 427 ? -6.242 25.219 11.047 1 84.69 427 GLU A CA 1
ATOM 3443 C C . GLU A 1 427 ? -5.281 26.109 10.273 1 84.69 427 GLU A C 1
ATOM 3445 O O . GLU A 1 427 ? -5 27.234 10.703 1 84.69 427 GLU A O 1
ATOM 3450 N N . ARG A 1 428 ? -4.773 25.672 9.148 1 84.81 428 ARG A N 1
ATOM 3451 C CA . ARG A 1 428 ? -3.711 26.375 8.438 1 84.81 428 ARG A CA 1
ATOM 3452 C C . ARG A 1 428 ? -4.234 27 7.148 1 84.81 428 ARG A C 1
ATOM 3454 O O . ARG A 1 428 ? -3.453 27.5 6.336 1 84.81 428 ARG A O 1
ATOM 3461 N N . ASN A 1 429 ? -5.512 27.062 6.934 1 86.31 429 ASN A N 1
ATOM 3462 C CA . ASN A 1 429 ? -6.074 27.516 5.668 1 86.31 429 ASN A CA 1
ATOM 3463 C C . ASN A 1 429 ? -5.418 26.828 4.477 1 86.31 429 ASN A C 1
ATOM 3465 O O . ASN A 1 429 ? -4.902 27.484 3.576 1 86.31 429 ASN A O 1
ATOM 3469 N N . GLY A 1 430 ? -5.344 25.625 4.559 1 91.19 430 GLY A N 1
ATOM 3470 C CA . GLY A 1 430 ? -4.754 24.812 3.514 1 91.19 430 GLY A CA 1
ATOM 3471 C C . GLY A 1 430 ? -5.758 23.891 2.834 1 91.19 430 GLY A C 1
ATOM 3472 O O . GLY A 1 430 ? -6.898 23.781 3.287 1 91.19 430 GLY A O 1
ATOM 3473 N N . VAL A 1 431 ? -5.367 23.391 1.69 1 94.94 431 VAL A N 1
ATOM 3474 C CA . VAL A 1 431 ? -6.16 22.438 0.93 1 94.94 431 VAL A CA 1
ATOM 3475 C C . VAL A 1 431 ? -5.324 21.188 0.629 1 94.94 431 VAL A C 1
ATOM 3477 O O . VAL A 1 431 ? -4.133 21.297 0.32 1 94.94 431 VAL A O 1
ATOM 3480 N N . ALA A 1 432 ? -5.926 20.062 0.813 1 97.5 432 ALA A N 1
ATOM 3481 C CA . ALA A 1 432 ? -5.258 18.812 0.446 1 97.5 432 ALA A CA 1
ATOM 3482 C C . ALA A 1 432 ? -5.996 18.109 -0.691 1 97.5 432 ALA A C 1
ATOM 3484 O O . ALA A 1 432 ? -7.223 17.984 -0.658 1 97.5 432 ALA A O 1
ATOM 3485 N N . ILE A 1 433 ? -5.277 17.797 -1.719 1 96.69 433 ILE A N 1
ATOM 3486 C CA . ILE A 1 433 ? -5.797 16.938 -2.781 1 96.69 433 ILE A CA 1
ATOM 3487 C C . ILE A 1 433 ? -5.238 15.523 -2.631 1 96.69 433 ILE A C 1
ATOM 3489 O O . ILE A 1 433 ? -4.023 15.32 -2.672 1 96.69 433 ILE A O 1
ATOM 3493 N N . VAL A 1 434 ? -6.156 14.602 -2.502 1 97.38 434 VAL A N 1
ATOM 3494 C CA . VAL A 1 434 ? -5.762 13.219 -2.25 1 97.38 434 VAL A CA 1
ATOM 3495 C C . VAL A 1 434 ? -6.016 12.375 -3.496 1 97.38 434 VAL A C 1
ATOM 3497 O O . VAL A 1 434 ? -7.148 12.281 -3.969 1 97.38 434 VAL A O 1
ATOM 3500 N N . ALA A 1 435 ? -4.941 11.859 -4.051 1 95.12 435 ALA A N 1
ATOM 3501 C CA . ALA A 1 435 ? -5.074 10.836 -5.078 1 95.12 435 ALA A CA 1
ATOM 3502 C C . ALA A 1 435 ? -5.141 9.445 -4.457 1 95.12 435 ALA A C 1
ATOM 3504 O O . ALA A 1 435 ? -4.23 9.031 -3.732 1 95.12 435 ALA A O 1
ATOM 3505 N N . THR A 1 436 ? -6.23 8.672 -4.746 1 95.5 436 THR A N 1
ATOM 3506 C CA . THR A 1 436 ? -6.438 7.426 -4.008 1 95.5 436 THR A CA 1
ATOM 3507 C C . THR A 1 436 ? -7.09 6.371 -4.898 1 95.5 436 THR A C 1
ATOM 3509 O O . THR A 1 436 ? -7.633 6.695 -5.957 1 95.5 436 THR A O 1
ATOM 3512 N N . HIS A 1 437 ? -6.914 5.152 -4.488 1 92.81 437 HIS A N 1
ATOM 3513 C CA . HIS A 1 437 ? -7.645 4.027 -5.062 1 92.81 437 HIS A CA 1
ATOM 3514 C C . HIS A 1 437 ? -8.633 3.441 -4.059 1 92.81 437 HIS A C 1
ATOM 3516 O O . HIS A 1 437 ? -9.32 2.465 -4.359 1 92.81 437 HIS A O 1
ATOM 3522 N N . SER A 1 438 ? -8.789 4.066 -2.977 1 93.62 438 SER A N 1
ATOM 3523 C CA . SER A 1 438 ? -9.555 3.467 -1.895 1 93.62 438 SER A CA 1
ATOM 3524 C C . SER A 1 438 ? -10.875 4.203 -1.684 1 93.62 438 SER A C 1
ATOM 3526 O O . SER A 1 438 ? -10.891 5.387 -1.339 1 93.62 438 SER A O 1
ATOM 3528 N N . PRO A 1 439 ? -11.961 3.516 -1.782 1 95.12 439 PRO A N 1
ATOM 3529 C CA . PRO A 1 439 ? -13.258 4.141 -1.506 1 95.12 439 PRO A CA 1
ATOM 3530 C C . PRO A 1 439 ? -13.422 4.543 -0.04 1 95.12 439 PRO A C 1
ATOM 3532 O O . PRO A 1 439 ? -14.305 5.328 0.294 1 95.12 439 PRO A O 1
ATOM 3535 N N . VAL A 1 440 ? -12.57 4.012 0.817 1 94.19 440 VAL A N 1
ATOM 3536 C CA . VAL A 1 440 ? -12.625 4.363 2.232 1 94.19 440 VAL A CA 1
ATOM 3537 C C . VAL A 1 440 ? -12.352 5.852 2.406 1 94.19 440 VAL A C 1
ATOM 3539 O O . VAL A 1 440 ? -12.953 6.504 3.266 1 94.19 440 VAL A O 1
ATOM 3542 N N . VAL A 1 441 ? -11.5 6.391 1.61 1 96.5 441 VAL A N 1
ATOM 3543 C CA . VAL A 1 441 ? -11.172 7.812 1.66 1 96.5 441 VAL A CA 1
ATOM 3544 C C . VAL A 1 441 ? -12.414 8.641 1.317 1 96.5 441 VAL A C 1
ATOM 3546 O O . VAL A 1 441 ? -12.656 9.68 1.924 1 96.5 441 VAL A O 1
ATOM 3549 N N . LEU A 1 442 ? -13.211 8.156 0.403 1 97.19 442 LEU A N 1
ATOM 3550 C CA . LEU A 1 442 ? -14.398 8.867 -0.053 1 97.19 442 LEU A CA 1
ATOM 3551 C C . LEU A 1 442 ? -15.422 8.992 1.07 1 97.19 442 LEU A C 1
ATOM 3553 O O . LEU A 1 442 ? -16.188 9.961 1.109 1 97.19 442 LEU A O 1
ATOM 3557 N N . GLN A 1 443 ? -15.375 8.031 1.953 1 96.12 443 GLN A N 1
ATOM 3558 C CA . GLN A 1 443 ? -16.312 8.062 3.076 1 96.12 443 GLN A CA 1
ATOM 3559 C C . GLN A 1 443 ? -16.047 9.273 3.967 1 96.12 443 GLN A C 1
ATOM 3561 O O . GLN A 1 443 ? -16.906 9.641 4.777 1 96.12 443 GLN A O 1
ATOM 3566 N N . GLU A 1 444 ? -14.922 9.852 3.777 1 96.38 444 GLU A N 1
ATOM 3567 C CA . GLU A 1 444 ? -14.539 10.953 4.652 1 96.38 444 GLU A CA 1
ATOM 3568 C C . GLU A 1 444 ? -14.672 12.297 3.939 1 96.38 444 GLU A C 1
ATOM 3570 O O . GLU A 1 444 ? -14.359 13.344 4.516 1 96.38 444 GLU A O 1
ATOM 3575 N N . VAL A 1 445 ? -15.148 12.25 2.719 1 96.44 445 VAL A N 1
ATOM 3576 C CA . VAL A 1 445 ? -15.195 13.469 1.908 1 96.44 445 VAL A CA 1
ATOM 3577 C C . VAL A 1 445 ? -16.578 13.602 1.265 1 96.44 445 VAL A C 1
ATOM 3579 O O . VAL A 1 445 ? -17.203 12.602 0.923 1 96.44 445 VAL A O 1
ATOM 3582 N N . ARG A 1 446 ? -17.031 14.859 1.084 1 96.31 446 ARG A N 1
ATOM 3583 C CA . ARG A 1 446 ? -18.297 15.125 0.409 1 96.31 446 ARG A CA 1
ATOM 3584 C C . ARG A 1 446 ? -18.188 14.844 -1.087 1 96.31 446 ARG A C 1
ATOM 3586 O O . ARG A 1 446 ? -17.109 14.961 -1.667 1 96.31 446 ARG A O 1
ATOM 3593 N N . SER A 1 447 ? -19.312 14.57 -1.691 1 97.12 447 SER A N 1
ATOM 3594 C CA . SER A 1 447 ? -19.328 14.164 -3.092 1 97.12 447 SER A CA 1
ATOM 3595 C C . SER A 1 447 ? -18.844 15.289 -4.004 1 97.12 447 SER A C 1
ATOM 3597 O O . SER A 1 447 ? -18.234 15.039 -5.043 1 97.12 447 SER A O 1
ATOM 3599 N N . ASP A 1 448 ? -19.109 16.578 -3.646 1 96.69 448 ASP A N 1
ATOM 3600 C CA . ASP A 1 448 ? -18.719 17.688 -4.488 1 96.69 448 ASP A CA 1
ATOM 3601 C C . ASP A 1 448 ? -17.219 17.969 -4.371 1 96.69 448 ASP A C 1
ATOM 3603 O O . ASP A 1 448 ? -16.672 18.828 -5.074 1 96.69 448 ASP A O 1
ATOM 3607 N N . CYS A 1 449 ? -16.547 17.203 -3.494 1 97.69 449 CYS A N 1
ATOM 3608 C CA . CYS A 1 449 ? -15.094 17.297 -3.346 1 97.69 449 CYS A CA 1
ATOM 3609 C C . CYS A 1 449 ? -14.406 16.062 -3.918 1 97.69 449 CYS A C 1
ATOM 3611 O O . CYS A 1 449 ? -13.25 15.789 -3.592 1 97.69 449 CYS A O 1
ATOM 3613 N N . VAL A 1 450 ? -15.141 15.312 -4.734 1 98 450 VAL A N 1
ATOM 3614 C CA . VAL A 1 450 ? -14.586 14.086 -5.285 1 98 450 VAL A CA 1
ATOM 3615 C C . VAL A 1 450 ? -14.602 14.148 -6.812 1 98 450 VAL A C 1
ATOM 3617 O O . VAL A 1 450 ? -15.594 14.57 -7.41 1 98 450 VAL A O 1
ATOM 3620 N N . TRP A 1 451 ? -13.484 13.844 -7.406 1 96.38 451 TRP A N 1
ATOM 3621 C CA . TRP A 1 451 ? -13.406 13.578 -8.836 1 96.38 451 TRP A CA 1
ATOM 3622 C C . TRP A 1 451 ? -13.086 12.117 -9.109 1 96.38 451 TRP A C 1
ATOM 3624 O O . TRP A 1 451 ? -12.156 11.555 -8.523 1 96.38 451 TRP A O 1
ATOM 3634 N N . ILE A 1 452 ? -13.883 11.477 -9.938 1 96 452 ILE A N 1
ATOM 3635 C CA . ILE A 1 452 ? -13.633 10.117 -10.391 1 96 452 ILE A CA 1
ATOM 3636 C C . ILE A 1 452 ? -12.984 10.141 -11.773 1 96 452 ILE A C 1
ATOM 3638 O O . ILE A 1 452 ? -13.586 10.625 -12.734 1 96 452 ILE A O 1
ATOM 3642 N N . LEU A 1 453 ? -11.797 9.648 -11.836 1 92.44 453 LEU A N 1
ATOM 3643 C CA . LEU A 1 453 ? -11.078 9.602 -13.109 1 92.44 453 LEU A CA 1
ATOM 3644 C C . LEU A 1 453 ? -11.227 8.242 -13.766 1 92.44 453 LEU A C 1
ATOM 3646 O O . LEU A 1 453 ? -11.133 7.207 -13.102 1 92.44 453 LEU A O 1
ATOM 3650 N N . ASN A 1 454 ? -11.508 8.234 -14.945 1 88.75 454 ASN A N 1
ATOM 3651 C CA . ASN A 1 454 ? -11.57 7.035 -15.766 1 88.75 454 ASN A CA 1
ATOM 3652 C C . ASN A 1 454 ? -10.75 7.184 -17.047 1 88.75 454 ASN A C 1
ATOM 3654 O O . ASN A 1 454 ? -10.578 8.297 -17.547 1 88.75 454 ASN A O 1
ATOM 3658 N N . ARG A 1 455 ? -10.211 6.094 -17.469 1 83.75 455 ARG A N 1
ATOM 3659 C CA . ARG A 1 455 ? -9.398 6.117 -18.672 1 83.75 455 ARG A CA 1
ATOM 3660 C C . ARG A 1 455 ? -9.703 4.914 -19.562 1 83.75 455 ARG A C 1
ATOM 3662 O O . ARG A 1 455 ? -9.867 3.795 -19.062 1 83.75 455 ARG A O 1
ATOM 3669 N N . THR A 1 456 ? -9.945 5.168 -20.766 1 77.12 456 THR A N 1
ATOM 3670 C CA . THR A 1 456 ? -10.062 4.152 -21.797 1 77.12 456 THR A CA 1
ATOM 3671 C C . THR A 1 456 ? -9.141 4.473 -22.969 1 77.12 456 THR A C 1
ATOM 3673 O O . THR A 1 456 ? -9.406 5.395 -23.75 1 77.12 456 THR A O 1
ATOM 3676 N N . GLY A 1 457 ? -8.102 3.729 -23.094 1 74.31 457 GLY A N 1
ATOM 3677 C CA . GLY A 1 457 ? -7.125 4.055 -24.125 1 74.31 457 GLY A CA 1
ATOM 3678 C C . GLY A 1 457 ? -6.441 5.391 -23.891 1 74.31 457 GLY A C 1
ATOM 3679 O O . GLY A 1 457 ? -5.871 5.621 -22.828 1 74.31 457 GLY A O 1
ATOM 3680 N N . LYS A 1 458 ? -6.594 6.25 -24.891 1 74.69 458 LYS A N 1
ATOM 3681 C CA . LYS A 1 458 ? -5.957 7.559 -24.781 1 74.69 458 LYS A CA 1
ATOM 3682 C C . LYS A 1 458 ? -6.91 8.594 -24.188 1 74.69 458 LYS A C 1
ATOM 3684 O O . LYS A 1 458 ? -6.496 9.703 -23.859 1 74.69 458 LYS A O 1
ATOM 3689 N N . TYR A 1 459 ? -8.117 8.148 -23.969 1 80.62 459 TYR A N 1
ATOM 3690 C CA . TYR A 1 459 ? -9.125 9.102 -23.516 1 80.62 459 TYR A CA 1
ATOM 3691 C C . TYR A 1 459 ? -9.344 9 -22.016 1 80.62 459 TYR A C 1
ATOM 3693 O O . TYR A 1 459 ? -9.312 7.902 -21.453 1 80.62 459 TYR A O 1
ATOM 3701 N N . VAL A 1 460 ? -9.469 10.203 -21.422 1 84.5 460 VAL A N 1
ATOM 3702 C CA . VAL A 1 460 ? -9.695 10.281 -19.984 1 84.5 460 VAL A CA 1
ATOM 3703 C C . VAL A 1 460 ? -10.992 11.039 -19.688 1 84.5 460 VAL A C 1
ATOM 3705 O O . VAL A 1 460 ? -11.398 11.898 -20.484 1 84.5 460 VAL A O 1
ATOM 3708 N N . SER A 1 461 ? -11.711 10.625 -18.75 1 89.19 461 SER A N 1
ATOM 3709 C CA . SER A 1 461 ? -12.875 11.367 -18.281 1 89.19 461 SER A CA 1
ATOM 3710 C C . SER A 1 461 ? -12.805 11.609 -16.766 1 89.19 461 SER A C 1
ATOM 3712 O O . SER A 1 461 ? -12.195 10.828 -16.031 1 89.19 461 SER A O 1
ATOM 3714 N N . ALA A 1 462 ? -13.312 12.727 -16.359 1 91.88 462 ALA A N 1
ATOM 3715 C CA . ALA A 1 462 ? -13.43 13.094 -14.953 1 91.88 462 ALA A CA 1
ATOM 3716 C C . ALA A 1 462 ? -14.875 13.453 -14.602 1 91.88 462 ALA A C 1
ATOM 3718 O O . ALA A 1 462 ? -15.461 14.344 -15.203 1 91.88 462 ALA A O 1
ATOM 3719 N N . ASP A 1 463 ? -15.43 12.734 -13.602 1 93.69 463 ASP A N 1
ATOM 3720 C CA . ASP A 1 463 ? -16.828 12.953 -13.242 1 93.69 463 ASP A CA 1
ATOM 3721 C C . ASP A 1 463 ? -17 13.039 -11.727 1 93.69 463 ASP A C 1
ATOM 3723 O O . ASP A 1 463 ? -16.188 12.492 -10.977 1 93.69 463 ASP A O 1
ATOM 3727 N N . ARG A 1 464 ? -18.031 13.789 -11.375 1 96.38 464 ARG A N 1
ATOM 3728 C CA . ARG A 1 464 ? -18.438 13.758 -9.969 1 96.38 464 ARG A CA 1
ATOM 3729 C C . ARG A 1 464 ? -19.25 12.516 -9.656 1 96.38 464 ARG A C 1
ATOM 3731 O O . ARG A 1 464 ? -19.906 11.953 -10.547 1 96.38 464 ARG A O 1
ATOM 3738 N N . PRO A 1 465 ? -19.125 12.031 -8.398 1 96.31 465 PRO A N 1
ATOM 3739 C CA . PRO A 1 465 ? -20.016 10.914 -8.039 1 96.31 465 PRO A CA 1
ATOM 3740 C C . PRO A 1 465 ? -21.484 11.273 -8.156 1 96.31 465 PRO A C 1
ATOM 3742 O O . PRO A 1 465 ? -21.875 12.422 -7.918 1 96.31 465 PRO A O 1
ATOM 3745 N N . GLU A 1 466 ? -22.312 10.273 -8.43 1 94.94 466 GLU A N 1
ATOM 3746 C CA . GLU A 1 466 ? -23.75 10.461 -8.539 1 94.94 466 GLU A CA 1
ATOM 3747 C C . GLU A 1 466 ? -24.422 10.414 -7.168 1 94.94 466 GLU A C 1
ATOM 3749 O O . GLU A 1 466 ? -25.547 10.898 -7 1 94.94 466 GLU A O 1
ATOM 3754 N N . ILE A 1 467 ? -23.75 9.883 -6.227 1 95.31 467 ILE A N 1
ATOM 3755 C CA . ILE A 1 467 ? -24.297 9.75 -4.879 1 95.31 467 ILE A CA 1
ATOM 3756 C C . ILE A 1 467 ? -23.406 10.508 -3.893 1 95.31 467 ILE A C 1
ATOM 3758 O O . ILE A 1 467 ? -22.234 10.773 -4.176 1 95.31 467 ILE A O 1
ATOM 3762 N N . GLU A 1 468 ? -24.031 10.836 -2.771 1 96.38 468 GLU A N 1
ATOM 3763 C CA . GLU A 1 468 ? -23.219 11.422 -1.717 1 96.38 468 GLU A CA 1
ATOM 3764 C C . GLU A 1 468 ? -22.219 10.406 -1.157 1 96.38 468 GLU A C 1
ATOM 3766 O O . GLU A 1 468 ? -22.578 9.242 -0.932 1 96.38 468 GLU A O 1
ATOM 3771 N N . THR A 1 469 ? -20.969 10.844 -1.027 1 97.5 469 THR A N 1
ATOM 3772 C CA . THR A 1 469 ? -19.906 9.898 -0.681 1 97.5 469 THR A CA 1
ATOM 3773 C C . THR A 1 469 ? -19.656 9.906 0.823 1 97.5 469 THR A C 1
ATOM 3775 O O . THR A 1 469 ? -19.328 8.875 1.409 1 97.5 469 THR A O 1
ATOM 3778 N N . PHE A 1 470 ? -19.844 11.047 1.508 1 97.44 470 PHE A N 1
ATOM 3779 C CA . PHE A 1 470 ? -19.531 11.164 2.93 1 97.44 470 PHE A CA 1
ATOM 3780 C C . PHE A 1 470 ? -20.406 10.211 3.748 1 97.44 470 PHE A C 1
ATOM 3782 O O . PHE A 1 470 ? -21.625 10.352 3.787 1 97.44 470 PHE A O 1
ATOM 3789 N N . GLY A 1 471 ? -19.766 9.234 4.328 1 95.31 471 GLY A N 1
ATOM 3790 C CA . GLY A 1 471 ? -20.438 8.273 5.184 1 95.31 471 GLY A CA 1
ATOM 3791 C C . GLY A 1 471 ? -21.234 7.242 4.406 1 95.31 471 GLY A C 1
ATOM 3792 O O . GLY A 1 471 ? -22.141 6.609 4.953 1 95.31 471 GLY A O 1
ATOM 3793 N N . GLU A 1 472 ? -20.984 7.145 3.156 1 95.12 472 GLU A N 1
ATOM 3794 C CA . GLU A 1 472 ? -21.641 6.129 2.346 1 95.12 472 GLU A CA 1
ATOM 3795 C C . GLU A 1 472 ? -21 4.758 2.549 1 95.12 472 GLU A C 1
ATOM 3797 O O . GLU A 1 472 ? -19.875 4.656 3.016 1 95.12 472 GLU A O 1
ATOM 3802 N N . ASN A 1 473 ? -21.797 3.719 2.238 1 92.94 473 ASN A N 1
ATOM 3803 C CA . ASN A 1 473 ? -21.297 2.352 2.312 1 92.94 473 ASN A CA 1
ATOM 3804 C C . ASN A 1 473 ? -20.125 2.133 1.358 1 92.94 473 ASN A C 1
ATOM 3806 O O . ASN A 1 473 ? -20.203 2.5 0.185 1 92.94 473 ASN A O 1
ATOM 3810 N N . VAL A 1 474 ? -19.141 1.489 1.88 1 93.31 474 VAL A N 1
ATOM 3811 C CA . VAL A 1 474 ? -17.906 1.321 1.111 1 93.31 474 VAL A CA 1
ATOM 3812 C C . VAL A 1 474 ? -18.172 0.458 -0.118 1 93.31 474 VAL A C 1
ATOM 3814 O O . VAL A 1 474 ? -17.594 0.682 -1.183 1 93.31 474 VAL A O 1
ATOM 3817 N N . GLY A 1 475 ? -18.969 -0.613 0.012 1 90.88 475 GLY A N 1
ATOM 3818 C CA . GLY A 1 475 ? -19.344 -1.433 -1.133 1 90.88 475 GLY A CA 1
ATOM 3819 C C . GLY A 1 475 ? -20.047 -0.651 -2.229 1 90.88 475 GLY A C 1
ATOM 3820 O O . GLY A 1 475 ? -19.734 -0.826 -3.412 1 90.88 475 GLY A O 1
ATOM 3821 N N . THR A 1 476 ? -20.906 0.233 -1.821 1 92.06 476 THR A N 1
ATOM 3822 C CA . THR A 1 476 ? -21.625 1.088 -2.76 1 92.06 476 THR A CA 1
ATOM 3823 C C . THR A 1 476 ? -20.672 2.037 -3.471 1 92.06 476 THR A C 1
ATOM 3825 O O . THR A 1 476 ? -20.766 2.238 -4.684 1 92.06 476 THR A O 1
ATOM 3828 N N . LEU A 1 477 ? -19.766 2.574 -2.705 1 95.12 477 LEU A N 1
ATOM 3829 C CA . LEU A 1 477 ? -18.781 3.49 -3.275 1 95.12 477 LEU A CA 1
ATOM 3830 C C . LEU A 1 477 ? -17.859 2.762 -4.25 1 95.12 477 LEU A C 1
ATOM 3832 O O . LEU A 1 477 ? -17.469 3.326 -5.27 1 95.12 477 LEU A O 1
ATOM 3836 N N . THR A 1 478 ? -17.516 1.536 -3.928 1 92.5 478 THR A N 1
ATOM 3837 C CA . THR A 1 478 ? -16.688 0.729 -4.812 1 92.5 478 THR A CA 1
ATOM 3838 C C . THR A 1 478 ? -17.359 0.531 -6.164 1 92.5 478 THR A C 1
ATOM 3840 O O . THR A 1 478 ? -16.719 0.657 -7.211 1 92.5 478 THR A O 1
ATOM 3843 N N . ARG A 1 479 ? -18.578 0.293 -6.125 1 89.12 479 ARG A N 1
ATOM 3844 C CA . ARG A 1 479 ? -19.344 0.104 -7.352 1 89.12 479 ARG A CA 1
ATOM 3845 C C . ARG A 1 479 ? -19.469 1.412 -8.125 1 89.12 479 ARG A C 1
ATOM 3847 O O . ARG A 1 479 ? -19.422 1.418 -9.359 1 89.12 479 ARG A O 1
ATOM 3854 N N . GLU A 1 480 ? -19.672 2.465 -7.352 1 92 480 GLU A N 1
ATOM 3855 C CA . GLU A 1 480 ? -19.797 3.783 -7.965 1 92 480 GLU A CA 1
ATOM 3856 C C . GLU A 1 480 ? -18.531 4.148 -8.75 1 92 480 GLU A C 1
ATOM 3858 O O . GLU A 1 480 ? -18.609 4.703 -9.844 1 92 480 GLU A O 1
ATOM 3863 N N . VAL A 1 481 ? -17.406 3.809 -8.289 1 93.19 481 VAL A N 1
ATOM 3864 C CA . VAL A 1 481 ? -16.141 4.254 -8.836 1 93.19 481 VAL A CA 1
ATOM 3865 C C . VAL A 1 481 ? -15.656 3.264 -9.898 1 93.19 481 VAL A C 1
ATOM 3867 O O . VAL A 1 481 ? -15.133 3.666 -10.945 1 93.19 481 VAL A O 1
ATOM 3870 N N . PHE A 1 482 ? -15.852 1.909 -9.617 1 89.25 482 PHE A N 1
ATOM 3871 C CA . PHE A 1 482 ? -15.211 0.892 -10.445 1 89.25 482 PHE A CA 1
ATOM 3872 C C . PHE A 1 482 ? -16.25 0.029 -11.148 1 89.25 482 PHE A C 1
ATOM 3874 O O . PHE A 1 482 ? -15.977 -1.117 -11.508 1 89.25 482 PHE A O 1
ATOM 3881 N N . SER A 1 483 ? -17.391 0.396 -11.367 1 80.25 483 SER A N 1
ATOM 3882 C CA . SER A 1 483 ? -18.562 -0.335 -11.805 1 80.25 483 SER A CA 1
ATOM 3883 C C . SER A 1 483 ? -18.219 -1.361 -12.875 1 80.25 483 SER A C 1
ATOM 3885 O O . SER A 1 483 ? -18.531 -2.545 -12.734 1 80.25 483 SER A O 1
ATOM 3887 N N . HIS A 1 484 ? -17.578 -1.044 -13.914 1 74.31 484 HIS A N 1
ATOM 3888 C CA . HIS A 1 484 ? -17.359 -1.947 -15.031 1 74.31 484 HIS A CA 1
ATOM 3889 C C . HIS A 1 484 ? -16.375 -3.055 -14.656 1 74.31 484 HIS A C 1
ATOM 3891 O O . HIS A 1 484 ? -16.531 -4.199 -15.086 1 74.31 484 HIS A O 1
ATOM 3897 N N . GLU A 1 485 ? -15.555 -2.799 -13.852 1 77.75 485 GLU A N 1
ATOM 3898 C CA . GLU A 1 485 ? -14.5 -3.754 -13.516 1 77.75 485 GLU A CA 1
ATOM 3899 C C . GLU A 1 485 ? -14.977 -4.766 -12.477 1 77.75 485 GLU A C 1
ATOM 3901 O O . GLU A 1 485 ? -14.617 -5.941 -12.539 1 77.75 485 GLU A O 1
ATOM 3906 N N . VAL A 1 486 ? -15.812 -4.297 -11.656 1 77.75 486 VAL A N 1
ATOM 3907 C CA . VAL A 1 486 ? -16.266 -5.145 -10.562 1 77.75 486 VAL A CA 1
ATOM 3908 C C . VAL A 1 486 ? -17.078 -6.32 -11.109 1 77.75 486 VAL A C 1
ATOM 3910 O O . VAL A 1 486 ? -16.922 -7.453 -10.648 1 77.75 486 VAL A O 1
ATOM 3913 N N . VAL A 1 487 ? -17.781 -6.145 -12.133 1 76.94 487 VAL A N 1
ATOM 3914 C CA . VAL A 1 487 ? -18.703 -7.152 -12.633 1 76.94 487 VAL A CA 1
ATOM 3915 C C . VAL A 1 487 ? -17.938 -8.211 -13.43 1 76.94 487 VAL A C 1
ATOM 3917 O O . VAL A 1 487 ? -18.438 -9.32 -13.625 1 76.94 487 VAL A O 1
ATOM 3920 N N . ASN A 1 488 ? -16.703 -7.965 -13.742 1 83.5 488 ASN A N 1
ATOM 3921 C CA . ASN A 1 488 ? -15.969 -8.883 -14.609 1 83.5 488 ASN A CA 1
ATOM 3922 C C . ASN A 1 488 ? -14.805 -9.531 -13.875 1 83.5 488 ASN A C 1
ATOM 3924 O O . ASN A 1 488 ? -13.898 -10.078 -14.508 1 83.5 488 ASN A O 1
ATOM 3928 N N . THR A 1 489 ? -14.914 -9.414 -12.633 1 87.12 489 THR A N 1
ATOM 3929 C CA . THR A 1 489 ? -13.742 -9.93 -11.945 1 87.12 489 THR A CA 1
ATOM 3930 C C . THR A 1 489 ? -14.148 -10.672 -10.672 1 87.12 489 THR A C 1
ATOM 3932 O O . THR A 1 489 ? -15.266 -10.508 -10.188 1 87.12 489 THR A O 1
ATOM 3935 N N . GLY A 1 490 ? -13.336 -11.578 -10.242 1 90.5 490 GLY A N 1
ATOM 3936 C CA . GLY A 1 490 ? -13.438 -12.18 -8.922 1 90.5 490 GLY A CA 1
ATOM 3937 C C . GLY A 1 490 ? -14.703 -12.992 -8.734 1 90.5 490 GLY A C 1
ATOM 3938 O O . GLY A 1 490 ? -15.094 -13.758 -9.617 1 90.5 490 GLY A O 1
ATOM 3939 N N . PHE A 1 491 ? -15.305 -12.781 -7.582 1 91.19 491 PHE A N 1
ATOM 3940 C CA . PHE A 1 491 ? -16.469 -13.57 -7.211 1 91.19 491 PHE A CA 1
ATOM 3941 C C . PHE A 1 491 ? -17.656 -13.242 -8.117 1 91.19 491 PHE A C 1
ATOM 3943 O O . PHE A 1 491 ? -18.484 -14.102 -8.391 1 91.19 491 PHE A O 1
ATOM 3950 N N . TYR A 1 492 ? -17.672 -11.984 -8.586 1 90.5 492 TYR A N 1
ATOM 3951 C CA . TYR A 1 492 ? -18.766 -11.586 -9.469 1 90.5 492 TYR A CA 1
ATOM 3952 C C . TYR A 1 492 ? -18.766 -12.414 -10.75 1 90.5 492 TYR A C 1
ATOM 3954 O O . TYR A 1 492 ? -19.812 -12.93 -11.164 1 90.5 492 TYR A O 1
ATOM 3962 N N . LYS A 1 493 ? -17.641 -12.484 -11.297 1 90.31 493 LYS A N 1
ATOM 3963 C CA . LYS A 1 493 ? -17.5 -13.281 -12.516 1 90.31 493 LYS A CA 1
ATOM 3964 C C . LYS A 1 493 ? -17.828 -14.75 -12.258 1 90.31 493 LYS A C 1
ATOM 3966 O O . LYS A 1 493 ? -18.484 -15.391 -13.078 1 90.31 493 LYS A O 1
ATOM 3971 N N . MET A 1 494 ? -17.359 -15.281 -11.188 1 92.62 494 MET A N 1
ATOM 3972 C CA . MET A 1 494 ? -17.625 -16.672 -10.828 1 92.62 494 MET A CA 1
ATOM 3973 C C . MET A 1 494 ? -19.109 -16.938 -10.719 1 92.62 494 MET A C 1
ATOM 3975 O O . MET A 1 494 ? -19.609 -17.953 -11.211 1 92.62 494 MET A O 1
ATOM 3979 N N . ILE A 1 495 ? -19.781 -16.031 -10.094 1 93.31 495 ILE A N 1
ATOM 3980 C CA . ILE A 1 495 ? -21.219 -16.188 -9.898 1 93.31 495 ILE A CA 1
ATOM 3981 C C . ILE A 1 495 ? -21.938 -16.031 -11.234 1 93.31 495 ILE A C 1
ATOM 3983 O O . ILE A 1 495 ? -22.875 -16.781 -11.531 1 93.31 495 ILE A O 1
ATOM 3987 N N . ASN A 1 496 ? -21.5 -15.023 -11.992 1 91.94 496 ASN A N 1
ATOM 3988 C CA . ASN A 1 496 ? -22.078 -14.812 -13.305 1 91.94 496 ASN A CA 1
ATOM 3989 C C . ASN A 1 496 ? -21.938 -16.047 -14.195 1 91.94 496 ASN A C 1
ATOM 3991 O O . ASN A 1 496 ? -22.875 -16.438 -14.875 1 91.94 496 ASN A O 1
ATOM 3995 N N . ASP A 1 497 ? -20.781 -16.609 -14.164 1 91.75 497 ASP A N 1
ATOM 3996 C CA . ASP A 1 497 ? -20.516 -17.812 -14.953 1 91.75 497 ASP A CA 1
ATOM 3997 C C . ASP A 1 497 ? -21.391 -18.984 -14.477 1 91.75 497 ASP A C 1
ATOM 3999 O O . ASP A 1 497 ? -21.938 -19.719 -15.297 1 91.75 497 ASP A O 1
ATOM 4003 N N . ALA A 1 498 ? -21.469 -19.156 -13.203 1 93.69 498 ALA A N 1
ATOM 4004 C CA . ALA A 1 498 ? -22.281 -20.234 -12.625 1 93.69 498 ALA A CA 1
ATOM 4005 C C . ALA A 1 498 ? -23.766 -20.047 -12.938 1 93.69 498 ALA A C 1
ATOM 4007 O O . ALA A 1 498 ? -24.484 -21.016 -13.156 1 93.69 498 ALA A O 1
ATOM 4008 N N . ALA A 1 499 ? -24.188 -18.797 -12.906 1 92.75 499 ALA A N 1
ATOM 4009 C CA . ALA A 1 499 ? -25.594 -18.5 -13.188 1 92.75 499 ALA A CA 1
ATOM 4010 C C . ALA A 1 499 ? -25.953 -18.875 -14.617 1 92.75 499 ALA A C 1
ATOM 4012 O O . ALA A 1 499 ? -27.125 -19.156 -14.914 1 92.75 499 ALA A O 1
ATOM 4013 N N . GLY A 1 500 ? -24.984 -18.844 -15.469 1 91.62 500 GLY A N 1
ATOM 4014 C CA . GLY A 1 500 ? -25.203 -19.297 -16.828 1 91.62 500 GLY A CA 1
ATOM 4015 C C . GLY A 1 500 ? -25.406 -20.797 -16.938 1 91.62 500 GLY A C 1
ATOM 4016 O O . GLY A 1 500 ? -26.094 -21.281 -17.844 1 91.62 500 GLY A O 1
ATOM 4017 N N . THR A 1 501 ? -24.859 -21.516 -16.078 1 92.31 501 THR A N 1
ATOM 4018 C CA . THR A 1 501 ? -24.859 -22.984 -16.109 1 92.31 501 THR A CA 1
ATOM 4019 C C . THR A 1 501 ? -26.047 -23.547 -15.328 1 92.31 501 THR A C 1
ATOM 4021 O O . THR A 1 501 ? -26.672 -24.516 -15.75 1 92.31 501 THR A O 1
ATOM 4024 N N . TYR A 1 502 ? -26.344 -22.875 -14.203 1 92.12 502 TYR A N 1
ATOM 4025 C CA . TYR A 1 502 ? -27.391 -23.391 -13.328 1 92.12 502 TYR A CA 1
ATOM 4026 C C . TYR A 1 502 ? -28.672 -22.578 -13.453 1 92.12 502 TYR A C 1
ATOM 4028 O O . TYR A 1 502 ? -28.609 -21.344 -13.617 1 92.12 502 TYR A O 1
ATOM 4036 N N . ASP A 1 503 ? -29.859 -23.234 -13.297 1 89.88 503 ASP A N 1
ATOM 4037 C CA . ASP A 1 503 ? -31.141 -22.562 -13.508 1 89.88 503 ASP A CA 1
ATOM 4038 C C . ASP A 1 503 ? -31.844 -22.297 -12.188 1 89.88 503 ASP A C 1
ATOM 4040 O O . ASP A 1 503 ? -32.906 -21.672 -12.156 1 89.88 503 ASP A O 1
ATOM 4044 N N . ASN A 1 504 ? -31.328 -22.797 -11.188 1 92.88 504 ASN A N 1
ATOM 4045 C CA . ASN A 1 504 ? -31.938 -22.625 -9.875 1 92.88 504 ASN A CA 1
ATOM 4046 C C . ASN A 1 504 ? -30.906 -22.203 -8.828 1 92.88 504 ASN A C 1
ATOM 4048 O O . ASN A 1 504 ? -29.75 -22.641 -8.859 1 92.88 504 ASN A O 1
ATOM 4052 N N . PHE A 1 505 ? -31.359 -21.328 -7.93 1 93.56 505 PHE A N 1
ATOM 4053 C CA . PHE A 1 505 ? -30.469 -20.766 -6.914 1 93.56 505 PHE A CA 1
ATOM 4054 C C . PHE A 1 505 ? -29.906 -21.859 -6.02 1 93.56 505 PHE A C 1
ATOM 4056 O O . PHE A 1 505 ? -28.734 -21.812 -5.645 1 93.56 505 PHE A O 1
ATOM 4063 N N . GLU A 1 506 ? -30.719 -22.812 -5.672 1 93.94 506 GLU A N 1
ATOM 4064 C CA . GLU A 1 506 ? -30.281 -23.859 -4.758 1 93.94 506 GLU A CA 1
ATOM 4065 C C . GLU A 1 506 ? -29.125 -24.656 -5.348 1 93.94 506 GLU A C 1
ATOM 4067 O O . GLU A 1 506 ? -28.156 -24.984 -4.648 1 93.94 506 GLU A O 1
ATOM 4072 N N . LYS A 1 507 ? -29.281 -24.938 -6.609 1 94.19 507 LYS A N 1
ATOM 4073 C CA . LYS A 1 507 ? -28.219 -25.672 -7.285 1 94.19 507 LYS A CA 1
ATOM 4074 C C . LYS A 1 507 ? -26.953 -24.828 -7.387 1 94.19 507 LYS A C 1
ATOM 4076 O O . LYS A 1 507 ? -25.844 -25.344 -7.203 1 94.19 507 LYS A O 1
ATOM 4081 N N . LEU A 1 508 ? -27.141 -23.594 -7.746 1 95.31 508 LEU A N 1
ATOM 4082 C CA . LEU A 1 508 ? -26 -22.688 -7.836 1 95.31 508 LEU A CA 1
ATOM 4083 C C . LEU A 1 508 ? -25.328 -22.547 -6.48 1 95.31 508 LEU A C 1
ATOM 4085 O O . LEU A 1 508 ? -24.094 -22.578 -6.391 1 95.31 508 LEU A O 1
ATOM 4089 N N . ASP A 1 509 ? -26.094 -22.359 -5.465 1 95.19 509 ASP A N 1
ATOM 4090 C CA . ASP A 1 509 ? -25.562 -22.219 -4.113 1 95.19 509 ASP A CA 1
ATOM 4091 C C . ASP A 1 509 ? -24.812 -23.484 -3.686 1 95.19 509 ASP A C 1
ATOM 4093 O O . ASP A 1 509 ? -23.781 -23.406 -3.018 1 95.19 509 ASP A O 1
ATOM 4097 N N . SER A 1 510 ? -25.312 -24.656 -4.059 1 93.81 510 SER A N 1
ATOM 4098 C CA . SER A 1 510 ? -24.656 -25.938 -3.76 1 93.81 510 SER A CA 1
ATOM 4099 C C . SER A 1 510 ? -23.312 -26.047 -4.484 1 93.81 510 SER A C 1
ATOM 4101 O O . SER A 1 510 ? -22.391 -26.672 -3.979 1 93.81 510 SER A O 1
ATOM 4103 N N . TYR A 1 511 ? -23.359 -25.5 -5.703 1 93.69 511 TYR A N 1
ATOM 4104 C CA . TYR A 1 511 ? -22.125 -25.469 -6.473 1 93.69 511 TYR A CA 1
ATOM 4105 C C . TYR A 1 511 ? -21.031 -24.734 -5.719 1 93.69 511 TYR A C 1
ATOM 4107 O O . TYR A 1 511 ? -19.859 -25.125 -5.762 1 93.69 511 TYR A O 1
ATOM 4115 N N . PHE A 1 512 ? -21.406 -23.703 -5.012 1 95.31 512 PHE A N 1
ATOM 4116 C CA . PHE A 1 512 ? -20.453 -22.938 -4.219 1 95.31 512 PHE A CA 1
ATOM 4117 C C . PHE A 1 512 ? -20.406 -23.438 -2.779 1 95.31 512 PHE A C 1
ATOM 4119 O O . PHE A 1 512 ? -20.047 -22.703 -1.867 1 95.31 512 PHE A O 1
ATOM 4126 N N . ASN A 1 513 ? -20.875 -24.641 -2.537 1 93.88 513 ASN A N 1
ATOM 4127 C CA . ASN A 1 513 ? -20.844 -25.312 -1.243 1 93.88 513 ASN A CA 1
ATOM 4128 C C . ASN A 1 513 ? -21.562 -24.5 -0.17 1 93.88 513 ASN A C 1
ATOM 4130 O O . ASN A 1 513 ? -21.141 -24.469 0.986 1 93.88 513 ASN A O 1
ATOM 4134 N N . ASN A 1 514 ? -22.5 -23.641 -0.576 1 93.31 514 ASN A N 1
ATOM 4135 C CA . ASN A 1 514 ? -23.281 -22.797 0.317 1 93.31 514 ASN A CA 1
ATOM 4136 C C . ASN A 1 514 ? -22.391 -21.797 1.062 1 93.31 514 ASN A C 1
ATOM 4138 O O . ASN A 1 514 ? -22.594 -21.562 2.256 1 93.31 514 ASN A O 1
ATOM 4142 N N . LYS A 1 515 ? -21.406 -21.391 0.384 1 94.25 515 LYS A N 1
ATOM 4143 C CA . LYS A 1 515 ? -20.453 -20.469 0.997 1 94.25 515 LYS A CA 1
ATOM 4144 C C . LYS A 1 515 ? -20.578 -19.078 0.392 1 94.25 515 LYS A C 1
ATOM 4146 O O . LYS A 1 515 ? -19.625 -18.297 0.423 1 94.25 515 LYS A O 1
ATOM 4151 N N . LEU A 1 516 ? -21.766 -18.75 -0.156 1 95.19 516 LEU A N 1
ATOM 4152 C CA . LEU A 1 516 ? -21.984 -17.422 -0.728 1 95.19 516 LEU A CA 1
ATOM 4153 C C . LEU A 1 516 ? -22.328 -16.422 0.359 1 95.19 516 LEU A C 1
ATOM 4155 O O . LEU A 1 516 ? -23.188 -16.672 1.206 1 95.19 516 LEU A O 1
ATOM 4159 N N . GLY A 1 517 ? -21.672 -15.336 0.319 1 94.5 517 GLY A N 1
ATOM 4160 C CA . GLY A 1 517 ? -22.047 -14.234 1.192 1 94.5 517 GLY A CA 1
ATOM 4161 C C . GLY A 1 517 ? -23.344 -13.57 0.791 1 94.5 517 GLY A C 1
ATOM 4162 O O . GLY A 1 517 ? -23.922 -13.906 -0.242 1 94.5 517 GLY A O 1
ATOM 4163 N N . GLY A 1 518 ? -23.75 -12.609 1.597 1 90.81 518 GLY A N 1
ATOM 4164 C CA . GLY A 1 518 ? -25.047 -11.961 1.391 1 90.81 518 GLY A CA 1
ATOM 4165 C C . GLY A 1 518 ? -25.156 -11.297 0.033 1 90.81 518 GLY A C 1
ATOM 4166 O O . GLY A 1 518 ? -26.156 -11.484 -0.67 1 90.81 518 GLY A O 1
ATOM 4167 N N . GLU A 1 519 ? -24.188 -10.516 -0.329 1 90.81 519 GLU A N 1
ATOM 4168 C CA . GLU A 1 519 ? -24.219 -9.82 -1.614 1 90.81 519 GLU A CA 1
ATOM 4169 C C . GLU A 1 519 ? -24.172 -10.812 -2.775 1 90.81 519 GLU A C 1
ATOM 4171 O O . GLU A 1 519 ? -24.859 -10.625 -3.781 1 90.81 519 GLU A O 1
ATOM 4176 N N . ALA A 1 520 ? -23.391 -11.789 -2.654 1 92.62 520 ALA A N 1
ATOM 4177 C CA . ALA A 1 520 ? -23.297 -12.828 -3.682 1 92.62 520 ALA A CA 1
ATOM 4178 C C . ALA A 1 520 ? -24.625 -13.555 -3.842 1 92.62 520 ALA A C 1
ATOM 4180 O O . ALA A 1 520 ? -25.031 -13.875 -4.961 1 92.62 520 ALA A O 1
ATOM 4181 N N . ARG A 1 521 ? -25.234 -13.836 -2.758 1 93.69 521 ARG A N 1
ATOM 4182 C CA . ARG A 1 521 ? -26.531 -14.5 -2.799 1 93.69 521 ARG A CA 1
ATOM 4183 C C . ARG A 1 521 ? -27.562 -13.641 -3.527 1 93.69 521 ARG A C 1
ATOM 4185 O O . ARG A 1 521 ? -28.328 -14.141 -4.359 1 93.69 521 ARG A O 1
ATOM 4192 N N . ALA A 1 522 ? -27.531 -12.367 -3.139 1 91.94 522 ALA A N 1
ATOM 4193 C CA . ALA A 1 522 ? -28.438 -11.438 -3.791 1 91.94 522 ALA A CA 1
ATOM 4194 C C . ALA A 1 522 ? -28.188 -11.375 -5.293 1 91.94 522 ALA A C 1
ATOM 4196 O O . ALA A 1 522 ? -29.125 -11.375 -6.094 1 91.94 522 ALA A O 1
ATOM 4197 N N . LEU A 1 523 ? -26.984 -11.32 -5.672 1 90.62 523 LEU A N 1
ATOM 4198 C CA . LEU A 1 523 ? -26.594 -11.281 -7.07 1 90.62 523 LEU A CA 1
ATOM 4199 C C . LEU A 1 523 ? -27.031 -12.547 -7.801 1 90.62 523 LEU A C 1
ATOM 4201 O O . LEU A 1 523 ? -27.609 -12.469 -8.891 1 90.62 523 LEU A O 1
ATOM 4205 N N . ALA A 1 524 ? -26.734 -13.688 -7.219 1 94 524 ALA A N 1
ATOM 4206 C CA . ALA A 1 524 ? -27.078 -14.977 -7.82 1 94 524 ALA A CA 1
ATOM 4207 C C . ALA A 1 524 ? -28.578 -15.078 -8.07 1 94 524 ALA A C 1
ATOM 4209 O O . ALA A 1 524 ? -29 -15.531 -9.133 1 94 524 ALA A O 1
ATOM 4210 N N . ARG A 1 525 ? -29.344 -14.633 -7.105 1 93.38 525 ARG A N 1
ATOM 4211 C CA . ARG A 1 525 ? -30.797 -14.68 -7.23 1 93.38 525 ARG A CA 1
ATOM 4212 C C . ARG A 1 525 ? -31.281 -13.773 -8.359 1 93.38 525 ARG A C 1
ATOM 4214 O O . ARG A 1 525 ? -32.188 -14.148 -9.117 1 93.38 525 ARG A O 1
ATOM 4221 N N . THR A 1 526 ? -30.703 -12.641 -8.414 1 91.81 526 THR A N 1
ATOM 4222 C CA . THR A 1 526 ? -31.094 -11.68 -9.445 1 91.81 526 THR A CA 1
ATOM 4223 C C . THR A 1 526 ? -30.75 -12.211 -10.836 1 91.81 526 THR A C 1
ATOM 4225 O O . THR A 1 526 ? -31.547 -12.094 -11.766 1 91.81 526 THR A O 1
ATOM 4228 N N . LEU A 1 527 ? -29.594 -12.773 -10.984 1 91.5 527 LEU A N 1
ATOM 4229 C CA . LEU A 1 527 ? -29.141 -13.289 -12.273 1 91.5 527 LEU A CA 1
ATOM 4230 C C . LEU A 1 527 ? -30 -14.461 -12.719 1 91.5 527 LEU A C 1
ATOM 4232 O O . LEU A 1 527 ? -30.359 -14.562 -13.898 1 91.5 527 LEU A O 1
ATOM 4236 N N . ILE A 1 528 ? -30.344 -15.336 -11.812 1 92.62 528 ILE A N 1
ATOM 4237 C CA . ILE A 1 528 ? -31.156 -16.5 -12.125 1 92.62 528 ILE A CA 1
ATOM 4238 C C . ILE A 1 528 ? -32.562 -16.062 -12.516 1 92.62 528 ILE A C 1
ATOM 4240 O O . ILE A 1 528 ? -33.156 -16.594 -13.469 1 92.62 528 ILE A O 1
ATOM 4244 N N . LYS A 1 529 ? -33.094 -15.102 -11.781 1 90.5 529 LYS A N 1
ATOM 4245 C CA . LYS A 1 529 ? -34.406 -14.578 -12.086 1 90.5 529 LYS A CA 1
ATOM 4246 C C . LYS A 1 529 ? -34.438 -13.938 -13.469 1 90.5 529 LYS A C 1
ATOM 4248 O O . LYS A 1 529 ? -35.438 -14.102 -14.211 1 90.5 529 LYS A O 1
ATOM 4253 N N . THR A 1 530 ? -33.469 -13.195 -13.773 1 89.69 530 THR A N 1
ATOM 4254 C CA . THR A 1 530 ? -33.375 -12.531 -15.07 1 89.69 530 THR A CA 1
ATOM 4255 C C . THR A 1 530 ? -33.25 -13.555 -16.188 1 89.69 530 THR A C 1
ATOM 4257 O O . THR A 1 530 ? -33.875 -13.391 -17.25 1 89.69 530 THR A O 1
ATOM 4260 N N . LYS A 1 531 ? -32.562 -14.578 -15.938 1 86.44 531 LYS A N 1
ATOM 4261 C CA . LYS A 1 531 ? -32.344 -15.641 -16.922 1 86.44 531 LYS A CA 1
ATOM 4262 C C . LYS A 1 531 ? -33.656 -16.391 -17.156 1 86.44 531 LYS A C 1
ATOM 4264 O O . LYS A 1 531 ? -34 -16.719 -18.312 1 86.44 531 LYS A O 1
ATOM 4269 N N . ASN A 1 532 ? -34.312 -16.641 -16.109 1 84.31 532 ASN A N 1
ATOM 4270 C CA . ASN A 1 532 ? -35.562 -17.391 -16.234 1 84.31 532 ASN A CA 1
ATOM 4271 C C . ASN A 1 532 ? -36.656 -16.531 -16.844 1 84.31 532 ASN A C 1
ATOM 4273 O O . ASN A 1 532 ? -37.656 -17.062 -17.375 1 84.31 532 ASN A O 1
ATOM 4277 N N . LYS A 1 533 ? -36.562 -15.312 -16.797 1 81 533 LYS A N 1
ATOM 4278 C CA . LYS A 1 533 ? -37.531 -14.43 -17.453 1 81 533 LYS A CA 1
ATOM 4279 C C . LYS A 1 533 ? -37.281 -14.32 -18.938 1 81 533 LYS A C 1
ATOM 4281 O O . LYS A 1 533 ? -38.188 -14.164 -19.734 1 81 533 LYS A O 1
ATOM 4286 N N . GLU A 1 534 ? -35.969 -14.453 -19.422 1 72.19 534 GLU A N 1
ATOM 4287 C CA . GLU A 1 534 ? -35.625 -14.438 -20.844 1 72.19 534 GLU A CA 1
ATOM 4288 C C . GLU A 1 534 ? -35.906 -15.797 -21.484 1 72.19 534 GLU A C 1
ATOM 4290 O O . GLU A 1 534 ? -36.312 -15.867 -22.656 1 72.19 534 GLU A O 1
ATOM 4295 N N . MET B 1 1 ? 12.5 -44.156 -30.562 1 89 1 MET B N 1
ATOM 4296 C CA . MET B 1 1 ? 12.969 -42.844 -30.141 1 89 1 MET B CA 1
ATOM 4297 C C . MET B 1 1 ? 14.484 -42.719 -30.297 1 89 1 MET B C 1
ATOM 4299 O O . MET B 1 1 ? 15.211 -43.688 -30.031 1 89 1 MET B O 1
ATOM 4303 N N . GLU B 1 2 ? 14.977 -41.75 -30.906 1 93.81 2 GLU B N 1
ATOM 4304 C CA . GLU B 1 2 ? 16.406 -41.5 -31.078 1 93.81 2 GLU B CA 1
ATOM 4305 C C . GLU B 1 2 ? 16.875 -40.312 -30.25 1 93.81 2 GLU B C 1
ATOM 4307 O O . GLU B 1 2 ? 16.188 -39.312 -30.172 1 93.81 2 GLU B O 1
ATOM 4312 N N . PHE B 1 3 ? 17.969 -40.531 -29.594 1 96.5 3 PHE B N 1
ATOM 4313 C CA . PHE B 1 3 ? 18.594 -39.469 -28.828 1 96.5 3 PHE B CA 1
ATOM 4314 C C . PHE B 1 3 ? 19.875 -39 -29.5 1 96.5 3 PHE B C 1
ATOM 4316 O O . PHE B 1 3 ? 20.641 -39.812 -30.047 1 96.5 3 PHE B O 1
ATOM 4323 N N . ARG B 1 4 ? 20.078 -37.719 -29.484 1 94.94 4 ARG B N 1
ATOM 4324 C CA . ARG B 1 4 ? 21.281 -37.156 -30.078 1 94.94 4 ARG B CA 1
ATOM 4325 C C . ARG B 1 4 ? 21.906 -36.125 -29.141 1 94.94 4 ARG B C 1
ATOM 4327 O O . ARG B 1 4 ? 21.219 -35.281 -28.578 1 94.94 4 ARG B O 1
ATOM 4334 N N . ASN B 1 5 ? 23.156 -36.281 -28.922 1 94 5 ASN B N 1
ATOM 4335 C CA . ASN B 1 5 ? 23.969 -35.281 -28.203 1 94 5 ASN B CA 1
ATOM 4336 C C . ASN B 1 5 ? 24.5 -34.219 -29.125 1 94 5 ASN B C 1
ATOM 4338 O O . ASN B 1 5 ? 25.297 -34.5 -30.016 1 94 5 ASN B O 1
ATOM 4342 N N . VAL B 1 6 ? 24.094 -32.969 -28.922 1 91.56 6 VAL B N 1
ATOM 4343 C CA . VAL B 1 6 ? 24.406 -31.938 -29.906 1 91.56 6 VAL B CA 1
ATOM 4344 C C . VAL B 1 6 ? 25.031 -30.734 -29.188 1 91.56 6 VAL B C 1
ATOM 4346 O O . VAL B 1 6 ? 24.812 -30.531 -28 1 91.56 6 VAL B O 1
ATOM 4349 N N . LYS B 1 7 ? 25.781 -29.938 -29.922 1 87.56 7 LYS B N 1
ATOM 4350 C CA . LYS B 1 7 ? 26.375 -28.703 -29.391 1 87.56 7 LYS B CA 1
ATOM 4351 C C . LYS B 1 7 ? 25.438 -27.531 -29.609 1 87.56 7 LYS B C 1
ATOM 4353 O O . LYS B 1 7 ? 25.469 -26.547 -28.859 1 87.56 7 LYS B O 1
ATOM 4358 N N . ASN B 1 8 ? 24.641 -27.688 -30.688 1 87.5 8 ASN B N 1
ATOM 4359 C CA . ASN B 1 8 ? 23.641 -26.688 -31 1 87.5 8 ASN B CA 1
ATOM 4360 C C . ASN B 1 8 ? 22.328 -27.312 -31.453 1 87.5 8 ASN B C 1
ATOM 4362 O O . ASN B 1 8 ? 22.312 -28.438 -31.984 1 87.5 8 ASN B O 1
ATOM 4366 N N . VAL B 1 9 ? 21.297 -26.625 -31.141 1 84 9 VAL B N 1
ATOM 4367 C CA . VAL B 1 9 ? 20 -27.125 -31.578 1 84 9 VAL B CA 1
ATOM 4368 C C . VAL B 1 9 ? 19.922 -27.109 -33.094 1 84 9 VAL B C 1
ATOM 4370 O O . VAL B 1 9 ? 20.203 -26.094 -33.75 1 84 9 VAL B O 1
ATOM 4373 N N . PRO B 1 10 ? 19.625 -28.188 -33.656 1 82.19 10 PRO B N 1
ATOM 4374 C CA . PRO B 1 10 ? 19.594 -28.25 -35.125 1 82.19 10 PRO B CA 1
ATOM 4375 C C . PRO B 1 10 ? 18.469 -27.422 -35.719 1 82.19 10 PRO B C 1
ATOM 4377 O O . PRO B 1 10 ? 17.391 -27.312 -35.125 1 82.19 10 PRO B O 1
ATOM 4380 N N . ALA B 1 11 ? 18.766 -26.766 -36.844 1 80.75 11 ALA B N 1
ATOM 4381 C CA . ALA B 1 11 ? 17.781 -26.016 -37.594 1 80.75 11 ALA B CA 1
ATOM 4382 C C . ALA B 1 11 ? 16.656 -26.922 -38.094 1 80.75 11 ALA B C 1
ATOM 4384 O O . ALA B 1 11 ? 15.484 -26.547 -38.062 1 80.75 11 ALA B O 1
ATOM 4385 N N . GLN B 1 12 ? 17.109 -28.078 -38.594 1 82.25 12 GLN B N 1
ATOM 4386 C CA . GLN B 1 12 ? 16.141 -29.078 -39.031 1 82.25 12 GLN B CA 1
ATOM 4387 C C . GLN B 1 12 ? 16.172 -30.297 -38.125 1 82.25 12 GLN B C 1
ATOM 4389 O O . GLN B 1 12 ? 17.188 -30.984 -38.031 1 82.25 12 GLN B O 1
ATOM 4394 N N . ALA B 1 13 ? 15.039 -30.516 -37.438 1 85.12 13 ALA B N 1
ATOM 4395 C CA . ALA B 1 13 ? 14.961 -31.609 -36.469 1 85.12 13 ALA B CA 1
ATOM 4396 C C . ALA B 1 13 ? 14.406 -32.875 -37.125 1 85.12 13 ALA B C 1
ATOM 4398 O O . ALA B 1 13 ? 13.633 -32.812 -38.094 1 85.12 13 ALA B O 1
ATOM 4399 N N . ASN B 1 14 ? 14.945 -34.031 -36.75 1 91.19 14 ASN B N 1
ATOM 4400 C CA . ASN B 1 14 ? 14.414 -35.312 -37.156 1 91.19 14 ASN B CA 1
ATOM 4401 C C . ASN B 1 14 ? 13.172 -35.688 -36.344 1 91.19 14 ASN B C 1
ATOM 4403 O O . ASN B 1 14 ? 13.008 -35.25 -35.219 1 91.19 14 ASN B O 1
ATOM 4407 N N . PRO B 1 15 ? 12.258 -36.375 -37.031 1 92.94 15 PRO B N 1
ATOM 4408 C CA . PRO B 1 15 ? 11.062 -36.781 -36.281 1 92.94 15 PRO B CA 1
ATOM 4409 C C . PRO B 1 15 ? 11.383 -37.75 -35.156 1 92.94 15 PRO B C 1
ATOM 4411 O O . PRO B 1 15 ? 12.258 -38.594 -35.281 1 92.94 15 PRO B O 1
ATOM 4414 N N . LYS B 1 16 ? 10.695 -37.625 -34.062 1 94.06 16 LYS B N 1
ATOM 4415 C CA . LYS B 1 16 ? 10.781 -38.5 -32.906 1 94.06 16 LYS B CA 1
ATOM 4416 C C . LYS B 1 16 ? 12.211 -38.625 -32.406 1 94.06 16 LYS B C 1
ATOM 4418 O O . LYS B 1 16 ? 12.734 -39.719 -32.219 1 94.06 16 LYS B O 1
ATOM 4423 N N . THR B 1 17 ? 12.812 -37.469 -32.25 1 95.44 17 THR B N 1
ATOM 4424 C CA . THR B 1 17 ? 14.211 -37.406 -31.812 1 95.44 17 THR B CA 1
ATOM 4425 C C . THR B 1 17 ? 14.367 -36.469 -30.625 1 95.44 17 THR B C 1
ATOM 4427 O O . THR B 1 17 ? 13.758 -35.406 -30.594 1 95.44 17 THR B O 1
ATOM 4430 N N . VAL B 1 18 ? 15.125 -36.906 -29.656 1 96.44 18 VAL B N 1
ATOM 4431 C CA . VAL B 1 18 ? 15.445 -36.094 -28.484 1 96.44 18 VAL B CA 1
ATOM 4432 C C . VAL B 1 18 ? 16.844 -35.5 -28.625 1 96.44 18 VAL B C 1
ATOM 4434 O O . VAL B 1 18 ? 17.797 -36.25 -28.922 1 96.44 18 VAL B O 1
ATOM 4437 N N . TYR B 1 19 ? 16.984 -34.281 -28.5 1 95.19 19 TYR B N 1
ATOM 4438 C CA . TYR B 1 19 ? 18.281 -33.594 -28.578 1 95.19 19 TYR B CA 1
ATOM 4439 C C . TYR B 1 19 ? 18.734 -33.156 -27.203 1 95.19 19 TYR B C 1
ATOM 4441 O O . TYR B 1 19 ? 17.984 -32.5 -26.469 1 95.19 19 TYR B O 1
ATOM 4449 N N . LEU B 1 20 ? 19.891 -33.531 -26.828 1 94.75 20 LEU B N 1
ATOM 4450 C CA . LEU B 1 20 ? 20.516 -33.125 -25.562 1 94.75 20 LEU B CA 1
ATOM 4451 C C . LEU B 1 20 ? 21.609 -32.094 -25.812 1 94.75 20 LEU B C 1
ATOM 4453 O O . LEU B 1 20 ? 22.609 -32.375 -26.453 1 94.75 20 LEU B O 1
ATOM 4457 N N . LEU B 1 21 ? 21.375 -30.953 -25.328 1 92.44 21 LEU B N 1
ATOM 4458 C CA . LEU B 1 21 ? 22.328 -29.859 -25.469 1 92.44 21 LEU B CA 1
ATOM 4459 C C . LEU B 1 21 ? 23.109 -29.656 -24.188 1 92.44 21 LEU B C 1
ATOM 4461 O O . LEU B 1 21 ? 22.531 -29.375 -23.141 1 92.44 21 LEU B O 1
ATOM 4465 N N . LYS B 1 22 ? 24.391 -29.797 -24.266 1 87.06 22 LYS B N 1
ATOM 4466 C CA . LYS B 1 22 ? 25.234 -29.625 -23.078 1 87.06 22 LYS B CA 1
ATOM 4467 C C . LYS B 1 22 ? 25.344 -28.141 -22.703 1 87.06 22 LYS B C 1
ATOM 4469 O O . LYS B 1 22 ? 25.531 -27.297 -23.578 1 87.06 22 LYS B O 1
ATOM 4474 N N . ASP B 1 23 ? 24.984 -27.844 -21.5 1 75.88 23 ASP B N 1
ATOM 4475 C CA . ASP B 1 23 ? 25.125 -26.484 -20.969 1 75.88 23 ASP B CA 1
ATOM 4476 C C . ASP B 1 23 ? 26.531 -26.266 -20.406 1 75.88 23 ASP B C 1
ATOM 4478 O O . ASP B 1 23 ? 27.109 -27.172 -19.797 1 75.88 23 ASP B O 1
ATOM 4482 N N . ASN B 1 24 ? 27.312 -25.344 -20.969 1 61.03 24 ASN B N 1
ATOM 4483 C CA . ASN B 1 24 ? 28.688 -25.094 -20.516 1 61.03 24 ASN B CA 1
ATOM 4484 C C . ASN B 1 24 ? 28.719 -24.641 -19.062 1 61.03 24 ASN B C 1
ATOM 4486 O O . ASN B 1 24 ? 29.719 -24.078 -18.609 1 61.03 24 ASN B O 1
ATOM 4490 N N . TRP B 1 25 ? 27.734 -24.891 -18.359 1 55.72 25 TRP B N 1
ATOM 4491 C CA . TRP B 1 25 ? 27.75 -24.5 -16.953 1 55.72 25 TRP B CA 1
ATOM 4492 C C . TRP B 1 25 ? 28.438 -25.562 -16.094 1 55.72 25 TRP B C 1
ATOM 4494 O O . TRP B 1 25 ? 28.172 -26.75 -16.25 1 55.72 25 TRP B O 1
ATOM 4504 N N . ASN B 1 26 ? 29.516 -25.203 -15.453 1 52.97 26 ASN B N 1
ATOM 4505 C CA . ASN B 1 26 ? 30.188 -26.047 -14.477 1 52.97 26 ASN B CA 1
ATOM 4506 C C . ASN B 1 26 ? 29.516 -25.969 -13.109 1 52.97 26 ASN B C 1
ATOM 4508 O O . ASN B 1 26 ? 29.391 -24.891 -12.539 1 52.97 26 ASN B O 1
ATOM 4512 N N . ASP B 1 27 ? 28.766 -27.016 -12.742 1 54.03 27 ASP B N 1
ATOM 4513 C CA . ASP B 1 27 ? 28.188 -27.109 -11.398 1 54.03 27 ASP B CA 1
ATOM 4514 C C . ASP B 1 27 ? 29.281 -27.094 -10.336 1 54.03 27 ASP B C 1
ATOM 4516 O O . ASP B 1 27 ? 29.938 -28.109 -10.094 1 54.03 27 ASP B O 1
ATOM 4520 N N . TRP B 1 28 ? 29.5 -25.984 -9.57 1 50.97 28 TRP B N 1
ATOM 4521 C CA . TRP B 1 28 ? 30.469 -25.703 -8.531 1 50.97 28 TRP B CA 1
ATOM 4522 C C . TRP B 1 28 ? 31.875 -26.109 -8.977 1 50.97 28 TRP B C 1
ATOM 4524 O O . TRP B 1 28 ? 32.594 -26.797 -8.234 1 50.97 28 TRP B O 1
ATOM 4534 N N . PHE B 1 29 ? 32.156 -25.891 -10.273 1 61.53 29 PHE B N 1
ATOM 4535 C CA . PHE B 1 29 ? 33.469 -25.859 -10.875 1 61.53 29 PHE B CA 1
ATOM 4536 C C . PHE B 1 29 ? 34.031 -27.281 -11.047 1 61.53 29 PHE B C 1
ATOM 4538 O O . PHE B 1 29 ? 35.25 -27.484 -11.102 1 61.53 29 PHE B O 1
ATOM 4545 N N . PHE B 1 30 ? 33.219 -28.328 -10.93 1 77.06 30 PHE B N 1
ATOM 4546 C CA . PHE B 1 30 ? 33.75 -29.672 -11.148 1 77.06 30 PHE B CA 1
ATOM 4547 C C . PHE B 1 30 ? 32.781 -30.5 -12.008 1 77.06 30 PHE B C 1
ATOM 4549 O O . PHE B 1 30 ? 33.156 -30.891 -13.125 1 77.06 30 PHE B O 1
ATOM 4556 N N . TRP B 1 31 ? 31.531 -30.562 -11.633 1 86.62 31 TRP B N 1
ATOM 4557 C CA . TRP B 1 31 ? 30.609 -31.484 -12.297 1 86.62 31 TRP B CA 1
ATOM 4558 C C . TRP B 1 31 ? 30.047 -30.859 -13.562 1 86.62 31 TRP B C 1
ATOM 4560 O O . TRP B 1 31 ? 29.562 -29.734 -13.547 1 86.62 31 TRP B O 1
ATOM 4570 N N . GLU B 1 32 ? 30.141 -31.469 -14.641 1 88.38 32 GLU B N 1
ATOM 4571 C CA . GLU B 1 32 ? 29.547 -31.062 -15.906 1 88.38 32 GLU B CA 1
ATOM 4572 C C . GLU B 1 32 ? 28.438 -32.031 -16.328 1 88.38 32 GLU B C 1
ATOM 4574 O O . GLU B 1 32 ? 28.547 -32.719 -17.328 1 88.38 32 GLU B O 1
ATOM 4579 N N . THR B 1 33 ? 27.312 -32 -15.594 1 91.62 33 THR B N 1
ATOM 4580 C CA . THR B 1 33 ? 26.25 -32.969 -15.758 1 91.62 33 THR B CA 1
ATOM 4581 C C . THR B 1 33 ? 25 -32.312 -16.344 1 91.62 33 THR B C 1
ATOM 4583 O O . THR B 1 33 ? 24.016 -33 -16.609 1 91.62 33 THR B O 1
ATOM 4586 N N . ARG B 1 34 ? 24.984 -31.047 -16.562 1 91.75 34 ARG B N 1
ATOM 4587 C CA . ARG B 1 34 ? 23.766 -30.312 -16.906 1 91.75 34 ARG B CA 1
ATOM 4588 C C . ARG B 1 34 ? 23.531 -30.312 -18.422 1 91.75 34 ARG B C 1
ATOM 4590 O O . ARG B 1 34 ? 24.453 -30.031 -19.188 1 91.75 34 ARG B O 1
ATOM 4597 N N . PHE B 1 35 ? 22.391 -30.688 -18.859 1 92.88 35 PHE B N 1
ATOM 4598 C CA . PHE B 1 35 ? 21.969 -30.688 -20.25 1 92.88 35 PHE B CA 1
ATOM 4599 C C . PHE B 1 35 ? 20.594 -30.031 -20.391 1 92.88 35 PHE B C 1
ATOM 4601 O O . PHE B 1 35 ? 19.828 -29.969 -19.422 1 92.88 35 PHE B O 1
ATOM 4608 N N . THR B 1 36 ? 20.328 -29.516 -21.562 1 92.69 36 THR B N 1
ATOM 4609 C CA . THR B 1 36 ? 18.984 -29.094 -21.922 1 92.69 36 THR B CA 1
ATOM 4610 C C . THR B 1 36 ? 18.375 -30.031 -22.953 1 92.69 36 THR B C 1
ATOM 4612 O O . THR B 1 36 ? 18.984 -30.344 -23.969 1 92.69 36 THR B O 1
ATOM 4615 N N . MET B 1 37 ? 17.25 -30.5 -22.656 1 94.5 37 MET B N 1
ATOM 4616 C CA . MET B 1 37 ? 16.594 -31.469 -23.516 1 94.5 37 MET B CA 1
ATOM 4617 C C . MET B 1 37 ? 15.609 -30.781 -24.453 1 94.5 37 MET B C 1
ATOM 4619 O O . MET B 1 37 ? 14.82 -29.938 -24.031 1 94.5 37 MET B O 1
ATOM 4623 N N . PHE B 1 38 ? 15.719 -31.109 -25.688 1 94.44 38 PHE B N 1
ATOM 4624 C CA . PHE B 1 38 ? 14.742 -30.75 -26.719 1 94.44 38 PHE B CA 1
ATOM 4625 C C . PHE B 1 38 ? 14.141 -32 -27.359 1 94.44 38 PHE B C 1
ATOM 4627 O O . PHE B 1 38 ? 14.828 -33 -27.547 1 94.44 38 PHE B O 1
ATOM 4634 N N . TYR B 1 39 ? 12.836 -31.969 -27.672 1 95.25 39 TYR B N 1
ATOM 4635 C CA . TYR B 1 39 ? 12.156 -33.094 -28.312 1 95.25 39 TYR B CA 1
ATOM 4636 C C . TYR B 1 39 ? 11.508 -32.656 -29.625 1 95.25 39 TYR B C 1
ATOM 4638 O O . TYR B 1 39 ? 10.781 -31.656 -29.656 1 95.25 39 TYR B O 1
ATOM 4646 N N . SER B 1 40 ? 11.883 -33.312 -30.625 1 94.88 40 SER B N 1
ATOM 4647 C CA . SER B 1 40 ? 11.227 -33.125 -31.906 1 94.88 40 SER B CA 1
ATOM 4648 C C . SER B 1 40 ? 10.117 -34.156 -32.125 1 94.88 40 SER B C 1
ATOM 4650 O O . SER B 1 40 ? 10.375 -35.375 -32.125 1 94.88 40 SER B O 1
ATOM 4652 N N . ASP B 1 41 ? 8.953 -33.656 -32.344 1 92.81 41 ASP B N 1
ATOM 4653 C CA . ASP B 1 41 ? 7.82 -34.594 -32.469 1 92.81 41 ASP B CA 1
ATOM 4654 C C . ASP B 1 41 ? 7.738 -35.188 -33.875 1 92.81 41 ASP B C 1
ATOM 4656 O O . ASP B 1 41 ? 8.672 -35.062 -34.656 1 92.81 41 ASP B O 1
ATOM 4660 N N . ALA B 1 42 ? 6.641 -35.969 -34.125 1 91.56 42 ALA B N 1
ATOM 4661 C CA . ALA B 1 42 ? 6.465 -36.688 -35.375 1 91.56 42 ALA B CA 1
ATOM 4662 C C . ALA B 1 42 ? 6.402 -35.688 -36.562 1 91.56 42 ALA B C 1
ATOM 4664 O O . ALA B 1 42 ? 6.785 -36.031 -37.656 1 91.56 42 ALA B O 1
ATOM 4665 N N . ASP B 1 43 ? 5.957 -34.406 -36.344 1 92.31 43 ASP B N 1
ATOM 4666 C CA . ASP B 1 43 ? 5.836 -33.406 -37.375 1 92.31 43 ASP B CA 1
ATOM 4667 C C . ASP B 1 43 ? 7.09 -32.531 -37.438 1 92.31 43 ASP B C 1
ATOM 4669 O O . ASP B 1 43 ? 7.086 -31.469 -38.062 1 92.31 43 ASP B O 1
ATOM 4673 N N . CYS B 1 44 ? 8.156 -32.875 -36.625 1 89.25 44 CYS B N 1
ATOM 4674 C CA . CYS B 1 44 ? 9.445 -32.188 -36.625 1 89.25 44 CYS B CA 1
ATOM 4675 C C . CYS B 1 44 ? 9.352 -30.828 -35.938 1 89.25 44 CYS B C 1
ATOM 4677 O O . CYS B 1 44 ? 10.109 -29.922 -36.281 1 89.25 44 CYS B O 1
ATOM 4679 N N . MET B 1 45 ? 8.352 -30.766 -35.156 1 90.19 45 MET B N 1
ATOM 4680 C CA . MET B 1 45 ? 8.273 -29.562 -34.344 1 90.19 45 MET B CA 1
ATOM 4681 C C . MET B 1 45 ? 9.117 -29.719 -33.094 1 90.19 45 MET B C 1
ATOM 4683 O O . MET B 1 45 ? 8.961 -30.688 -32.344 1 90.19 45 MET B O 1
ATOM 4687 N N . LEU B 1 46 ? 9.93 -28.75 -32.812 1 90.25 46 LEU B N 1
ATOM 4688 C CA . LEU B 1 46 ? 10.867 -28.797 -31.688 1 90.25 46 LEU B CA 1
ATOM 4689 C C . LEU B 1 46 ? 10.234 -28.219 -30.438 1 90.25 46 LEU B C 1
ATOM 4691 O O . LEU B 1 46 ? 9.727 -27.094 -30.453 1 90.25 46 LEU B O 1
ATOM 4695 N N . HIS B 1 47 ? 10.266 -29 -29.406 1 89.81 47 HIS B N 1
ATOM 4696 C CA . HIS B 1 47 ? 9.773 -28.578 -28.094 1 89.81 47 HIS B CA 1
ATOM 4697 C C . HIS B 1 47 ? 10.898 -28.562 -27.078 1 89.81 47 HIS B C 1
ATOM 4699 O O . HIS B 1 47 ? 11.602 -29.562 -26.891 1 89.81 47 HIS B O 1
ATOM 4705 N N . LYS B 1 48 ? 11.086 -27.453 -26.484 1 90.06 48 LYS B N 1
ATOM 4706 C CA . LYS B 1 48 ? 12.016 -27.422 -25.359 1 90.06 48 LYS B CA 1
ATOM 4707 C C . LYS B 1 48 ? 11.391 -28.062 -24.125 1 90.06 48 LYS B C 1
ATOM 4709 O O . LYS B 1 48 ? 10.359 -27.609 -23.625 1 90.06 48 LYS B O 1
ATOM 4714 N N . ILE B 1 49 ? 11.961 -29.094 -23.594 1 91.38 49 ILE B N 1
ATOM 4715 C CA . ILE B 1 49 ? 11.414 -29.828 -22.469 1 91.38 49 ILE B CA 1
ATOM 4716 C C . ILE B 1 49 ? 11.93 -29.219 -21.156 1 91.38 49 ILE B C 1
ATOM 4718 O O . ILE B 1 49 ? 11.141 -28.844 -20.281 1 91.38 49 ILE B O 1
ATOM 4722 N N . GLY B 1 50 ? 13.266 -29.094 -21.078 1 90.12 50 GLY B N 1
ATOM 4723 C CA . GLY B 1 50 ? 13.836 -28.516 -19.875 1 90.12 50 GLY B CA 1
ATOM 4724 C C . GLY B 1 50 ? 15.242 -29 -19.578 1 90.12 50 GLY B C 1
ATOM 4725 O O . GLY B 1 50 ? 15.883 -29.625 -20.438 1 90.12 50 GLY B O 1
ATOM 4726 N N . GLU B 1 51 ? 15.617 -28.656 -18.344 1 90.12 51 GLU B N 1
ATOM 4727 C CA . GLU B 1 51 ? 16.969 -29 -17.938 1 90.12 51 GLU B CA 1
ATOM 4728 C C . GLU B 1 51 ? 17 -30.344 -17.219 1 90.12 51 GLU B C 1
ATOM 4730 O O . GLU B 1 51 ? 16.094 -30.656 -16.438 1 90.12 51 GLU B O 1
ATOM 4735 N N . LEU B 1 52 ? 17.984 -31.078 -17.516 1 93.75 52 LEU B N 1
ATOM 4736 C CA . LEU B 1 52 ? 18.234 -32.312 -16.812 1 93.75 52 LEU B CA 1
ATOM 4737 C C . LEU B 1 52 ? 19.719 -32.531 -16.578 1 93.75 52 LEU B C 1
ATOM 4739 O O . LEU B 1 52 ? 20.547 -31.844 -17.203 1 93.75 52 LEU B O 1
ATOM 4743 N N . LYS B 1 53 ? 20.016 -33.281 -15.625 1 94.31 53 LYS B N 1
ATOM 4744 C CA . LYS B 1 53 ? 21.391 -33.656 -15.359 1 94.31 53 LYS B CA 1
ATOM 4745 C C . LYS B 1 53 ? 21.594 -35.156 -15.609 1 94.31 53 LYS B C 1
ATOM 4747 O O . LYS B 1 53 ? 20.75 -35.969 -15.25 1 94.31 53 LYS B O 1
ATOM 4752 N N . ILE B 1 54 ? 22.672 -35.5 -16.312 1 95.88 54 ILE B N 1
ATOM 4753 C CA . ILE B 1 54 ? 23.016 -36.875 -16.625 1 95.88 54 ILE B CA 1
ATOM 4754 C C . ILE B 1 54 ? 24.375 -37.219 -16.031 1 95.88 54 ILE B C 1
ATOM 4756 O O . ILE B 1 54 ? 25.328 -36.469 -16.156 1 95.88 54 ILE B O 1
ATOM 4760 N N . ALA B 1 55 ? 24.391 -38.312 -15.359 1 95.81 55 ALA B N 1
ATOM 4761 C CA . ALA B 1 55 ? 25.641 -38.812 -14.773 1 95.81 55 ALA B CA 1
ATOM 4762 C C . ALA B 1 55 ? 25.906 -40.25 -15.172 1 95.81 55 ALA B C 1
ATOM 4764 O O . ALA B 1 55 ? 25.047 -40.906 -15.758 1 95.81 55 ALA B O 1
ATOM 4765 N N . GLU B 1 56 ? 27.156 -40.625 -14.93 1 95.81 56 GLU B N 1
ATOM 4766 C CA . GLU B 1 56 ? 27.625 -41.969 -15.273 1 95.81 56 GLU B CA 1
ATOM 4767 C C . GLU B 1 56 ? 28.328 -42.625 -14.086 1 95.81 56 GLU B C 1
ATOM 4769 O O . GLU B 1 56 ? 28.984 -41.938 -13.289 1 95.81 56 GLU B O 1
ATOM 4774 N N . ARG B 1 57 ? 28.234 -43.875 -14.039 1 94.44 57 ARG B N 1
ATOM 4775 C CA . ARG B 1 57 ? 28.75 -44.656 -12.914 1 94.44 57 ARG B CA 1
ATOM 4776 C C . ARG B 1 57 ? 30.25 -44.406 -12.719 1 94.44 57 ARG B C 1
ATOM 4778 O O . ARG B 1 57 ? 30.734 -44.375 -11.586 1 94.44 57 ARG B O 1
ATOM 4785 N N . ARG B 1 58 ? 30.969 -44.188 -13.719 1 92.5 58 ARG B N 1
ATOM 4786 C CA . ARG B 1 58 ? 32.438 -44.094 -13.656 1 92.5 58 ARG B CA 1
ATOM 4787 C C . ARG B 1 58 ? 32.844 -42.75 -13.047 1 92.5 58 ARG B C 1
ATOM 4789 O O . ARG B 1 58 ? 34 -42.594 -12.656 1 92.5 58 ARG B O 1
ATOM 4796 N N . MET B 1 59 ? 31.984 -41.844 -12.961 1 93.06 59 MET B N 1
ATOM 4797 C CA . MET B 1 59 ? 32.312 -40.5 -12.492 1 93.06 59 MET B CA 1
ATOM 4798 C C . MET B 1 59 ? 32.688 -40.5 -11.016 1 93.06 59 MET B C 1
ATOM 4800 O O . MET B 1 59 ? 32.188 -41.312 -10.25 1 93.06 59 MET B O 1
ATOM 4804 N N . LYS B 1 60 ? 33.656 -39.688 -10.609 1 89.75 60 LYS B N 1
ATOM 4805 C CA . LYS B 1 60 ? 34.188 -39.656 -9.25 1 89.75 60 LYS B CA 1
ATOM 4806 C C . LYS B 1 60 ? 34.281 -38.219 -8.742 1 89.75 60 LYS B C 1
ATOM 4808 O O . LYS B 1 60 ? 34.281 -37.25 -9.531 1 89.75 60 LYS B O 1
ATOM 4813 N N . LYS B 1 61 ? 34.406 -38.125 -7.445 1 87.69 61 LYS B N 1
ATOM 4814 C CA . LYS B 1 61 ? 34.562 -36.812 -6.828 1 87.69 61 LYS B CA 1
ATOM 4815 C C . LYS B 1 61 ? 35.938 -36.25 -7.098 1 87.69 61 LYS B C 1
ATOM 4817 O O . LYS B 1 61 ? 36.906 -37 -7.305 1 87.69 61 LYS B O 1
ATOM 4822 N N . GLU B 1 62 ? 35.938 -35 -7.043 1 82.81 62 GLU B N 1
ATOM 4823 C CA . GLU B 1 62 ? 37.188 -34.281 -7.34 1 82.81 62 GLU B CA 1
ATOM 4824 C C . GLU B 1 62 ? 38.312 -34.781 -6.449 1 82.81 62 GLU B C 1
ATOM 4826 O O . GLU B 1 62 ? 39.438 -34.938 -6.91 1 82.81 62 GLU B O 1
ATOM 4831 N N . SER B 1 63 ? 38.031 -35 -5.18 1 81.69 63 SER B N 1
ATOM 4832 C CA . SER B 1 63 ? 39.031 -35.375 -4.195 1 81.69 63 SER B CA 1
ATOM 4833 C C . SER B 1 63 ? 39.625 -36.75 -4.508 1 81.69 63 SER B C 1
ATOM 4835 O O . SER B 1 63 ? 40.75 -37.062 -4.105 1 81.69 63 SER B O 1
ATOM 4837 N N . ASP B 1 64 ? 38.844 -37.531 -5.262 1 85.12 64 ASP B N 1
ATOM 4838 C CA . ASP B 1 64 ? 39.281 -38.906 -5.508 1 85.12 64 ASP B CA 1
ATOM 4839 C C . ASP B 1 64 ? 39.906 -39.031 -6.883 1 85.12 64 ASP B C 1
ATOM 4841 O O . ASP B 1 64 ? 40.25 -40.156 -7.316 1 85.12 64 ASP B O 1
ATOM 4845 N N . CYS B 1 65 ? 40 -37.906 -7.508 1 82.56 65 CYS B N 1
ATOM 4846 C CA . CYS B 1 65 ? 40.5 -37.969 -8.875 1 82.56 65 CYS B CA 1
ATOM 4847 C C . CYS B 1 65 ? 41.969 -37.594 -8.93 1 82.56 65 CYS B C 1
ATOM 4849 O O . CYS B 1 65 ? 42.438 -36.719 -8.164 1 82.56 65 CYS B O 1
ATOM 4851 N N . THR B 1 66 ? 42.781 -38.375 -9.742 1 81.12 66 THR B N 1
ATOM 4852 C CA . THR B 1 66 ? 44.125 -37.875 -10.125 1 81.12 66 THR B CA 1
ATOM 4853 C C . THR B 1 66 ? 44 -36.719 -11.094 1 81.12 66 THR B C 1
ATOM 4855 O O . THR B 1 66 ? 42.969 -36.531 -11.742 1 81.12 66 THR B O 1
ATOM 4858 N N . PRO B 1 67 ? 45 -35.812 -11.133 1 81.06 67 PRO B N 1
ATOM 4859 C CA . PRO B 1 67 ? 44.969 -34.656 -12.016 1 81.06 67 PRO B CA 1
ATOM 4860 C C . PRO B 1 67 ? 44.625 -35 -13.453 1 81.06 67 PRO B C 1
ATOM 4862 O O . PRO B 1 67 ? 43.938 -34.25 -14.141 1 81.06 67 PRO B O 1
ATOM 4865 N N . ASP B 1 68 ? 44.969 -36.156 -13.922 1 79.06 68 ASP B N 1
ATOM 4866 C CA . ASP B 1 68 ? 44.75 -36.562 -15.305 1 79.06 68 ASP B CA 1
ATOM 4867 C C . ASP B 1 68 ? 43.312 -37.062 -15.492 1 79.06 68 ASP B C 1
ATOM 4869 O O . ASP B 1 68 ? 42.781 -37.031 -16.609 1 79.06 68 ASP B O 1
ATOM 4873 N N . GLU B 1 69 ? 42.719 -37.469 -14.375 1 80.69 69 GLU B N 1
ATOM 4874 C CA . GLU B 1 69 ? 41.375 -38.062 -14.445 1 80.69 69 GLU B CA 1
ATOM 4875 C C . GLU B 1 69 ? 40.312 -37 -14.25 1 80.69 69 GLU B C 1
ATOM 4877 O O . GLU B 1 69 ? 39.125 -37.281 -14.438 1 80.69 69 GLU B O 1
ATOM 4882 N N . LYS B 1 70 ? 40.688 -35.844 -13.836 1 78.88 70 LYS B N 1
ATOM 4883 C CA . LYS B 1 70 ? 39.719 -34.844 -13.438 1 78.88 70 LYS B CA 1
ATOM 4884 C C . LYS B 1 70 ? 38.812 -34.469 -14.602 1 78.88 70 LYS B C 1
ATOM 4886 O O . LYS B 1 70 ? 37.594 -34.281 -14.422 1 78.88 70 LYS B O 1
ATOM 4891 N N . SER B 1 71 ? 39.438 -34.469 -15.75 1 79.06 71 SER B N 1
ATOM 4892 C CA . SER B 1 71 ? 38.719 -34 -16.922 1 79.06 71 SER B CA 1
ATOM 4893 C C . SER B 1 71 ? 37.656 -35.031 -17.344 1 79.06 71 SER B C 1
ATOM 4895 O O . SER B 1 71 ? 36.562 -34.656 -17.797 1 79.06 71 SER B O 1
ATOM 4897 N N . SER B 1 72 ? 37.938 -36.219 -17.094 1 82.44 72 SER B N 1
ATOM 4898 C CA . SER B 1 72 ? 37.031 -37.281 -17.516 1 82.44 72 SER B CA 1
ATOM 4899 C C . SER B 1 72 ? 36.062 -37.656 -16.391 1 82.44 72 SER B C 1
ATOM 4901 O O . SER B 1 72 ? 34.969 -38.125 -16.656 1 82.44 72 SER B O 1
ATOM 4903 N N . ALA B 1 73 ? 36.406 -37.406 -15.227 1 86.69 73 ALA B N 1
ATOM 4904 C CA . ALA B 1 73 ? 35.625 -37.844 -14.078 1 86.69 73 ALA B CA 1
ATOM 4905 C C . ALA B 1 73 ? 34.469 -36.906 -13.812 1 86.69 73 ALA B C 1
ATOM 4907 O O . ALA B 1 73 ? 33.469 -37.281 -13.172 1 86.69 73 ALA B O 1
ATOM 4908 N N . CYS B 1 74 ? 34.594 -35.75 -14.375 1 87.88 74 CYS B N 1
ATOM 4909 C CA . CYS B 1 74 ? 33.625 -34.719 -14 1 87.88 74 CYS B CA 1
ATOM 4910 C C . CYS B 1 74 ? 32.438 -34.688 -14.977 1 87.88 74 CYS B C 1
ATOM 4912 O O . CYS B 1 74 ? 31.453 -34 -14.734 1 87.88 74 CYS B O 1
ATOM 4914 N N . GLN B 1 75 ? 32.594 -35.406 -16.125 1 90.38 75 GLN B N 1
ATOM 4915 C CA . GLN B 1 75 ? 31.531 -35.344 -17.156 1 90.38 75 GLN B CA 1
ATOM 4916 C C . GLN B 1 75 ? 31.156 -36.75 -17.641 1 90.38 75 GLN B C 1
ATOM 4918 O O . GLN B 1 75 ? 32.031 -37.656 -17.703 1 90.38 75 GLN B O 1
ATOM 4923 N N . PRO B 1 76 ? 29.906 -36.969 -17.969 1 92.81 76 PRO B N 1
ATOM 4924 C CA . PRO B 1 76 ? 29.5 -38.25 -18.547 1 92.81 76 PRO B CA 1
ATOM 4925 C C . PRO B 1 76 ? 29.906 -38.375 -20.016 1 92.81 76 PRO B C 1
ATOM 4927 O O . PRO B 1 76 ? 29.953 -37.344 -20.734 1 92.81 76 PRO B O 1
ATOM 4930 N N . GLU B 1 77 ? 30.25 -39.5 -20.453 1 92.25 77 GLU B N 1
ATOM 4931 C CA . GLU B 1 77 ? 30.562 -39.781 -21.844 1 92.25 77 GLU B CA 1
ATOM 4932 C C . GLU B 1 77 ? 29.344 -40.25 -22.609 1 92.25 77 GLU B C 1
ATOM 4934 O O . GLU B 1 77 ? 29.203 -41.469 -22.875 1 92.25 77 GLU B O 1
ATOM 4939 N N . ILE B 1 78 ? 28.578 -39.375 -23.016 1 94.06 78 ILE B N 1
ATOM 4940 C CA . ILE B 1 78 ? 27.328 -39.688 -23.719 1 94.06 78 ILE B CA 1
ATOM 4941 C C . ILE B 1 78 ? 27.625 -39.875 -25.203 1 94.06 78 ILE B C 1
ATOM 4943 O O . ILE B 1 78 ? 28.328 -39.094 -25.828 1 94.06 78 ILE B O 1
ATOM 4947 N N . PRO B 1 79 ? 27.141 -40.969 -25.75 1 93.62 79 PRO B N 1
ATOM 4948 C CA . PRO B 1 79 ? 27.328 -41.188 -27.188 1 93.62 79 PRO B CA 1
ATOM 4949 C C . PRO B 1 79 ? 26.656 -40.094 -28.047 1 93.62 79 PRO B C 1
ATOM 4951 O O . PRO B 1 79 ? 25.719 -39.438 -27.578 1 93.62 79 PRO B O 1
ATOM 4954 N N . ASP B 1 80 ? 27.141 -39.938 -29.219 1 93.62 80 ASP B N 1
ATOM 4955 C CA . ASP B 1 80 ? 26.594 -38.938 -30.125 1 93.62 80 ASP B CA 1
ATOM 4956 C C . ASP B 1 80 ? 25.141 -39.25 -30.484 1 93.62 80 ASP B C 1
ATOM 4958 O O . ASP B 1 80 ? 24.297 -38.344 -30.562 1 93.62 80 ASP B O 1
ATOM 4962 N N . SER B 1 81 ? 24.906 -40.5 -30.703 1 94.88 81 SER B N 1
ATOM 4963 C CA . SER B 1 81 ? 23.547 -40.969 -30.938 1 94.88 81 SER B CA 1
ATOM 4964 C C . SER B 1 81 ? 23.297 -42.312 -30.25 1 94.88 81 SER B C 1
ATOM 4966 O O . SER B 1 81 ? 24.188 -43.188 -30.203 1 94.88 81 SER B O 1
ATOM 4968 N N . PHE B 1 82 ? 22.094 -42.438 -29.688 1 94.75 82 PHE B N 1
ATOM 4969 C CA . PHE B 1 82 ? 21.766 -43.688 -28.984 1 94.75 82 PHE B CA 1
ATOM 4970 C C . PHE B 1 82 ? 20.25 -43.844 -28.844 1 94.75 82 PHE B C 1
ATOM 4972 O O . PHE B 1 82 ? 19.531 -42.875 -28.766 1 94.75 82 PHE B O 1
ATOM 4979 N N . PRO B 1 83 ? 19.812 -45.062 -28.906 1 94.38 83 PRO B N 1
ATOM 4980 C CA . PRO B 1 83 ? 18.391 -45.312 -28.656 1 94.38 83 PRO B CA 1
ATOM 4981 C C . PRO B 1 83 ? 18.031 -45.219 -27.172 1 94.38 83 PRO B C 1
ATOM 4983 O O . PRO B 1 83 ? 16.938 -44.75 -26.812 1 94.38 83 PRO B O 1
ATOM 4986 N N . SER B 1 84 ? 18.891 -45.719 -26.328 1 95.44 84 SER B N 1
ATOM 4987 C CA . SER B 1 84 ? 18.766 -45.656 -24.875 1 95.44 84 SER B CA 1
ATOM 4988 C C . SER B 1 84 ? 20.125 -45.688 -24.203 1 95.44 84 SER B C 1
ATOM 4990 O O . SER B 1 84 ? 21.078 -46.281 -24.734 1 95.44 84 SER B O 1
ATOM 4992 N N . LEU B 1 85 ? 20.203 -45.062 -23.141 1 95.38 85 LEU B N 1
ATOM 4993 C CA . LEU B 1 85 ? 21.453 -45.094 -22.375 1 95.38 85 LEU B CA 1
ATOM 4994 C C . LEU B 1 85 ? 21.609 -46.406 -21.656 1 95.38 85 LEU B C 1
ATOM 4996 O O . LEU B 1 85 ? 20.625 -47.031 -21.25 1 95.38 85 LEU B O 1
ATOM 5000 N N . ASN B 1 86 ? 22.844 -46.812 -21.562 1 93.69 86 ASN B N 1
ATOM 5001 C CA . ASN B 1 86 ? 23.109 -48.094 -20.906 1 93.69 86 ASN B CA 1
ATOM 5002 C C . ASN B 1 86 ? 22.953 -48 -19.391 1 93.69 86 ASN B C 1
ATOM 5004 O O . ASN B 1 86 ? 22.641 -46.906 -18.859 1 93.69 86 ASN B O 1
ATOM 5008 N N . GLN B 1 87 ? 23.188 -49.062 -18.672 1 93.62 87 GLN B N 1
ATOM 5009 C CA . GLN B 1 87 ? 22.875 -49.188 -17.25 1 93.62 87 GLN B CA 1
ATOM 5010 C C . GLN B 1 87 ? 23.812 -48.344 -16.406 1 93.62 87 GLN B C 1
ATOM 5012 O O . GLN B 1 87 ? 23.516 -48.062 -15.234 1 93.62 87 GLN B O 1
ATOM 5017 N N . ASP B 1 88 ? 24.828 -47.875 -17.016 1 94.94 88 ASP B N 1
ATOM 5018 C CA . ASP B 1 88 ? 25.812 -47.125 -16.234 1 94.94 88 ASP B CA 1
ATOM 5019 C C . ASP B 1 88 ? 25.375 -45.656 -16.109 1 94.94 88 ASP B C 1
ATOM 5021 O O . ASP B 1 88 ? 25.938 -44.906 -15.297 1 94.94 88 ASP B O 1
ATOM 5025 N N . PHE B 1 89 ? 24.438 -45.312 -16.797 1 97.31 89 PHE B N 1
ATOM 5026 C CA . PHE B 1 89 ? 24.016 -43.906 -16.797 1 97.31 89 PHE B CA 1
ATOM 5027 C C . PHE B 1 89 ? 22.781 -43.719 -15.93 1 97.31 89 PHE B C 1
ATOM 5029 O O . PHE B 1 89 ? 22 -44.656 -15.727 1 97.31 89 PHE B O 1
ATOM 5036 N N . PHE B 1 90 ? 22.594 -42.562 -15.336 1 97.06 90 PHE B N 1
ATOM 5037 C CA . PHE B 1 90 ? 21.406 -42.125 -14.625 1 97.06 90 PHE B CA 1
ATOM 5038 C C . PHE B 1 90 ? 21.172 -40.625 -14.797 1 97.06 90 PHE B C 1
ATOM 5040 O O . PHE B 1 90 ? 22.125 -39.875 -14.922 1 97.06 90 PHE B O 1
ATOM 5047 N N . SER B 1 91 ? 19.906 -40.281 -14.875 1 97.06 91 SER B N 1
ATOM 5048 C CA . SER B 1 91 ? 19.562 -38.906 -15.133 1 97.06 91 SER B CA 1
ATOM 5049 C C . SER B 1 91 ? 18.422 -38.438 -14.234 1 97.06 91 SER B C 1
ATOM 5051 O O . SER B 1 91 ? 17.719 -39.25 -13.648 1 97.06 91 SER B O 1
ATOM 5053 N N . LEU B 1 92 ? 18.344 -37.156 -14.047 1 95.12 92 LEU B N 1
ATOM 5054 C CA . LEU B 1 92 ? 17.297 -36.562 -13.227 1 95.12 92 LEU B CA 1
ATOM 5055 C C . LEU B 1 92 ? 16.906 -35.188 -13.75 1 95.12 92 LEU B C 1
ATOM 5057 O O . LEU B 1 92 ? 17.781 -34.312 -13.969 1 95.12 92 LEU B O 1
ATOM 5061 N N . GLY B 1 93 ? 15.625 -35.062 -14.023 1 92.88 93 GLY B N 1
ATOM 5062 C CA . GLY B 1 93 ? 15.164 -33.719 -14.312 1 92.88 93 GLY B CA 1
ATOM 5063 C C . GLY B 1 93 ? 15.453 -32.719 -13.195 1 92.88 93 GLY B C 1
ATOM 5064 O O . GLY B 1 93 ? 15.539 -33.125 -12.031 1 92.88 93 GLY B O 1
ATOM 5065 N N . GLN B 1 94 ? 15.516 -31.453 -13.516 1 87.25 94 GLN B N 1
ATOM 5066 C CA . GLN B 1 94 ? 15.953 -30.5 -12.516 1 87.25 94 GLN B CA 1
ATOM 5067 C C . GLN B 1 94 ? 14.797 -29.609 -12.055 1 87.25 94 GLN B C 1
ATOM 5069 O O . GLN B 1 94 ? 14.969 -28.734 -11.203 1 87.25 94 GLN B O 1
ATOM 5074 N N . SER B 1 95 ? 13.695 -29.891 -12.609 1 84.81 95 SER B N 1
ATOM 5075 C CA . SER B 1 95 ? 12.523 -29.125 -12.195 1 84.81 95 SER B CA 1
ATOM 5076 C C . SER B 1 95 ? 11.242 -29.922 -12.398 1 84.81 95 SER B C 1
ATOM 5078 O O . SER B 1 95 ? 11.227 -30.906 -13.148 1 84.81 95 SER B O 1
ATOM 5080 N N . GLU B 1 96 ? 10.25 -29.531 -11.664 1 83.75 96 GLU B N 1
ATOM 5081 C CA . GLU B 1 96 ? 8.93 -30.109 -11.859 1 83.75 96 GLU B CA 1
ATOM 5082 C C . GLU B 1 96 ? 8.406 -29.844 -13.273 1 83.75 96 GLU B C 1
ATOM 5084 O O . GLU B 1 96 ? 7.723 -30.688 -13.859 1 83.75 96 GLU B O 1
ATOM 5089 N N . ASN B 1 97 ? 8.789 -28.75 -13.773 1 85.12 97 ASN B N 1
ATOM 5090 C CA . ASN B 1 97 ? 8.375 -28.344 -15.109 1 85.12 97 ASN B CA 1
ATOM 5091 C C . ASN B 1 97 ? 8.859 -29.328 -16.172 1 85.12 97 ASN B C 1
ATOM 5093 O O . ASN B 1 97 ? 8.18 -29.562 -17.172 1 85.12 97 ASN B O 1
ATOM 5097 N N . TYR B 1 98 ? 9.992 -29.922 -15.914 1 90.25 98 TYR B N 1
ATOM 5098 C CA . TYR B 1 98 ? 10.555 -30.922 -16.812 1 90.25 98 TYR B CA 1
ATOM 5099 C C . TYR B 1 98 ? 9.602 -32.094 -16.969 1 90.25 98 TYR B C 1
ATOM 5101 O O . TYR B 1 98 ? 9.258 -32.5 -18.094 1 90.25 98 TYR B O 1
ATOM 5109 N N . TYR B 1 99 ? 9.078 -32.594 -15.945 1 89.81 99 TYR B N 1
ATOM 5110 C CA . TYR B 1 99 ? 8.195 -33.75 -15.961 1 89.81 99 TYR B CA 1
ATOM 5111 C C . TYR B 1 99 ? 6.805 -33.375 -16.453 1 89.81 99 TYR B C 1
ATOM 5113 O O . TYR B 1 99 ? 6.172 -34.125 -17.188 1 89.81 99 TYR B O 1
ATOM 5121 N N . GLU B 1 100 ? 6.383 -32.219 -16.062 1 87.56 100 GLU B N 1
ATOM 5122 C CA . GLU B 1 100 ? 5.082 -31.734 -16.516 1 87.56 100 GLU B CA 1
ATOM 5123 C C . GLU B 1 100 ? 5.059 -31.562 -18.031 1 87.56 100 GLU B C 1
ATOM 5125 O O . GLU B 1 100 ? 4.062 -31.875 -18.688 1 87.56 100 GLU B O 1
ATOM 5130 N N . THR B 1 101 ? 6.129 -31.031 -18.516 1 88.94 101 THR B N 1
ATOM 5131 C CA . THR B 1 101 ? 6.234 -30.828 -19.953 1 88.94 101 THR B CA 1
ATOM 5132 C C . THR B 1 101 ? 6.25 -32.188 -20.688 1 88.94 101 THR B C 1
ATOM 5134 O O . THR B 1 101 ? 5.641 -32.312 -21.75 1 88.94 101 THR B O 1
ATOM 5137 N N . LEU B 1 102 ? 6.883 -33.125 -20.125 1 92.62 102 LEU B N 1
ATOM 5138 C CA . LEU B 1 102 ? 6.914 -34.469 -20.703 1 92.62 102 LEU B CA 1
ATOM 5139 C C . LEU B 1 102 ? 5.527 -35.094 -20.672 1 92.62 102 LEU B C 1
ATOM 5141 O O . LEU B 1 102 ? 5.164 -35.844 -21.578 1 92.62 102 LEU B O 1
ATOM 5145 N N . ASN B 1 103 ? 4.762 -34.719 -19.625 1 89.5 103 ASN B N 1
ATOM 5146 C CA . ASN B 1 103 ? 3.416 -35.281 -19.484 1 89.5 103 ASN B CA 1
ATOM 5147 C C . ASN B 1 103 ? 2.473 -34.719 -20.547 1 89.5 103 ASN B C 1
ATOM 5149 O O . ASN B 1 103 ? 1.42 -35.312 -20.812 1 89.5 103 ASN B O 1
ATOM 5153 N N . ALA B 1 104 ? 2.822 -33.625 -21.125 1 87.38 104 ALA B N 1
ATOM 5154 C CA . ALA B 1 104 ? 2.006 -33.062 -22.188 1 87.38 104 ALA B CA 1
ATOM 5155 C C . ALA B 1 104 ? 2.219 -33.781 -23.516 1 87.38 104 ALA B C 1
ATOM 5157 O O . ALA B 1 104 ? 1.438 -33.625 -24.453 1 87.38 104 ALA B O 1
ATOM 5158 N N . LEU B 1 105 ? 3.252 -34.656 -23.625 1 90.5 105 LEU B N 1
ATOM 5159 C CA . LEU B 1 105 ? 3.545 -35.438 -24.812 1 90.5 105 LEU B CA 1
ATOM 5160 C C . LEU B 1 105 ? 2.721 -36.719 -24.812 1 90.5 105 LEU B C 1
ATOM 5162 O O . LEU B 1 105 ? 2.176 -37.125 -23.781 1 90.5 105 LEU B O 1
ATOM 5166 N N . PRO B 1 106 ? 2.553 -37.281 -25.984 1 90.69 106 PRO B N 1
ATOM 5167 C CA . PRO B 1 106 ? 1.912 -38.594 -26.016 1 90.69 106 PRO B CA 1
ATOM 5168 C C . PRO B 1 106 ? 2.574 -39.594 -25.062 1 90.69 106 PRO B C 1
ATOM 5170 O O . PRO B 1 106 ? 3.801 -39.594 -24.938 1 90.69 106 PRO B O 1
ATOM 5173 N N . GLU B 1 107 ? 1.818 -40.406 -24.391 1 91.56 107 GLU B N 1
ATOM 5174 C CA . GLU B 1 107 ? 2.273 -41.281 -23.344 1 91.56 107 GLU B CA 1
ATOM 5175 C C . GLU B 1 107 ? 3.412 -42.188 -23.828 1 91.56 107 GLU B C 1
ATOM 5177 O O . GLU B 1 107 ? 4.375 -42.438 -23.094 1 91.56 107 GLU B O 1
ATOM 5182 N N . ALA B 1 108 ? 3.275 -42.688 -25 1 92.88 108 ALA B N 1
ATOM 5183 C CA . ALA B 1 108 ? 4.301 -43.562 -25.531 1 92.88 108 ALA B CA 1
ATOM 5184 C C . ALA B 1 108 ? 5.637 -42.844 -25.672 1 92.88 108 ALA B C 1
ATOM 5186 O O . ALA B 1 108 ? 6.688 -43.406 -25.344 1 92.88 108 ALA B O 1
ATOM 5187 N N . ASP B 1 109 ? 5.582 -41.688 -26.156 1 94.69 109 ASP B N 1
ATOM 5188 C CA . ASP B 1 109 ? 6.805 -40.906 -26.328 1 94.69 109 ASP B CA 1
ATOM 5189 C C . ASP B 1 109 ? 7.43 -40.531 -24.984 1 94.69 109 ASP B C 1
ATOM 5191 O O . ASP B 1 109 ? 8.648 -40.625 -24.828 1 94.69 109 ASP B O 1
ATOM 5195 N N . LYS B 1 110 ? 6.617 -40.156 -24.094 1 94.75 110 LYS B N 1
ATOM 5196 C CA . LYS B 1 110 ? 7.086 -39.812 -22.766 1 94.75 110 LYS B CA 1
ATOM 5197 C C . LYS B 1 110 ? 7.82 -40.969 -22.125 1 94.75 110 LYS B C 1
ATOM 5199 O O . LYS B 1 110 ? 8.914 -40.812 -21.578 1 94.75 110 LYS B O 1
ATOM 5204 N N . ARG B 1 111 ? 7.207 -42.094 -22.172 1 93.81 111 ARG B N 1
ATOM 5205 C CA . ARG B 1 111 ? 7.797 -43.281 -21.578 1 93.81 111 ARG B CA 1
ATOM 5206 C C . ARG B 1 111 ? 9.117 -43.625 -22.25 1 93.81 111 ARG B C 1
ATOM 5208 O O . ARG B 1 111 ? 10.086 -44 -21.578 1 93.81 111 ARG B O 1
ATOM 5215 N N . ASP B 1 112 ? 9.109 -43.562 -23.562 1 95.38 112 ASP B N 1
ATOM 5216 C CA . ASP B 1 112 ? 10.328 -43.844 -24.312 1 95.38 112 ASP B CA 1
ATOM 5217 C C . ASP B 1 112 ? 11.461 -42.906 -23.906 1 95.38 112 ASP B C 1
ATOM 5219 O O . ASP B 1 112 ? 12.609 -43.312 -23.781 1 95.38 112 ASP B O 1
ATOM 5223 N N . ILE B 1 113 ? 11.125 -41.688 -23.719 1 96.31 113 ILE B N 1
ATOM 5224 C CA . ILE B 1 113 ? 12.125 -40.688 -23.359 1 96.31 113 ILE B CA 1
ATOM 5225 C C . ILE B 1 113 ? 12.672 -40.969 -21.969 1 96.31 113 ILE B C 1
ATOM 5227 O O . ILE B 1 113 ? 13.883 -41.031 -21.766 1 96.31 113 ILE B O 1
ATOM 5231 N N . LEU B 1 114 ? 11.766 -41.156 -21 1 96.5 114 LEU B N 1
ATOM 5232 C CA . LEU B 1 114 ? 12.164 -41.312 -19.609 1 96.5 114 LEU B CA 1
ATOM 5233 C C . LEU B 1 114 ? 12.922 -42.625 -19.422 1 96.5 114 LEU B C 1
ATOM 5235 O O . LEU B 1 114 ? 13.875 -42.688 -18.641 1 96.5 114 LEU B O 1
ATOM 5239 N N . GLU B 1 115 ? 12.516 -43.594 -20.125 1 95.38 115 GLU B N 1
ATOM 5240 C CA . GLU B 1 115 ? 13.234 -44.875 -20.062 1 95.38 115 GLU B CA 1
ATOM 5241 C C . GLU B 1 115 ? 14.57 -44.781 -20.781 1 95.38 115 GLU B C 1
ATOM 5243 O O . GLU B 1 115 ? 15.57 -45.344 -20.312 1 95.38 115 GLU B O 1
ATOM 5248 N N . GLY B 1 116 ? 14.539 -44.125 -21.891 1 95.75 116 GLY B N 1
ATOM 5249 C CA . GLY B 1 116 ? 15.742 -44.031 -22.703 1 95.75 116 GLY B CA 1
ATOM 5250 C C . GLY B 1 116 ? 16.859 -43.25 -22.016 1 95.75 116 GLY B C 1
ATOM 5251 O O . GLY B 1 116 ? 18.031 -43.562 -22.219 1 95.75 116 GLY B O 1
ATOM 5252 N N . ILE B 1 117 ? 16.469 -42.281 -21.328 1 96.69 117 ILE B N 1
ATOM 5253 C CA . ILE B 1 117 ? 17.484 -41.438 -20.672 1 96.69 117 ILE B CA 1
ATOM 5254 C C . ILE B 1 117 ? 17.75 -41.938 -19.266 1 96.69 117 ILE B C 1
ATOM 5256 O O . ILE B 1 117 ? 18.578 -41.375 -18.531 1 96.69 117 ILE B O 1
ATOM 5260 N N . ARG B 1 118 ? 17.031 -43 -18.781 1 96.06 118 ARG B N 1
ATOM 5261 C CA . ARG B 1 118 ? 17.172 -43.656 -17.484 1 96.06 118 ARG B CA 1
ATOM 5262 C C . ARG B 1 118 ? 16.938 -42.656 -16.359 1 96.06 118 ARG B C 1
ATOM 5264 O O . ARG B 1 118 ? 17.781 -42.469 -15.477 1 96.06 118 ARG B O 1
ATOM 5271 N N . ASP B 1 119 ? 15.805 -42.125 -16.438 1 96.69 119 ASP B N 1
ATOM 5272 C CA . ASP B 1 119 ? 15.398 -41.125 -15.461 1 96.69 119 ASP B CA 1
ATOM 5273 C C . ASP B 1 119 ? 15.156 -41.75 -14.094 1 96.69 119 ASP B C 1
ATOM 5275 O O . ASP B 1 119 ? 14.406 -42.719 -13.977 1 96.69 119 ASP B O 1
ATOM 5279 N N . CYS B 1 120 ? 15.719 -41.094 -13.078 1 95 120 CYS B N 1
ATOM 5280 C CA . CYS B 1 120 ? 15.695 -41.625 -11.727 1 95 120 CYS B CA 1
ATOM 5281 C C . CYS B 1 120 ? 14.32 -41.438 -11.086 1 95 120 CYS B C 1
ATOM 5283 O O . CYS B 1 120 ? 13.938 -42.188 -10.188 1 95 120 CYS B O 1
ATOM 5285 N N . ALA B 1 121 ? 13.625 -40.469 -11.453 1 93.25 121 ALA B N 1
ATOM 5286 C CA . ALA B 1 121 ? 12.297 -40.219 -10.891 1 93.25 121 ALA B CA 1
ATOM 5287 C C . ALA B 1 121 ? 11.273 -41.219 -11.461 1 93.25 121 ALA B C 1
ATOM 5289 O O . ALA B 1 121 ? 10.359 -41.625 -10.758 1 93.25 121 ALA B O 1
ATOM 5290 N N . PHE B 1 122 ? 11.422 -41.531 -12.695 1 93.69 122 PHE B N 1
ATOM 5291 C CA . PHE B 1 122 ? 10.516 -42.469 -13.359 1 93.69 122 PHE B CA 1
ATOM 5292 C C . PHE B 1 122 ? 10.758 -43.906 -12.883 1 93.69 122 PHE B C 1
ATOM 5294 O O . PHE B 1 122 ? 9.812 -44.656 -12.625 1 93.69 122 PHE B O 1
ATOM 5301 N N . ASN B 1 123 ? 11.992 -44.25 -12.852 1 93.56 123 ASN B N 1
ATOM 5302 C CA . ASN B 1 123 ? 12.383 -45.562 -12.352 1 93.56 123 ASN B CA 1
ATOM 5303 C C . ASN B 1 123 ? 13.102 -45.438 -11.008 1 93.56 123 ASN B C 1
ATOM 5305 O O . ASN B 1 123 ? 14.312 -45.25 -10.961 1 93.56 123 ASN B O 1
ATOM 5309 N N . ARG B 1 124 ? 12.438 -45.781 -10.016 1 91.62 124 ARG B N 1
ATOM 5310 C CA . ARG B 1 124 ? 12.953 -45.625 -8.656 1 91.62 124 ARG B CA 1
ATOM 5311 C C . ARG B 1 124 ? 14.117 -46.562 -8.398 1 91.62 124 ARG B C 1
ATOM 5313 O O . ARG B 1 124 ? 14.945 -46.312 -7.527 1 91.62 124 ARG B O 1
ATOM 5320 N N . SER B 1 125 ? 14.164 -47.656 -9.07 1 93.31 125 SER B N 1
ATOM 5321 C CA . SER B 1 125 ? 15.258 -48.594 -8.883 1 93.31 125 SER B CA 1
ATOM 5322 C C . SER B 1 125 ? 16.594 -47.969 -9.258 1 93.31 125 SER B C 1
ATOM 5324 O O . SER B 1 125 ? 17.625 -48.25 -8.633 1 93.31 125 SER B O 1
ATOM 5326 N N . ILE B 1 126 ? 16.547 -47.188 -10.273 1 94.94 126 ILE B N 1
ATOM 5327 C CA . ILE B 1 126 ? 17.766 -46.5 -10.688 1 94.94 126 ILE B CA 1
ATOM 5328 C C . ILE B 1 126 ? 18.203 -45.531 -9.586 1 94.94 126 ILE B C 1
ATOM 5330 O O . ILE B 1 126 ? 19.375 -45.438 -9.25 1 94.94 126 ILE B O 1
ATOM 5334 N N . TYR B 1 127 ? 17.203 -44.781 -9.062 1 94.31 127 TYR B N 1
ATOM 5335 C CA . TYR B 1 127 ? 17.484 -43.875 -7.969 1 94.31 127 TYR B CA 1
ATOM 5336 C C . TYR B 1 127 ? 18.109 -44.594 -6.781 1 94.31 127 TYR B C 1
ATOM 5338 O O . TYR B 1 127 ? 19.094 -44.125 -6.207 1 94.31 127 TYR B O 1
ATOM 5346 N N . ASP B 1 128 ? 17.531 -45.719 -6.426 1 93 128 ASP B N 1
ATOM 5347 C CA . ASP B 1 128 ? 18 -46.469 -5.277 1 93 128 ASP B CA 1
ATOM 5348 C C . ASP B 1 128 ? 19.406 -47 -5.492 1 93 128 ASP B C 1
ATOM 5350 O O . ASP B 1 128 ? 20.203 -47.062 -4.555 1 93 128 ASP B O 1
ATOM 5354 N N . THR B 1 129 ? 19.719 -47.375 -6.668 1 93.75 129 THR B N 1
ATOM 5355 C CA . THR B 1 129 ? 21.031 -47.906 -7.016 1 93.75 129 THR B CA 1
ATOM 5356 C C . THR B 1 129 ? 22.109 -46.812 -6.902 1 93.75 129 THR B C 1
ATOM 5358 O O . THR B 1 129 ? 23.219 -47.094 -6.441 1 93.75 129 THR B O 1
ATOM 5361 N N . TYR B 1 130 ? 21.781 -45.594 -7.246 1 94.38 130 TYR B N 1
ATOM 5362 C CA . TYR B 1 130 ? 22.812 -44.594 -7.395 1 94.38 130 TYR B CA 1
ATOM 5363 C C . TYR B 1 130 ? 22.656 -43.469 -6.359 1 94.38 130 TYR B C 1
ATOM 5365 O O . TYR B 1 130 ? 23.328 -42.438 -6.434 1 94.38 130 TYR B O 1
ATOM 5373 N N . GLN B 1 131 ? 21.766 -43.594 -5.395 1 91.56 131 GLN B N 1
ATOM 5374 C CA . GLN B 1 131 ? 21.453 -42.531 -4.441 1 91.56 131 GLN B CA 1
ATOM 5375 C C . GLN B 1 131 ? 22.688 -42.094 -3.68 1 91.56 131 GLN B C 1
ATOM 5377 O O . GLN B 1 131 ? 22.797 -40.906 -3.295 1 91.56 131 GLN B O 1
ATOM 5382 N N . ASN B 1 132 ? 23.672 -43 -3.512 1 90.81 132 ASN B N 1
ATOM 5383 C CA . ASN B 1 132 ? 24.875 -42.656 -2.748 1 90.81 132 ASN B CA 1
ATOM 5384 C C . ASN B 1 132 ? 26.047 -42.344 -3.666 1 90.81 132 ASN B C 1
ATOM 5386 O O . ASN B 1 132 ? 27.172 -42.125 -3.195 1 90.81 132 ASN B O 1
ATOM 5390 N N . HIS B 1 133 ? 25.844 -42.406 -4.934 1 93.25 133 HIS B N 1
ATOM 5391 C CA . HIS B 1 133 ? 26.906 -42.031 -5.871 1 93.25 133 HIS B CA 1
ATOM 5392 C C . HIS B 1 133 ? 27.297 -40.562 -5.719 1 93.25 133 HIS B C 1
ATOM 5394 O O . HIS B 1 133 ? 26.422 -39.719 -5.52 1 93.25 133 HIS B O 1
ATOM 5400 N N . PRO B 1 134 ? 28.547 -40.219 -5.805 1 90.94 134 PRO B N 1
ATOM 5401 C CA . PRO B 1 134 ? 28.984 -38.844 -5.602 1 90.94 134 PRO B CA 1
ATOM 5402 C C . PRO B 1 134 ? 28.328 -37.875 -6.574 1 90.94 134 PRO B C 1
ATOM 5404 O O . PRO B 1 134 ? 27.953 -36.75 -6.18 1 90.94 134 PRO B O 1
ATOM 5407 N N . ALA B 1 135 ? 28.203 -38.25 -7.789 1 92.25 135 ALA B N 1
ATOM 5408 C CA . ALA B 1 135 ? 27.594 -37.375 -8.781 1 92.25 135 ALA B CA 1
ATOM 5409 C C . ALA B 1 135 ? 26.125 -37.125 -8.469 1 92.25 135 ALA B C 1
ATOM 5411 O O . ALA B 1 135 ? 25.594 -36.062 -8.789 1 92.25 135 ALA B O 1
ATOM 5412 N N . MET B 1 136 ? 25.453 -38.125 -7.93 1 92.44 136 MET B N 1
ATOM 5413 C CA . MET B 1 136 ? 24.062 -37.938 -7.523 1 92.44 136 MET B CA 1
ATOM 5414 C C . MET B 1 136 ? 23.953 -36.969 -6.355 1 92.44 136 MET B C 1
ATOM 5416 O O . MET B 1 136 ? 23.172 -36.031 -6.414 1 92.44 136 MET B O 1
ATOM 5420 N N . MET B 1 137 ? 24.75 -37.156 -5.391 1 86.56 137 MET B N 1
ATOM 5421 C CA . MET B 1 137 ? 24.672 -36.375 -4.148 1 86.56 137 MET B CA 1
ATOM 5422 C C . MET B 1 137 ? 25.141 -34.938 -4.359 1 86.56 137 MET B C 1
ATOM 5424 O O . MET B 1 137 ? 24.547 -34 -3.834 1 86.56 137 MET B O 1
ATOM 5428 N N . GLU B 1 138 ? 26.141 -34.812 -5.156 1 85.81 138 GLU B N 1
ATOM 5429 C CA . GLU B 1 138 ? 26.781 -33.5 -5.227 1 85.81 138 GLU B CA 1
ATOM 5430 C C . GLU B 1 138 ? 26.266 -32.719 -6.426 1 85.81 138 GLU B C 1
ATOM 5432 O O . GLU B 1 138 ? 26.438 -31.5 -6.48 1 85.81 138 GLU B O 1
ATOM 5437 N N . SER B 1 139 ? 25.672 -33.344 -7.383 1 88.69 139 SER B N 1
ATOM 5438 C CA . SER B 1 139 ? 25.281 -32.625 -8.586 1 88.69 139 SER B CA 1
ATOM 5439 C C . SER B 1 139 ? 23.781 -32.75 -8.852 1 88.69 139 SER B C 1
ATOM 5441 O O . SER B 1 139 ? 23.031 -31.781 -8.703 1 88.69 139 SER B O 1
ATOM 5443 N N . LEU B 1 140 ? 23.297 -34 -9.141 1 90.44 140 LEU B N 1
ATOM 5444 C CA . LEU B 1 140 ? 21.922 -34.188 -9.562 1 90.44 140 LEU B CA 1
ATOM 5445 C C . LEU B 1 140 ? 20.953 -33.719 -8.477 1 90.44 140 LEU B C 1
ATOM 5447 O O . LEU B 1 140 ? 19.906 -33.125 -8.773 1 90.44 140 LEU B O 1
ATOM 5451 N N . LEU B 1 141 ? 21.359 -33.906 -7.195 1 83.12 141 LEU B N 1
ATOM 5452 C CA . LEU B 1 141 ? 20.484 -33.594 -6.082 1 83.12 141 LEU B CA 1
ATOM 5453 C C . LEU B 1 141 ? 20.906 -32.281 -5.414 1 83.12 141 LEU B C 1
ATOM 5455 O O . LEU B 1 141 ? 20.469 -31.984 -4.301 1 83.12 141 LEU B O 1
ATOM 5459 N N . ARG B 1 142 ? 21.734 -31.594 -6.043 1 75 142 ARG B N 1
ATOM 5460 C CA . ARG B 1 142 ? 22.25 -30.375 -5.434 1 75 142 ARG B CA 1
ATOM 5461 C C . ARG B 1 142 ? 21.109 -29.406 -5.09 1 75 142 ARG B C 1
ATOM 5463 O O . ARG B 1 142 ? 21.125 -28.781 -4.027 1 75 142 ARG B O 1
ATOM 5470 N N . SER B 1 143 ? 20.219 -29.281 -5.992 1 69.44 143 SER B N 1
ATOM 5471 C CA . SER B 1 143 ? 19.156 -28.297 -5.793 1 69.44 143 SER B CA 1
ATOM 5472 C C . SER B 1 143 ? 17.797 -28.984 -5.629 1 69.44 143 SER B C 1
ATOM 5474 O O . SER B 1 143 ? 16.75 -28.344 -5.715 1 69.44 143 SER B O 1
ATOM 5476 N N . VAL B 1 144 ? 17.828 -30.328 -5.574 1 77.62 144 VAL B N 1
ATOM 5477 C CA . VAL B 1 144 ? 16.594 -31.094 -5.484 1 77.62 144 VAL B CA 1
ATOM 5478 C C . VAL B 1 144 ? 16.672 -32.062 -4.297 1 77.62 144 VAL B C 1
ATOM 5480 O O . VAL B 1 144 ? 17.688 -32.719 -4.078 1 77.62 144 VAL B O 1
ATOM 5483 N N . SER B 1 145 ? 15.602 -32.062 -3.592 1 74.12 145 SER B N 1
ATOM 5484 C CA . SER B 1 145 ? 15.594 -32.938 -2.42 1 74.12 145 SER B CA 1
ATOM 5485 C C . SER B 1 145 ? 15.242 -34.375 -2.797 1 74.12 145 SER B C 1
ATOM 5487 O O . SER B 1 145 ? 14.555 -34.594 -3.797 1 74.12 145 SER B O 1
ATOM 5489 N N . HIS B 1 146 ? 15.797 -35.281 -1.967 1 76.81 146 HIS B N 1
ATOM 5490 C CA . HIS B 1 146 ? 15.461 -36.688 -2.115 1 76.81 146 HIS B CA 1
ATOM 5491 C C . HIS B 1 146 ? 13.953 -36.906 -2.07 1 76.81 146 HIS B C 1
ATOM 5493 O O . HIS B 1 146 ? 13.398 -37.625 -2.889 1 76.81 146 HIS B O 1
ATOM 5499 N N . ARG B 1 147 ? 13.336 -36.219 -1.205 1 72.75 147 ARG B N 1
ATOM 5500 C CA . ARG B 1 147 ? 11.898 -36.375 -1.018 1 72.75 147 ARG B CA 1
ATOM 5501 C C . ARG B 1 147 ? 11.133 -35.938 -2.266 1 72.75 147 ARG B C 1
ATOM 5503 O O . ARG B 1 147 ? 10.156 -36.562 -2.652 1 72.75 147 ARG B O 1
ATOM 5510 N N . THR B 1 148 ? 11.578 -34.938 -2.832 1 78.25 148 THR B N 1
ATOM 5511 C CA . THR B 1 148 ? 10.922 -34.438 -4.027 1 78.25 148 THR B CA 1
ATOM 5512 C C . THR B 1 148 ? 10.984 -35.438 -5.164 1 78.25 148 THR B C 1
ATOM 5514 O O . THR B 1 148 ? 10.008 -35.625 -5.879 1 78.25 148 THR B O 1
ATOM 5517 N N . VAL B 1 149 ? 12.117 -36.094 -5.277 1 84.94 149 VAL B N 1
ATOM 5518 C CA . VAL B 1 149 ? 12.32 -37.031 -6.371 1 84.94 149 VAL B CA 1
ATOM 5519 C C . VAL B 1 149 ? 11.453 -38.25 -6.16 1 84.94 149 VAL B C 1
ATOM 5521 O O . VAL B 1 149 ? 10.742 -38.688 -7.07 1 84.94 149 VAL B O 1
ATOM 5524 N N . VAL B 1 150 ? 11.438 -38.719 -4.945 1 81.5 150 VAL B N 1
ATOM 5525 C CA . VAL B 1 150 ? 10.836 -40 -4.676 1 81.5 150 VAL B CA 1
ATOM 5526 C C . VAL B 1 150 ? 9.328 -39.875 -4.527 1 81.5 150 VAL B C 1
ATOM 5528 O O . VAL B 1 150 ? 8.57 -40.719 -4.961 1 81.5 150 VAL B O 1
ATOM 5531 N N . ASP B 1 151 ? 8.883 -38.844 -3.998 1 73.94 151 ASP B N 1
ATOM 5532 C CA . ASP B 1 151 ? 7.461 -38.688 -3.705 1 73.94 151 ASP B CA 1
ATOM 5533 C C . ASP B 1 151 ? 6.754 -37.906 -4.801 1 73.94 151 ASP B C 1
ATOM 5535 O O . ASP B 1 151 ? 5.828 -38.406 -5.441 1 73.94 151 ASP B O 1
ATOM 5539 N N . ALA B 1 152 ? 7.219 -36.812 -5.125 1 76.75 152 ALA B N 1
ATOM 5540 C CA . ALA B 1 152 ? 6.496 -35.906 -6.012 1 76.75 152 ALA B CA 1
ATOM 5541 C C . ALA B 1 152 ? 6.828 -36.188 -7.473 1 76.75 152 ALA B C 1
ATOM 5543 O O . ALA B 1 152 ? 5.93 -36.438 -8.281 1 76.75 152 ALA B O 1
ATOM 5544 N N . TRP B 1 153 ? 8.102 -36.281 -7.801 1 87 153 TRP B N 1
ATOM 5545 C CA . TRP B 1 153 ? 8.484 -36.344 -9.211 1 87 153 TRP B CA 1
ATOM 5546 C C . TRP B 1 153 ? 8.234 -37.75 -9.758 1 87 153 TRP B C 1
ATOM 5548 O O . TRP B 1 153 ? 7.945 -37.906 -10.945 1 87 153 TRP B O 1
ATOM 5558 N N . HIS B 1 154 ? 8.312 -38.688 -8.852 1 87.38 154 HIS B N 1
ATOM 5559 C CA . HIS B 1 154 ? 7.984 -40.062 -9.289 1 87.38 154 HIS B CA 1
ATOM 5560 C C . HIS B 1 154 ? 6.531 -40.125 -9.75 1 87.38 154 HIS B C 1
ATOM 5562 O O . HIS B 1 154 ? 6.25 -40.688 -10.82 1 87.38 154 HIS B O 1
ATOM 5568 N N . GLU B 1 155 ? 5.652 -39.594 -8.938 1 83.12 155 GLU B N 1
ATOM 5569 C CA . GLU B 1 155 ? 4.238 -39.594 -9.297 1 83.12 155 GLU B CA 1
ATOM 5570 C C . GLU B 1 155 ? 3.992 -38.75 -10.539 1 83.12 155 GLU B C 1
ATOM 5572 O O . GLU B 1 155 ? 3.203 -39.125 -11.406 1 83.12 155 GLU B O 1
ATOM 5577 N N . LEU B 1 156 ? 4.617 -37.688 -10.578 1 84.88 156 LEU B N 1
ATOM 5578 C CA . LEU B 1 156 ? 4.48 -36.781 -11.727 1 84.88 156 LEU B CA 1
ATOM 5579 C C . LEU B 1 156 ? 4.973 -37.469 -13 1 84.88 156 LEU B C 1
ATOM 5581 O O . LEU B 1 156 ? 4.391 -37.281 -14.07 1 84.88 156 LEU B O 1
ATOM 5585 N N . ALA B 1 157 ? 6.062 -38.188 -12.867 1 87.31 157 ALA B N 1
ATOM 5586 C CA . ALA B 1 157 ? 6.633 -38.875 -14.023 1 87.31 157 ALA B CA 1
ATOM 5587 C C . ALA B 1 157 ? 5.672 -39.906 -14.57 1 87.31 157 ALA B C 1
ATOM 5589 O O . ALA B 1 157 ? 5.68 -40.219 -15.773 1 87.31 157 ALA B O 1
ATOM 5590 N N . TYR B 1 158 ? 4.816 -40.406 -13.641 1 85.25 158 TYR B N 1
ATOM 5591 C CA . TYR B 1 158 ? 3.834 -41.375 -14.078 1 85.25 158 TYR B CA 1
ATOM 5592 C C . TYR B 1 158 ? 2.533 -40.719 -14.5 1 85.25 158 TYR B C 1
ATOM 5594 O O . TYR B 1 158 ? 1.567 -41.375 -14.859 1 85.25 158 TYR B O 1
ATOM 5602 N N . GLY B 1 159 ? 2.471 -39.406 -14.461 1 76.94 159 GLY B N 1
ATOM 5603 C CA . GLY B 1 159 ? 1.313 -38.656 -14.914 1 76.94 159 GLY B CA 1
ATOM 5604 C C . GLY B 1 159 ? 0.229 -38.562 -13.859 1 76.94 159 GLY B C 1
ATOM 5605 O O . GLY B 1 159 ? -0.919 -38.219 -14.172 1 76.94 159 GLY B O 1
ATOM 5606 N N . LEU B 1 160 ? 0.498 -39 -12.68 1 71.94 160 LEU B N 1
ATOM 5607 C CA . LEU B 1 160 ? -0.503 -38.938 -11.617 1 71.94 160 LEU B CA 1
ATOM 5608 C C . LEU B 1 160 ? -0.602 -37.531 -11.039 1 71.94 160 LEU B C 1
ATOM 5610 O O . LEU B 1 160 ? 0.396 -36.812 -10.984 1 71.94 160 LEU B O 1
ATOM 5614 N N . GLU B 1 161 ? -1.874 -37.156 -11.008 1 64.19 161 GLU B N 1
ATOM 5615 C CA . GLU B 1 161 ? -2.125 -35.812 -10.484 1 64.19 161 GLU B CA 1
ATOM 5616 C C . GLU B 1 161 ? -1.969 -35.781 -8.961 1 64.19 161 GLU B C 1
ATOM 5618 O O . GLU B 1 161 ? -2.299 -36.75 -8.281 1 64.19 161 GLU B O 1
ATOM 5623 N N . PHE B 1 162 ? -1.123 -34.844 -8.508 1 63.59 162 PHE B N 1
ATOM 5624 C CA . PHE B 1 162 ? -0.891 -34.75 -7.07 1 63.59 162 PHE B CA 1
ATOM 5625 C C . PHE B 1 162 ? -1.724 -33.656 -6.445 1 63.59 162 PHE B C 1
ATOM 5627 O O . PHE B 1 162 ? -1.188 -32.625 -6.047 1 63.59 162 PHE B O 1
ATOM 5634 N N . ASN B 1 163 ? -3.025 -33.656 -6.617 1 75.69 163 ASN B N 1
ATOM 5635 C CA . ASN B 1 163 ? -3.756 -32.688 -5.82 1 75.69 163 ASN B CA 1
ATOM 5636 C C . ASN B 1 163 ? -4.211 -33.281 -4.488 1 75.69 163 ASN B C 1
ATOM 5638 O O . ASN B 1 163 ? -5.23 -33.969 -4.43 1 75.69 163 ASN B O 1
ATOM 5642 N N . LYS B 1 164 ? -3.316 -33.094 -3.486 1 81.25 164 LYS B N 1
ATOM 5643 C CA . LYS B 1 164 ? -3.613 -33.625 -2.16 1 81.25 164 LYS B CA 1
ATOM 5644 C C . LYS B 1 164 ? -4.121 -32.531 -1.227 1 81.25 164 LYS B C 1
ATOM 5646 O O . LYS B 1 164 ? -3.82 -31.359 -1.424 1 81.25 164 LYS B O 1
ATOM 5651 N N . ALA B 1 165 ? -4.906 -33 -0.312 1 89.5 165 ALA B N 1
ATOM 5652 C CA . ALA B 1 165 ? -5.441 -32.094 0.688 1 89.5 165 ALA B CA 1
ATOM 5653 C C . ALA B 1 165 ? -4.363 -31.672 1.682 1 89.5 165 ALA B C 1
ATOM 5655 O O . ALA B 1 165 ? -3.354 -32.344 1.837 1 89.5 165 ALA B O 1
ATOM 5656 N N . PHE B 1 166 ? -4.465 -30.531 2.217 1 92 166 PHE B N 1
ATOM 5657 C CA . PHE B 1 166 ? -3.584 -30.047 3.266 1 92 166 PHE B CA 1
ATOM 5658 C C . PHE B 1 166 ? -4.344 -29.859 4.574 1 92 166 PHE B C 1
ATOM 5660 O O . PHE B 1 166 ? -5.496 -29.438 4.574 1 92 166 PHE B O 1
ATOM 5667 N N . HIS B 1 167 ? -3.822 -30.344 5.59 1 92.38 167 HIS B N 1
ATOM 5668 C CA . HIS B 1 167 ? -4.316 -30.141 6.945 1 92.38 167 HIS B CA 1
ATOM 5669 C C . HIS B 1 167 ? -3.166 -29.859 7.914 1 92.38 167 HIS B C 1
ATOM 5671 O O . HIS B 1 167 ? -2.479 -30.797 8.344 1 92.38 167 HIS B O 1
ATOM 5677 N N . PHE B 1 168 ? -3.018 -28.609 8.242 1 91.56 168 PHE B N 1
ATOM 5678 C CA . PHE B 1 168 ? -1.899 -28.234 9.094 1 91.56 168 PHE B CA 1
ATOM 5679 C C . PHE B 1 168 ? -2.279 -27.062 10 1 91.56 168 PHE B C 1
ATOM 5681 O O . PHE B 1 168 ? -3.363 -26.5 9.859 1 91.56 168 PHE B O 1
ATOM 5688 N N . SER B 1 169 ? -1.456 -26.859 11 1 90.94 169 SER B N 1
ATOM 5689 C CA . SER B 1 169 ? -1.723 -25.766 11.938 1 90.94 169 SER B CA 1
ATOM 5690 C C . SER B 1 169 ? -0.438 -25.031 12.312 1 90.94 169 SER B C 1
ATOM 5692 O O . SER B 1 169 ? 0.661 -25.562 12.109 1 90.94 169 SER B O 1
ATOM 5694 N N . TYR B 1 170 ? -0.714 -23.875 12.703 1 86.44 170 TYR B N 1
ATOM 5695 C CA . TYR B 1 170 ? 0.368 -23.047 13.203 1 86.44 170 TYR B CA 1
ATOM 5696 C C . TYR B 1 170 ? 0.033 -22.5 14.586 1 86.44 170 TYR B C 1
ATOM 5698 O O . TYR B 1 170 ? -1.102 -22.078 14.844 1 86.44 170 TYR B O 1
ATOM 5706 N N . LEU B 1 171 ? 1.069 -22.578 15.414 1 82.06 171 LEU B N 1
ATOM 5707 C CA . LEU B 1 171 ? 0.894 -22.031 16.75 1 82.06 171 LEU B CA 1
ATOM 5708 C C . LEU B 1 171 ? 1.404 -20.594 16.812 1 82.06 171 LEU B C 1
ATOM 5710 O O . LEU B 1 171 ? 2.574 -20.328 16.516 1 82.06 171 LEU B O 1
ATOM 5714 N N . PHE B 1 172 ? 0.478 -19.75 17.203 1 77.12 172 PHE B N 1
ATOM 5715 C CA . PHE B 1 172 ? 0.845 -18.344 17.328 1 77.12 172 PHE B CA 1
ATOM 5716 C C . PHE B 1 172 ? 1.778 -18.141 18.516 1 77.12 172 PHE B C 1
ATOM 5718 O O . PHE B 1 172 ? 1.606 -18.766 19.562 1 77.12 172 PHE B O 1
ATOM 5725 N N . PRO B 1 173 ? 2.781 -17.281 18.469 1 70.56 173 PRO B N 1
ATOM 5726 C CA . PRO B 1 173 ? 3.752 -17.078 19.547 1 70.56 173 PRO B CA 1
ATOM 5727 C C . PRO B 1 173 ? 3.148 -16.391 20.766 1 70.56 173 PRO B C 1
ATOM 5729 O O . PRO B 1 173 ? 3.689 -16.484 21.859 1 70.56 173 PRO B O 1
ATOM 5732 N N . LEU B 1 174 ? 2.057 -15.664 20.594 1 72.81 174 LEU B N 1
ATOM 5733 C CA . LEU B 1 174 ? 1.433 -14.945 21.703 1 72.81 174 LEU B CA 1
ATOM 5734 C C . LEU B 1 174 ? 0.233 -15.711 22.25 1 72.81 174 LEU B C 1
ATOM 5736 O O . LEU B 1 174 ? -0.344 -16.547 21.547 1 72.81 174 LEU B O 1
ATOM 5740 N N . ALA B 1 175 ? -0.012 -15.453 23.547 1 75.06 175 ALA B N 1
ATOM 5741 C CA . ALA B 1 175 ? -1.126 -16.141 24.203 1 75.06 175 ALA B CA 1
ATOM 5742 C C . ALA B 1 175 ? -2.365 -15.25 24.25 1 75.06 175 ALA B C 1
ATOM 5744 O O . ALA B 1 175 ? -2.285 -14.047 23.969 1 75.06 175 ALA B O 1
ATOM 5745 N N . ASP B 1 176 ? -3.482 -15.859 24.422 1 78.19 176 ASP B N 1
ATOM 5746 C CA . ASP B 1 176 ? -4.727 -15.109 24.562 1 78.19 176 ASP B CA 1
ATOM 5747 C C . ASP B 1 176 ? -4.898 -14.586 25.984 1 78.19 176 ASP B C 1
ATOM 5749 O O . ASP B 1 176 ? -3.977 -14.672 26.797 1 78.19 176 ASP B O 1
ATOM 5753 N N . TYR B 1 177 ? -6.031 -13.953 26.156 1 75.44 177 TYR B N 1
ATOM 5754 C CA . TYR B 1 177 ? -6.305 -13.328 27.438 1 75.44 177 TYR B CA 1
ATOM 5755 C C . TYR B 1 177 ? -6.254 -14.352 28.562 1 75.44 177 TYR B C 1
ATOM 5757 O O . TYR B 1 177 ? -5.938 -14.016 29.719 1 75.44 177 TYR B O 1
ATOM 5765 N N . ASN B 1 178 ? -6.547 -15.633 28.266 1 78.5 178 ASN B N 1
ATOM 5766 C CA . ASN B 1 178 ? -6.52 -16.703 29.25 1 78.5 178 ASN B CA 1
ATOM 5767 C C . ASN B 1 178 ? -5.172 -17.406 29.281 1 78.5 178 ASN B C 1
ATOM 5769 O O . ASN B 1 178 ? -5.031 -18.469 29.891 1 78.5 178 ASN B O 1
ATOM 5773 N N . ASP B 1 179 ? -4.219 -16.891 28.531 1 76.81 179 ASP B N 1
ATOM 5774 C CA . ASP B 1 179 ? -2.873 -17.453 28.422 1 76.81 179 ASP B CA 1
ATOM 5775 C C . ASP B 1 179 ? -2.893 -18.797 27.703 1 76.81 179 ASP B C 1
ATOM 5777 O O . ASP B 1 179 ? -2.061 -19.656 27.969 1 76.81 179 ASP B O 1
ATOM 5781 N N . ASP B 1 180 ? -3.957 -18.922 26.984 1 82.88 180 ASP B N 1
ATOM 5782 C CA . ASP B 1 180 ? -4.051 -20.125 26.172 1 82.88 180 ASP B CA 1
ATOM 5783 C C . ASP B 1 180 ? -3.35 -19.938 24.828 1 82.88 180 ASP B C 1
ATOM 5785 O O . ASP B 1 180 ? -3.225 -18.812 24.344 1 82.88 180 ASP B O 1
ATOM 5789 N N . GLU B 1 181 ? -2.861 -21.094 24.391 1 82.81 181 GLU B N 1
ATOM 5790 C CA . GLU B 1 181 ? -2.234 -21.062 23.078 1 82.81 181 GLU B CA 1
ATOM 5791 C C . GLU B 1 181 ? -3.264 -20.812 21.984 1 82.81 181 GLU B C 1
ATOM 5793 O O . GLU B 1 181 ? -4.418 -21.219 22.094 1 82.81 181 GLU B O 1
ATOM 5798 N N . ILE B 1 182 ? -2.793 -20.094 21.031 1 86.25 182 ILE B N 1
ATOM 5799 C CA . ILE B 1 182 ? -3.639 -19.812 19.875 1 86.25 182 ILE B CA 1
ATOM 5800 C C . ILE B 1 182 ? -3.172 -20.641 18.672 1 86.25 182 ILE B C 1
ATOM 5802 O O . ILE B 1 182 ? -2.045 -20.484 18.203 1 86.25 182 ILE B O 1
ATOM 5806 N N . ARG B 1 183 ? -4.004 -21.531 18.266 1 89.06 183 ARG B N 1
ATOM 5807 C CA . ARG B 1 183 ? -3.699 -22.391 17.125 1 89.06 183 ARG B CA 1
ATOM 5808 C C . ARG B 1 183 ? -4.527 -21.984 15.898 1 89.06 183 ARG B C 1
ATOM 5810 O O . ARG B 1 183 ? -5.754 -21.922 15.969 1 89.06 183 ARG B O 1
ATOM 5817 N N . LEU B 1 184 ? -3.844 -21.672 14.844 1 92.38 184 LEU B N 1
ATOM 5818 C CA . LEU B 1 184 ? -4.504 -21.422 13.57 1 92.38 184 LEU B CA 1
ATOM 5819 C C . LEU B 1 184 ? -4.504 -22.672 12.703 1 92.38 184 LEU B C 1
ATOM 5821 O O . LEU B 1 184 ? -3.439 -23.172 12.328 1 92.38 184 LEU B O 1
ATOM 5825 N N . THR B 1 185 ? -5.629 -23.156 12.438 1 93.94 185 THR B N 1
ATOM 5826 C CA . THR B 1 185 ? -5.738 -24.375 11.633 1 93.94 185 THR B CA 1
ATOM 5827 C C . THR B 1 185 ? -6.062 -24.016 10.18 1 93.94 185 THR B C 1
ATOM 5829 O O . THR B 1 185 ? -6.867 -23.125 9.914 1 93.94 185 THR B O 1
ATOM 5832 N N . PHE B 1 186 ? -5.426 -24.719 9.273 1 95.12 186 PHE B N 1
ATOM 5833 C CA . PHE B 1 186 ? -5.617 -24.516 7.844 1 95.12 186 PHE B CA 1
ATOM 5834 C C . PHE B 1 186 ? -5.996 -25.828 7.156 1 95.12 186 PHE B C 1
ATOM 5836 O O . PHE B 1 186 ? -5.293 -26.828 7.289 1 95.12 186 PHE B O 1
ATOM 5843 N N . ASN B 1 187 ? -7.105 -25.766 6.531 1 94.75 187 ASN B N 1
ATOM 5844 C CA . ASN B 1 187 ? -7.59 -26.922 5.777 1 94.75 187 ASN B CA 1
ATOM 5845 C C . ASN B 1 187 ? -7.805 -26.578 4.305 1 94.75 187 ASN B C 1
ATOM 5847 O O . ASN B 1 187 ? -8.445 -25.562 3.986 1 94.75 187 ASN B O 1
ATOM 5851 N N . VAL B 1 188 ? -7.188 -27.312 3.445 1 94.56 188 VAL B N 1
ATOM 5852 C CA . VAL B 1 188 ? -7.344 -27.125 2.008 1 94.56 188 VAL B CA 1
ATOM 5853 C C . VAL B 1 188 ? -7.816 -28.422 1.362 1 94.56 188 VAL B C 1
ATOM 5855 O O . VAL B 1 188 ? -7.176 -29.469 1.506 1 94.56 188 VAL B O 1
ATOM 5858 N N . THR B 1 189 ? -8.914 -28.359 0.738 1 91.56 189 THR B N 1
ATOM 5859 C CA . THR B 1 189 ? -9.469 -29.5 0.022 1 91.56 189 THR B CA 1
ATOM 5860 C C . THR B 1 189 ? -9.5 -29.234 -1.48 1 91.56 189 THR B C 1
ATOM 5862 O O . THR B 1 189 ? -10.195 -28.328 -1.942 1 91.56 189 THR B O 1
ATOM 5865 N N . PRO B 1 190 ? -8.797 -30.062 -2.205 1 88.81 190 PRO B N 1
ATOM 5866 C CA . PRO B 1 190 ? -8.789 -29.875 -3.656 1 88.81 190 PRO B CA 1
ATOM 5867 C C . PRO B 1 190 ? -10.18 -29.984 -4.277 1 88.81 190 PRO B C 1
ATOM 5869 O O . PRO B 1 190 ? -10.977 -30.828 -3.855 1 88.81 190 PRO B O 1
ATOM 5872 N N . GLY B 1 191 ? -10.562 -29.172 -5.199 1 86.06 191 GLY B N 1
ATOM 5873 C CA . GLY B 1 191 ? -11.812 -29.25 -5.941 1 86.06 191 GLY B CA 1
ATOM 5874 C C . GLY B 1 191 ? -12.922 -28.406 -5.348 1 86.06 191 GLY B C 1
ATOM 5875 O O . GLY B 1 191 ? -13.961 -28.203 -5.98 1 86.06 191 GLY B O 1
ATOM 5876 N N . ASN B 1 192 ? -12.711 -27.984 -4.137 1 89.38 192 ASN B N 1
ATOM 5877 C CA . ASN B 1 192 ? -13.695 -27.094 -3.543 1 89.38 192 ASN B CA 1
ATOM 5878 C C . ASN B 1 192 ? -13.922 -25.859 -4.402 1 89.38 192 ASN B C 1
ATOM 5880 O O . ASN B 1 192 ? -12.984 -25.328 -5 1 89.38 192 ASN B O 1
ATOM 5884 N N . ILE B 1 193 ? -15.203 -25.422 -4.453 1 91.5 193 ILE B N 1
ATOM 5885 C CA . ILE B 1 193 ? -15.578 -24.141 -5.047 1 91.5 193 ILE B CA 1
ATOM 5886 C C . ILE B 1 193 ? -16.438 -23.344 -4.066 1 91.5 193 ILE B C 1
ATOM 5888 O O . ILE B 1 193 ? -17.5 -23.812 -3.646 1 91.5 193 ILE B O 1
ATOM 5892 N N . PRO B 1 194 ? -16.078 -22.156 -3.727 1 93.31 194 PRO B N 1
ATOM 5893 C CA . PRO B 1 194 ? -14.789 -21.516 -4.031 1 93.31 194 PRO B CA 1
ATOM 5894 C C . PRO B 1 194 ? -13.602 -22.281 -3.461 1 93.31 194 PRO B C 1
ATOM 5896 O O . PRO B 1 194 ? -13.734 -22.969 -2.445 1 93.31 194 PRO B O 1
ATOM 5899 N N . ALA B 1 195 ? -12.5 -22.125 -4.133 1 94.25 195 ALA B N 1
ATOM 5900 C CA . ALA B 1 195 ? -11.305 -22.875 -3.764 1 94.25 195 ALA B CA 1
ATOM 5901 C C . ALA B 1 195 ? -10.859 -22.531 -2.344 1 94.25 195 ALA B C 1
ATOM 5903 O O . ALA B 1 195 ? -11 -21.391 -1.903 1 94.25 195 ALA B O 1
ATOM 5904 N N . SER B 1 196 ? -10.328 -23.516 -1.665 1 95.94 196 SER B N 1
ATOM 5905 C CA . SER B 1 196 ? -9.867 -23.328 -0.295 1 95.94 196 SER B CA 1
ATOM 5906 C C . SER B 1 196 ? -8.352 -23.156 -0.242 1 95.94 196 SER B C 1
ATOM 5908 O O . SER B 1 196 ? -7.762 -23.141 0.84 1 95.94 196 SER B O 1
ATOM 5910 N N . ASN B 1 197 ? -7.723 -23 -1.385 1 96.06 197 ASN B N 1
ATOM 5911 C CA . ASN B 1 197 ? -6.266 -22.969 -1.451 1 96.06 197 ASN B CA 1
ATOM 5912 C C . ASN B 1 197 ? -5.711 -21.594 -1.122 1 96.06 197 ASN B C 1
ATOM 5914 O O . ASN B 1 197 ? -4.492 -21.406 -1.04 1 96.06 197 ASN B O 1
ATOM 5918 N N . ILE B 1 198 ? -6.586 -20.609 -0.961 1 97.62 198 ILE B N 1
ATOM 5919 C CA . ILE B 1 198 ? -6.207 -19.312 -0.439 1 97.62 198 ILE B CA 1
ATOM 5920 C C . ILE B 1 198 ? -6.742 -19.141 0.982 1 97.62 198 ILE B C 1
ATOM 5922 O O . ILE B 1 198 ? -7.953 -19.188 1.205 1 97.62 198 ILE B O 1
ATOM 5926 N N . GLN B 1 199 ? -5.824 -19 1.875 1 97.81 199 GLN B N 1
ATOM 5927 C CA . GLN B 1 199 ? -6.148 -18.75 3.273 1 97.81 199 GLN B CA 1
ATOM 5928 C C . GLN B 1 199 ? -5.828 -17.312 3.66 1 97.81 199 GLN B C 1
ATOM 5930 O O . GLN B 1 199 ? -4.758 -16.797 3.324 1 97.81 199 GLN B O 1
ATOM 5935 N N . ALA B 1 200 ? -6.77 -16.656 4.336 1 97.81 200 ALA B N 1
ATOM 5936 C CA . ALA B 1 200 ? -6.559 -15.25 4.637 1 97.81 200 ALA B CA 1
ATOM 5937 C C . ALA B 1 200 ? -6.445 -15.016 6.145 1 97.81 200 ALA B C 1
ATOM 5939 O O . ALA B 1 200 ? -7.191 -15.617 6.926 1 97.81 200 ALA B O 1
ATOM 5940 N N . ILE B 1 201 ? -5.473 -14.312 6.531 1 96.56 201 ILE B N 1
ATOM 5941 C CA . ILE B 1 201 ? -5.328 -13.773 7.879 1 96.56 201 ILE B CA 1
ATOM 5942 C C . ILE B 1 201 ? -5.484 -12.258 7.848 1 96.56 201 ILE B C 1
ATOM 5944 O O . ILE B 1 201 ? -4.66 -11.555 7.262 1 96.56 201 ILE B O 1
ATOM 5948 N N . ILE B 1 202 ? -6.543 -11.758 8.469 1 96.56 202 ILE B N 1
ATOM 5949 C CA . ILE B 1 202 ? -6.828 -10.328 8.391 1 96.56 202 ILE B CA 1
ATOM 5950 C C . ILE B 1 202 ? -6.836 -9.719 9.789 1 96.56 202 ILE B C 1
ATOM 5952 O O . ILE B 1 202 ? -7.09 -10.422 10.773 1 96.56 202 ILE B O 1
ATOM 5956 N N . GLY B 1 203 ? -6.484 -8.492 9.891 1 92.25 203 GLY B N 1
ATOM 5957 C CA . GLY B 1 203 ? -6.461 -7.73 11.125 1 92.25 203 GLY B CA 1
ATOM 5958 C C . GLY B 1 203 ? -5.887 -6.336 10.961 1 92.25 203 GLY B C 1
ATOM 5959 O O . GLY B 1 203 ? -5.402 -5.984 9.891 1 92.25 203 GLY B O 1
ATOM 5960 N N . ARG B 1 204 ? -5.914 -5.637 12.008 1 89.25 204 ARG B N 1
ATOM 5961 C CA . ARG B 1 204 ? -5.406 -4.27 12.008 1 89.25 204 ARG B CA 1
ATOM 5962 C C . ARG B 1 204 ? -3.891 -4.246 11.836 1 89.25 204 ARG B C 1
ATOM 5964 O O . ARG B 1 204 ? -3.23 -5.277 11.984 1 89.25 204 ARG B O 1
ATOM 5971 N N . ASN B 1 205 ? -3.463 -2.988 11.57 1 85.69 205 ASN B N 1
ATOM 5972 C CA . ASN B 1 205 ? -2.014 -2.824 11.539 1 85.69 205 ASN B CA 1
ATOM 5973 C C . ASN B 1 205 ? -1.384 -3.109 12.898 1 85.69 205 ASN B C 1
ATOM 5975 O O . ASN B 1 205 ? -1.927 -2.721 13.93 1 85.69 205 ASN B O 1
ATOM 5979 N N . GLY B 1 206 ? -0.306 -3.883 12.891 1 81.31 206 GLY B N 1
ATOM 5980 C CA . GLY B 1 206 ? 0.442 -4.109 14.117 1 81.31 206 GLY B CA 1
ATOM 5981 C C . GLY B 1 206 ? -0.135 -5.219 14.969 1 81.31 206 GLY B C 1
ATOM 5982 O O . GLY B 1 206 ? 0.32 -5.445 16.094 1 81.31 206 GLY B O 1
ATOM 5983 N N . VAL B 1 207 ? -1.095 -5.914 14.461 1 84.06 207 VAL B N 1
ATOM 5984 C CA . VAL B 1 207 ? -1.767 -6.93 15.266 1 84.06 207 VAL B CA 1
ATOM 5985 C C . VAL B 1 207 ? -0.897 -8.18 15.352 1 84.06 207 VAL B C 1
ATOM 5987 O O . VAL B 1 207 ? -1.114 -9.039 16.219 1 84.06 207 VAL B O 1
ATOM 5990 N N . GLY B 1 208 ? 0.061 -8.32 14.391 1 80.56 208 GLY B N 1
ATOM 5991 C CA . GLY B 1 208 ? 0.972 -9.453 14.492 1 80.56 208 GLY B CA 1
ATOM 5992 C C . GLY B 1 208 ? 1.036 -10.281 13.227 1 80.56 208 GLY B C 1
ATOM 5993 O O . GLY B 1 208 ? 1.586 -11.383 13.219 1 80.56 208 GLY B O 1
ATOM 5994 N N . LYS B 1 209 ? 0.525 -9.852 12.109 1 85.81 209 LYS B N 1
ATOM 5995 C CA . LYS B 1 209 ? 0.514 -10.602 10.852 1 85.81 209 LYS B CA 1
ATOM 5996 C C . LYS B 1 209 ? 1.933 -10.859 10.359 1 85.81 209 LYS B C 1
ATOM 5998 O O . LYS B 1 209 ? 2.27 -11.984 9.977 1 85.81 209 LYS B O 1
ATOM 6003 N N . THR B 1 210 ? 2.77 -9.781 10.414 1 78.06 210 THR B N 1
ATOM 6004 C CA . THR B 1 210 ? 4.152 -9.914 9.977 1 78.06 210 THR B CA 1
ATOM 6005 C C . THR B 1 210 ? 4.93 -10.836 10.914 1 78.06 210 THR B C 1
ATOM 6007 O O . THR B 1 210 ? 5.785 -11.609 10.469 1 78.06 210 THR B O 1
ATOM 6010 N N . THR B 1 211 ? 4.652 -10.758 12.164 1 76.38 211 THR B N 1
ATOM 6011 C CA . THR B 1 211 ? 5.285 -11.633 13.148 1 76.38 211 THR B CA 1
ATOM 6012 C C . THR B 1 211 ? 4.898 -13.086 12.906 1 76.38 211 THR B C 1
ATOM 6014 O O . THR B 1 211 ? 5.723 -13.984 13.078 1 76.38 211 THR B O 1
ATOM 6017 N N . LEU B 1 212 ? 3.668 -13.227 12.594 1 81.88 212 LEU B N 1
ATOM 6018 C CA . LEU B 1 212 ? 3.197 -14.562 12.266 1 81.88 212 LEU B CA 1
ATOM 6019 C C . LEU B 1 212 ? 3.971 -15.141 11.086 1 81.88 212 LEU B C 1
ATOM 6021 O O . LEU B 1 212 ? 4.434 -16.281 11.141 1 81.88 212 LEU B O 1
ATOM 6025 N N . PHE B 1 213 ? 4.141 -14.398 10.039 1 84.88 213 PHE B N 1
ATOM 6026 C CA . PHE B 1 213 ? 4.863 -14.867 8.859 1 84.88 213 PHE B CA 1
ATOM 6027 C C . PHE B 1 213 ? 6.316 -15.172 9.195 1 84.88 213 PHE B C 1
ATOM 6029 O O . PHE B 1 213 ? 6.867 -16.188 8.758 1 84.88 213 PHE B O 1
ATOM 6036 N N . ALA B 1 214 ? 6.906 -14.258 10 1 78.56 214 ALA B N 1
ATOM 6037 C CA . ALA B 1 214 ? 8.281 -14.492 10.438 1 78.56 214 ALA B CA 1
ATOM 6038 C C . ALA B 1 214 ? 8.391 -15.781 11.25 1 78.56 214 ALA B C 1
ATOM 6040 O O . ALA B 1 214 ? 9.352 -16.531 11.094 1 78.56 214 ALA B O 1
ATOM 6041 N N . GLY B 1 215 ? 7.422 -15.992 12.047 1 77.5 215 GLY B N 1
ATOM 6042 C CA . GLY B 1 215 ? 7.383 -17.203 12.836 1 77.5 215 GLY B CA 1
ATOM 6043 C C . GLY B 1 215 ? 7.258 -18.469 11.992 1 77.5 215 GLY B C 1
ATOM 6044 O O . GLY B 1 215 ? 7.949 -19.453 12.227 1 77.5 215 GLY B O 1
ATOM 6045 N N . VAL B 1 216 ? 6.383 -18.422 11.023 1 79.62 216 VAL B N 1
ATOM 6046 C CA . VAL B 1 216 ? 6.188 -19.547 10.125 1 79.62 216 VAL B CA 1
ATOM 6047 C C . VAL B 1 216 ? 7.492 -19.859 9.398 1 79.62 216 VAL B C 1
ATOM 6049 O O . VAL B 1 216 ? 7.898 -21.031 9.305 1 79.62 216 VAL B O 1
ATOM 6052 N N . ILE B 1 217 ? 8.141 -18.844 8.945 1 79.81 217 ILE B N 1
ATOM 6053 C CA . ILE B 1 217 ? 9.375 -19 8.18 1 79.81 217 ILE B CA 1
ATOM 6054 C C . ILE B 1 217 ? 10.461 -19.594 9.086 1 79.81 217 ILE B C 1
ATOM 6056 O O . ILE B 1 217 ? 11.125 -20.562 8.711 1 79.81 217 ILE B O 1
ATOM 6060 N N . LYS B 1 218 ? 10.578 -19.047 10.18 1 75 218 LYS B N 1
ATOM 6061 C CA . LYS B 1 218 ? 11.586 -19.531 11.125 1 75 218 LYS B CA 1
ATOM 6062 C C . LYS B 1 218 ? 11.32 -20.969 11.531 1 75 218 LYS B C 1
ATOM 6064 O O . LYS B 1 218 ? 12.258 -21.75 11.734 1 75 218 LYS B O 1
ATOM 6069 N N . GLY B 1 219 ? 10.109 -21.297 11.734 1 72.12 219 GLY B N 1
ATOM 6070 C CA . GLY B 1 219 ? 9.742 -22.656 12.07 1 72.12 219 GLY B CA 1
ATOM 6071 C C . GLY B 1 219 ? 10.094 -23.656 10.984 1 72.12 219 GLY B C 1
ATOM 6072 O O . GLY B 1 219 ? 10.539 -24.766 11.281 1 72.12 219 GLY B O 1
ATOM 6073 N N . ILE B 1 220 ? 9.922 -23.281 9.836 1 72.94 220 ILE B N 1
ATOM 6074 C CA . ILE B 1 220 ? 10.148 -24.172 8.711 1 72.94 220 ILE B CA 1
ATOM 6075 C C . ILE B 1 220 ? 11.641 -24.281 8.414 1 72.94 220 ILE B C 1
ATOM 6077 O O . ILE B 1 220 ? 12.156 -25.359 8.133 1 72.94 220 ILE B O 1
ATOM 6081 N N . ILE B 1 221 ? 12.445 -23.156 8.438 1 66.62 221 ILE B N 1
ATOM 6082 C CA . ILE B 1 221 ? 13.867 -23.172 8.117 1 66.62 221 ILE B CA 1
ATOM 6083 C C . ILE B 1 221 ? 14.672 -23.625 9.336 1 66.62 221 ILE B C 1
ATOM 6085 O O . ILE B 1 221 ? 15.867 -23.891 9.234 1 66.62 221 ILE B O 1
ATOM 6089 N N . ASN B 1 222 ? 14.109 -24.344 10.188 1 58.94 222 ASN B N 1
ATOM 6090 C CA . ASN B 1 222 ? 14.695 -24.938 11.391 1 58.94 222 ASN B CA 1
ATOM 6091 C C . ASN B 1 222 ? 15.789 -24.047 11.977 1 58.94 222 ASN B C 1
ATOM 6093 O O . ASN B 1 222 ? 16.828 -24.547 12.414 1 58.94 222 ASN B O 1
ATOM 6097 N N . GLN B 1 223 ? 16.094 -22.953 11.438 1 51.53 223 GLN B N 1
ATOM 6098 C CA . GLN B 1 223 ? 17.094 -22.203 12.195 1 51.53 223 GLN B CA 1
ATOM 6099 C C . GLN B 1 223 ? 16.797 -22.25 13.695 1 51.53 223 GLN B C 1
ATOM 6101 O O . GLN B 1 223 ? 15.633 -22.328 14.094 1 51.53 223 GLN B O 1
ATOM 6106 N N . LYS B 1 224 ? 17.906 -22.609 14.562 1 44.56 224 LYS B N 1
ATOM 6107 C CA . LYS B 1 224 ? 17.812 -22.688 16.016 1 44.56 224 LYS B CA 1
ATOM 6108 C C . LYS B 1 224 ? 16.5 -22.062 16.516 1 44.56 224 LYS B C 1
ATOM 6110 O O . LYS B 1 224 ? 16.422 -20.844 16.719 1 44.56 224 LYS B O 1
ATOM 6115 N N . ALA B 1 225 ? 15.547 -22.562 15.93 1 44.41 225 ALA B N 1
ATOM 6116 C CA . ALA B 1 225 ? 14.305 -22.234 16.625 1 44.41 225 ALA B CA 1
ATOM 6117 C C . ALA B 1 225 ? 14.531 -22.188 18.141 1 44.41 225 ALA B C 1
ATOM 6119 O O . ALA B 1 225 ? 14.805 -23.219 18.766 1 44.41 225 ALA B O 1
ATOM 6120 N N . MET B 1 226 ? 15.438 -21.578 18.641 1 37.25 226 MET B N 1
ATOM 6121 C CA . MET B 1 226 ? 15.672 -21.594 20.078 1 37.25 226 MET B CA 1
ATOM 6122 C C . MET B 1 226 ? 14.461 -22.125 20.828 1 37.25 226 MET B C 1
ATOM 6124 O O . MET B 1 226 ? 13.32 -21.891 20.438 1 37.25 226 MET B O 1
ATOM 6128 N N . GLU B 1 227 ? 14.641 -23.391 21.766 1 38.22 227 GLU B N 1
ATOM 6129 C CA . GLU B 1 227 ? 13.914 -23.922 22.906 1 38.22 227 GLU B CA 1
ATOM 6130 C C . GLU B 1 227 ? 12.898 -22.922 23.438 1 38.22 227 GLU B C 1
ATOM 6132 O O . GLU B 1 227 ? 11.953 -23.297 24.141 1 38.22 227 GLU B O 1
ATOM 6137 N N . ALA B 1 228 ? 13.547 -21.859 23.859 1 39.16 228 ALA B N 1
ATOM 6138 C CA . ALA B 1 228 ? 12.625 -21.109 24.719 1 39.16 228 ALA B CA 1
ATOM 6139 C C . ALA B 1 228 ? 11.281 -20.922 24.016 1 39.16 228 ALA B C 1
ATOM 6141 O O . ALA B 1 228 ? 10.227 -21.188 24.609 1 39.16 228 ALA B O 1
ATOM 6142 N N . GLN B 1 229 ? 10.875 -19.656 23.5 1 41.44 229 GLN B N 1
ATOM 6143 C CA . GLN B 1 229 ? 9.492 -19.328 23.156 1 41.44 229 GLN B CA 1
ATOM 6144 C C . GLN B 1 229 ? 9.047 -20.031 21.891 1 41.44 229 GLN B C 1
ATOM 6146 O O . GLN B 1 229 ? 9.805 -20.125 20.922 1 41.44 229 GLN B O 1
ATOM 6151 N N . HIS B 1 230 ? 8.359 -21.219 21.719 1 44.03 230 HIS B N 1
ATOM 6152 C CA . HIS B 1 230 ? 7.438 -21.891 20.797 1 44.03 230 HIS B CA 1
ATOM 6153 C C . HIS B 1 230 ? 7.051 -20.953 19.641 1 44.03 230 HIS B C 1
ATOM 6155 O O . HIS B 1 230 ? 5.887 -20.906 19.234 1 44.03 230 HIS B O 1
ATOM 6161 N N . VAL B 1 231 ? 7.742 -20.062 19.188 1 49.88 231 VAL B N 1
ATOM 6162 C CA . VAL B 1 231 ? 7.273 -19.188 18.109 1 49.88 231 VAL B CA 1
ATOM 6163 C C . VAL B 1 231 ? 7.305 -19.922 16.781 1 49.88 231 VAL B C 1
ATOM 6165 O O . VAL B 1 231 ? 8.289 -20.594 16.453 1 49.88 231 VAL B O 1
ATOM 6168 N N . GLY B 1 232 ? 6.281 -20.344 16.109 1 57.97 232 GLY B N 1
ATOM 6169 C CA . GLY B 1 232 ? 5.812 -20.609 14.758 1 57.97 232 GLY B CA 1
ATOM 6170 C C . GLY B 1 232 ? 6.004 -22.047 14.32 1 57.97 232 GLY B C 1
ATOM 6171 O O . GLY B 1 232 ? 6.57 -22.297 13.258 1 57.97 232 GLY B O 1
ATOM 6172 N N . LEU B 1 233 ? 5.547 -23.078 15.133 1 68.31 233 LEU B N 1
ATOM 6173 C CA . LEU B 1 233 ? 5.707 -24.469 14.727 1 68.31 233 LEU B CA 1
ATOM 6174 C C . LEU B 1 233 ? 4.578 -24.891 13.789 1 68.31 233 LEU B C 1
ATOM 6176 O O . LEU B 1 233 ? 3.402 -24.703 14.102 1 68.31 233 LEU B O 1
ATOM 6180 N N . LEU B 1 234 ? 5.035 -25.344 12.641 1 79.56 234 LEU B N 1
ATOM 6181 C CA . LEU B 1 234 ? 4.09 -25.984 11.727 1 79.56 234 LEU B CA 1
ATOM 6182 C C . LEU B 1 234 ? 3.752 -27.391 12.195 1 79.56 234 LEU B C 1
ATOM 6184 O O . LEU B 1 234 ? 4.645 -28.219 12.352 1 79.56 234 LEU B O 1
ATOM 6188 N N . GLN B 1 235 ? 2.512 -27.609 12.523 1 86.12 235 GLN B N 1
ATOM 6189 C CA . GLN B 1 235 ? 2.088 -28.891 13.062 1 86.12 235 GLN B CA 1
ATOM 6190 C C . GLN B 1 235 ? 1.073 -29.578 12.148 1 86.12 235 GLN B C 1
ATOM 6192 O O . GLN B 1 235 ? 0.282 -28.891 11.484 1 86.12 235 GLN B O 1
ATOM 6197 N N . VAL B 1 236 ? 1.258 -30.859 12.094 1 88.81 236 VAL B N 1
ATOM 6198 C CA . VAL B 1 236 ? 0.352 -31.703 11.312 1 88.81 236 VAL B CA 1
ATOM 6199 C C . VAL B 1 236 ? -0.201 -32.812 12.18 1 88.81 236 VAL B C 1
ATOM 6201 O O . VAL B 1 236 ? 0.504 -33.344 13.047 1 88.81 236 VAL B O 1
ATOM 6204 N N . PRO B 1 237 ? -1.515 -33.031 12.023 1 88.31 237 PRO B N 1
ATOM 6205 C CA . PRO B 1 237 ? -2.07 -34.125 12.828 1 88.31 237 PRO B CA 1
ATOM 6206 C C . PRO B 1 237 ? -1.495 -35.5 12.461 1 88.31 237 PRO B C 1
ATOM 6208 O O . PRO B 1 237 ? -1.285 -35.781 11.281 1 88.31 237 PRO B O 1
ATOM 6211 N N . ASP B 1 238 ? -1.218 -36.281 13.5 1 85.56 238 ASP B N 1
ATOM 6212 C CA . ASP B 1 238 ? -0.767 -37.656 13.273 1 85.56 238 ASP B CA 1
ATOM 6213 C C . ASP B 1 238 ? -1.952 -38.594 13.133 1 85.56 238 ASP B C 1
ATOM 6215 O O . ASP B 1 238 ? -3.094 -38.156 12.992 1 85.56 238 ASP B O 1
ATOM 6219 N N . GLU B 1 239 ? -1.64 -39.844 13.078 1 84 239 GLU B N 1
ATOM 6220 C CA . GLU B 1 239 ? -2.668 -40.875 12.883 1 84 239 GLU B CA 1
ATOM 6221 C C . GLU B 1 239 ? -3.707 -40.812 14 1 84 239 GLU B C 1
ATOM 6223 O O . GLU B 1 239 ? -4.879 -41.125 13.781 1 84 239 GLU B O 1
ATOM 6228 N N . ASP B 1 240 ? -3.346 -40.344 15.172 1 86.94 240 ASP B N 1
ATOM 6229 C CA . ASP B 1 240 ? -4.238 -40.281 16.328 1 86.94 240 ASP B CA 1
ATOM 6230 C C . ASP B 1 240 ? -4.891 -38.906 16.438 1 86.94 240 ASP B C 1
ATOM 6232 O O . ASP B 1 240 ? -5.637 -38.656 17.391 1 86.94 240 ASP B O 1
ATOM 6236 N N . GLY B 1 241 ? -4.523 -38.062 15.547 1 85.81 241 GLY B N 1
ATOM 6237 C CA . GLY B 1 241 ? -5.125 -36.719 15.547 1 85.81 241 GLY B CA 1
ATOM 6238 C C . GLY B 1 241 ? -4.355 -35.719 16.391 1 85.81 241 GLY B C 1
ATOM 6239 O O . GLY B 1 241 ? -4.805 -34.594 16.594 1 85.81 241 GLY B O 1
ATOM 6240 N N . GLN B 1 242 ? -3.258 -36.188 16.906 1 88.56 242 GLN B N 1
ATOM 6241 C CA . GLN B 1 242 ? -2.463 -35.281 17.734 1 88.56 242 GLN B CA 1
ATOM 6242 C C . GLN B 1 242 ? -1.529 -34.438 16.875 1 88.56 242 GLN B C 1
ATOM 6244 O O . GLN B 1 242 ? -0.94 -34.906 15.914 1 88.56 242 GLN B O 1
ATOM 6249 N N . TRP B 1 243 ? -1.409 -33.188 17.172 1 87.81 243 TRP B N 1
ATOM 6250 C CA . TRP B 1 243 ? -0.586 -32.25 16.422 1 87.81 243 TRP B CA 1
ATOM 6251 C C . TRP B 1 243 ? 0.896 -32.5 16.688 1 87.81 243 TRP B C 1
ATOM 6253 O O . TRP B 1 243 ? 1.325 -32.5 17.844 1 87.81 243 TRP B O 1
ATOM 6263 N N . LYS B 1 244 ? 1.642 -32.719 15.672 1 84.69 244 LYS B N 1
ATOM 6264 C CA . LYS B 1 244 ? 3.086 -32.906 15.773 1 84.69 244 LYS B CA 1
ATOM 6265 C C . LYS B 1 244 ? 3.83 -31.984 14.82 1 84.69 244 LYS B C 1
ATOM 6267 O O . LYS B 1 244 ? 3.336 -31.688 13.734 1 84.69 244 LYS B O 1
ATOM 6272 N N . ASN B 1 245 ? 4.961 -31.641 15.227 1 79.56 245 ASN B N 1
ATOM 6273 C CA . ASN B 1 245 ? 5.785 -30.797 14.375 1 79.56 245 ASN B CA 1
ATOM 6274 C C . ASN B 1 245 ? 6.246 -31.531 13.125 1 79.56 245 ASN B C 1
ATOM 6276 O O . ASN B 1 245 ? 6.648 -32.688 13.188 1 79.56 245 ASN B O 1
ATOM 6280 N N . ASN B 1 246 ? 6.02 -30.922 12 1 78.94 246 ASN B N 1
ATOM 6281 C CA . ASN B 1 246 ? 6.48 -31.453 10.727 1 78.94 246 ASN B CA 1
ATOM 6282 C C . ASN B 1 246 ? 7.062 -30.359 9.836 1 78.94 246 ASN B C 1
ATOM 6284 O O . ASN B 1 246 ? 6.344 -29.75 9.055 1 78.94 246 ASN B O 1
ATOM 6288 N N . HIS B 1 247 ? 8.32 -30.203 9.812 1 70.19 247 HIS B N 1
ATOM 6289 C CA . HIS B 1 247 ? 8.977 -29.125 9.062 1 70.19 247 HIS B CA 1
ATOM 6290 C C . HIS B 1 247 ? 9.102 -29.5 7.59 1 70.19 247 HIS B C 1
ATOM 6292 O O . HIS B 1 247 ? 9.391 -28.625 6.754 1 70.19 247 HIS B O 1
ATOM 6298 N N . THR B 1 248 ? 8.82 -30.719 7.258 1 71.88 248 THR B N 1
ATOM 6299 C CA . THR B 1 248 ? 8.977 -31.156 5.871 1 71.88 248 THR B CA 1
ATOM 6300 C C . THR B 1 248 ? 7.617 -31.344 5.207 1 71.88 248 THR B C 1
ATOM 6302 O O . THR B 1 248 ? 7.516 -32.031 4.18 1 71.88 248 THR B O 1
ATOM 6305 N N . TYR B 1 249 ? 6.645 -30.797 5.93 1 80.62 249 TYR B N 1
ATOM 6306 C CA . TYR B 1 249 ? 5.297 -30.953 5.395 1 80.62 249 TYR B CA 1
ATOM 6307 C C . TYR B 1 249 ? 5.188 -30.312 4.016 1 80.62 249 TYR B C 1
ATOM 6309 O O . TYR B 1 249 ? 4.504 -30.828 3.133 1 80.62 249 TYR B O 1
ATOM 6317 N N . PHE B 1 250 ? 5.895 -29.188 3.83 1 83.69 250 PHE B N 1
ATOM 6318 C CA . PHE B 1 250 ? 5.941 -28.484 2.547 1 83.69 250 PHE B CA 1
ATOM 6319 C C . PHE B 1 250 ? 7.316 -28.641 1.905 1 83.69 250 PHE B C 1
ATOM 6321 O O . PHE B 1 250 ? 8.336 -28.625 2.6 1 83.69 250 PHE B O 1
ATOM 6328 N N . SER B 1 251 ? 7.316 -28.75 0.626 1 77.25 251 SER B N 1
ATOM 6329 C CA . SER B 1 251 ? 8.57 -28.906 -0.108 1 77.25 251 SER B CA 1
ATOM 6330 C C . SER B 1 251 ? 9.195 -27.547 -0.415 1 77.25 251 SER B C 1
ATOM 6332 O O . SER B 1 251 ? 10.398 -27.453 -0.636 1 77.25 251 SER B O 1
ATOM 6334 N N . SER B 1 252 ? 8.328 -26.578 -0.43 1 83.69 252 SER B N 1
ATOM 6335 C CA . SER B 1 252 ? 8.828 -25.25 -0.747 1 83.69 252 SER B CA 1
ATOM 6336 C C . SER B 1 252 ? 8.047 -24.172 0.005 1 83.69 252 SER B C 1
ATOM 6338 O O . SER B 1 252 ? 6.848 -24.312 0.238 1 83.69 252 SER B O 1
ATOM 6340 N N . LEU B 1 253 ? 8.859 -23.188 0.435 1 88.69 253 LEU B N 1
ATOM 6341 C CA . LEU B 1 253 ? 8.297 -22.031 1.114 1 88.69 253 LEU B CA 1
ATOM 6342 C C . LEU B 1 253 ? 8.664 -20.734 0.381 1 88.69 253 LEU B C 1
ATOM 6344 O O . LEU B 1 253 ? 9.836 -20.5 0.083 1 88.69 253 LEU B O 1
ATOM 6348 N N . THR B 1 254 ? 7.605 -20 -0.003 1 92.06 254 THR B N 1
ATOM 6349 C CA . THR B 1 254 ? 7.828 -18.719 -0.686 1 92.06 254 THR B CA 1
ATOM 6350 C C . THR B 1 254 ? 7.211 -17.578 0.102 1 92.06 254 THR B C 1
ATOM 6352 O O . THR B 1 254 ? 6.066 -17.656 0.554 1 92.06 254 THR B O 1
ATOM 6355 N N . LEU B 1 255 ? 8.008 -16.578 0.386 1 92.5 255 LEU B N 1
ATOM 6356 C CA . LEU B 1 255 ? 7.492 -15.344 0.967 1 92.5 255 LEU B CA 1
ATOM 6357 C C . LEU B 1 255 ? 7.398 -14.242 -0.088 1 92.5 255 LEU B C 1
ATOM 6359 O O . LEU B 1 255 ? 8.391 -13.922 -0.744 1 92.5 255 LEU B O 1
ATOM 6363 N N . LEU B 1 256 ? 6.215 -13.766 -0.272 1 94.38 256 LEU B N 1
ATOM 6364 C CA . LEU B 1 256 ? 5.961 -12.672 -1.201 1 94.38 256 LEU B CA 1
ATOM 6365 C C . LEU B 1 256 ? 5.586 -11.398 -0.451 1 94.38 256 LEU B C 1
ATOM 6367 O O . LEU B 1 256 ? 4.562 -11.352 0.238 1 94.38 256 LEU B O 1
ATOM 6371 N N . SER B 1 257 ? 6.457 -10.383 -0.525 1 90.31 257 SER B N 1
ATOM 6372 C CA . SER B 1 257 ? 6.203 -9.102 0.119 1 90.31 257 SER B CA 1
ATOM 6373 C C . SER B 1 257 ? 6.887 -7.961 -0.631 1 90.31 257 SER B C 1
ATOM 6375 O O . SER B 1 257 ? 8.086 -8.016 -0.899 1 90.31 257 SER B O 1
ATOM 6377 N N . TYR B 1 258 ? 6.152 -6.914 -0.964 1 86.25 258 TYR B N 1
ATOM 6378 C CA . TYR B 1 258 ? 6.738 -5.773 -1.657 1 86.25 258 TYR B CA 1
ATOM 6379 C C . TYR B 1 258 ? 6.68 -4.52 -0.792 1 86.25 258 TYR B C 1
ATOM 6381 O O . TYR B 1 258 ? 6.664 -3.402 -1.309 1 86.25 258 TYR B O 1
ATOM 6389 N N . SER B 1 259 ? 6.656 -4.68 0.478 1 79.25 259 SER B N 1
ATOM 6390 C CA . SER B 1 259 ? 6.699 -3.547 1.396 1 79.25 259 SER B CA 1
ATOM 6391 C C . SER B 1 259 ? 8.117 -3.008 1.543 1 79.25 259 SER B C 1
ATOM 6393 O O . SER B 1 259 ? 9.062 -3.775 1.738 1 79.25 259 SER B O 1
ATOM 6395 N N . PRO B 1 260 ? 8.266 -1.7 1.443 1 78.06 260 PRO B N 1
ATOM 6396 C CA . PRO B 1 260 ? 9.594 -1.113 1.64 1 78.06 260 PRO B CA 1
ATOM 6397 C C . PRO B 1 260 ? 10.023 -1.115 3.104 1 78.06 260 PRO B C 1
ATOM 6399 O O . PRO B 1 260 ? 11.18 -0.805 3.408 1 78.06 260 PRO B O 1
ATOM 6402 N N . PHE B 1 261 ? 9.195 -1.548 3.969 1 73.5 261 PHE B N 1
ATOM 6403 C CA . PHE B 1 261 ? 9.484 -1.48 5.398 1 73.5 261 PHE B CA 1
ATOM 6404 C C . PHE B 1 261 ? 9.664 -2.877 5.98 1 73.5 261 PHE B C 1
ATOM 6406 O O . PHE B 1 261 ? 9.703 -3.047 7.199 1 73.5 261 PHE B O 1
ATOM 6413 N N . ASP B 1 262 ? 9.789 -3.779 5.035 1 72.31 262 ASP B N 1
ATOM 6414 C CA . ASP B 1 262 ? 9.961 -5.16 5.473 1 72.31 262 ASP B CA 1
ATOM 6415 C C . ASP B 1 262 ? 11.242 -5.328 6.285 1 72.31 262 ASP B C 1
ATOM 6417 O O . ASP B 1 262 ? 12.281 -4.77 5.926 1 72.31 262 ASP B O 1
ATOM 6421 N N . ARG B 1 263 ? 11.062 -6.055 7.336 1 64.75 263 ARG B N 1
ATOM 6422 C CA . ARG B 1 263 ? 12.219 -6.344 8.172 1 64.75 263 ARG B CA 1
ATOM 6423 C C . ARG B 1 263 ? 12.758 -7.746 7.906 1 64.75 263 ARG B C 1
ATOM 6425 O O . ARG B 1 263 ? 13.836 -8.109 8.391 1 64.75 263 ARG B O 1
ATOM 6432 N N . PHE B 1 264 ? 11.867 -8.508 7.223 1 65.19 264 PHE B N 1
ATOM 6433 C CA . PHE B 1 264 ? 12.289 -9.859 6.871 1 65.19 264 PHE B CA 1
ATOM 6434 C C . PHE B 1 264 ? 12.648 -9.945 5.395 1 65.19 264 PHE B C 1
ATOM 6436 O O . PHE B 1 264 ? 11.961 -9.383 4.543 1 65.19 264 PHE B O 1
ATOM 6443 N N . GLY B 1 265 ? 13.836 -10.234 5.094 1 64.75 265 GLY B N 1
ATOM 6444 C CA . GLY B 1 265 ? 14.312 -10.328 3.727 1 64.75 265 GLY B CA 1
ATOM 6445 C C . GLY B 1 265 ? 14.836 -11.703 3.369 1 64.75 265 GLY B C 1
ATOM 6446 O O . GLY B 1 265 ? 14.406 -12.711 3.941 1 64.75 265 GLY B O 1
ATOM 6447 N N . PRO B 1 266 ? 15.562 -11.797 2.4 1 67.44 266 PRO B N 1
ATOM 6448 C CA . PRO B 1 266 ? 16.125 -13.07 1.947 1 67.44 266 PRO B CA 1
ATOM 6449 C C . PRO B 1 266 ? 16.969 -13.758 3.023 1 67.44 266 PRO B C 1
ATOM 6451 O O . PRO B 1 266 ? 17.547 -13.086 3.881 1 67.44 266 PRO B O 1
ATOM 6454 N N . VAL B 1 267 ? 16.734 -14.961 3.123 1 69.06 267 VAL B N 1
ATOM 6455 C CA . VAL B 1 267 ? 17.484 -15.773 4.07 1 69.06 267 VAL B CA 1
ATOM 6456 C C . VAL B 1 267 ? 18.688 -16.406 3.367 1 69.06 267 VAL B C 1
ATOM 6458 O O . VAL B 1 267 ? 18.594 -16.766 2.191 1 69.06 267 VAL B O 1
ATOM 6461 N N . GLU B 1 268 ? 19.688 -16.438 4.031 1 64.88 268 GLU B N 1
ATOM 6462 C CA . GLU B 1 268 ? 20.891 -17.047 3.475 1 64.88 268 GLU B CA 1
ATOM 6463 C C . GLU B 1 268 ? 20.719 -18.547 3.297 1 64.88 268 GLU B C 1
ATOM 6465 O O . GLU B 1 268 ? 20.031 -19.188 4.09 1 64.88 268 GLU B O 1
ATOM 6470 N N . ALA B 1 269 ? 21.297 -19.062 2.287 1 62.53 269 ALA B N 1
ATOM 6471 C CA . ALA B 1 269 ? 21.188 -20.469 1.904 1 62.53 269 ALA B CA 1
ATOM 6472 C C . ALA B 1 269 ? 21.594 -21.375 3.051 1 62.53 269 ALA B C 1
ATOM 6474 O O . ALA B 1 269 ? 21.016 -22.453 3.238 1 62.53 269 ALA B O 1
ATOM 6475 N N . ASN B 1 270 ? 22.562 -20.938 3.744 1 60.75 270 ASN B N 1
ATOM 6476 C CA . ASN B 1 270 ? 23.094 -21.781 4.812 1 60.75 270 ASN B CA 1
ATOM 6477 C C . ASN B 1 270 ? 22.109 -21.891 5.969 1 60.75 270 ASN B C 1
ATOM 6479 O O . ASN B 1 270 ? 22.219 -22.812 6.793 1 60.75 270 ASN B O 1
ATOM 6483 N N . GLU B 1 271 ? 21.188 -21.078 5.938 1 64.88 271 GLU B N 1
ATOM 6484 C CA . GLU B 1 271 ? 20.203 -21.078 7.016 1 64.88 271 GLU B CA 1
ATOM 6485 C C . GLU B 1 271 ? 18.984 -21.922 6.648 1 64.88 271 GLU B C 1
ATOM 6487 O O . GLU B 1 271 ? 18.125 -22.172 7.488 1 64.88 271 GLU B O 1
ATOM 6492 N N . ILE B 1 272 ? 19.031 -22.391 5.469 1 67.12 272 ILE B N 1
ATOM 6493 C CA . ILE B 1 272 ? 17.875 -23.141 4.977 1 67.12 272 ILE B CA 1
ATOM 6494 C C . ILE B 1 272 ? 18.125 -24.641 5.172 1 67.12 272 ILE B C 1
ATOM 6496 O O . ILE B 1 272 ? 19.141 -25.172 4.723 1 67.12 272 ILE B O 1
ATOM 6500 N N . PRO B 1 273 ? 17.203 -25.203 6.066 1 62.56 273 PRO B N 1
ATOM 6501 C CA . PRO B 1 273 ? 17.359 -26.656 6.238 1 62.56 273 PRO B CA 1
ATOM 6502 C C . PRO B 1 273 ? 17.359 -27.406 4.91 1 62.56 273 PRO B C 1
ATOM 6504 O O . PRO B 1 273 ? 16.781 -26.938 3.928 1 62.56 273 PRO B O 1
ATOM 6507 N N . SER B 1 274 ? 17.969 -28.578 4.992 1 60.72 274 SER B N 1
ATOM 6508 C CA . SER B 1 274 ? 18.016 -29.438 3.812 1 60.72 274 SER B CA 1
ATOM 6509 C C . SER B 1 274 ? 16.625 -29.922 3.422 1 60.72 274 SER B C 1
ATOM 6511 O O . SER B 1 274 ? 15.812 -30.25 4.289 1 60.72 274 SER B O 1
ATOM 6513 N N . GLY B 1 275 ? 16.219 -29.781 2.256 1 62.31 275 GLY B N 1
ATOM 6514 C CA . GLY B 1 275 ? 14.984 -30.359 1.739 1 62.31 275 GLY B CA 1
ATOM 6515 C C . GLY B 1 275 ? 13.906 -29.312 1.477 1 62.31 275 GLY B C 1
ATOM 6516 O O . GLY B 1 275 ? 12.883 -29.625 0.865 1 62.31 275 GLY B O 1
ATOM 6517 N N . VAL B 1 276 ? 14.094 -28.125 2.117 1 70.38 276 VAL B N 1
ATOM 6518 C CA . VAL B 1 276 ? 13.078 -27.109 1.864 1 70.38 276 VAL B CA 1
ATOM 6519 C C . VAL B 1 276 ? 13.68 -25.969 1.057 1 70.38 276 VAL B C 1
ATOM 6521 O O . VAL B 1 276 ? 14.773 -25.484 1.368 1 70.38 276 VAL B O 1
ATOM 6524 N N . LYS B 1 277 ? 13 -25.719 0.005 1 77.06 277 LYS B N 1
ATOM 6525 C CA . LYS B 1 277 ? 13.406 -24.578 -0.8 1 77.06 277 LYS B CA 1
ATOM 6526 C C . LYS B 1 277 ? 12.734 -23.297 -0.316 1 77.06 277 LYS B C 1
ATOM 6528 O O . LYS B 1 277 ? 11.516 -23.266 -0.101 1 77.06 277 LYS B O 1
ATOM 6533 N N . TYR B 1 278 ? 13.523 -22.359 0.022 1 82.25 278 TYR B N 1
ATOM 6534 C CA . TYR B 1 278 ? 12.977 -21.062 0.451 1 82.25 278 TYR B CA 1
ATOM 6535 C C . TYR B 1 278 ? 13.242 -19.984 -0.593 1 82.25 278 TYR B C 1
ATOM 6537 O O . TYR B 1 278 ? 14.359 -19.859 -1.088 1 82.25 278 TYR B O 1
ATOM 6545 N N . GLN B 1 279 ? 12.188 -19.359 -0.958 1 85.5 279 GLN B N 1
ATOM 6546 C CA . GLN B 1 279 ? 12.297 -18.281 -1.938 1 85.5 279 GLN B CA 1
ATOM 6547 C C . GLN B 1 279 ? 11.68 -16.984 -1.41 1 85.5 279 GLN B C 1
ATOM 6549 O O . GLN B 1 279 ? 10.625 -17.016 -0.771 1 85.5 279 GLN B O 1
ATOM 6554 N N . TYR B 1 280 ? 12.398 -15.906 -1.586 1 89.12 280 TYR B N 1
ATOM 6555 C CA . TYR B 1 280 ? 11.875 -14.578 -1.273 1 89.12 280 TYR B CA 1
ATOM 6556 C C . TYR B 1 280 ? 11.586 -13.797 -2.547 1 89.12 280 TYR B C 1
ATOM 6558 O O . TYR B 1 280 ? 12.461 -13.633 -3.396 1 89.12 280 TYR B O 1
ATOM 6566 N N . ILE B 1 281 ? 10.352 -13.391 -2.695 1 91.88 281 ILE B N 1
ATOM 6567 C CA . ILE B 1 281 ? 9.93 -12.508 -3.775 1 91.88 281 ILE B CA 1
ATOM 6568 C C . ILE B 1 281 ? 9.531 -11.148 -3.203 1 91.88 281 ILE B C 1
ATOM 6570 O O . ILE B 1 281 ? 8.539 -11.047 -2.473 1 91.88 281 ILE B O 1
ATOM 6574 N N . GLY B 1 282 ? 10.312 -10.156 -3.469 1 89.44 282 GLY B N 1
ATOM 6575 C CA . GLY B 1 282 ? 9.945 -8.883 -2.873 1 89.44 282 GLY B CA 1
ATOM 6576 C C . GLY B 1 282 ? 10.852 -7.742 -3.289 1 89.44 282 GLY B C 1
ATOM 6577 O O . GLY B 1 282 ? 11.57 -7.844 -4.285 1 89.44 282 GLY B O 1
ATOM 6578 N N . LEU B 1 283 ? 10.719 -6.633 -2.551 1 86.62 283 LEU B N 1
ATOM 6579 C CA . LEU B 1 283 ? 11.367 -5.379 -2.904 1 86.62 283 LEU B CA 1
ATOM 6580 C C . LEU B 1 283 ? 12.742 -5.281 -2.252 1 86.62 283 LEU B C 1
ATOM 6582 O O . LEU B 1 283 ? 13.594 -4.508 -2.699 1 86.62 283 LEU B O 1
ATOM 6586 N N . MET B 1 284 ? 12.969 -6.047 -1.259 1 83.5 284 MET B N 1
ATOM 6587 C CA . MET B 1 284 ? 14.164 -5.816 -0.451 1 83.5 284 MET B CA 1
ATOM 6588 C C . MET B 1 284 ? 15.297 -6.746 -0.88 1 83.5 284 MET B C 1
ATOM 6590 O O . MET B 1 284 ? 15.047 -7.871 -1.318 1 83.5 284 MET B O 1
ATOM 6594 N N . ILE B 1 285 ? 16.484 -6.266 -0.78 1 81.81 285 ILE B N 1
ATOM 6595 C CA . ILE B 1 285 ? 17.672 -7.055 -1.042 1 81.81 285 ILE B CA 1
ATOM 6596 C C . ILE B 1 285 ? 18.75 -6.727 -0.005 1 81.81 285 ILE B C 1
ATOM 6598 O O . ILE B 1 285 ? 18.734 -5.645 0.585 1 81.81 285 ILE B O 1
ATOM 6602 N N . LYS B 1 286 ? 19.625 -7.684 0.21 1 77.06 286 LYS B N 1
ATOM 6603 C CA . LYS B 1 286 ? 20.719 -7.441 1.148 1 77.06 286 LYS B CA 1
ATOM 6604 C C . LYS B 1 286 ? 21.703 -6.426 0.586 1 77.06 286 LYS B C 1
ATOM 6606 O O . LYS B 1 286 ? 22.031 -6.469 -0.599 1 77.06 286 LYS B O 1
ATOM 6611 N N . ASP B 1 287 ? 22.031 -5.383 1.438 1 69.25 287 ASP B N 1
ATOM 6612 C CA . ASP B 1 287 ? 22.984 -4.359 1.021 1 69.25 287 ASP B CA 1
ATOM 6613 C C . ASP B 1 287 ? 24.422 -4.867 1.132 1 69.25 287 ASP B C 1
ATOM 6615 O O . ASP B 1 287 ? 24.938 -5.051 2.236 1 69.25 287 ASP B O 1
ATOM 6619 N N . GLU B 1 288 ? 25.031 -5.316 0.076 1 60.78 288 GLU B N 1
ATOM 6620 C CA . GLU B 1 288 ? 26.375 -5.871 0.093 1 60.78 288 GLU B CA 1
ATOM 6621 C C . GLU B 1 288 ? 27.422 -4.781 0.33 1 60.78 288 GLU B C 1
ATOM 6623 O O . GLU B 1 288 ? 28.531 -5.066 0.759 1 60.78 288 GLU B O 1
ATOM 6628 N N . HIS B 1 289 ? 27.281 -3.537 0.047 1 54.41 289 HIS B N 1
ATOM 6629 C CA . HIS B 1 289 ? 28.328 -2.516 0.049 1 54.41 289 HIS B CA 1
ATOM 6630 C C . HIS B 1 289 ? 28.531 -1.938 1.445 1 54.41 289 HIS B C 1
ATOM 6632 O O . HIS B 1 289 ? 29.438 -1.136 1.664 1 54.41 289 HIS B O 1
ATOM 6638 N N . ASN B 1 290 ? 27.844 -2.033 2.383 1 49.94 290 ASN B N 1
ATOM 6639 C CA . ASN B 1 290 ? 28.156 -1.48 3.695 1 49.94 290 ASN B CA 1
ATOM 6640 C C . ASN B 1 290 ? 28.656 -2.561 4.656 1 49.94 290 ASN B C 1
ATOM 6642 O O . ASN B 1 290 ? 27.859 -3.311 5.215 1 49.94 290 ASN B O 1
ATOM 6646 N N . PRO B 1 291 ? 30.031 -2.773 4.617 1 43.97 291 PRO B N 1
ATOM 6647 C CA . PRO B 1 291 ? 30.703 -3.814 5.41 1 43.97 291 PRO B CA 1
ATOM 6648 C C . PRO B 1 291 ? 30.359 -3.729 6.898 1 43.97 291 PRO B C 1
ATOM 6650 O O . PRO B 1 291 ? 30.625 -4.668 7.648 1 43.97 291 PRO B O 1
ATOM 6653 N N . VAL B 1 292 ? 30.594 -2.51 7.438 1 43.09 292 VAL B N 1
ATOM 6654 C CA . VAL B 1 292 ? 30.609 -2.514 8.898 1 43.09 292 VAL B CA 1
ATOM 6655 C C . VAL B 1 292 ? 29.359 -3.242 9.422 1 43.09 292 VAL B C 1
ATOM 6657 O O . VAL B 1 292 ? 29.453 -3.977 10.414 1 43.09 292 VAL B O 1
ATOM 6660 N N . SER B 1 293 ? 28.188 -2.537 9.383 1 43.22 293 SER B N 1
ATOM 6661 C CA . SER B 1 293 ? 27.047 -3.062 10.109 1 43.22 293 SER B CA 1
ATOM 6662 C C . SER B 1 293 ? 26.344 -4.156 9.312 1 43.22 293 SER B C 1
ATOM 6664 O O . SER B 1 293 ? 26.109 -4.008 8.109 1 43.22 293 SER B O 1
ATOM 6666 N N . GLN B 1 294 ? 26.422 -5.441 9.609 1 45.31 294 GLN B N 1
ATOM 6667 C CA . GLN B 1 294 ? 25.828 -6.68 9.117 1 45.31 294 GLN B CA 1
ATOM 6668 C C . GLN B 1 294 ? 24.703 -6.395 8.125 1 45.31 294 GLN B C 1
ATOM 6670 O O . GLN B 1 294 ? 24.391 -5.234 7.844 1 45.31 294 GLN B O 1
ATOM 6675 N N . SER B 1 295 ? 23.281 -7.043 8.375 1 52.59 295 SER B N 1
ATOM 6676 C CA . SER B 1 295 ? 22.047 -7.551 7.812 1 52.59 295 SER B CA 1
ATOM 6677 C C . SER B 1 295 ? 21.141 -6.418 7.336 1 52.59 295 SER B C 1
ATOM 6679 O O . SER B 1 295 ? 19.938 -6.422 7.594 1 52.59 295 SER B O 1
ATOM 6681 N N . ARG B 1 296 ? 21.719 -5.355 6.699 1 65.31 296 ARG B N 1
ATOM 6682 C CA . ARG B 1 296 ? 20.766 -4.285 6.43 1 65.31 296 ARG B CA 1
ATOM 6683 C C . ARG B 1 296 ? 20.078 -4.492 5.082 1 65.31 296 ARG B C 1
ATOM 6685 O O . ARG B 1 296 ? 20.734 -4.824 4.094 1 65.31 296 ARG B O 1
ATOM 6692 N N . LEU B 1 297 ? 18.797 -4.512 4.973 1 77.06 297 LEU B N 1
ATOM 6693 C CA . LEU B 1 297 ? 17.938 -4.652 3.805 1 77.06 297 LEU B CA 1
ATOM 6694 C C . LEU B 1 297 ? 17.703 -3.299 3.137 1 77.06 297 LEU B C 1
ATOM 6696 O O . LEU B 1 297 ? 17.609 -2.275 3.816 1 77.06 297 LEU B O 1
ATOM 6700 N N . ARG B 1 298 ? 17.922 -3.223 1.838 1 78.12 298 ARG B N 1
ATOM 6701 C CA . ARG B 1 298 ? 17.562 -2.053 1.043 1 78.12 298 ARG B CA 1
ATOM 6702 C C . ARG B 1 298 ? 16.562 -2.418 -0.048 1 78.12 298 ARG B C 1
ATOM 6704 O O . ARG B 1 298 ? 16.547 -3.557 -0.521 1 78.12 298 ARG B O 1
ATOM 6711 N N . PRO B 1 299 ? 15.805 -1.494 -0.443 1 80.88 299 PRO B N 1
ATOM 6712 C CA . PRO B 1 299 ? 14.883 -1.778 -1.549 1 80.88 299 PRO B CA 1
ATOM 6713 C C . PRO B 1 299 ? 15.594 -1.897 -2.893 1 80.88 299 PRO B C 1
ATOM 6715 O O . PRO B 1 299 ? 16.594 -1.215 -3.127 1 80.88 299 PRO B O 1
ATOM 6718 N N . LYS B 1 300 ? 15.109 -2.764 -3.777 1 83.75 300 LYS B N 1
ATOM 6719 C CA . LYS B 1 300 ? 15.633 -2.951 -5.129 1 83.75 300 LYS B CA 1
ATOM 6720 C C . LYS B 1 300 ? 15.359 -1.727 -5.996 1 83.75 300 LYS B C 1
ATOM 6722 O O . LYS B 1 300 ? 14.336 -1.062 -5.84 1 83.75 300 LYS B O 1
ATOM 6727 N N . THR B 1 301 ? 16.266 -1.454 -6.906 1 80.81 301 THR B N 1
ATOM 6728 C CA . THR B 1 301 ? 16.031 -0.441 -7.93 1 80.81 301 THR B CA 1
ATOM 6729 C C . THR B 1 301 ? 15.188 -0.999 -9.07 1 80.81 301 THR B C 1
ATOM 6731 O O . THR B 1 301 ? 14.977 -2.211 -9.156 1 80.81 301 THR B O 1
ATOM 6734 N N . PHE B 1 302 ? 14.75 -0.151 -9.938 1 82.94 302 PHE B N 1
ATOM 6735 C CA . PHE B 1 302 ? 13.969 -0.586 -11.094 1 82.94 302 PHE B CA 1
ATOM 6736 C C . PHE B 1 302 ? 14.797 -1.501 -11.984 1 82.94 302 PHE B C 1
ATOM 6738 O O . PHE B 1 302 ? 14.266 -2.451 -12.57 1 82.94 302 PHE B O 1
ATOM 6745 N N . ASP B 1 303 ? 16.047 -1.203 -12.07 1 83.56 303 ASP B N 1
ATOM 6746 C CA . ASP B 1 303 ? 16.922 -2.02 -12.898 1 83.56 303 ASP B CA 1
ATOM 6747 C C . ASP B 1 303 ? 17.016 -3.445 -12.367 1 83.56 303 ASP B C 1
ATOM 6749 O O . ASP B 1 303 ? 17.031 -4.406 -13.141 1 83.56 303 ASP B O 1
ATOM 6753 N N . GLU B 1 304 ? 17.094 -3.521 -11.148 1 86.75 304 GLU B N 1
ATOM 6754 C CA . GLU B 1 304 ? 17.172 -4.836 -10.516 1 86.75 304 GLU B CA 1
ATOM 6755 C C . GLU B 1 304 ? 15.859 -5.602 -10.68 1 86.75 304 GLU B C 1
ATOM 6757 O O . GLU B 1 304 ? 15.859 -6.812 -10.914 1 86.75 304 GLU B O 1
ATOM 6762 N N . LEU B 1 305 ? 14.773 -4.902 -10.547 1 88.94 305 LEU B N 1
ATOM 6763 C CA . LEU B 1 305 ? 13.469 -5.52 -10.742 1 88.94 305 LEU B CA 1
ATOM 6764 C C . LEU B 1 305 ? 13.297 -5.973 -12.188 1 88.94 305 LEU B C 1
ATOM 6766 O O . LEU B 1 305 ? 12.766 -7.059 -12.445 1 88.94 305 LEU B O 1
ATOM 6770 N N . HIS B 1 306 ? 13.758 -5.125 -13.102 1 89.62 306 HIS B N 1
ATOM 6771 C CA . HIS B 1 306 ? 13.711 -5.449 -14.516 1 89.62 306 HIS B CA 1
ATOM 6772 C C . HIS B 1 306 ? 14.523 -6.699 -14.828 1 89.62 306 HIS B C 1
ATOM 6774 O O . HIS B 1 306 ? 14.07 -7.582 -15.555 1 89.62 306 HIS B O 1
ATOM 6780 N N . TYR B 1 307 ? 15.656 -6.754 -14.281 1 89.75 307 TYR B N 1
ATOM 6781 C CA . TYR B 1 307 ? 16.531 -7.906 -14.484 1 89.75 307 TYR B CA 1
ATOM 6782 C C . TYR B 1 307 ? 15.883 -9.18 -13.953 1 89.75 307 TYR B C 1
ATOM 6784 O O . TYR B 1 307 ? 15.844 -10.203 -14.641 1 89.75 307 TYR B O 1
ATOM 6792 N N . GLU B 1 308 ? 15.367 -9.094 -12.773 1 90 308 GLU B N 1
ATOM 6793 C CA . GLU B 1 308 ? 14.711 -10.242 -12.156 1 90 308 GLU B CA 1
ATOM 6794 C C . GLU B 1 308 ? 13.516 -10.703 -12.977 1 90 308 GLU B C 1
ATOM 6796 O O . GLU B 1 308 ? 13.281 -11.906 -13.125 1 90 308 GLU B O 1
ATOM 6801 N N . PHE B 1 309 ? 12.828 -9.727 -13.469 1 93.38 309 PHE B N 1
ATOM 6802 C CA . PHE B 1 309 ? 11.656 -10.055 -14.281 1 93.38 309 PHE B CA 1
ATOM 6803 C C . PHE B 1 309 ? 12.07 -10.789 -15.547 1 93.38 309 PHE B C 1
ATOM 6805 O O . PHE B 1 309 ? 11.438 -11.781 -15.93 1 93.38 309 PHE B O 1
ATOM 6812 N N . CYS B 1 310 ? 13.055 -10.32 -16.188 1 90.06 310 CYS B N 1
ATOM 6813 C CA . CYS B 1 310 ? 13.523 -10.938 -17.422 1 90.06 310 CYS B CA 1
ATOM 6814 C C . CYS B 1 310 ? 13.977 -12.375 -17.172 1 90.06 310 CYS B C 1
ATOM 6816 O O . CYS B 1 310 ? 13.703 -13.266 -17.984 1 90.06 310 CYS B O 1
ATOM 6818 N N . GLN B 1 311 ? 14.617 -12.578 -16.078 1 88.25 311 GLN B N 1
ATOM 6819 C CA . GLN B 1 311 ? 15.055 -13.922 -15.719 1 88.25 311 GLN B CA 1
ATOM 6820 C C . GLN B 1 311 ? 13.859 -14.844 -15.484 1 88.25 311 GLN B C 1
ATOM 6822 O O . GLN B 1 311 ? 13.82 -15.961 -16 1 88.25 311 GLN B O 1
ATOM 6827 N N . SER B 1 312 ? 12.898 -14.336 -14.758 1 91.81 312 SER B N 1
ATOM 6828 C CA . SER B 1 312 ? 11.711 -15.125 -14.461 1 91.81 312 SER B CA 1
ATOM 6829 C C . SER B 1 312 ? 10.891 -15.391 -15.719 1 91.81 312 SER B C 1
ATOM 6831 O O . SER B 1 312 ? 10.367 -16.484 -15.906 1 91.81 312 SER B O 1
ATOM 6833 N N . MET B 1 313 ? 10.805 -14.383 -16.5 1 91.38 313 MET B N 1
ATOM 6834 C CA . MET B 1 313 ? 10.055 -14.508 -17.75 1 91.38 313 MET B CA 1
ATOM 6835 C C . MET B 1 313 ? 10.656 -15.578 -18.641 1 91.38 313 MET B C 1
ATOM 6837 O O . MET B 1 313 ? 9.93 -16.359 -19.25 1 91.38 313 MET B O 1
ATOM 6841 N N . SER B 1 314 ? 11.945 -15.633 -18.703 1 85.81 314 SER B N 1
ATOM 6842 C CA . SER B 1 314 ? 12.625 -16.625 -19.516 1 85.81 314 SER B CA 1
ATOM 6843 C C . SER B 1 314 ? 12.297 -18.047 -19.047 1 85.81 314 SER B C 1
ATOM 6845 O O . SER B 1 314 ? 12.172 -18.953 -19.875 1 85.81 314 SER B O 1
ATOM 6847 N N . GLN B 1 315 ? 12.125 -18.172 -17.766 1 83.69 315 GLN B N 1
ATOM 6848 C CA . GLN B 1 315 ? 11.773 -19.484 -17.219 1 83.69 315 GLN B CA 1
ATOM 6849 C C . GLN B 1 315 ? 10.305 -19.797 -17.469 1 83.69 315 GLN B C 1
ATOM 6851 O O . GLN B 1 315 ? 9.945 -20.969 -17.688 1 83.69 315 GLN B O 1
ATOM 6856 N N . CYS B 1 316 ? 9.484 -18.828 -17.484 1 89.94 316 CYS B N 1
ATOM 6857 C CA . CYS B 1 316 ? 8.047 -19.016 -17.641 1 89.94 316 CYS B CA 1
ATOM 6858 C C . CYS B 1 316 ? 7.691 -19.312 -19.094 1 89.94 316 CYS B C 1
ATOM 6860 O O . CYS B 1 316 ? 6.602 -19.812 -19.391 1 89.94 316 CYS B O 1
ATOM 6862 N N . LEU B 1 317 ? 8.633 -19.047 -20 1 86.38 317 LEU B N 1
ATOM 6863 C CA . LEU B 1 317 ? 8.352 -19.234 -21.406 1 86.38 317 LEU B CA 1
ATOM 6864 C C . LEU B 1 317 ? 8.609 -20.672 -21.844 1 86.38 317 LEU B C 1
ATOM 6866 O O . LEU B 1 317 ? 8.43 -21.016 -23.016 1 86.38 317 LEU B O 1
ATOM 6870 N N . VAL B 1 318 ? 8.859 -21.516 -20.938 1 77.69 318 VAL B N 1
ATOM 6871 C CA . VAL B 1 318 ? 9.289 -22.875 -21.281 1 77.69 318 VAL B CA 1
ATOM 6872 C C . VAL B 1 318 ? 8.25 -23.875 -20.781 1 77.69 318 VAL B C 1
ATOM 6874 O O . VAL B 1 318 ? 7.875 -23.875 -19.609 1 77.69 318 VAL B O 1
ATOM 6877 N N . GLY B 1 319 ? 7.734 -24.719 -21.688 1 79.06 319 GLY B N 1
ATOM 6878 C CA . GLY B 1 319 ? 6.977 -25.906 -21.328 1 79.06 319 GLY B CA 1
ATOM 6879 C C . GLY B 1 319 ? 5.648 -25.578 -20.672 1 79.06 319 GLY B C 1
ATOM 6880 O O . GLY B 1 319 ? 4.891 -24.75 -21.156 1 79.06 319 GLY B O 1
ATOM 6881 N N . ALA B 1 320 ? 5.359 -26.344 -19.594 1 80.5 320 ALA B N 1
ATOM 6882 C CA . ALA B 1 320 ? 4.082 -26.25 -18.891 1 80.5 320 ALA B CA 1
ATOM 6883 C C . ALA B 1 320 ? 3.938 -24.906 -18.188 1 80.5 320 ALA B C 1
ATOM 6885 O O . ALA B 1 320 ? 2.822 -24.406 -18.016 1 80.5 320 ALA B O 1
ATOM 6886 N N . ARG B 1 321 ? 5.055 -24.344 -17.844 1 86.69 321 ARG B N 1
ATOM 6887 C CA . ARG B 1 321 ? 5.023 -23.031 -17.188 1 86.69 321 ARG B CA 1
ATOM 6888 C C . ARG B 1 321 ? 4.434 -21.969 -18.109 1 86.69 321 ARG B C 1
ATOM 6890 O O . ARG B 1 321 ? 3.76 -21.047 -17.641 1 86.69 321 ARG B O 1
ATOM 6897 N N . LYS B 1 322 ? 4.695 -22.125 -19.328 1 87.81 322 LYS B N 1
ATOM 6898 C CA . LYS B 1 322 ? 4.188 -21.156 -20.297 1 87.81 322 LYS B CA 1
ATOM 6899 C C . LYS B 1 322 ? 2.664 -21.094 -20.266 1 87.81 322 LYS B C 1
ATOM 6901 O O . LYS B 1 322 ? 2.074 -20.016 -20.25 1 87.81 322 LYS B O 1
ATOM 6906 N N . GLN B 1 323 ? 2.086 -22.219 -20.266 1 88.31 323 GLN B N 1
ATOM 6907 C CA . GLN B 1 323 ? 0.627 -22.281 -20.25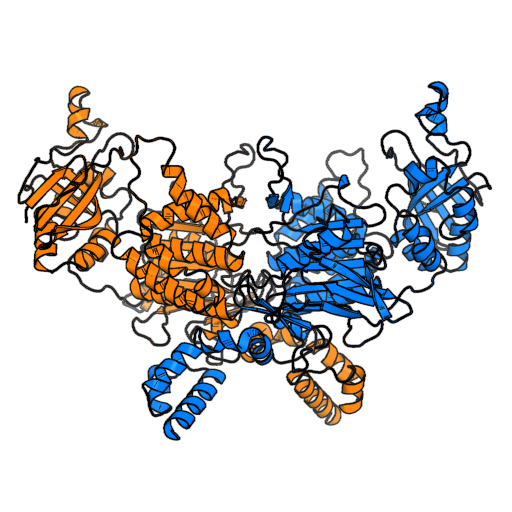 1 88.31 323 GLN B CA 1
ATOM 6908 C C . GLN B 1 323 ? 0.069 -21.719 -18.953 1 88.31 323 GLN B C 1
ATOM 6910 O O . GLN B 1 323 ? -0.922 -20.984 -18.953 1 88.31 323 GLN B O 1
ATOM 6915 N N . ARG B 1 324 ? 0.668 -22.094 -17.875 1 91.44 324 ARG B N 1
ATOM 6916 C CA . ARG B 1 324 ? 0.236 -21.594 -16.578 1 91.44 324 ARG B CA 1
ATOM 6917 C C . ARG B 1 324 ? 0.337 -20.062 -16.531 1 91.44 324 ARG B C 1
ATOM 6919 O O . ARG B 1 324 ? -0.557 -19.391 -16 1 91.44 324 ARG B O 1
ATOM 6926 N N . TRP B 1 325 ? 1.464 -19.578 -17.016 1 94.44 325 TRP B N 1
ATOM 6927 C CA . TRP B 1 325 ? 1.677 -18.141 -17.047 1 94.44 325 TRP B CA 1
ATOM 6928 C C . TRP B 1 325 ? 0.617 -17.453 -17.906 1 94.44 325 TRP B C 1
ATOM 6930 O O . TRP B 1 325 ? 0.018 -16.469 -17.484 1 94.44 325 TRP B O 1
ATOM 6940 N N . GLN B 1 326 ? 0.328 -17.984 -19.047 1 94.38 326 GLN B N 1
ATOM 6941 C CA . GLN B 1 326 ? -0.674 -17.422 -19.953 1 94.38 326 GLN B CA 1
ATOM 6942 C C . GLN B 1 326 ? -2.051 -17.391 -19.297 1 94.38 326 GLN B C 1
ATOM 6944 O O . GLN B 1 326 ? -2.791 -16.422 -19.422 1 94.38 326 GLN B O 1
ATOM 6949 N N . ASP B 1 327 ? -2.387 -18.469 -18.656 1 94.69 327 ASP B N 1
ATOM 6950 C CA . ASP B 1 327 ? -3.678 -18.547 -17.984 1 94.69 327 ASP B CA 1
ATOM 6951 C C . ASP B 1 327 ? -3.812 -17.453 -16.922 1 94.69 327 ASP B C 1
ATOM 6953 O O . ASP B 1 327 ? -4.852 -16.781 -16.844 1 94.69 327 ASP B O 1
ATOM 6957 N N . CYS B 1 328 ? -2.787 -17.297 -16.125 1 96.19 328 CYS B N 1
ATOM 6958 C CA . CYS B 1 328 ? -2.814 -16.281 -15.07 1 96.19 328 CYS B CA 1
ATOM 6959 C C . CYS B 1 328 ? -2.877 -14.875 -15.672 1 96.19 328 CYS B C 1
ATOM 6961 O O . CYS B 1 328 ? -3.588 -14.008 -15.164 1 96.19 328 CYS B O 1
ATOM 6963 N N . LEU B 1 329 ? -2.115 -14.656 -16.75 1 96.38 329 LEU B N 1
ATOM 6964 C CA . LEU B 1 329 ? -2.123 -13.352 -17.422 1 96.38 329 LEU B CA 1
ATOM 6965 C C . LEU B 1 329 ? -3.5 -13.055 -18 1 96.38 329 LEU B C 1
ATOM 6967 O O . LEU B 1 329 ? -3.947 -11.906 -17.984 1 96.38 329 LEU B O 1
ATOM 6971 N N . LYS B 1 330 ? -4.191 -14.047 -18.484 1 94.56 330 LYS B N 1
ATOM 6972 C CA . LYS B 1 330 ? -5.539 -13.859 -19.016 1 94.56 330 LYS B CA 1
ATOM 6973 C C . LYS B 1 330 ? -6.512 -13.461 -17.906 1 94.56 330 LYS B C 1
ATOM 6975 O O . LYS B 1 330 ? -7.41 -12.648 -18.141 1 94.56 330 LYS B O 1
ATOM 6980 N N . ILE B 1 331 ? -6.363 -14.047 -16.766 1 93.62 331 ILE B N 1
ATOM 6981 C CA . ILE B 1 331 ? -7.184 -13.68 -15.609 1 93.62 331 ILE B CA 1
ATOM 6982 C C . ILE B 1 331 ? -6.945 -12.211 -15.266 1 93.62 331 ILE B C 1
ATOM 6984 O O . ILE B 1 331 ? -7.895 -11.469 -15.008 1 93.62 331 ILE B O 1
ATOM 6988 N N . LEU B 1 332 ? -5.656 -11.781 -15.305 1 93.69 332 LEU B N 1
ATOM 6989 C CA . LEU B 1 332 ? -5.301 -10.406 -14.969 1 93.69 332 LEU B CA 1
ATOM 6990 C C . LEU B 1 332 ? -5.84 -9.438 -16.016 1 93.69 332 LEU B C 1
ATOM 6992 O O . LEU B 1 332 ? -6.055 -8.258 -15.719 1 93.69 332 LEU B O 1
ATOM 6996 N N . GLU B 1 333 ? -6.062 -9.906 -17.234 1 92.25 333 GLU B N 1
ATOM 6997 C CA . GLU B 1 333 ? -6.555 -9.062 -18.312 1 92.25 333 GLU B CA 1
ATOM 6998 C C . GLU B 1 333 ? -8.008 -8.656 -18.094 1 92.25 333 GLU B C 1
ATOM 7000 O O . GLU B 1 333 ? -8.57 -7.875 -18.859 1 92.25 333 GLU B O 1
ATOM 7005 N N . ASN B 1 334 ? -8.602 -9.172 -17.062 1 85.75 334 ASN B N 1
ATOM 7006 C CA . ASN B 1 334 ? -9.891 -8.625 -16.672 1 85.75 334 ASN B CA 1
ATOM 7007 C C . ASN B 1 334 ? -9.781 -7.16 -16.266 1 85.75 334 ASN B C 1
ATOM 7009 O O . ASN B 1 334 ? -10.781 -6.438 -16.25 1 85.75 334 ASN B O 1
ATOM 7013 N N . ASP B 1 335 ? -8.578 -6.789 -15.883 1 86.06 335 ASP B N 1
ATOM 7014 C CA . ASP B 1 335 ? -8.281 -5.371 -15.695 1 86.06 335 ASP B CA 1
ATOM 7015 C C . ASP B 1 335 ? -8.109 -4.66 -17.031 1 86.06 335 ASP B C 1
ATOM 7017 O O . ASP B 1 335 ? -7.375 -5.137 -17.906 1 86.06 335 ASP B O 1
ATOM 7021 N N . PRO B 1 336 ? -8.734 -3.545 -17.219 1 83.12 336 PRO B N 1
ATOM 7022 C CA . PRO B 1 336 ? -8.711 -2.867 -18.516 1 83.12 336 PRO B CA 1
ATOM 7023 C C . PRO B 1 336 ? -7.305 -2.477 -18.953 1 83.12 336 PRO B C 1
ATOM 7025 O O . PRO B 1 336 ? -6.98 -2.553 -20.141 1 83.12 336 PRO B O 1
ATOM 7028 N N . LEU B 1 337 ? -6.52 -2.072 -18.094 1 84.25 337 LEU B N 1
ATOM 7029 C CA . LEU B 1 337 ? -5.188 -1.629 -18.484 1 84.25 337 LEU B CA 1
ATOM 7030 C C . LEU B 1 337 ? -4.312 -2.814 -18.875 1 84.25 337 LEU B C 1
ATOM 7032 O O . LEU B 1 337 ? -3.5 -2.709 -19.797 1 84.25 337 LEU B O 1
ATOM 7036 N N . PHE B 1 338 ? -4.445 -3.863 -18.141 1 89.25 338 PHE B N 1
ATOM 7037 C CA . PHE B 1 338 ? -3.74 -5.078 -18.547 1 89.25 338 PHE B CA 1
ATOM 7038 C C . PHE B 1 338 ? -4.25 -5.586 -19.891 1 89.25 338 PHE B C 1
ATOM 7040 O O . PHE B 1 338 ? -3.475 -6.102 -20.688 1 89.25 338 PHE B O 1
ATOM 7047 N N . SER B 1 339 ? -5.555 -5.465 -20.047 1 88.88 339 SER B N 1
ATOM 7048 C CA . SER B 1 339 ? -6.145 -5.879 -21.312 1 88.88 339 SER B CA 1
ATOM 7049 C C . SER B 1 339 ? -5.633 -5.023 -22.469 1 88.88 339 SER B C 1
ATOM 7051 O O . SER B 1 339 ? -5.254 -5.547 -23.516 1 88.88 339 SER B O 1
ATOM 7053 N N . GLU B 1 340 ? -5.578 -3.729 -22.266 1 87.19 340 GLU B N 1
ATOM 7054 C CA . GLU B 1 340 ? -5.102 -2.797 -23.281 1 87.19 340 GLU B CA 1
ATOM 7055 C C . GLU B 1 340 ? -3.627 -3.031 -23.609 1 87.19 340 GLU B C 1
ATOM 7057 O O . GLU B 1 340 ? -3.195 -2.854 -24.75 1 87.19 340 GLU B O 1
ATOM 7062 N N . ALA B 1 341 ? -2.904 -3.398 -22.609 1 87.06 341 ALA B N 1
ATOM 7063 C CA . ALA B 1 341 ? -1.477 -3.646 -22.797 1 87.06 341 ALA B CA 1
ATOM 7064 C C . ALA B 1 341 ? -1.23 -5.016 -23.422 1 87.06 341 ALA B C 1
ATOM 7066 O O . ALA B 1 341 ? -0.095 -5.352 -23.766 1 87.06 341 ALA B O 1
ATOM 7067 N N . ASP B 1 342 ? -2.229 -5.816 -23.562 1 88.44 342 ASP B N 1
ATOM 7068 C CA . ASP B 1 342 ? -2.109 -7.168 -24.094 1 88.44 342 ASP B CA 1
ATOM 7069 C C . ASP B 1 342 ? -1.048 -7.965 -23.344 1 88.44 342 ASP B C 1
ATOM 7071 O O . ASP B 1 342 ? -0.12 -8.508 -23.953 1 88.44 342 ASP B O 1
ATOM 7075 N N . VAL B 1 343 ? -1.215 -8.039 -22.078 1 91.38 343 VAL B N 1
ATOM 7076 C CA . VAL B 1 343 ? -0.18 -8.586 -21.203 1 91.38 343 VAL B CA 1
ATOM 7077 C C . VAL B 1 343 ? -0.01 -10.078 -21.5 1 91.38 343 VAL B C 1
ATOM 7079 O O . VAL B 1 343 ? 1.091 -10.617 -21.375 1 91.38 343 VAL B O 1
ATOM 7082 N N . SER B 1 344 ? -1.049 -10.805 -21.906 1 90.69 344 SER B N 1
ATOM 7083 C CA . SER B 1 344 ? -0.967 -12.234 -22.156 1 90.69 344 SER B CA 1
ATOM 7084 C C . SER B 1 344 ? -0.064 -12.539 -23.344 1 90.69 344 SER B C 1
ATOM 7086 O O . SER B 1 344 ? 0.43 -13.656 -23.5 1 90.69 344 SER B O 1
ATOM 7088 N N . LYS B 1 345 ? 0.213 -11.539 -24.188 1 86.75 345 LYS B N 1
ATOM 7089 C CA . LYS B 1 345 ? 1.083 -11.719 -25.344 1 86.75 345 LYS B CA 1
ATOM 7090 C C . LYS B 1 345 ? 2.543 -11.852 -24.922 1 86.75 345 LYS B C 1
ATOM 7092 O O . LYS B 1 345 ? 3.385 -12.289 -25.703 1 86.75 345 LYS B O 1
ATOM 7097 N N . LEU B 1 346 ? 2.785 -11.461 -23.703 1 88.12 346 LEU B N 1
ATOM 7098 C CA . LEU B 1 346 ? 4.133 -11.664 -23.188 1 88.12 346 LEU B CA 1
ATOM 7099 C C . LEU B 1 346 ? 4.516 -13.141 -23.219 1 88.12 346 LEU B C 1
ATOM 7101 O O . LEU B 1 346 ? 5.688 -13.477 -23.375 1 88.12 346 LEU B O 1
ATOM 7105 N N . ALA B 1 347 ? 3.52 -13.992 -23.078 1 88.88 347 ALA B N 1
ATOM 7106 C CA . ALA B 1 347 ? 3.77 -15.43 -23.047 1 88.88 347 ALA B CA 1
ATOM 7107 C C . ALA B 1 347 ? 4.152 -15.945 -24.438 1 88.88 347 ALA B C 1
ATOM 7109 O O . ALA B 1 347 ? 4.688 -17.047 -24.562 1 88.88 347 ALA B O 1
ATOM 7110 N N . ASP B 1 348 ? 3.885 -15.188 -25.453 1 84.44 348 ASP B N 1
ATOM 7111 C CA . ASP B 1 348 ? 4.207 -15.586 -26.812 1 84.44 348 ASP B CA 1
ATOM 7112 C C . ASP B 1 348 ? 5.539 -14.984 -27.266 1 84.44 348 ASP B C 1
ATOM 7114 O O . ASP B 1 348 ? 5.945 -15.148 -28.406 1 84.44 348 ASP B O 1
ATOM 7118 N N . PHE B 1 349 ? 6.102 -14.344 -26.328 1 82.12 349 PHE B N 1
ATOM 7119 C CA . PHE B 1 349 ? 7.371 -13.695 -26.641 1 82.12 349 PHE B CA 1
ATOM 7120 C C . PHE B 1 349 ? 8.438 -14.727 -26.984 1 82.12 349 PHE B C 1
ATOM 7122 O O . PHE B 1 349 ? 8.516 -15.781 -26.344 1 82.12 349 PHE B O 1
ATOM 7129 N N . LYS B 1 350 ? 9.18 -14.703 -28.125 1 73.94 350 LYS B N 1
ATOM 7130 C CA . LYS B 1 350 ? 10.281 -15.578 -28.516 1 73.94 350 LYS B CA 1
ATOM 7131 C C . LYS B 1 350 ? 11.625 -14.875 -28.328 1 73.94 350 LYS B C 1
ATOM 7133 O O . LYS B 1 350 ? 11.977 -13.984 -29.109 1 73.94 350 LYS B O 1
ATOM 7138 N N . PRO B 1 351 ? 12.125 -15.133 -27.125 1 61.69 351 PRO B N 1
ATOM 7139 C CA . PRO B 1 351 ? 13.445 -14.531 -26.953 1 61.69 351 PRO B CA 1
ATOM 7140 C C . PRO B 1 351 ? 14.438 -14.977 -28.031 1 61.69 351 PRO B C 1
ATOM 7142 O O . PRO B 1 351 ? 14.547 -16.172 -28.312 1 61.69 351 PRO B O 1
ATOM 7145 N N . GLU B 1 352 ? 14.32 -14.586 -29.266 1 53.31 352 GLU B N 1
ATOM 7146 C CA . GLU B 1 352 ? 15.258 -15.031 -30.281 1 53.31 352 GLU B CA 1
ATOM 7147 C C . GLU B 1 352 ? 16.625 -15.328 -29.688 1 53.31 352 GLU B C 1
ATOM 7149 O O . GLU B 1 352 ? 17.094 -14.602 -28.797 1 53.31 352 GLU B O 1
ATOM 7154 N N . ALA B 1 353 ? 17 -16.719 -29.734 1 45.78 353 ALA B N 1
ATOM 7155 C CA . ALA B 1 353 ? 18.359 -17.156 -29.469 1 45.78 353 ALA B CA 1
ATOM 7156 C C . ALA B 1 353 ? 19.375 -16.094 -29.906 1 45.78 353 ALA B C 1
ATOM 7158 O O . ALA B 1 353 ? 19.688 -15.984 -31.094 1 45.78 353 ALA B O 1
ATOM 7159 N N . HIS B 1 354 ? 19.328 -14.961 -29.641 1 39.47 354 HIS B N 1
ATOM 7160 C CA . HIS B 1 354 ? 20.453 -14.164 -30.109 1 39.47 354 HIS B CA 1
ATOM 7161 C C . HIS B 1 354 ? 21.781 -14.836 -29.766 1 39.47 354 HIS B C 1
ATOM 7163 O O . HIS B 1 354 ? 21.906 -15.461 -28.719 1 39.47 354 HIS B O 1
ATOM 7169 N N . ASP B 1 355 ? 22.578 -15.203 -30.766 1 36.78 355 ASP B N 1
ATOM 7170 C CA . ASP B 1 355 ? 23.969 -15.656 -30.812 1 36.78 355 ASP B CA 1
ATOM 7171 C C . ASP B 1 355 ? 24.766 -15.109 -29.625 1 36.78 355 ASP B C 1
ATOM 7173 O O . ASP B 1 355 ? 24.812 -13.898 -29.406 1 36.78 355 ASP B O 1
ATOM 7177 N N . GLU B 1 356 ? 25.062 -15.883 -28.688 1 39.31 356 GLU B N 1
ATOM 7178 C CA . GLU B 1 356 ? 26.109 -15.602 -27.703 1 39.31 356 GLU B CA 1
ATOM 7179 C C . GLU B 1 356 ? 27.172 -14.664 -28.281 1 39.31 356 GLU B C 1
ATOM 7181 O O . GLU B 1 356 ? 27.953 -14.078 -27.531 1 39.31 356 GLU B O 1
ATOM 7186 N N . ASN B 1 357 ? 27.672 -14.898 -29.547 1 37.34 357 ASN B N 1
ATOM 7187 C CA . ASN B 1 357 ? 28.766 -14.156 -30.141 1 37.34 357 ASN B CA 1
ATOM 7188 C C . ASN B 1 357 ? 28.375 -12.711 -30.453 1 37.34 357 ASN B C 1
ATOM 7190 O O . ASN B 1 357 ? 29.156 -11.953 -31 1 37.34 357 ASN B O 1
ATOM 7194 N N . ALA B 1 358 ? 27.203 -12.477 -30.984 1 35.59 358 ALA B N 1
ATOM 7195 C CA . ALA B 1 358 ? 27.062 -11.078 -31.359 1 35.59 358 ALA B CA 1
ATOM 7196 C C . ALA B 1 358 ? 26.797 -10.203 -30.141 1 35.59 358 ALA B C 1
ATOM 7198 O O . ALA B 1 358 ? 25.797 -10.383 -29.438 1 35.59 358 ALA B O 1
ATOM 7199 N N . GLY B 1 359 ? 27.625 -9.773 -29.391 1 38.31 359 GLY B N 1
ATOM 7200 C CA . GLY B 1 359 ? 27.859 -8.914 -28.25 1 38.31 359 GLY B CA 1
ATOM 7201 C C . GLY B 1 359 ? 26.703 -8.008 -27.922 1 38.31 359 GLY B C 1
ATOM 7202 O O . GLY B 1 359 ? 26.547 -7.562 -26.781 1 38.31 359 GLY B O 1
ATOM 7203 N N . ASP B 1 360 ? 26.094 -7.223 -28.828 1 40.31 360 ASP B N 1
ATOM 7204 C CA . ASP B 1 360 ? 25.297 -6.016 -28.703 1 40.31 360 ASP B CA 1
ATOM 7205 C C . ASP B 1 360 ? 23.797 -6.352 -28.625 1 40.31 360 ASP B C 1
ATOM 7207 O O . ASP B 1 360 ? 22.969 -5.48 -28.344 1 40.31 360 ASP B O 1
ATOM 7211 N N . GLN B 1 361 ? 23.188 -7.527 -29.078 1 40.69 361 GLN B N 1
ATOM 7212 C CA . GLN B 1 361 ? 21.781 -7.754 -29.406 1 40.69 361 GLN B CA 1
ATOM 7213 C C . GLN B 1 361 ? 21.031 -8.352 -28.219 1 40.69 361 GLN B C 1
ATOM 7215 O O . GLN B 1 361 ? 19.797 -8.453 -28.25 1 40.69 361 GLN B O 1
ATOM 7220 N N . ALA B 1 362 ? 21.562 -9.398 -27.406 1 45.47 362 ALA B N 1
ATOM 7221 C CA . ALA B 1 362 ? 20.953 -9.812 -26.141 1 45.47 362 ALA B CA 1
ATOM 7222 C C . ALA B 1 362 ? 20.203 -8.656 -25.5 1 45.47 362 ALA B C 1
ATOM 7224 O O . ALA B 1 362 ? 19.172 -8.859 -24.859 1 45.47 362 ALA B O 1
ATOM 7225 N N . ASN B 1 363 ? 20.719 -7.484 -25.75 1 56.5 363 ASN B N 1
ATOM 7226 C CA . ASN B 1 363 ? 20.359 -6.164 -25.234 1 56.5 363 ASN B CA 1
ATOM 7227 C C . ASN B 1 363 ? 18.984 -5.715 -25.734 1 56.5 363 ASN B C 1
ATOM 7229 O O . ASN B 1 363 ? 18.281 -4.977 -25.047 1 56.5 363 ASN B O 1
ATOM 7233 N N . SER B 1 364 ? 18.422 -6.648 -26.844 1 72 364 SER B N 1
ATOM 7234 C CA . SER B 1 364 ? 17.297 -5.992 -27.5 1 72 364 SER B CA 1
ATOM 7235 C C . SER B 1 364 ? 15.969 -6.387 -26.875 1 72 364 SER B C 1
ATOM 7237 O O . SER B 1 364 ? 15.141 -5.523 -26.578 1 72 364 SER B O 1
ATOM 7239 N N . TRP B 1 365 ? 15.906 -7.855 -26.5 1 79.81 365 TRP B N 1
ATOM 7240 C CA . TRP B 1 365 ? 14.57 -8.188 -26.016 1 79.81 365 TRP B CA 1
ATOM 7241 C C . TRP B 1 365 ? 14.359 -7.664 -24.609 1 79.81 365 TRP B C 1
ATOM 7243 O O . TRP B 1 365 ? 13.25 -7.234 -24.25 1 79.81 365 TRP B O 1
ATOM 7253 N N . THR B 1 366 ? 15.414 -7.699 -23.859 1 86 366 THR B N 1
ATOM 7254 C CA . THR B 1 366 ? 15.312 -7.184 -22.484 1 86 366 THR B CA 1
ATOM 7255 C C . THR B 1 366 ? 14.945 -5.703 -22.5 1 86 366 THR B C 1
ATOM 7257 O O . THR B 1 366 ? 14.25 -5.227 -21.594 1 86 366 THR B O 1
ATOM 7260 N N . GLU B 1 367 ? 15.367 -5.082 -23.531 1 86.81 367 GLU B N 1
ATOM 7261 C CA . GLU B 1 367 ? 15.016 -3.668 -23.656 1 86.81 367 GLU B CA 1
ATOM 7262 C C . GLU B 1 367 ? 13.547 -3.488 -24.016 1 86.81 367 GLU B C 1
ATOM 7264 O O . GLU B 1 367 ? 12.906 -2.527 -23.578 1 86.81 367 GLU B O 1
ATOM 7269 N N . LEU B 1 368 ? 13.109 -4.383 -24.844 1 86.19 368 LEU B N 1
ATOM 7270 C CA . LEU B 1 368 ? 11.688 -4.34 -25.172 1 86.19 368 LEU B CA 1
ATOM 7271 C C . LEU B 1 368 ? 10.836 -4.566 -23.922 1 86.19 368 LEU B C 1
ATOM 7273 O O . LEU B 1 368 ? 9.805 -3.916 -23.75 1 86.19 368 LEU B O 1
ATOM 7277 N N . VAL B 1 369 ? 11.328 -5.484 -23.156 1 89.62 369 VAL B N 1
ATOM 7278 C CA . VAL B 1 369 ? 10.633 -5.77 -21.906 1 89.62 369 VAL B CA 1
ATOM 7279 C C . VAL B 1 369 ? 10.711 -4.555 -20.984 1 89.62 369 VAL B C 1
ATOM 7281 O O . VAL B 1 369 ? 9.734 -4.215 -20.312 1 89.62 369 VAL B O 1
ATOM 7284 N N . ARG B 1 370 ? 11.828 -3.951 -20.984 1 89.81 370 ARG B N 1
ATOM 7285 C CA . ARG B 1 370 ? 12 -2.752 -20.172 1 89.81 370 ARG B CA 1
ATOM 7286 C C . ARG B 1 370 ? 10.992 -1.677 -20.562 1 89.81 370 ARG B C 1
ATOM 7288 O O . ARG B 1 370 ? 10.352 -1.074 -19.688 1 89.81 370 ARG B O 1
ATOM 7295 N N . GLN B 1 371 ? 10.82 -1.427 -21.797 1 88.62 371 GLN B N 1
ATOM 7296 C CA . GLN B 1 371 ? 9.883 -0.43 -22.297 1 88.62 371 GLN B CA 1
ATOM 7297 C C . GLN B 1 371 ? 8.445 -0.794 -21.922 1 88.62 371 GLN B C 1
ATOM 7299 O O . GLN B 1 371 ? 7.652 0.08 -21.562 1 88.62 371 GLN B O 1
ATOM 7304 N N . PHE B 1 372 ? 8.219 -2.051 -21.969 1 90.44 372 PHE B N 1
ATOM 7305 C CA . PHE B 1 372 ? 6.891 -2.531 -21.594 1 90.44 372 PHE B CA 1
ATOM 7306 C C . PHE B 1 372 ? 6.617 -2.281 -20.125 1 90.44 372 PHE B C 1
ATOM 7308 O O . PHE B 1 372 ? 5.566 -1.746 -19.766 1 90.44 372 PHE B O 1
ATOM 7315 N N . LEU B 1 373 ? 7.539 -2.576 -19.266 1 90.06 373 LEU B N 1
ATOM 7316 C CA . LEU B 1 373 ? 7.371 -2.459 -17.812 1 90.06 373 LEU B CA 1
ATOM 7317 C C . LEU B 1 373 ? 7.266 -0.997 -17.391 1 90.06 373 LEU B C 1
ATOM 7319 O O . LEU B 1 373 ? 6.547 -0.668 -16.453 1 90.06 373 LEU B O 1
ATOM 7323 N N . THR B 1 374 ? 7.945 -0.125 -18.094 1 85.94 374 THR B N 1
ATOM 7324 C CA . THR B 1 374 ? 7.984 1.294 -17.75 1 85.94 374 THR B CA 1
ATOM 7325 C C . THR B 1 374 ? 6.621 1.939 -17.984 1 85.94 374 THR B C 1
ATOM 7327 O O . THR B 1 374 ? 6.301 2.961 -17.375 1 85.94 374 THR B O 1
ATOM 7330 N N . LYS B 1 375 ? 5.84 1.32 -18.797 1 84.06 375 LYS B N 1
ATOM 7331 C CA . LYS B 1 375 ? 4.535 1.881 -19.141 1 84.06 375 LYS B CA 1
ATOM 7332 C C . LYS B 1 375 ? 3.48 1.47 -18.109 1 84.06 375 LYS B C 1
ATOM 7334 O O . LYS B 1 375 ? 2.391 2.043 -18.078 1 84.06 375 LYS B O 1
ATOM 7339 N N . LEU B 1 376 ? 3.84 0.56 -17.297 1 87.56 376 LEU B N 1
ATOM 7340 C CA . LEU B 1 376 ? 2.875 0.058 -16.328 1 87.56 376 LEU B CA 1
ATOM 7341 C C . LEU B 1 376 ? 2.855 0.936 -15.078 1 87.56 376 LEU B C 1
ATOM 7343 O O . LEU B 1 376 ? 3.877 1.52 -14.711 1 87.56 376 LEU B O 1
ATOM 7347 N N . SER B 1 377 ? 1.677 1.09 -14.508 1 84.81 377 SER B N 1
ATOM 7348 C CA . SER B 1 377 ? 1.6 1.723 -13.195 1 84.81 377 SER B CA 1
ATOM 7349 C C . SER B 1 377 ? 2.307 0.884 -12.141 1 84.81 377 SER B C 1
ATOM 7351 O O . SER B 1 377 ? 2.635 -0.28 -12.375 1 84.81 377 SER B O 1
ATOM 7353 N N . SER B 1 378 ? 2.52 1.447 -10.945 1 84 378 SER B N 1
ATOM 7354 C CA . SER B 1 378 ? 3.182 0.737 -9.859 1 84 378 SER B CA 1
ATOM 7355 C C . SER B 1 378 ? 2.418 -0.528 -9.477 1 84 378 SER B C 1
ATOM 7357 O O . SER B 1 378 ? 3.02 -1.588 -9.289 1 84 378 SER B O 1
ATOM 7359 N N . GLY B 1 379 ? 1.103 -0.422 -9.359 1 89.19 379 GLY B N 1
ATOM 7360 C CA . GLY B 1 379 ? 0.293 -1.58 -9.016 1 89.19 379 GLY B CA 1
ATOM 7361 C C . GLY B 1 379 ? 0.356 -2.68 -10.062 1 89.19 379 GLY B C 1
ATOM 7362 O O . GLY B 1 379 ? 0.468 -3.859 -9.719 1 89.19 379 GLY B O 1
ATOM 7363 N N . HIS B 1 380 ? 0.318 -2.316 -11.281 1 91.69 380 HIS B N 1
ATOM 7364 C CA . HIS B 1 380 ? 0.383 -3.295 -12.367 1 91.69 380 HIS B CA 1
ATOM 7365 C C . HIS B 1 380 ? 1.76 -3.947 -12.43 1 91.69 380 HIS B C 1
ATOM 7367 O O . HIS B 1 380 ? 1.868 -5.152 -12.664 1 91.69 380 HIS B O 1
ATOM 7373 N N . LEU B 1 381 ? 2.719 -3.119 -12.242 1 91.44 381 LEU B N 1
ATOM 7374 C CA . LEU B 1 381 ? 4.086 -3.633 -12.266 1 91.44 381 LEU B CA 1
ATOM 7375 C C . LEU B 1 381 ? 4.285 -4.684 -11.18 1 91.44 381 LEU B C 1
ATOM 7377 O O . LEU B 1 381 ? 4.762 -5.789 -11.461 1 91.44 381 LEU B O 1
ATOM 7381 N N . VAL B 1 382 ? 3.891 -4.414 -10.016 1 91.06 382 VAL B N 1
ATOM 7382 C CA . VAL B 1 382 ? 4.074 -5.309 -8.883 1 91.06 382 VAL B CA 1
ATOM 7383 C C . VAL B 1 382 ? 3.279 -6.594 -9.102 1 91.06 382 VAL B C 1
ATOM 7385 O O . VAL B 1 382 ? 3.758 -7.688 -8.789 1 91.06 382 VAL B O 1
ATOM 7388 N N . THR B 1 383 ? 2.082 -6.434 -9.602 1 95.31 383 THR B N 1
ATOM 7389 C CA . THR B 1 383 ? 1.228 -7.586 -9.859 1 95.31 383 THR B CA 1
ATOM 7390 C C . THR B 1 383 ? 1.867 -8.516 -10.883 1 95.31 383 THR B C 1
ATOM 7392 O O . THR B 1 383 ? 1.924 -9.727 -10.68 1 95.31 383 THR B O 1
ATOM 7395 N N . LEU B 1 384 ? 2.385 -7.914 -11.945 1 95.81 384 LEU B N 1
ATOM 7396 C CA . LEU B 1 384 ? 3 -8.695 -13.008 1 95.81 384 LEU B CA 1
ATOM 7397 C C . LEU B 1 384 ? 4.277 -9.375 -12.516 1 95.81 384 LEU B C 1
ATOM 7399 O O . LEU B 1 384 ? 4.5 -10.555 -12.781 1 95.81 384 LEU B O 1
ATOM 7403 N N . LEU B 1 385 ? 5.082 -8.633 -11.82 1 95 385 LEU B N 1
ATOM 7404 C CA . LEU B 1 385 ? 6.316 -9.18 -11.266 1 95 385 LEU B CA 1
ATOM 7405 C C . LEU B 1 385 ? 6.02 -10.352 -10.336 1 95 385 LEU B C 1
ATOM 7407 O O . LEU B 1 385 ? 6.652 -11.406 -10.438 1 95 385 LEU B O 1
ATOM 7411 N N . SER B 1 386 ? 5.078 -10.195 -9.492 1 96.06 386 SER B N 1
ATOM 7412 C CA . SER B 1 386 ? 4.754 -11.18 -8.469 1 96.06 386 SER B CA 1
ATOM 7413 C C . SER B 1 386 ? 4.238 -12.477 -9.094 1 96.06 386 SER B C 1
ATOM 7415 O O . SER B 1 386 ? 4.707 -13.562 -8.758 1 96.06 386 SER B O 1
ATOM 7417 N N . ILE B 1 387 ? 3.275 -12.328 -10.023 1 96.81 387 ILE B N 1
ATOM 7418 C CA . ILE B 1 387 ? 2.67 -13.516 -10.617 1 96.81 387 ILE B CA 1
ATOM 7419 C C . ILE B 1 387 ? 3.713 -14.273 -11.438 1 96.81 387 ILE B C 1
ATOM 7421 O O . ILE B 1 387 ? 3.758 -15.508 -11.406 1 96.81 387 ILE B O 1
ATOM 7425 N N . THR B 1 388 ? 4.531 -13.531 -12.164 1 96.38 388 THR B N 1
ATOM 7426 C CA . THR B 1 388 ? 5.559 -14.156 -12.984 1 96.38 388 THR B CA 1
ATOM 7427 C C . THR B 1 388 ? 6.555 -14.922 -12.125 1 96.38 388 THR B C 1
ATOM 7429 O O . THR B 1 388 ? 6.902 -16.062 -12.43 1 96.38 388 THR B O 1
ATOM 7432 N N . ARG B 1 389 ? 6.934 -14.312 -11.07 1 95.94 389 ARG B N 1
ATOM 7433 C CA . ARG B 1 389 ? 7.871 -14.961 -10.156 1 95.94 389 ARG B CA 1
ATOM 7434 C C . ARG B 1 389 ? 7.23 -16.172 -9.484 1 95.94 389 ARG B C 1
ATOM 7436 O O . ARG B 1 389 ? 7.891 -17.188 -9.273 1 95.94 389 ARG B O 1
ATOM 7443 N N . LEU B 1 390 ? 6.039 -16.062 -9.117 1 95.94 390 LEU B N 1
ATOM 7444 C CA . LEU B 1 390 ? 5.34 -17.172 -8.484 1 95.94 390 LEU B CA 1
ATOM 7445 C C . LEU B 1 390 ? 5.262 -18.375 -9.422 1 95.94 390 LEU B C 1
ATOM 7447 O O . LEU B 1 390 ? 5.449 -19.516 -8.992 1 95.94 390 LEU B O 1
ATOM 7451 N N . ILE B 1 391 ? 4.984 -18.094 -10.656 1 93.88 391 ILE B N 1
ATOM 7452 C CA . ILE B 1 391 ? 4.906 -19.172 -11.641 1 93.88 391 ILE B CA 1
ATOM 7453 C C . ILE B 1 391 ? 6.254 -19.875 -11.734 1 93.88 391 ILE B C 1
ATOM 7455 O O . ILE B 1 391 ? 6.312 -21.094 -11.844 1 93.88 391 ILE B O 1
ATOM 7459 N N . GLU B 1 392 ? 7.242 -19.109 -11.672 1 89.88 392 GLU B N 1
ATOM 7460 C CA . GLU B 1 392 ? 8.602 -19.625 -11.781 1 89.88 392 GLU B CA 1
ATOM 7461 C C . GLU B 1 392 ? 8.93 -20.562 -10.609 1 89.88 392 GLU B C 1
ATOM 7463 O O . GLU B 1 392 ? 9.492 -21.641 -10.805 1 89.88 392 GLU B O 1
ATOM 7468 N N . VAL B 1 393 ? 8.492 -20.188 -9.391 1 88.19 393 VAL B N 1
ATOM 7469 C CA . VAL B 1 393 ? 9.117 -20.812 -8.227 1 88.19 393 VAL B CA 1
ATOM 7470 C C . VAL B 1 393 ? 8.148 -21.812 -7.602 1 88.19 393 VAL B C 1
ATOM 7472 O O . VAL B 1 393 ? 8.562 -22.672 -6.812 1 88.19 393 VAL B O 1
ATOM 7475 N N . THR B 1 394 ? 6.879 -21.656 -7.824 1 88.06 394 THR B N 1
ATOM 7476 C CA . THR B 1 394 ? 5.91 -22.516 -7.156 1 88.06 394 THR B CA 1
ATOM 7477 C C . THR B 1 394 ? 6.031 -23.953 -7.656 1 88.06 394 THR B C 1
ATOM 7479 O O . THR B 1 394 ? 5.969 -24.203 -8.867 1 88.06 394 THR B O 1
ATOM 7482 N N . GLU B 1 395 ? 6.223 -24.844 -6.754 1 80.12 395 GLU B N 1
ATOM 7483 C CA . GLU B 1 395 ? 6.32 -26.281 -7.039 1 80.12 395 GLU B CA 1
ATOM 7484 C C . GLU B 1 395 ? 5.223 -27.062 -6.324 1 80.12 395 GLU B C 1
ATOM 7486 O O . GLU B 1 395 ? 4.293 -26.469 -5.766 1 80.12 395 GLU B O 1
ATOM 7491 N N . ASP B 1 396 ? 5.344 -28.359 -6.434 1 80.06 396 ASP B N 1
ATOM 7492 C CA . ASP B 1 396 ? 4.371 -29.203 -5.75 1 80.06 396 ASP B CA 1
ATOM 7493 C C . ASP B 1 396 ? 4.473 -29.047 -4.234 1 80.06 396 ASP B C 1
ATOM 7495 O O . ASP B 1 396 ? 5.566 -28.875 -3.695 1 80.06 396 ASP B O 1
ATOM 7499 N N . ARG B 1 397 ? 3.307 -29.047 -3.572 1 83.19 397 ARG B N 1
ATOM 7500 C CA . ARG B 1 397 ? 3.189 -28.938 -2.121 1 83.19 397 ARG B CA 1
ATOM 7501 C C . ARG B 1 397 ? 3.912 -27.703 -1.602 1 83.19 397 ARG B C 1
ATOM 7503 O O . ARG B 1 397 ? 4.746 -27.797 -0.699 1 83.19 397 ARG B O 1
ATOM 7510 N N . SER B 1 398 ? 3.658 -26.672 -2.221 1 88.75 398 SER B N 1
ATOM 7511 C CA . SER B 1 398 ? 4.289 -25.391 -1.87 1 88.75 398 SER B CA 1
ATOM 7512 C C . SER B 1 398 ? 3.402 -24.578 -0.941 1 88.75 398 SER B C 1
ATOM 7514 O O . SER B 1 398 ? 2.174 -24.625 -1.037 1 88.75 398 SER B O 1
ATOM 7516 N N . LEU B 1 399 ? 4.059 -23.906 0.004 1 92.81 399 LEU B N 1
ATOM 7517 C CA . LEU B 1 399 ? 3.41 -22.906 0.837 1 92.81 399 LEU B CA 1
ATOM 7518 C C . LEU B 1 399 ? 3.877 -21.5 0.458 1 92.81 399 LEU B C 1
ATOM 7520 O O . LEU B 1 399 ? 5.078 -21.219 0.451 1 92.81 399 LEU B O 1
ATOM 7524 N N . THR B 1 400 ? 2.945 -20.703 0.054 1 95.88 400 THR B N 1
ATOM 7525 C CA . THR B 1 400 ? 3.26 -19.328 -0.298 1 95.88 400 THR B CA 1
ATOM 7526 C C . THR B 1 400 ? 2.652 -18.359 0.713 1 95.88 400 THR B C 1
ATOM 7528 O O . THR B 1 400 ? 1.444 -18.391 0.959 1 95.88 400 THR B O 1
ATOM 7531 N N . LEU B 1 401 ? 3.512 -17.578 1.341 1 95.06 401 LEU B N 1
ATOM 7532 C CA . LEU B 1 401 ? 3.072 -16.5 2.225 1 95.06 401 LEU B CA 1
ATOM 7533 C C . LEU B 1 401 ? 3.045 -15.172 1.486 1 95.06 401 LEU B C 1
ATOM 7535 O O . LEU B 1 401 ? 4.059 -14.742 0.926 1 95.06 401 LEU B O 1
ATOM 7539 N N . ILE B 1 402 ? 1.868 -14.547 1.471 1 96.19 402 ILE B N 1
ATOM 7540 C CA . ILE B 1 402 ? 1.713 -13.281 0.768 1 96.19 402 ILE B CA 1
ATOM 7541 C C . ILE B 1 402 ? 1.368 -12.18 1.766 1 96.19 402 ILE B C 1
ATOM 7543 O O . ILE B 1 402 ? 0.333 -12.234 2.434 1 96.19 402 ILE B O 1
ATOM 7547 N N . ASP B 1 403 ? 2.238 -11.203 1.798 1 92.88 403 ASP B N 1
ATOM 7548 C CA . ASP B 1 403 ? 2.035 -10.102 2.73 1 92.88 403 ASP B CA 1
ATOM 7549 C C . ASP B 1 403 ? 1.447 -8.883 2.021 1 92.88 403 ASP B C 1
ATOM 7551 O O . ASP B 1 403 ? 2.041 -8.359 1.076 1 92.88 403 ASP B O 1
ATOM 7555 N N . GLU B 1 404 ? 0.332 -8.461 2.398 1 91.62 404 GLU B N 1
ATOM 7556 C CA . GLU B 1 404 ? -0.366 -7.254 1.974 1 91.62 404 GLU B CA 1
ATOM 7557 C C . GLU B 1 404 ? -0.403 -7.141 0.453 1 91.62 404 GLU B C 1
ATOM 7559 O O . GLU B 1 404 ? 0.04 -6.141 -0.113 1 91.62 404 GLU B O 1
ATOM 7564 N N . PRO B 1 405 ? -1.078 -8.094 -0.189 1 93.25 405 PRO B N 1
ATOM 7565 C CA . PRO B 1 405 ? -1.151 -8.062 -1.652 1 93.25 405 PRO B CA 1
ATOM 7566 C C . PRO B 1 405 ? -1.896 -6.832 -2.176 1 93.25 405 PRO B C 1
ATOM 7568 O O . PRO B 1 405 ? -1.743 -6.465 -3.344 1 93.25 405 PRO B O 1
ATOM 7571 N N . GLU B 1 406 ? -2.654 -6.176 -1.329 1 92.56 406 GLU B N 1
ATOM 7572 C CA . GLU B 1 406 ? -3.49 -5.051 -1.746 1 92.56 406 GLU B CA 1
ATOM 7573 C C . GLU B 1 406 ? -2.672 -3.77 -1.864 1 92.56 406 GLU B C 1
ATOM 7575 O O . GLU B 1 406 ? -3.152 -2.766 -2.395 1 92.56 406 GLU B O 1
ATOM 7580 N N . ALA B 1 407 ? -1.415 -3.867 -1.438 1 87.25 407 ALA B N 1
ATOM 7581 C CA . ALA B 1 407 ? -0.623 -2.641 -1.45 1 87.25 407 ALA B CA 1
ATOM 7582 C C . ALA B 1 407 ? -0.559 -2.043 -2.854 1 87.25 407 ALA B C 1
ATOM 7584 O O . ALA B 1 407 ? -0.209 -2.734 -3.812 1 87.25 407 ALA B O 1
ATOM 7585 N N . HIS B 1 408 ? -1.095 -0.889 -3.139 1 82.19 408 HIS B N 1
ATOM 7586 C CA . HIS B 1 408 ? -1.036 -0.078 -4.352 1 82.19 408 HIS B CA 1
ATOM 7587 C C . HIS B 1 408 ? -2.061 -0.549 -5.379 1 82.19 408 HIS B C 1
ATOM 7589 O O . HIS B 1 408 ? -1.99 -0.168 -6.547 1 82.19 408 HIS B O 1
ATOM 7595 N N . LEU B 1 409 ? -2.922 -1.532 -4.938 1 91.44 409 LEU B N 1
ATOM 7596 C CA . LEU B 1 409 ? -3.871 -2.059 -5.91 1 91.44 409 LEU B CA 1
ATOM 7597 C C . LEU B 1 409 ? -5.273 -1.512 -5.66 1 91.44 409 LEU B C 1
ATOM 7599 O O . LEU B 1 409 ? -5.684 -1.356 -4.508 1 91.44 409 LEU B O 1
ATOM 7603 N N . HIS B 1 410 ? -5.969 -1.172 -6.746 1 91.69 410 HIS B N 1
ATOM 7604 C CA . HIS B 1 410 ? -7.395 -0.877 -6.629 1 91.69 410 HIS B CA 1
ATOM 7605 C C . HIS B 1 410 ? -8.211 -2.156 -6.477 1 91.69 410 HIS B C 1
ATOM 7607 O O . HIS B 1 410 ? -7.762 -3.234 -6.871 1 91.69 410 HIS B O 1
ATOM 7613 N N . PRO B 1 411 ? -9.414 -2.162 -5.988 1 92.06 411 PRO B N 1
ATOM 7614 C CA . PRO B 1 411 ? -10.164 -3.336 -5.531 1 92.06 411 PRO B CA 1
ATOM 7615 C C . PRO B 1 411 ? -10.344 -4.383 -6.629 1 92.06 411 PRO B C 1
ATOM 7617 O O . PRO B 1 411 ? -10.047 -5.562 -6.414 1 92.06 411 PRO B O 1
ATOM 7620 N N . PRO B 1 412 ? -10.758 -4.035 -7.867 1 91.62 412 PRO B N 1
ATOM 7621 C CA . PRO B 1 412 ? -10.914 -5.074 -8.891 1 91.62 412 PRO B CA 1
ATOM 7622 C C . PRO B 1 412 ? -9.609 -5.793 -9.211 1 91.62 412 PRO B C 1
ATOM 7624 O O . PRO B 1 412 ? -9.609 -6.996 -9.477 1 91.62 412 PRO B O 1
ATOM 7627 N N . LEU B 1 413 ? -8.57 -5.051 -9.203 1 93 413 LEU B N 1
ATOM 7628 C CA . LEU B 1 413 ? -7.281 -5.676 -9.492 1 93 413 LEU B CA 1
ATOM 7629 C C . LEU B 1 413 ? -6.852 -6.59 -8.352 1 93 413 LEU B C 1
ATOM 7631 O O . LEU B 1 413 ? -6.188 -7.605 -8.578 1 93 413 LEU B O 1
ATOM 7635 N N . ILE B 1 414 ? -7.234 -6.238 -7.098 1 95.19 414 ILE B N 1
ATOM 7636 C CA . ILE B 1 414 ? -6.996 -7.133 -5.973 1 95.19 414 ILE B CA 1
ATOM 7637 C C . ILE B 1 414 ? -7.699 -8.461 -6.211 1 95.19 414 ILE B C 1
ATOM 7639 O O . ILE B 1 414 ? -7.102 -9.531 -6.051 1 95.19 414 ILE B O 1
ATOM 7643 N N . SER B 1 415 ? -8.93 -8.367 -6.633 1 94.56 415 SER B N 1
ATOM 7644 C CA . SER B 1 415 ? -9.734 -9.562 -6.879 1 94.56 415 SER B CA 1
ATOM 7645 C C . SER B 1 415 ? -9.117 -10.43 -7.969 1 94.56 415 SER B C 1
ATOM 7647 O O . SER B 1 415 ? -8.992 -11.648 -7.809 1 94.56 415 SER B O 1
ATOM 7649 N N . ALA B 1 416 ? -8.727 -9.773 -9.039 1 94 416 ALA B N 1
ATOM 7650 C CA . ALA B 1 416 ? -8.117 -10.5 -10.148 1 94 416 ALA B CA 1
ATOM 7651 C C . ALA B 1 416 ? -6.812 -11.164 -9.719 1 94 416 ALA B C 1
ATOM 7653 O O . ALA B 1 416 ? -6.531 -12.305 -10.102 1 94 416 ALA B O 1
ATOM 7654 N N . TYR B 1 417 ? -6.09 -10.453 -8.953 1 96.06 417 TYR B N 1
ATOM 7655 C CA . TYR B 1 417 ? -4.812 -10.953 -8.469 1 96.06 417 TYR B CA 1
ATOM 7656 C C . TYR B 1 417 ? -5.008 -12.188 -7.594 1 96.06 417 TYR B C 1
ATOM 7658 O O . TYR B 1 417 ? -4.324 -13.195 -7.777 1 96.06 417 TYR B O 1
ATOM 7666 N N . ILE B 1 418 ? -5.922 -12.164 -6.672 1 97 418 ILE B N 1
ATOM 7667 C CA . ILE B 1 418 ? -6.203 -13.289 -5.781 1 97 418 ILE B CA 1
ATOM 7668 C C . ILE B 1 418 ? -6.695 -14.484 -6.594 1 97 418 ILE B C 1
ATOM 7670 O O . ILE B 1 418 ? -6.324 -15.625 -6.316 1 97 418 ILE B O 1
ATOM 7674 N N . ARG B 1 419 ? -7.469 -14.242 -7.605 1 95.88 419 ARG B N 1
ATOM 7675 C CA . ARG B 1 419 ? -7.961 -15.312 -8.461 1 95.88 419 ARG B CA 1
ATOM 7676 C C . ARG B 1 419 ? -6.82 -15.961 -9.242 1 95.88 419 ARG B C 1
ATOM 7678 O O . ARG B 1 419 ? -6.801 -17.172 -9.422 1 95.88 419 ARG B O 1
ATOM 7685 N N . ALA B 1 420 ? -5.953 -15.109 -9.711 1 96.56 420 ALA B N 1
ATOM 7686 C CA . ALA B 1 420 ? -4.801 -15.641 -10.438 1 96.56 420 ALA B CA 1
ATOM 7687 C C . ALA B 1 420 ? -3.945 -16.516 -9.531 1 96.56 420 ALA B C 1
ATOM 7689 O O . ALA B 1 420 ? -3.525 -17.609 -9.93 1 96.56 420 ALA B O 1
ATOM 7690 N N . VAL B 1 421 ? -3.713 -16.094 -8.32 1 97.56 421 VAL B N 1
ATOM 7691 C CA . VAL B 1 421 ? -2.926 -16.875 -7.367 1 97.56 421 VAL B CA 1
ATOM 7692 C C . VAL B 1 421 ? -3.65 -18.172 -7.031 1 97.56 421 VAL B C 1
ATOM 7694 O O . VAL B 1 421 ? -3.029 -19.234 -6.949 1 97.56 421 VAL B O 1
ATOM 7697 N N . SER B 1 422 ? -4.957 -18.062 -6.809 1 96.56 422 SER B N 1
ATOM 7698 C CA . SER B 1 422 ? -5.754 -19.25 -6.523 1 96.56 422 SER B CA 1
ATOM 7699 C C . SER B 1 422 ? -5.652 -20.266 -7.652 1 96.56 422 SER B C 1
ATOM 7701 O O . SER B 1 422 ? -5.52 -21.469 -7.402 1 96.56 422 SER B O 1
ATOM 7703 N N . HIS B 1 423 ? -5.715 -19.781 -8.852 1 94.5 423 HIS B N 1
ATOM 7704 C CA . HIS B 1 423 ? -5.586 -20.656 -10.016 1 94.5 423 HIS B CA 1
ATOM 7705 C C . HIS B 1 423 ? -4.23 -21.359 -10.023 1 94.5 423 HIS B C 1
ATOM 7707 O O . HIS B 1 423 ? -4.16 -22.562 -10.242 1 94.5 423 HIS B O 1
ATOM 7713 N N . LEU B 1 424 ? -3.225 -20.625 -9.773 1 94.56 424 LEU B N 1
ATOM 7714 C CA . LEU B 1 424 ? -1.877 -21.172 -9.75 1 94.56 424 LEU B CA 1
ATOM 7715 C C . LEU B 1 424 ? -1.748 -22.234 -8.656 1 94.56 424 LEU B C 1
ATOM 7717 O O . LEU B 1 424 ? -1.188 -23.312 -8.883 1 94.56 424 LEU B O 1
ATOM 7721 N N . MET B 1 425 ? -2.236 -21.922 -7.496 1 93.88 425 MET B N 1
ATOM 7722 C CA . MET B 1 425 ? -2.145 -22.859 -6.379 1 93.88 425 MET B CA 1
ATOM 7723 C C . MET B 1 425 ? -2.908 -24.141 -6.68 1 93.88 425 MET B C 1
ATOM 7725 O O . MET B 1 425 ? -2.494 -25.234 -6.266 1 93.88 425 MET B O 1
ATOM 7729 N N . SER B 1 426 ? -4.02 -24 -7.34 1 90.25 426 SER B N 1
ATOM 7730 C CA . SER B 1 426 ? -4.797 -25.172 -7.711 1 90.25 426 SER B CA 1
ATOM 7731 C C . SER B 1 426 ? -4.039 -26.047 -8.703 1 90.25 426 SER B C 1
ATOM 7733 O O . SER B 1 426 ? -4.113 -27.281 -8.641 1 90.25 426 SER B O 1
ATOM 7735 N N . GLU B 1 427 ? -3.344 -25.422 -9.531 1 85.06 427 GLU B N 1
ATOM 7736 C CA . GLU B 1 427 ? -2.604 -26.156 -10.555 1 85.06 427 GLU B CA 1
ATOM 7737 C C . GLU B 1 427 ? -1.367 -26.828 -9.969 1 85.06 427 GLU B C 1
ATOM 7739 O O . GLU B 1 427 ? -0.937 -27.875 -10.445 1 85.06 427 GLU B O 1
ATOM 7744 N N . ARG B 1 428 ? -0.793 -26.266 -8.93 1 85.12 428 ARG B N 1
ATOM 7745 C CA . ARG B 1 428 ? 0.493 -26.734 -8.414 1 85.12 428 ARG B CA 1
ATOM 7746 C C . ARG B 1 428 ? 0.328 -27.422 -7.062 1 85.12 428 ARG B C 1
ATOM 7748 O O . ARG B 1 428 ? 1.315 -27.719 -6.391 1 85.12 428 ARG B O 1
ATOM 7755 N N . ASN B 1 429 ? -0.861 -27.734 -6.645 1 86.5 429 ASN B N 1
ATOM 7756 C CA . ASN B 1 429 ? -1.102 -28.281 -5.316 1 86.5 429 ASN B CA 1
ATOM 7757 C C . ASN B 1 429 ? -0.415 -27.453 -4.234 1 86.5 429 ASN B C 1
ATOM 7759 O O . ASN B 1 429 ? 0.37 -27.984 -3.445 1 86.5 429 ASN B O 1
ATOM 7763 N N . GLY B 1 430 ? -0.606 -26.266 -4.305 1 91.31 430 GLY B N 1
ATOM 7764 C CA . GLY B 1 430 ? -0.039 -25.328 -3.354 1 91.31 430 GLY B CA 1
ATOM 7765 C C . GLY B 1 430 ? -1.086 -24.625 -2.506 1 91.31 430 GLY B C 1
ATOM 7766 O O . GLY B 1 430 ? -2.285 -24.766 -2.76 1 91.31 430 GLY B O 1
ATOM 7767 N N . VAL B 1 431 ? -0.625 -24.016 -1.436 1 95 431 VAL B N 1
ATOM 7768 C CA . VAL B 1 431 ? -1.466 -23.234 -0.541 1 95 431 VAL B CA 1
ATOM 7769 C C . VAL B 1 431 ? -0.862 -21.844 -0.354 1 95 431 VAL B C 1
ATOM 7771 O O . VAL B 1 431 ? 0.357 -21.703 -0.244 1 95 431 VAL B O 1
ATOM 7774 N N . ALA B 1 432 ? -1.706 -20.875 -0.417 1 97.5 432 ALA B N 1
ATOM 7775 C CA . ALA B 1 432 ? -1.259 -19.516 -0.137 1 97.5 432 ALA B CA 1
ATOM 7776 C C . ALA B 1 432 ? -1.935 -18.953 1.114 1 97.5 432 ALA B C 1
ATOM 7778 O O . ALA B 1 432 ? -3.15 -19.078 1.279 1 97.5 432 ALA B O 1
ATOM 7779 N N . ILE B 1 433 ? -1.145 -18.469 2.018 1 96.75 433 ILE B N 1
ATOM 7780 C CA . ILE B 1 433 ? -1.653 -17.734 3.164 1 96.75 433 ILE B CA 1
ATOM 7781 C C . ILE B 1 433 ? -1.432 -16.234 2.949 1 96.75 433 ILE B C 1
ATOM 7783 O O . ILE B 1 433 ? -0.293 -15.789 2.795 1 96.75 433 ILE B O 1
ATOM 7787 N N . VAL B 1 434 ? -2.527 -15.523 2.98 1 97.38 434 VAL B N 1
ATOM 7788 C CA . VAL B 1 434 ? -2.473 -14.094 2.693 1 97.38 434 VAL B CA 1
ATOM 7789 C C . VAL B 1 434 ? -2.695 -13.305 3.979 1 97.38 434 VAL B C 1
ATOM 7791 O O . VAL B 1 434 ? -3.732 -13.438 4.629 1 97.38 434 VAL B O 1
ATOM 7794 N N . ALA B 1 435 ? -1.68 -12.562 4.363 1 95.19 435 ALA B N 1
ATOM 7795 C CA . ALA B 1 435 ? -1.855 -11.57 5.418 1 95.19 435 ALA B CA 1
ATOM 7796 C C . ALA B 1 435 ? -2.309 -10.227 4.84 1 95.19 435 ALA B C 1
ATOM 7798 O O . ALA B 1 435 ? -1.628 -9.648 3.988 1 95.19 435 ALA B O 1
ATOM 7799 N N . THR B 1 436 ? -3.473 -9.695 5.309 1 95.56 436 THR B N 1
ATOM 7800 C CA . THR B 1 436 ? -4.047 -8.531 4.637 1 95.56 436 THR B CA 1
ATOM 7801 C C . THR B 1 436 ? -4.754 -7.625 5.641 1 95.56 436 THR B C 1
ATOM 7803 O O . THR B 1 436 ? -5.039 -8.039 6.766 1 95.56 436 THR B O 1
ATOM 7806 N N . HIS B 1 437 ? -4.91 -6.402 5.227 1 92.81 437 HIS B N 1
ATOM 7807 C CA . HIS B 1 437 ? -5.758 -5.445 5.93 1 92.81 437 HIS B CA 1
ATOM 7808 C C . HIS B 1 437 ? -6.992 -5.094 5.105 1 92.81 437 HIS B C 1
ATOM 7810 O O . HIS B 1 437 ? -7.812 -4.277 5.527 1 92.81 437 HIS B O 1
ATOM 7816 N N . SER B 1 438 ? -7.188 -5.758 4.051 1 93.62 438 SER B N 1
ATOM 7817 C CA . SER B 1 438 ? -8.227 -5.348 3.111 1 93.62 438 SER B CA 1
ATOM 7818 C C . SER B 1 438 ? -9.383 -6.34 3.1 1 93.62 438 SER B C 1
ATOM 7820 O O . SER B 1 438 ? -9.203 -7.504 2.738 1 93.62 438 SER B O 1
ATOM 7822 N N . PRO B 1 439 ? -10.562 -5.887 3.389 1 95.19 439 PRO B N 1
ATOM 7823 C CA . PRO B 1 439 ? -11.727 -6.77 3.309 1 95.19 439 PRO B CA 1
ATOM 7824 C C . PRO B 1 439 ? -12.031 -7.219 1.881 1 95.19 439 PRO B C 1
ATOM 7826 O O . PRO B 1 439 ? -12.773 -8.18 1.678 1 95.19 439 PRO B O 1
ATOM 7829 N N . VAL B 1 440 ? -11.453 -6.535 0.904 1 94.25 440 VAL B N 1
ATOM 7830 C CA . VAL B 1 440 ? -11.664 -6.918 -0.489 1 94.25 440 VAL B CA 1
ATOM 7831 C C . VAL B 1 440 ? -11.109 -8.32 -0.729 1 94.25 440 VAL B C 1
ATOM 7833 O O . VAL B 1 440 ? -11.695 -9.102 -1.489 1 94.25 440 VAL B O 1
ATOM 7836 N N . VAL B 1 441 ? -10.047 -8.664 -0.089 1 96.56 441 VAL B N 1
ATOM 7837 C CA . VAL B 1 441 ? -9.453 -9.984 -0.213 1 96.56 441 VAL B CA 1
ATOM 7838 C C . VAL B 1 441 ? -10.422 -11.039 0.309 1 96.56 441 VAL B C 1
ATOM 7840 O O . VAL B 1 441 ? -10.547 -12.125 -0.27 1 96.56 441 VAL B O 1
ATOM 7843 N N . LEU B 1 442 ? -11.141 -10.719 1.355 1 97.25 442 LEU B N 1
ATOM 7844 C CA . LEU B 1 442 ? -12.07 -11.656 1.981 1 97.25 442 LEU B CA 1
ATOM 7845 C C . LEU B 1 442 ? -13.211 -12.008 1.034 1 97.25 442 LEU B C 1
ATOM 7847 O O . LEU B 1 442 ? -13.758 -13.109 1.102 1 97.25 442 LEU B O 1
ATOM 7851 N N . GLN B 1 443 ? -13.516 -11.07 0.169 1 96.12 443 GLN B N 1
ATOM 7852 C CA . GLN B 1 443 ? -14.586 -11.305 -0.791 1 96.12 443 GLN B CA 1
ATOM 7853 C C . GLN B 1 443 ? -14.234 -12.461 -1.729 1 96.12 443 GLN B C 1
ATOM 7855 O O . GLN B 1 443 ? -15.109 -13.016 -2.396 1 96.12 443 GLN B O 1
ATOM 7860 N N . GLU B 1 444 ? -12.992 -12.797 -1.736 1 96.31 444 GLU B N 1
ATOM 7861 C CA . GLU B 1 444 ? -12.531 -13.812 -2.682 1 96.31 444 GLU B CA 1
ATOM 7862 C C . GLU B 1 444 ? -12.273 -15.141 -1.979 1 96.31 444 GLU B C 1
ATOM 7864 O O . GLU B 1 444 ? -11.859 -16.109 -2.615 1 96.31 444 GLU B O 1
ATOM 7869 N N . VAL B 1 445 ? -12.539 -15.172 -0.693 1 96.44 445 VAL B N 1
ATOM 7870 C CA . VAL B 1 445 ? -12.211 -16.359 0.092 1 96.44 445 VAL B CA 1
ATOM 7871 C C . VAL B 1 445 ? -13.406 -16.766 0.945 1 96.44 445 VAL B C 1
ATOM 7873 O O . VAL B 1 445 ? -14.172 -15.906 1.399 1 96.44 445 VAL B O 1
ATOM 7876 N N . ARG B 1 446 ? -13.555 -18.078 1.178 1 96.25 446 ARG B N 1
ATOM 7877 C CA . ARG B 1 446 ? -14.617 -18.578 2.043 1 96.25 446 ARG B CA 1
ATOM 7878 C C . ARG B 1 446 ? -14.328 -18.266 3.506 1 96.25 446 ARG B C 1
ATOM 7880 O O . ARG B 1 446 ? -13.164 -18.141 3.904 1 96.25 446 ARG B O 1
ATOM 7887 N N . SER B 1 447 ? -15.375 -18.219 4.285 1 97.12 447 SER B N 1
ATOM 7888 C CA . SER B 1 447 ? -15.25 -17.797 5.68 1 97.12 447 SER B CA 1
ATOM 7889 C C . SER B 1 447 ? -14.406 -18.797 6.48 1 97.12 447 SER B C 1
ATOM 7891 O O . SER B 1 447 ? -13.703 -18.391 7.414 1 97.12 447 SER B O 1
ATOM 7893 N N . ASP B 1 448 ? -14.461 -20.094 6.148 1 96.69 448 ASP B N 1
ATOM 7894 C CA . ASP B 1 448 ? -13.711 -21.109 6.898 1 96.69 448 ASP B CA 1
ATOM 7895 C C . ASP B 1 448 ? -12.227 -21.062 6.539 1 96.69 448 ASP B C 1
ATOM 7897 O O . ASP B 1 448 ? -11.414 -21.781 7.129 1 96.69 448 ASP B O 1
ATOM 7901 N N . CYS B 1 449 ? -11.867 -20.203 5.586 1 97.69 449 CYS B N 1
ATOM 7902 C CA . CYS B 1 449 ? -10.477 -20 5.203 1 97.69 449 CYS B CA 1
ATOM 7903 C C . CYS B 1 449 ? -9.969 -18.641 5.684 1 97.69 449 CYS B C 1
ATOM 7905 O O . CYS B 1 449 ? -8.953 -18.141 5.188 1 97.69 449 CYS B O 1
ATOM 7907 N N . VAL B 1 450 ? -10.695 -18.047 6.605 1 98 450 VAL B N 1
ATOM 7908 C CA . VAL B 1 450 ? -10.32 -16.719 7.082 1 98 450 VAL B CA 1
ATOM 7909 C C . VAL B 1 450 ? -10.078 -16.75 8.586 1 98 450 VAL B C 1
ATOM 7911 O O . VAL B 1 450 ? -10.852 -17.359 9.336 1 98 450 VAL B O 1
ATOM 7914 N N . TRP B 1 451 ? -8.977 -16.219 9.016 1 96.38 451 TRP B N 1
ATOM 7915 C CA . TRP B 1 451 ? -8.734 -15.922 10.422 1 96.38 451 TRP B CA 1
ATOM 7916 C C . TRP B 1 451 ? -8.68 -14.414 10.664 1 96.38 451 TRP B C 1
ATOM 7918 O O . TRP B 1 451 ? -7.992 -13.688 9.945 1 96.38 451 TRP B O 1
ATOM 7928 N N . ILE B 1 452 ? -9.453 -13.938 11.609 1 96.06 452 ILE B N 1
ATOM 7929 C CA . ILE B 1 452 ? -9.422 -12.539 12.039 1 96.06 452 ILE B CA 1
ATOM 7930 C C . ILE B 1 452 ? -8.57 -12.406 13.305 1 96.06 452 ILE B C 1
ATOM 7932 O O . ILE B 1 452 ? -8.891 -12.992 14.344 1 96.06 452 ILE B O 1
ATOM 7936 N N . LEU B 1 453 ? -7.516 -11.68 13.188 1 92.44 453 LEU B N 1
ATOM 7937 C CA . LEU B 1 453 ? -6.629 -11.461 14.32 1 92.44 453 LEU B CA 1
ATOM 7938 C C . LEU B 1 453 ? -6.953 -10.148 15.023 1 92.44 453 LEU B C 1
ATOM 7940 O O . LEU B 1 453 ? -7.18 -9.133 14.367 1 92.44 453 LEU B O 1
ATOM 7944 N N . ASN B 1 454 ? -7.035 -10.188 16.234 1 88.75 454 ASN B N 1
ATOM 7945 C CA . ASN B 1 454 ? -7.211 -9.016 17.078 1 88.75 454 ASN B CA 1
ATOM 7946 C C . ASN B 1 454 ? -6.188 -8.969 18.203 1 88.75 454 ASN B C 1
ATOM 7948 O O . ASN B 1 454 ? -5.715 -10.016 18.656 1 88.75 454 ASN B O 1
ATOM 7952 N N . ARG B 1 455 ? -5.82 -7.789 18.547 1 83.69 455 ARG B N 1
ATOM 7953 C CA . ARG B 1 455 ? -4.836 -7.625 19.609 1 83.69 455 ARG B CA 1
ATOM 7954 C C . ARG B 1 455 ? -5.23 -6.496 20.547 1 83.69 455 ARG B C 1
ATOM 7956 O O . ARG B 1 455 ? -5.691 -5.441 20.109 1 83.69 455 ARG B O 1
ATOM 7963 N N . THR B 1 456 ? -5.215 -6.777 21.766 1 77.06 456 THR B N 1
ATOM 7964 C CA . THR B 1 456 ? -5.371 -5.785 22.828 1 77.06 456 THR B CA 1
ATOM 7965 C C . THR B 1 456 ? -4.223 -5.887 23.844 1 77.06 456 THR B C 1
ATOM 7967 O O . THR B 1 456 ? -4.176 -6.824 24.641 1 77.06 456 THR B O 1
ATOM 7970 N N . GLY B 1 457 ? -3.354 -4.953 23.797 1 73.94 457 GLY B N 1
ATOM 7971 C CA . GLY B 1 457 ? -2.18 -5.051 24.656 1 73.94 457 GLY B CA 1
ATOM 7972 C C . GLY B 1 457 ? -1.283 -6.223 24.297 1 73.94 457 GLY B C 1
ATOM 7973 O O . GLY B 1 457 ? -0.844 -6.352 23.156 1 73.94 457 GLY B O 1
ATOM 7974 N N . LYS B 1 458 ? -1.103 -7.082 25.281 1 74.69 458 LYS B N 1
ATOM 7975 C CA . LYS B 1 458 ? -0.232 -8.234 25.062 1 74.69 458 LYS B CA 1
ATOM 7976 C C . LYS B 1 458 ? -1.035 -9.453 24.625 1 74.69 458 LYS B C 1
ATOM 7978 O O . LYS B 1 458 ? -0.462 -10.461 24.203 1 74.69 458 LYS B O 1
ATOM 7983 N N . TYR B 1 459 ? -2.34 -9.266 24.594 1 80.69 459 TYR B N 1
ATOM 7984 C CA . TYR B 1 459 ? -3.188 -10.414 24.297 1 80.69 459 TYR B CA 1
ATOM 7985 C C . TYR B 1 459 ? -3.654 -10.383 22.844 1 80.69 459 TYR B C 1
ATOM 7987 O O . TYR B 1 459 ? -3.938 -9.305 22.297 1 80.69 459 TYR B O 1
ATOM 7995 N N 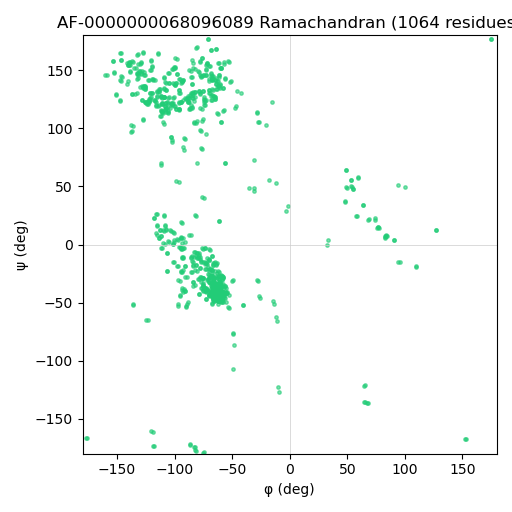. VAL B 1 460 ? -3.629 -11.594 22.266 1 84.62 460 VAL B N 1
ATOM 7996 C CA . VAL B 1 460 ? -4.062 -11.727 20.875 1 84.62 460 VAL B CA 1
ATOM 7997 C C . VAL B 1 460 ? -5.195 -12.75 20.781 1 84.62 460 VAL B C 1
ATOM 7999 O O . VAL B 1 460 ? -5.281 -13.664 21.609 1 84.62 460 VAL B O 1
ATOM 8002 N N . SER B 1 461 ? -6.133 -12.508 19.984 1 89.19 461 SER B N 1
ATOM 8003 C CA . SER B 1 461 ? -7.18 -13.477 19.688 1 89.19 461 SER B CA 1
ATOM 8004 C C . SER B 1 461 ? -7.301 -13.727 18.188 1 89.19 461 SER B C 1
ATOM 8006 O O . SER B 1 461 ? -6.992 -12.844 17.375 1 89.19 461 SER B O 1
ATOM 8008 N N . ALA B 1 462 ? -7.629 -14.93 17.844 1 91.88 462 ALA B N 1
ATOM 8009 C CA . ALA B 1 462 ? -7.891 -15.344 16.469 1 91.88 462 ALA B CA 1
ATOM 8010 C C . ALA B 1 462 ? -9.266 -16 16.328 1 91.88 462 ALA B C 1
ATOM 8012 O O . ALA B 1 462 ? -9.555 -16.984 17.016 1 91.88 462 ALA B O 1
ATOM 8013 N N . ASP B 1 463 ? -10.102 -15.422 15.461 1 93.69 463 ASP B N 1
ATOM 8014 C CA . ASP B 1 463 ? -11.461 -15.93 15.32 1 93.69 463 ASP B CA 1
ATOM 8015 C C . ASP B 1 463 ? -11.852 -16.078 13.844 1 93.69 463 ASP B C 1
ATOM 8017 O O . ASP B 1 463 ? -11.305 -15.375 12.984 1 93.69 463 ASP B O 1
ATOM 8021 N N . ARG B 1 464 ? -12.75 -17.031 13.641 1 96.44 464 ARG B N 1
ATOM 8022 C CA . ARG B 1 464 ? -13.367 -17.109 12.32 1 96.44 464 ARG B CA 1
ATOM 8023 C C . ARG B 1 464 ? -14.469 -16.062 12.172 1 96.44 464 ARG B C 1
ATOM 8025 O O . ARG B 1 464 ? -15.062 -15.633 13.156 1 96.44 464 ARG B O 1
ATOM 8032 N N . PRO B 1 465 ? -14.648 -15.586 10.914 1 96.31 465 PRO B N 1
ATOM 8033 C CA . PRO B 1 465 ? -15.789 -14.68 10.727 1 96.31 465 PRO B CA 1
ATOM 8034 C C . PRO B 1 465 ? -17.125 -15.336 11.07 1 96.31 465 PRO B C 1
ATOM 8036 O O . PRO B 1 465 ? -17.297 -16.547 10.883 1 96.31 465 PRO B O 1
ATOM 8039 N N . GLU B 1 466 ? -18.078 -14.508 11.484 1 94.94 466 GLU B N 1
ATOM 8040 C CA . GLU B 1 466 ? -19.422 -14.992 11.828 1 94.94 466 GLU B CA 1
ATOM 8041 C C . GLU B 1 466 ? -20.297 -15.109 10.578 1 94.94 466 GLU B C 1
ATOM 8043 O O . GLU B 1 466 ? -21.312 -15.82 10.594 1 94.94 466 GLU B O 1
ATOM 8048 N N . ILE B 1 467 ? -19.906 -14.477 9.555 1 95.31 467 ILE B N 1
ATOM 8049 C CA . ILE B 1 467 ? -20.672 -14.484 8.312 1 95.31 467 ILE B CA 1
ATOM 8050 C C . ILE B 1 467 ? -19.828 -15.062 7.184 1 95.31 467 ILE B C 1
ATOM 8052 O O . ILE B 1 467 ? -18.594 -15.078 7.27 1 95.31 467 ILE B O 1
ATOM 8056 N N . GLU B 1 468 ? -20.531 -15.523 6.164 1 96.44 468 GLU B N 1
ATOM 8057 C CA . GLU B 1 468 ? -19.781 -15.945 4.984 1 96.44 468 GLU B CA 1
ATOM 8058 C C . GLU B 1 468 ? -19.125 -14.758 4.293 1 96.44 468 GLU B C 1
ATOM 8060 O O . GLU B 1 468 ? -19.734 -13.695 4.156 1 96.44 468 GLU B O 1
ATOM 8065 N N . THR B 1 469 ? -17.844 -14.938 3.949 1 97.5 469 THR B N 1
ATOM 8066 C CA . THR B 1 469 ? -17.078 -13.797 3.455 1 97.5 469 THR B CA 1
ATOM 8067 C C . THR B 1 469 ? -17.062 -13.781 1.929 1 97.5 469 THR B C 1
ATOM 8069 O O . THR B 1 469 ? -17.062 -12.711 1.317 1 97.5 469 THR B O 1
ATOM 8072 N N . PHE B 1 470 ? -17.125 -14.945 1.26 1 97.44 470 PHE B N 1
ATOM 8073 C CA . PHE B 1 470 ? -17.031 -15.016 -0.193 1 97.44 470 PHE B CA 1
ATOM 8074 C C . PHE B 1 470 ? -18.188 -14.273 -0.85 1 97.44 470 PHE B C 1
ATOM 8076 O O . PHE B 1 470 ? -19.344 -14.664 -0.697 1 97.44 470 PHE B O 1
ATOM 8083 N N . GLY B 1 471 ? -17.859 -13.188 -1.499 1 95.25 471 GLY B N 1
ATOM 8084 C CA . GLY B 1 471 ? -18.859 -12.406 -2.221 1 95.25 471 GLY B CA 1
ATOM 8085 C C . GLY B 1 471 ? -19.703 -11.547 -1.313 1 95.25 471 GLY B C 1
ATOM 8086 O O . GLY B 1 471 ? -20.797 -11.109 -1.702 1 95.25 471 GLY B O 1
ATOM 8087 N N . GLU B 1 472 ? -19.281 -11.375 -0.111 1 95.12 472 GLU B N 1
ATOM 8088 C CA . GLU B 1 472 ? -20 -10.5 0.811 1 95.12 472 GLU B CA 1
ATOM 8089 C C . GLU B 1 472 ? -19.703 -9.031 0.533 1 95.12 472 GLU B C 1
ATOM 8091 O O . GLU B 1 472 ? -18.688 -8.711 -0.098 1 95.12 472 GLU B O 1
ATOM 8096 N N . ASN B 1 473 ? -20.641 -8.18 0.971 1 92.94 473 ASN B N 1
ATOM 8097 C CA . ASN B 1 473 ? -20.453 -6.742 0.841 1 92.94 473 ASN B CA 1
ATOM 8098 C C . ASN B 1 473 ? -19.219 -6.27 1.604 1 92.94 473 ASN B C 1
ATOM 8100 O O . ASN B 1 473 ? -19.016 -6.629 2.768 1 92.94 473 ASN B O 1
ATOM 8104 N N . VAL B 1 474 ? -18.469 -5.449 0.939 1 93.38 474 VAL B N 1
ATOM 8105 C CA . VAL B 1 474 ? -17.203 -5.02 1.507 1 93.38 474 VAL B CA 1
ATOM 8106 C C . VAL B 1 474 ? -17.438 -4.211 2.777 1 93.38 474 VAL B C 1
ATOM 8108 O O . VAL B 1 474 ? -16.672 -4.293 3.734 1 93.38 474 VAL B O 1
ATOM 8111 N N . GLY B 1 475 ? -18.453 -3.326 2.797 1 90.94 475 GLY B N 1
ATOM 8112 C CA . GLY B 1 475 ? -18.797 -2.58 3.998 1 90.94 475 GLY B CA 1
ATOM 8113 C C . GLY B 1 475 ? -19.125 -3.469 5.18 1 90.94 475 GLY B C 1
ATOM 8114 O O . GLY B 1 475 ? -18.688 -3.217 6.301 1 90.94 475 GLY B O 1
ATOM 8115 N N . THR B 1 476 ? -19.844 -4.523 4.898 1 92.19 476 THR B N 1
ATOM 8116 C CA . THR B 1 476 ? -20.219 -5.492 5.926 1 92.19 476 THR B CA 1
ATOM 8117 C C . THR B 1 476 ? -18.984 -6.211 6.457 1 92.19 476 THR B C 1
ATOM 8119 O O . THR B 1 476 ? -18.844 -6.41 7.668 1 92.19 476 THR B O 1
ATOM 8122 N N . LEU B 1 477 ? -18.125 -6.57 5.555 1 95.12 477 LEU B N 1
ATOM 8123 C CA . LEU B 1 477 ? -16.906 -7.25 5.949 1 95.12 477 LEU B CA 1
ATOM 8124 C C . LEU B 1 477 ? -16 -6.332 6.773 1 95.12 477 LEU B C 1
ATOM 8126 O O . LEU B 1 477 ? -15.344 -6.785 7.711 1 95.12 477 LEU B O 1
ATOM 8130 N N . THR B 1 478 ? -15.977 -5.07 6.426 1 92.5 478 THR B N 1
ATOM 8131 C CA . THR B 1 478 ? -15.195 -4.094 7.18 1 92.5 478 THR B CA 1
ATOM 8132 C C . THR B 1 478 ? -15.68 -4.02 8.625 1 92.5 478 THR B C 1
ATOM 8134 O O . THR B 1 478 ? -14.867 -4 9.555 1 92.5 478 THR B O 1
ATOM 8137 N N . ARG B 1 479 ? -16.906 -4.027 8.781 1 89.25 479 ARG B N 1
ATOM 8138 C CA . ARG B 1 479 ? -17.484 -3.98 10.125 1 89.25 479 ARG B CA 1
ATOM 8139 C C . ARG B 1 479 ? -17.219 -5.273 10.883 1 89.25 479 ARG B C 1
ATOM 8141 O O . ARG B 1 479 ? -16.969 -5.25 12.094 1 89.25 479 ARG B O 1
ATOM 8148 N N . GLU B 1 480 ? -17.312 -6.355 10.133 1 92.06 480 GLU B N 1
ATOM 8149 C CA . GLU B 1 480 ? -17.062 -7.66 10.727 1 92.06 480 GLU B CA 1
ATOM 8150 C C . GLU B 1 480 ? -15.648 -7.746 11.297 1 92.06 480 GLU B C 1
ATOM 8152 O O . GLU B 1 480 ? -15.438 -8.289 12.383 1 92.06 480 GLU B O 1
ATOM 8157 N N . VAL B 1 481 ? -14.703 -7.191 10.672 1 93.19 481 VAL B N 1
ATOM 8158 C CA . VAL B 1 481 ? -13.289 -7.355 11 1 93.19 481 VAL B CA 1
ATOM 8159 C C . VAL B 1 481 ? -12.859 -6.273 11.992 1 93.19 481 VAL B C 1
ATOM 8161 O O . VAL B 1 481 ? -12.109 -6.543 12.93 1 93.19 481 VAL B O 1
ATOM 8164 N N . PHE B 1 482 ? -13.383 -4.988 11.766 1 89.25 482 PHE B N 1
ATOM 8165 C CA . PHE B 1 482 ? -12.836 -3.85 12.492 1 89.25 482 PHE B CA 1
ATOM 8166 C C . PHE B 1 482 ? -13.906 -3.211 13.375 1 89.25 482 PHE B C 1
ATOM 8168 O O . PHE B 1 482 ? -13.805 -2.031 13.719 1 89.25 482 PHE B O 1
ATOM 8175 N N . SER B 1 483 ? -14.891 -3.799 13.766 1 80.31 483 SER B N 1
ATOM 8176 C CA . SER B 1 483 ? -16.125 -3.32 14.391 1 80.31 483 SER B CA 1
ATOM 8177 C C . SER B 1 483 ? -15.828 -2.223 15.414 1 80.31 483 SER B C 1
ATOM 8179 O O . SER B 1 483 ? -16.391 -1.131 15.336 1 80.31 483 SER B O 1
ATOM 8181 N N . HIS B 1 484 ? -14.984 -2.381 16.328 1 74.5 484 HIS B N 1
ATOM 8182 C CA . HIS B 1 484 ? -14.773 -1.428 17.422 1 74.5 484 HIS B CA 1
ATOM 8183 C C . HIS B 1 484 ? -14.109 -0.15 16.906 1 74.5 484 HIS B C 1
ATOM 8185 O O . HIS B 1 484 ? -14.438 0.947 17.375 1 74.5 484 HIS B O 1
ATOM 8191 N N . GLU B 1 485 ? -13.398 -0.249 15.977 1 78.19 485 GLU B N 1
ATOM 8192 C CA . GLU B 1 485 ? -12.625 0.895 15.492 1 78.19 485 GLU B CA 1
ATOM 8193 C C . GLU B 1 485 ? -13.461 1.765 14.555 1 78.19 485 GLU B C 1
ATOM 8195 O O . GLU B 1 485 ? -13.336 2.992 14.57 1 78.19 485 GLU B O 1
ATOM 8200 N N . VAL B 1 486 ? -14.305 1.117 13.883 1 78.38 486 VAL B N 1
ATOM 8201 C CA . VAL B 1 486 ? -15.094 1.833 12.883 1 78.38 486 VAL B CA 1
ATOM 8202 C C . VAL B 1 486 ? -16.016 2.828 13.57 1 78.38 486 VAL B C 1
ATOM 8204 O O . VAL B 1 486 ? -16.188 3.961 13.109 1 78.38 486 VAL B O 1
ATOM 8207 N N . VAL B 1 487 ? -16.5 2.531 14.688 1 77.44 487 VAL B N 1
ATOM 8208 C CA . VAL B 1 487 ? -17.531 3.336 15.344 1 77.44 487 VAL B CA 1
ATOM 8209 C C . VAL B 1 487 ? -16.875 4.539 16.031 1 77.44 487 VAL B C 1
ATOM 8211 O O . VAL B 1 487 ? -17.547 5.539 16.297 1 77.44 487 VAL B O 1
ATOM 8214 N N . ASN B 1 488 ? -15.586 4.559 16.141 1 83.81 488 ASN B N 1
ATOM 8215 C CA . ASN B 1 488 ? -14.93 5.617 16.891 1 83.81 488 ASN B CA 1
ATOM 8216 C C . ASN B 1 488 ? -14.055 6.484 15.992 1 83.81 488 ASN B C 1
ATOM 8218 O O . ASN B 1 488 ? -13.195 7.223 16.484 1 83.81 488 ASN B O 1
ATOM 8222 N N . THR B 1 489 ? -14.328 6.32 14.781 1 87.31 489 THR B N 1
ATOM 8223 C CA . THR B 1 489 ? -13.414 7.059 13.922 1 87.31 489 THR B CA 1
ATOM 8224 C C . THR B 1 489 ? -14.164 7.672 12.742 1 87.31 489 THR B C 1
ATOM 8226 O O . THR B 1 489 ? -15.289 7.27 12.43 1 87.31 489 THR B O 1
ATOM 8229 N N . GLY B 1 490 ? -13.633 8.727 12.203 1 90.62 490 GLY B N 1
ATOM 8230 C CA . GLY B 1 490 ? -14.062 9.273 10.93 1 90.62 490 GLY B CA 1
ATOM 8231 C C . GLY B 1 490 ? -15.492 9.797 10.953 1 90.62 490 GLY B C 1
ATOM 8232 O O . GLY B 1 490 ? -15.891 10.477 11.906 1 90.62 490 G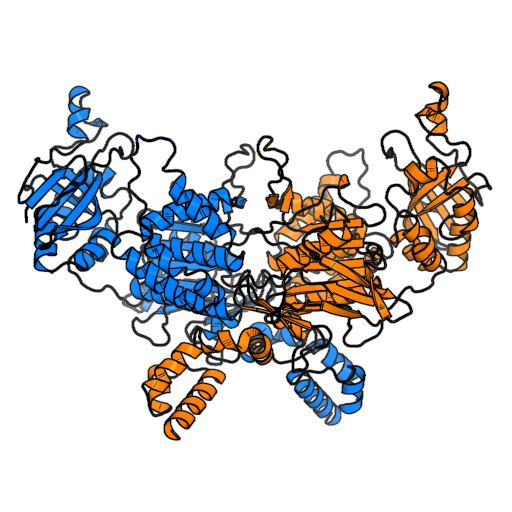LY B O 1
ATOM 8233 N N . PHE B 1 491 ? -16.219 9.461 9.914 1 91.31 491 PHE B N 1
ATOM 8234 C CA . PHE B 1 491 ? -17.562 9.984 9.75 1 91.31 491 PHE B CA 1
ATOM 8235 C C . PHE B 1 491 ? -18.484 9.438 10.828 1 91.31 491 PHE B C 1
ATOM 8237 O O . PHE B 1 491 ? -19.438 10.109 11.242 1 91.31 491 PHE B O 1
ATOM 8244 N N . TYR B 1 492 ? -18.188 8.211 11.273 1 90.75 492 TYR B N 1
ATOM 8245 C CA . TYR B 1 492 ? -19.016 7.613 12.312 1 90.75 492 TYR B CA 1
ATOM 8246 C C . TYR B 1 492 ? -18.969 8.445 13.586 1 90.75 492 TYR B C 1
ATOM 8248 O O . TYR B 1 492 ? -20.016 8.734 14.18 1 90.75 492 TYR B O 1
ATOM 8256 N N . LYS B 1 493 ? -17.812 8.75 13.945 1 90.56 493 LYS B N 1
ATOM 8257 C CA . LYS B 1 493 ? -17.641 9.578 15.141 1 90.56 493 LYS B CA 1
ATOM 8258 C C . LYS B 1 493 ? -18.297 10.938 14.969 1 90.56 493 LYS B C 1
ATOM 8260 O O . LYS B 1 493 ? -18.938 11.453 15.898 1 90.56 493 LYS B O 1
ATOM 8265 N N . MET B 1 494 ? -18.141 11.539 13.844 1 92.69 494 MET B N 1
ATOM 8266 C CA . MET B 1 494 ? -18.734 12.844 13.562 1 92.69 494 MET B CA 1
ATOM 8267 C C . MET B 1 494 ? -20.25 12.789 13.688 1 92.69 494 MET B C 1
ATOM 8269 O O . MET B 1 494 ? -20.859 13.688 14.273 1 92.69 494 MET B O 1
ATOM 8273 N N . ILE B 1 495 ? -20.797 11.758 13.172 1 93.44 495 ILE B N 1
ATOM 8274 C CA . ILE B 1 495 ? -22.25 11.609 13.211 1 93.44 495 ILE B CA 1
ATOM 8275 C C . ILE B 1 495 ? -22.703 11.328 14.641 1 93.44 495 ILE B C 1
ATOM 8277 O O . ILE B 1 495 ? -23.703 11.875 15.102 1 93.44 495 ILE B O 1
ATOM 8281 N N . ASN B 1 496 ? -21.938 10.453 15.297 1 92.06 496 ASN B N 1
ATOM 8282 C CA . ASN B 1 496 ? -22.266 10.148 16.688 1 92.06 496 ASN B CA 1
ATOM 8283 C C . ASN B 1 496 ? -22.234 11.398 17.562 1 92.06 496 ASN B C 1
ATOM 8285 O O . ASN B 1 496 ? -23.109 11.602 18.391 1 92.06 496 ASN B O 1
ATOM 8289 N N . ASP B 1 497 ? -21.234 12.188 17.359 1 91.88 497 ASP B N 1
ATOM 8290 C CA . ASP B 1 497 ? -21.094 13.43 18.109 1 91.88 497 ASP B CA 1
ATOM 8291 C C . ASP B 1 497 ? -22.25 14.383 17.812 1 91.88 497 ASP B C 1
ATOM 8293 O O . ASP B 1 497 ? -22.812 15.008 18.719 1 91.88 497 ASP B O 1
ATOM 8297 N N . ALA B 1 498 ? -22.594 14.523 16.562 1 93.75 498 ALA B N 1
ATOM 8298 C CA . ALA B 1 498 ? -23.688 15.406 16.141 1 93.75 498 ALA B CA 1
ATOM 8299 C C . ALA B 1 498 ? -25.031 14.914 16.688 1 93.75 498 ALA B C 1
ATOM 8301 O O . ALA B 1 498 ? -25.891 15.711 17.031 1 93.75 498 ALA B O 1
ATOM 8302 N N . ALA B 1 499 ? -25.172 13.609 16.703 1 92.88 499 ALA B N 1
ATOM 8303 C CA . ALA B 1 499 ? -26.422 13.016 17.203 1 92.88 499 ALA B CA 1
ATOM 8304 C C . ALA B 1 499 ? -26.625 13.336 18.672 1 92.88 499 ALA B C 1
ATOM 8306 O O . ALA B 1 499 ? -27.75 13.367 19.156 1 92.88 499 ALA B O 1
ATOM 8307 N N . GLY B 1 500 ? -25.547 13.516 19.359 1 91.62 500 GLY B N 1
ATOM 8308 C CA . GLY B 1 500 ? -25.625 13.938 20.75 1 91.62 500 GLY B CA 1
ATOM 8309 C C . GLY B 1 500 ? -26.109 15.367 20.906 1 91.62 500 GLY B C 1
ATOM 8310 O O . GLY B 1 500 ? -26.719 15.711 21.922 1 91.62 500 GLY B O 1
ATOM 8311 N N . THR B 1 501 ? -25.891 16.172 19.984 1 92.25 501 THR B N 1
ATOM 8312 C CA . THR B 1 501 ? -26.188 17.609 20.047 1 92.25 501 THR B CA 1
ATOM 8313 C C . THR B 1 501 ? -27.562 17.891 19.469 1 92.25 501 THR B C 1
ATOM 8315 O O . THR B 1 501 ? -28.312 18.719 20 1 92.25 501 THR B O 1
ATOM 8318 N N . TYR B 1 502 ? -27.906 17.156 18.406 1 92.12 502 TYR B N 1
ATOM 8319 C CA . TYR B 1 502 ? -29.156 17.438 17.719 1 92.12 502 TYR B CA 1
ATOM 8320 C C . TYR B 1 502 ? -30.203 16.359 18.031 1 92.12 502 TYR B C 1
ATOM 8322 O O . TYR B 1 502 ? -29.875 15.188 18.156 1 92.12 502 TYR B O 1
ATOM 8330 N N . ASP B 1 503 ? -31.5 16.766 18.078 1 89.81 503 ASP B N 1
ATOM 8331 C CA . ASP B 1 503 ? -32.562 15.844 18.469 1 89.81 503 ASP B CA 1
ATOM 8332 C C . ASP B 1 503 ? -33.406 15.414 17.266 1 89.81 503 ASP B C 1
ATOM 8334 O O . ASP B 1 503 ? -34.312 14.594 17.406 1 89.81 503 ASP B O 1
ATOM 8338 N N . ASN B 1 504 ? -33.156 16.016 16.219 1 92.81 504 ASN B N 1
ATOM 8339 C CA . ASN B 1 504 ? -33.938 15.711 15.016 1 92.81 504 ASN B CA 1
ATOM 8340 C C . ASN B 1 504 ? -33 15.477 13.812 1 92.81 504 ASN B C 1
ATOM 8342 O O . ASN B 1 504 ? -32 16.156 13.672 1 92.81 504 ASN B O 1
ATOM 8346 N N . PHE B 1 505 ? -33.406 14.523 12.984 1 93.62 505 PHE B N 1
ATOM 8347 C CA . PHE B 1 505 ? -32.625 14.133 11.828 1 93.62 505 PHE B CA 1
ATOM 8348 C C . PHE B 1 505 ? -32.438 15.305 10.875 1 93.62 505 PHE B C 1
ATOM 8350 O O . PHE B 1 505 ? -31.344 15.5 10.312 1 93.62 505 PHE B O 1
ATOM 8357 N N . GLU B 1 506 ? -33.469 16.062 10.672 1 93.94 506 GLU B N 1
ATOM 8358 C CA . GLU B 1 506 ? -33.406 17.172 9.719 1 93.94 506 GLU B CA 1
ATOM 8359 C C . GLU B 1 506 ? -32.344 18.188 10.133 1 93.94 506 GLU B C 1
ATOM 8361 O O . GLU B 1 506 ? -31.609 18.703 9.297 1 93.94 506 GLU B O 1
ATOM 8366 N N . LYS B 1 507 ? -32.375 18.453 11.414 1 94.19 507 LYS B N 1
ATOM 8367 C CA . LYS B 1 507 ? -31.375 19.406 11.922 1 94.19 507 LYS B CA 1
ATOM 8368 C C . LYS B 1 507 ? -29.969 18.844 11.805 1 94.19 507 LYS B C 1
ATOM 8370 O O . LYS B 1 507 ? -29.031 19.562 11.461 1 94.19 507 LYS B O 1
ATOM 8375 N N . LEU B 1 508 ? -29.844 17.594 12.164 1 95.38 508 LEU B N 1
ATOM 8376 C CA . LEU B 1 508 ? -28.547 16.953 12.047 1 95.38 508 LEU B CA 1
ATOM 8377 C C . LEU B 1 508 ? -28.078 16.922 10.594 1 95.38 508 LEU B C 1
ATOM 8379 O O . LEU B 1 508 ? -26.906 17.219 10.312 1 95.38 508 LEU B O 1
ATOM 8383 N N . ASP B 1 509 ? -28.953 16.578 9.719 1 95.25 509 ASP B N 1
ATOM 8384 C CA . ASP B 1 509 ? -28.625 16.531 8.297 1 95.25 509 ASP B CA 1
ATOM 8385 C C . ASP B 1 509 ? -28.234 17.906 7.781 1 95.25 509 ASP B C 1
ATOM 8387 O O . ASP B 1 509 ? -27.328 18.031 6.953 1 95.25 509 ASP B O 1
ATOM 8391 N N . SER B 1 510 ? -28.891 18.969 8.25 1 93.81 510 SER B N 1
ATOM 8392 C CA . SER B 1 510 ? -28.562 20.344 7.871 1 93.81 510 SER B CA 1
ATOM 8393 C C . SER B 1 510 ? -27.188 20.75 8.383 1 93.81 510 SER B C 1
ATOM 8395 O O . SER B 1 510 ? -26.5 21.547 7.742 1 93.81 510 SER B O 1
ATOM 8397 N N . TYR B 1 511 ? -26.922 20.203 9.586 1 93.81 511 TYR B N 1
ATOM 8398 C CA . TYR B 1 511 ? -25.594 20.453 10.148 1 93.81 511 TYR B CA 1
ATOM 8399 C C . TYR B 1 511 ? -24.5 19.938 9.219 1 93.81 511 TYR B C 1
ATOM 8401 O O . TYR B 1 511 ? -23.453 20.562 9.078 1 93.81 511 TYR B O 1
ATOM 8409 N N . PHE B 1 512 ? -24.766 18.844 8.555 1 95.44 512 PHE B N 1
ATOM 8410 C CA . PHE B 1 512 ? -23.812 18.281 7.605 1 95.44 512 PHE B CA 1
ATOM 8411 C C . PHE B 1 512 ? -24.109 18.75 6.188 1 95.44 512 PHE B C 1
ATOM 8413 O O . PHE B 1 512 ? -23.75 18.094 5.215 1 95.44 512 PHE B O 1
ATOM 8420 N N . ASN B 1 513 ? -24.844 19.828 6.039 1 93.94 513 ASN B N 1
ATOM 8421 C CA . ASN B 1 513 ? -25.156 20.484 4.77 1 93.94 513 ASN B CA 1
ATOM 8422 C C . ASN B 1 513 ? -25.859 19.516 3.811 1 93.94 513 ASN B C 1
ATOM 8424 O O . ASN B 1 513 ? -25.625 19.562 2.602 1 93.94 513 ASN B O 1
ATOM 8428 N N . ASN B 1 514 ? -26.516 18.5 4.348 1 93.31 514 ASN B N 1
ATOM 8429 C CA . ASN B 1 514 ? -27.234 17.5 3.572 1 93.31 514 ASN B CA 1
ATOM 8430 C C . ASN B 1 514 ? -26.297 16.688 2.682 1 93.31 514 ASN B C 1
ATOM 8432 O O . ASN B 1 514 ? -26.625 16.391 1.529 1 93.31 514 ASN B O 1
ATOM 8436 N N . LYS B 1 515 ? -25.156 16.5 3.182 1 94.44 515 LYS B N 1
ATOM 8437 C CA . LYS B 1 515 ? -24.141 15.789 2.41 1 94.44 515 LYS B CA 1
ATOM 8438 C C . LYS B 1 515 ? -23.875 14.406 3.006 1 94.44 515 LYS B C 1
ATOM 8440 O O . LYS B 1 515 ? -22.797 13.844 2.82 1 94.44 515 LYS B O 1
ATOM 8445 N N . LEU B 1 516 ? -24.859 13.852 3.717 1 95.38 516 LEU B N 1
ATOM 8446 C CA . LEU B 1 516 ? -24.719 12.523 4.293 1 95.38 516 LEU B CA 1
ATOM 8447 C C . LEU B 1 516 ? -25.016 11.445 3.26 1 95.38 516 LEU B C 1
ATOM 8449 O O . LEU B 1 516 ? -26.031 11.508 2.562 1 95.38 516 LEU B O 1
ATOM 8453 N N . GLY B 1 517 ? -24.141 10.516 3.182 1 94.62 517 GLY B N 1
ATOM 8454 C CA . GLY B 1 517 ? -24.422 9.352 2.359 1 94.62 517 GLY B CA 1
ATOM 8455 C C . GLY B 1 517 ? -25.484 8.438 2.951 1 94.62 517 GLY B C 1
ATOM 8456 O O . GLY B 1 517 ? -25.953 8.664 4.07 1 94.62 517 GLY B O 1
ATOM 8457 N N . GLY B 1 518 ? -25.812 7.41 2.203 1 91.25 518 GLY B N 1
ATOM 8458 C CA . GLY B 1 518 ? -26.891 6.512 2.598 1 91.25 518 GLY B CA 1
ATOM 8459 C C . GLY B 1 518 ? -26.656 5.855 3.943 1 91.25 518 GLY B C 1
ATOM 8460 O O . GLY B 1 518 ? -27.531 5.848 4.801 1 91.25 518 GLY B O 1
ATOM 8461 N N . GLU B 1 519 ? -25.5 5.297 4.145 1 91.06 519 GLU B N 1
ATOM 8462 C CA . GLU B 1 519 ? -25.172 4.633 5.406 1 91.06 519 GLU B CA 1
ATOM 8463 C C . GLU B 1 519 ? -25.156 5.629 6.562 1 91.06 519 GLU B C 1
ATOM 8465 O O . GLU B 1 519 ? -25.625 5.324 7.664 1 91.06 519 GLU B O 1
ATOM 8470 N N . ALA B 1 520 ? -24.609 6.746 6.336 1 92.88 520 ALA B N 1
ATOM 8471 C CA . ALA B 1 520 ? -24.578 7.793 7.352 1 92.88 520 ALA B CA 1
ATOM 8472 C C . ALA B 1 520 ? -25.984 8.242 7.738 1 92.88 520 ALA B C 1
ATOM 8474 O O . ALA B 1 520 ? -26.266 8.492 8.914 1 92.88 520 ALA B O 1
ATOM 8475 N N . ARG B 1 521 ? -26.797 8.367 6.766 1 93.75 521 ARG B N 1
ATOM 8476 C CA . ARG B 1 521 ? -28.188 8.75 7.023 1 93.75 521 ARG B CA 1
ATOM 8477 C C . ARG B 1 521 ? -28.875 7.707 7.891 1 93.75 521 ARG B C 1
ATOM 8479 O O . ARG B 1 521 ? -29.594 8.055 8.844 1 93.75 521 ARG B O 1
ATOM 8486 N N . ALA B 1 522 ? -28.641 6.457 7.488 1 92.12 522 ALA B N 1
ATOM 8487 C CA . ALA B 1 522 ? -29.234 5.371 8.266 1 92.12 522 ALA B CA 1
ATOM 8488 C C . ALA B 1 522 ? -28.734 5.383 9.703 1 92.12 522 ALA B C 1
ATOM 8490 O O . ALA B 1 522 ? -29.516 5.199 10.641 1 92.12 522 ALA B O 1
ATOM 8491 N N . LEU B 1 523 ? -27.516 5.594 9.875 1 90.75 523 LEU B N 1
ATOM 8492 C CA . LEU B 1 523 ? -26.891 5.656 11.195 1 90.75 523 LEU B CA 1
ATOM 8493 C C . LEU B 1 523 ? -27.469 6.812 12.008 1 90.75 523 LEU B C 1
ATOM 8495 O O . LEU B 1 523 ? -27.828 6.641 13.172 1 90.75 523 LEU B O 1
ATOM 8499 N N . ALA B 1 524 ? -27.484 7.988 11.406 1 94.06 524 ALA B N 1
ATOM 8500 C CA . ALA B 1 524 ? -28 9.18 12.078 1 94.06 524 ALA B CA 1
ATOM 8501 C C . ALA B 1 524 ? -29.422 8.977 12.562 1 94.06 524 ALA B C 1
ATOM 8503 O O . ALA B 1 524 ? -29.766 9.344 13.695 1 94.06 524 ALA B O 1
ATOM 8504 N N . ARG B 1 525 ? -30.234 8.359 11.742 1 93.44 525 ARG B N 1
ATOM 8505 C CA . ARG B 1 525 ? -31.625 8.102 12.094 1 93.44 525 ARG B CA 1
ATOM 8506 C C . ARG B 1 525 ? -31.719 7.141 13.273 1 93.44 525 ARG B C 1
ATOM 8508 O O . ARG B 1 525 ? -32.531 7.328 14.172 1 93.44 525 ARG B O 1
ATOM 8515 N N . THR B 1 526 ? -30.922 6.148 13.211 1 91.94 526 THR B N 1
ATOM 8516 C CA . THR B 1 526 ? -30.922 5.145 14.266 1 91.94 526 THR B CA 1
ATOM 8517 C C . THR B 1 526 ? -30.484 5.758 15.594 1 91.94 526 THR B C 1
ATOM 8519 O O . THR B 1 526 ? -31.078 5.492 16.641 1 91.94 526 THR B O 1
ATOM 8522 N N . LEU B 1 527 ? -29.469 6.547 15.57 1 91.56 527 LEU B N 1
ATOM 8523 C CA . LEU B 1 527 ? -28.922 7.164 16.781 1 91.56 527 LEU B CA 1
ATOM 8524 C C . LEU B 1 527 ? -29.922 8.148 17.391 1 91.56 527 LEU B C 1
ATOM 8526 O O . LEU B 1 527 ? -30.109 8.188 18.609 1 91.56 527 LEU B O 1
ATOM 8530 N N . ILE B 1 528 ? -30.578 8.914 16.562 1 92.69 528 ILE B N 1
ATOM 8531 C CA . ILE B 1 528 ? -31.562 9.898 17.016 1 92.69 528 ILE B CA 1
ATOM 8532 C C . ILE B 1 528 ? -32.75 9.18 17.625 1 92.69 528 ILE B C 1
ATOM 8534 O O . ILE B 1 528 ? -33.281 9.594 18.656 1 92.69 528 ILE B O 1
ATOM 8538 N N . LYS B 1 529 ? -33.188 8.117 16.969 1 90.69 529 LYS B N 1
ATOM 8539 C CA . LYS B 1 529 ? -34.312 7.332 17.469 1 90.69 529 LYS B CA 1
ATOM 8540 C C . LYS B 1 529 ? -34 6.719 18.828 1 90.69 529 LYS B C 1
ATOM 8542 O O . LYS B 1 529 ? -34.844 6.691 19.719 1 90.69 529 LYS B O 1
ATOM 8547 N N . THR B 1 530 ? -32.812 6.207 18.953 1 89.81 530 THR B N 1
ATOM 8548 C CA . THR B 1 530 ? -32.406 5.59 20.203 1 89.81 530 THR B CA 1
ATOM 8549 C C . THR B 1 530 ? -32.312 6.637 21.312 1 89.81 530 THR B C 1
ATOM 8551 O O . THR B 1 530 ? -32.688 6.371 22.453 1 89.81 530 THR B O 1
ATOM 8554 N N . LYS B 1 531 ? -31.875 7.777 20.969 1 86.62 531 LYS B N 1
ATOM 8555 C CA . LYS B 1 531 ? -31.75 8.875 21.922 1 86.62 531 LYS B CA 1
ATOM 8556 C C . LYS B 1 531 ? -33.125 9.352 22.391 1 86.62 531 LYS B C 1
ATOM 8558 O O . LYS B 1 531 ? -33.344 9.617 23.578 1 86.62 531 LYS B O 1
ATOM 8563 N N . ASN B 1 532 ? -34 9.43 21.469 1 84.62 532 ASN B N 1
ATOM 8564 C CA . ASN B 1 532 ? -35.312 9.898 21.797 1 84.62 532 ASN B CA 1
ATOM 8565 C C . ASN B 1 532 ? -36.125 8.844 22.578 1 84.62 532 ASN B C 1
ATOM 8567 O O . ASN B 1 532 ? -37.094 9.164 23.25 1 84.62 532 ASN B O 1
ATOM 8571 N N . LYS B 1 533 ? -35.781 7.672 22.484 1 81.62 533 LYS B N 1
ATOM 8572 C CA . LYS B 1 533 ? -36.438 6.613 23.266 1 81.62 533 LYS B CA 1
ATOM 8573 C C . LYS B 1 533 ? -35.906 6.586 24.688 1 81.62 533 LYS B C 1
ATOM 8575 O O . LYS B 1 533 ? -36.625 6.254 25.625 1 81.62 533 LYS B O 1
ATOM 8580 N N . GLU B 1 534 ? -34.594 6.992 24.938 1 72.44 534 GLU B N 1
ATOM 8581 C CA . GLU B 1 534 ? -34.031 7.062 26.281 1 72.44 534 GLU B CA 1
ATOM 8582 C C . GLU B 1 534 ? -34.469 8.344 26.984 1 72.44 534 GLU B C 1
ATOM 8584 O O . GLU B 1 534 ? -34.688 8.336 28.203 1 72.44 534 GLU B O 1
#

Organism: Citrobacter rodentium (strain ICC168) (NCBI:txid637910)

Secondary structure (DSSP, 8-state):
-EEEEESS--SSPPTTEEEEEEP---BTTTB--EEEEEEE-TT--EEEEEEEEEEETT---GGG--TTTHHHHTS----SEESS--TTEEEEESSHHHHHHHHTS-HHHHHHHHHHTTBTTT-HHHHHHHTTSHHIIIIITSSS-HHIIIIIIHHHHTT------EEEEEEEEEE-TTS-EEEEEEEE-TT-SS-SSEEEEEE-TTSSHHHHHHHHHHHHHT----SSS--S-EEEE-TTS-EEE-TTS-SEEEEEE--TT-S--PPPGGGSPTT-EEEEEESEEE--S--SSS--EEEPPHHHHHHHHHHHHHHHTSTHHHHHHHHHHHHHTTSHHHHHTTGGGGGG-------TTSTTSHHHHHHHHHHHHHTS-HHHHHHHHHHHHHHHH--TTEEEEEE-TTTT--HHHHHHHHHHHHHHHHHHT-EEEEEES-HHHHTTS-GGGEEEEEEETTEEEEE--SS--TT--HHHHHHHHHHHHHTTSHHHHHHHHHHHH-SSHHHHHHHTTT---HHHHHHHHHHHHHHHH-/-EEEEESS--SSPPTTEEEEEEP---BTTTB--EEEEEEE-TT--EEEEEEEEEEETT---GGG--TTTHHHHTS----SEESS--TTEEEEESSHHHHHHHHTS-HHHHHHHHHHTTBTTT-HHHHHHHTTSHHIIIIITSSS-HHIIIIIIHHHHTT------EEEEEEEEEE-TTS-EEEEEEEE-TT-SS-SSEEEEEE-TTSSHHHHHHHHHHHHHTS---SSS----EEEE-TTS-EEE-TTS-SEEEEEE--TT-S--PPPGGGSPTT-EEEEEESEEE--S--SS---EEEPPHHHHHHHHHHHHHHHTSHHHHHHHHHHHHHHTTSHHHHHTTGGGGGG-------TTSTTSHHHHHHHHHHHHHTS-HHHHHHHHHHHHHHHH--TTEEEEEE-TTTT--HHHHHHHHHHHHHHHHHHT-EEEEEES-HHHHTTS-GGGEEEEEEETTEEEEE--SS--TT--HHHHHHHHHHHHHHTSHHHHHHHHHHHH-SSHHHHHHHTTT---HHHHHHHHHHHHHHHH-

Solvent-accessible surface area (backbone atoms only — not comparable to full-atom values): 55940 Å² total; per-residue (Å²): 105,40,35,32,52,37,91,61,84,64,92,76,53,55,55,43,26,35,39,36,30,65,47,93,54,54,55,91,78,55,36,44,33,44,28,36,36,32,39,16,37,84,85,37,48,78,40,62,39,38,46,30,26,44,42,36,67,82,42,52,46,74,90,76,40,54,86,84,41,47,74,57,26,26,36,52,89,72,62,58,63,42,63,52,60,58,90,54,40,40,19,36,66,72,45,72,48,26,38,50,27,39,57,74,42,59,66,69,58,34,50,49,50,43,57,19,55,35,25,25,33,69,38,55,66,57,35,68,73,38,58,82,37,57,59,38,54,66,51,61,35,58,89,40,37,70,64,48,36,65,58,52,39,23,38,35,55,71,62,47,81,70,72,62,64,46,63,39,31,36,35,50,67,54,32,24,89,84,65,39,81,39,73,47,74,46,66,27,50,70,85,44,40,71,54,36,38,41,31,35,39,35,37,55,75,69,50,44,62,68,54,48,52,51,20,43,49,40,32,47,27,58,41,83,54,57,82,78,70,69,46,12,47,42,23,30,59,46,98,87,61,49,75,37,82,41,60,71,74,38,45,27,40,32,42,35,39,68,53,88,72,60,86,75,65,75,73,60,71,89,51,43,41,88,59,43,47,77,45,72,46,59,35,52,39,78,52,79,83,55,74,84,65,73,95,46,71,38,68,61,52,70,68,54,50,50,51,52,42,53,55,28,49,60,55,28,56,42,43,48,36,20,56,54,47,32,53,34,34,51,45,42,32,51,36,65,67,40,42,74,63,44,55,42,54,62,53,69,58,71,79,66,84,58,58,86,77,55,82,76,54,69,59,49,61,60,45,51,49,45,58,54,53,69,70,43,34,66,36,54,40,52,51,52,49,49,54,45,43,45,59,55,67,62,42,65,41,19,38,34,38,34,46,43,76,52,56,64,42,24,65,48,54,39,32,22,49,53,50,30,50,41,52,50,22,66,72,32,28,23,37,34,41,34,34,34,53,53,46,62,61,38,21,69,22,41,27,93,34,34,36,40,42,42,57,58,90,82,24,41,48,77,39,64,60,94,52,47,27,16,30,26,45,40,42,59,43,43,43,70,75,41,46,77,42,45,60,56,23,45,48,45,31,52,46,54,56,44,43,72,75,35,83,43,61,68,60,43,38,52,59,31,65,66,38,61,3,68,47,35,46,53,48,45,48,52,50,29,53,53,55,70,71,104,105,41,36,34,54,38,88,60,86,65,92,75,53,54,55,43,27,37,37,37,30,65,48,92,55,55,56,92,78,55,38,45,32,43,29,37,37,31,38,15,36,83,86,36,48,78,40,62,38,38,47,29,25,44,41,37,68,84,41,52,48,74,89,78,42,54,87,84,41,45,74,58,26,26,36,51,88,73,62,59,62,42,64,51,60,60,90,54,42,40,18,36,65,72,44,71,47,26,38,50,28,39,57,73,42,62,67,68,59,34,50,48,49,43,58,20,53,36,24,24,32,67,37,56,67,56,33,67,71,40,57,82,36,57,59,37,54,66,51,62,36,58,89,42,38,69,62,46,37,66,58,52,40,21,38,36,55,70,61,48,81,71,70,64,66,46,62,39,30,36,34,48,69,54,32,26,90,83,66,38,82,40,72,50,74,47,68,26,50,71,86,43,39,70,52,37,38,43,29,38,39,36,36,56,74,69,50,43,61,68,57,48,52,51,21,43,50,41,32,46,27,57,42,83,60,57,84,73,74,69,49,12,46,43,25,31,59,45,99,84,63,49,74,36,81,41,61,72,75,37,45,29,40,34,42,38,39,69,54,88,73,60,85,75,65,73,72,58,72,88,51,43,39,87,59,45,47,76,44,70,47,59,34,51,38,78,52,79,83,55,75,82,64,74,93,45,72,38,69,60,51,71,67,56,51,49,52,52,42,54,54,27,48,62,55,28,58,42,43,45,35,22,55,54,47,30,53,35,34,51,46,43,32,50,36,66,66,41,40,75,64,45,55,42,55,61,53,69,58,70,79,67,84,57,58,86,78,56,82,76,56,72,59,49,61,59,45,52,49,47,58,54,54,69,71,43,33,68,35,54,40,51,52,51,50,50,53,45,44,44,60,56,66,63,42,65,41,18,38,34,38,35,46,44,78,52,55,64,40,25,64,48,54,38,31,21,49,52,49,28,51,43,52,50,23,66,73,32,29,23,37,34,42,34,33,35,54,53,44,63,60,39,21,67,21,41,27,93,33,33,38,39,42,43,57,60,90,83,25,37,49,76,40,64,60,95,52,48,28,16,28,27,44,40,41,58,43,43,44,70,75,40,46,77,42,47,59,55,24,43,48,44,32,53,45,54,55,44,42,72,75,34,83,44,61,69,61,42,37,53,61,30,64,67,37,60,4,67,46,35,46,53,49,44,48,51,52,30,52,55,55,71,72,105

pLDDT: mean 85.02, std 13.07, range [35.59, 98.0]